Protein AF-0000000071596717 (afdb_homodimer)

Secondary structure (DSSP, 8-state):
---TT--SPPPPEEEESS--HHHHHHHHHHTS---S-EEEEEHHHHHHHHHHHHHH-TTEEEEEEGGG---HHHHHHHHHTT-EEEE-SHHHHHHHHHTT--GGGEEE--SS--HHHHHHHHHTT--EEEE-SHHHHHHHHHH-TT-EEEEEEE----EEE-GGGTS-B-TTTTHHHHHHHHHHTT-EEEEEEEE--EEE--THHHHHHHHHHHHHHHHHHHTT----EEE-------SSGGGGHHHHHHHHHHHHHH---TTSEEEE--SHHHHGGGEEEEEEEEEEEEEEETTEEEEEEEES--TTTT-SS--GGG--EE---TT-------EEEEEE-SSS-TT-EETTTS-EEE----TT-EEEE-S--SSSGGG-B-GGGPPPPEEEEEEEHHHHHHHTTSTT--GGGEEES--TTPPPPP-SPPPP---------/---TT--SPPPPEEEESS--HHHHHHHHHHTS---S-EEEEEHHHHHHHHHHHHHH-TTEEEEEEGGG---HHHHHHHHHTT-EEEE-SHHHHHHHHHTT--GGGEEE--SS--HHHHHHHHHTT--EEEE-SHHHHHHHHHH-TTPEEEEEEE----EEE-GGGTS-B-TTTTHHHHHHHHHHTT-EEEEEEEE--EEE--THHHHHHHHHHHHHHHHHHHTT----EEE-------SSGGGGHHHHHHHHHHHHHH---TTSEEEE--SHHHHGGGEEEEEEEEEEEEEEETTEEEEEEEES--TTTT-SS--GGG--EE---TT-------EEEEEE-SSS-TT-EETTTS-EEE----TT-EEEE-S--SSSGGG-B-GGGPPPPEEEEEEEHHHHHHHTTSTT--GGGEEES--TTPPPPP-SPPPP---------

Foldseek 3Di:
DCDPLLPFDAAFAAAAAPDDLVRLVQLQLVVPPADAKAKAFELVQLVLLVVLLCVLAVQAAEAAACLFPVDQVSVLSVVLVVGAHEDAFLSSLVSCVVLVDQLCSYEHEHADDDLVGLQSSVVSPHAEYEHADPVSLVSCLPRPQRHAYAYEAEFEFDADFRCNVPDHHHLVPPRVVSVVSNVVSVHAHAFYEYAHGAQTPDLVSLLVRLVSRLVVQVVCVVVVHHHAEYESEEHQDALDSCSCNVSSVVNNVSCCVSPVDSSRHHYYHYHLNNFQQRMKMKWFWAAWDWDADPNDTATETEIAAFCQAQQVDDDPLQAKAWDDRPPHDDQAFWDWYWYAYDDPDPVRTGPPVDTHIGGDDGGSTMIMGGRRGTRGRSVHHCPVPRFYHHYHYYYYPVVCVVRVPPPSDDPSSYDYPDSSNDYDDDRDDDDDPPPPPPPPD/DCDPLLPFDAAFAAAAAPDDLVRLVQLQLVVPPADAKAKAFELVQLVLLVVLLCVLAVQAAEAAACLFPVDQVSVLSVVLVVGAHEDAFLSSLVSCVVLVDQLCSYEHEHADDDLVGLQSSVVSPHAEYEHADPVSLVSCLPRPQRHAYAYEAEFEFDADFRCNVPDHHHLVPPRVVSVVSNVVSVHAHAFYEYAHGAQTPGLCSLLVRLVSRLVVQVVCVVVVHHHAEYESEEHQDALDSCSCNVSSVVNNVSCCVSPVDSSRHHYYHYYLNNFQQRMKMKWFWAAWDWDADPNDTATETEIAAFCQAQQVDDDPLQAKAWDDRPPHDDQAFWDWYWYAYDDPDPVRTGPPVDTHIGGDDGGSTMIMGGRRGTRGRSNHHCPVPRFYHYYHYYYYPVVCVVRVPPPSDDPSSYDYPDSSNDYDDDRDDDDDPPPPPPPPD

pLDDT: mean 92.22, std 11.5, range [26.64, 98.88]

Radius of gyration: 28.52 Å; Cα contacts (8 Å, |Δi|>4): 1937; chains: 2; bounding box: 76×86×67 Å

Solvent-accessible surface area (backbone atoms only — not comparable to full-atom values): 46141 Å² total; per-residue (Å²): 122,61,51,96,80,69,80,66,82,80,53,50,22,34,40,26,86,88,57,52,69,65,51,34,55,48,30,19,56,73,56,62,64,45,77,72,38,33,32,39,32,32,48,55,52,27,50,50,37,51,50,49,51,39,69,59,26,73,72,44,42,51,18,37,25,36,52,28,47,70,50,64,70,61,46,43,54,46,52,72,69,70,48,30,32,37,28,70,33,64,37,43,48,44,56,41,47,74,64,66,49,60,33,80,42,33,34,42,60,45,49,75,62,45,66,68,51,40,38,49,41,48,73,61,50,37,43,36,34,34,32,44,50,70,66,46,52,59,49,28,58,74,48,40,50,83,38,38,28,21,45,27,34,44,41,77,56,54,41,76,41,58,35,53,82,70,41,44,21,46,61,90,81,36,40,65,61,48,52,53,48,35,52,75,68,67,40,48,61,33,26,34,29,36,44,43,16,40,52,40,77,40,60,63,36,56,48,51,44,51,51,54,41,42,53,51,44,50,52,34,45,75,73,74,38,70,57,42,37,38,33,60,28,40,22,53,46,37,92,42,85,68,58,43,51,67,46,28,51,52,47,47,52,44,40,53,69,70,50,64,55,81,80,47,44,36,32,30,26,50,27,42,39,36,38,12,61,19,17,34,34,38,32,34,27,57,40,66,47,77,43,73,55,96,87,38,80,39,37,37,36,29,27,66,52,14,32,55,28,47,39,56,72,63,52,79,79,32,56,66,40,74,59,76,52,91,86,57,85,74,82,58,68,72,36,65,45,47,42,30,18,59,63,93,49,56,78,23,42,38,56,74,92,53,90,41,62,38,44,84,75,54,63,72,38,37,36,33,27,41,50,44,24,38,47,11,72,32,54,22,29,47,40,45,44,46,73,72,66,50,50,48,30,32,32,40,46,69,58,43,71,70,48,60,79,38,84,74,51,55,77,76,46,47,35,75,78,57,65,54,34,60,50,76,82,80,72,69,70,77,83,68,80,74,69,80,70,68,72,80,128,122,59,50,96,81,69,78,66,84,80,52,49,23,35,39,28,86,89,58,52,70,65,52,35,54,48,30,19,56,74,56,62,63,44,77,70,36,34,32,39,33,35,49,56,53,28,51,49,38,50,52,50,52,39,68,58,27,73,73,45,43,52,16,37,26,37,53,26,48,70,50,66,70,61,45,44,52,45,50,70,70,70,48,30,32,37,27,71,34,65,36,42,48,44,56,42,47,74,63,66,47,60,32,82,42,33,33,42,60,45,48,75,63,45,66,66,50,40,37,49,41,46,72,59,51,36,42,36,33,34,30,46,48,70,65,45,52,58,50,30,59,74,48,40,49,82,40,40,28,22,46,28,33,44,40,77,54,54,39,78,41,59,36,53,83,72,41,43,20,46,61,90,81,36,41,64,59,47,52,53,48,36,52,74,69,67,40,48,60,32,27,34,28,35,43,42,16,40,52,39,78,39,60,62,35,56,48,52,44,51,51,53,41,42,52,51,44,50,53,34,45,75,74,75,38,69,57,41,38,38,32,61,28,40,21,53,46,35,92,41,86,68,58,43,52,66,48,28,51,52,46,48,52,45,40,53,70,70,51,63,56,80,80,47,43,35,34,28,26,50,27,42,40,36,37,13,61,19,16,35,34,39,32,37,27,56,39,66,46,77,43,74,56,97,87,37,78,39,36,38,35,29,27,66,52,17,33,56,27,48,38,55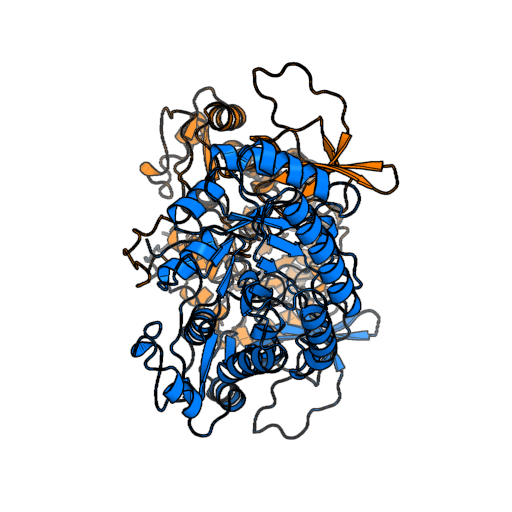,74,64,52,80,77,31,55,67,39,75,60,76,52,91,86,58,84,75,81,58,69,70,37,66,45,46,42,29,20,59,63,92,48,55,78,24,43,39,57,73,91,52,90,41,64,38,45,82,76,54,63,72,38,37,36,33,27,39,50,45,25,39,47,10,73,32,56,21,30,46,41,44,46,45,69,73,64,49,53,48,31,33,31,40,46,69,57,43,71,71,49,60,81,37,85,72,51,57,75,77,46,48,35,73,80,56,67,55,33,62,51,74,82,81,73,69,70,77,84,66,79,74,70,79,71,67,73,78,128

Sequence (882 aa):
MEGRFDKYPTSPAFVLSDKSSEDVGRAMIEGGLQKQPFFIFNMDEAFRRIQHFKDMMPRVKIFYAMKCNDTEMMLKLAISQGIGFDCASPGEIYKLRKLNVCPTRIIYAMTSKTPEQMAYARKSGVRHTTFDTSYELKKLVEHWPDARLLIRIRVDSVCKVALGDKFGCDFDKEAIDLLEEAASLGLKVVGVAFHVGSICSSPESYVTGLQHARALFDHEATAGREMKIVDIGGGFLSERTDCIDQVSKLITAAVAELFPDPSIQIISEPGRYISDSSFTMYCSINNVRRSIKDGKQMNMIYIDDGVYGCLRDVEKWHYPKKFKRSTENDTGPLEEATLWGPSCDSEDRIMQDYTILLPRCVALDWLIFPGSGAYTITVSTRFSCLEIPLIRSVVSLELWNRIKDNEVFAANDFILNPDLSTPLPSTSPPLLQNHTLYERQMEGRFDKYPTSPAFVLSDKSSEDVGRAMIEGGLQKQPFFIFNMDEAFRRIQHFKDMMPRVKIFYAMKCNDTEMMLKLAISQGIGFDCASPGEIYKLRKLNVCPTRIIYAMTSKTPEQMAYARKSGVRHTTFDTSYELKKLVEHWPDARLLIRIRVDSVCKVALGDKFGCDFDKEAIDLLEEAASLGLKVVGVAFHVGSICSSPESYVTGLQHARALFDHEATAGREMKIVDIGGGFLSERTDCIDQVSKLITAAVAELFPDPSIQIISEPGRYISDSSFTMYCSINNVRRSIKDGKQMNMIYIDDGVYGCLRDVEKWHYPKKFKRSTENDTGPLEEATLWGPSCDSEDRIMQDYTILLPRCVALDWLIFPGSGAYTITVSTRFSCLEIPLIRSVVSLELWNRIKDNEVFAANDFILNPDLSTPLPSTSPPLLQNHTLYERQ

Organism: Manduca sexta (NCBI:txid7130)

Nearest PDB structures (foldseek):
  7u6p-assembly1_B  TM=9.255E-01  e=5.017E-42  Homo sapiens
  2nv9-assembly3_F  TM=9.223E-01  e=3.407E-38  Paramecium bursaria Chlorella virus 1
  2nv9-assembly1_A  TM=9.096E-01  e=1.034E-38  Paramecium bursaria Chlorella virus 1
  2nv9-assembly1_B  TM=9.084E-01  e=2.244E-38  Paramecium bursaria Chlorella virus 1
  5gjo-assembly1_B  TM=8.537E-01  e=4.166E-37  Selenomonas ruminantium

Structure (mmCIF, N/CA/C/O backbone):
data_AF-0000000071596717-model_v1
#
loop_
_entity.id
_entity.type
_entity.pdbx_description
1 polymer 'ornithine decarboxylase'
#
loop_
_atom_site.group_PDB
_atom_site.id
_atom_site.type_symbol
_atom_site.label_atom_id
_atom_site.label_alt_id
_atom_site.label_comp_id
_atom_site.label_asym_id
_atom_site.label_entity_id
_atom_site.label_seq_id
_atom_site.pdbx_PDB_ins_code
_atom_site.Cartn_x
_atom_site.Cartn_y
_atom_site.Cartn_z
_atom_site.occupancy
_atom_site.B_iso_or_equiv
_atom_site.auth_seq_id
_atom_site.auth_comp_id
_atom_site.auth_asym_id
_atom_site.auth_atom_id
_atom_site.pdbx_PDB_model_num
ATOM 1 N N . MET A 1 1 ? 6.523 -11.078 19.172 1 27.36 1 MET A N 1
ATOM 2 C CA . MET A 1 1 ? 6.484 -10.133 18.062 1 27.36 1 MET A CA 1
ATOM 3 C C . MET A 1 1 ? 5.34 -10.469 17.109 1 27.36 1 MET A C 1
ATOM 5 O O . MET A 1 1 ? 5.375 -11.492 16.422 1 27.36 1 MET A O 1
ATOM 9 N N . GLU A 1 2 ? 4.168 -10.32 17.312 1 37.75 2 GLU A N 1
ATOM 10 C CA . GLU A 1 2 ? 3.051 -10.57 16.406 1 37.75 2 GLU A CA 1
ATOM 11 C C . GLU A 1 2 ? 3.393 -10.156 14.977 1 37.75 2 GLU A C 1
ATOM 13 O O . GLU A 1 2 ? 3.859 -9.039 14.742 1 37.75 2 GLU A O 1
ATOM 18 N N . GLY A 1 3 ? 3.715 -10.984 14 1 43.34 3 GLY A N 1
ATOM 19 C CA . GLY A 1 3 ? 4.582 -11.062 12.836 1 43.34 3 GLY A CA 1
ATOM 20 C C . GLY A 1 3 ? 4.148 -10.133 11.711 1 43.34 3 GLY A C 1
ATOM 21 O O . GLY A 1 3 ? 2.975 -9.773 11.617 1 43.34 3 GLY A O 1
ATOM 22 N N . ARG A 1 4 ? 5.074 -9.328 11.141 1 50.66 4 ARG A N 1
ATOM 23 C CA . ARG A 1 4 ? 5.125 -8.492 9.945 1 50.66 4 ARG A CA 1
ATOM 24 C C . ARG A 1 4 ? 4.262 -9.078 8.836 1 50.66 4 ARG A C 1
ATOM 26 O O . ARG A 1 4 ? 3.779 -8.352 7.965 1 50.66 4 ARG A O 1
ATOM 33 N N . PHE A 1 5 ? 4.078 -10.406 8.984 1 40.34 5 PHE A N 1
ATOM 34 C CA . PHE A 1 5 ? 3.41 -11.094 7.883 1 40.34 5 PHE A CA 1
ATOM 35 C C . PHE A 1 5 ? 1.969 -11.43 8.25 1 40.34 5 PHE A C 1
ATOM 37 O O . PHE A 1 5 ? 1.191 -11.859 7.395 1 40.34 5 PHE A O 1
ATOM 44 N N . ASP A 1 6 ? 1.531 -11.195 9.633 1 49.59 6 ASP A N 1
ATOM 45 C CA . ASP A 1 6 ? 0.146 -11.445 10.023 1 49.59 6 ASP A CA 1
ATOM 46 C C . ASP A 1 6 ? -0.703 -10.18 9.867 1 49.59 6 ASP A C 1
ATOM 48 O O . ASP A 1 6 ? -0.714 -9.328 10.758 1 49.59 6 ASP A O 1
ATOM 52 N N . LYS A 1 7 ? -1.106 -9.938 8.719 1 55.97 7 LYS A N 1
ATOM 53 C CA . LYS A 1 7 ? -1.533 -8.641 8.219 1 55.97 7 LYS A CA 1
ATOM 54 C C . LYS A 1 7 ? -2.906 -8.258 8.766 1 55.97 7 LYS A C 1
ATOM 56 O O . LYS A 1 7 ? -3.146 -7.102 9.109 1 55.97 7 LYS A O 1
ATOM 61 N N . TYR A 1 8 ? -3.865 -9.406 8.797 1 59.75 8 TYR A N 1
ATOM 62 C CA . TYR A 1 8 ? -5.238 -8.984 9.039 1 59.75 8 TYR A CA 1
ATOM 63 C C . TYR A 1 8 ? -5.863 -9.781 10.18 1 59.75 8 TYR A C 1
ATOM 65 O O . TYR A 1 8 ? -5.785 -11.008 10.195 1 59.75 8 TYR A O 1
ATOM 73 N N . PRO A 1 9 ? -6.289 -9.07 11.211 1 64.38 9 PRO A N 1
ATOM 74 C CA . PRO A 1 9 ? -7.039 -9.867 12.18 1 64.38 9 PRO A CA 1
ATOM 75 C C . PRO A 1 9 ? -8.172 -10.664 11.539 1 64.38 9 PRO A C 1
ATOM 77 O O . PRO A 1 9 ? -8.844 -10.164 10.633 1 64.38 9 PRO A O 1
ATOM 80 N N . THR A 1 10 ? -8.117 -11.922 11.758 1 73.06 10 THR A N 1
ATOM 81 C CA . THR A 1 10 ? -9.156 -12.781 11.211 1 73.06 10 THR A CA 1
ATOM 82 C C . THR A 1 10 ? -10.367 -12.82 12.141 1 73.06 10 THR A C 1
ATOM 84 O O . THR A 1 10 ? -10.219 -12.984 13.359 1 73.06 10 THR A O 1
ATOM 87 N N . SER A 1 11 ? -11.5 -12.516 11.57 1 87.25 11 SER A N 1
ATOM 88 C CA . SER A 1 11 ? -12.758 -12.68 12.289 1 87.25 11 SER A CA 1
ATOM 89 C C . SER A 1 11 ? -13.43 -14 11.938 1 87.25 11 SER A C 1
ATOM 91 O O . SER A 1 11 ? -13.367 -14.445 10.789 1 87.25 11 SER A O 1
ATOM 93 N N . PRO A 1 12 ? -14.016 -14.672 12.984 1 95.56 12 PRO A N 1
ATOM 94 C CA . PRO A 1 12 ? -14.719 -15.922 12.688 1 95.56 12 PRO A CA 1
ATOM 95 C C . PRO A 1 12 ? -15.852 -15.742 11.68 1 95.56 12 PRO A C 1
ATOM 97 O O . PRO A 1 12 ? -16.484 -14.68 11.648 1 95.56 12 PRO A O 1
ATOM 100 N N . ALA A 1 13 ? -16.078 -16.75 10.945 1 98.19 13 ALA A N 1
ATOM 101 C CA . ALA A 1 13 ? -17.141 -16.719 9.945 1 98.19 13 ALA A CA 1
ATOM 102 C C . ALA A 1 13 ? -18.5 -16.953 10.578 1 98.19 13 ALA A C 1
ATOM 104 O O . ALA A 1 13 ? -18.641 -17.828 11.445 1 98.19 13 ALA A O 1
ATOM 105 N N . PHE A 1 14 ? -19.5 -16.203 10.188 1 98.56 14 PHE A N 1
ATOM 106 C CA . PHE A 1 14 ? -20.891 -16.453 10.57 1 98.56 14 PHE A CA 1
ATOM 107 C C . PHE A 1 14 ? -21.453 -17.625 9.797 1 98.56 14 PHE A C 1
ATOM 109 O O . PHE A 1 14 ? -21.438 -17.641 8.562 1 98.56 14 PHE A O 1
ATOM 116 N N . VAL A 1 15 ? -21.938 -18.625 10.477 1 98.69 15 VAL A N 1
ATOM 117 C CA . VAL A 1 15 ? -22.672 -19.719 9.836 1 98.69 15 VAL A CA 1
ATOM 118 C C . VAL A 1 15 ? -24.141 -19.344 9.695 1 98.69 15 VAL A C 1
ATOM 120 O O . VAL A 1 15 ? -24.828 -19.094 10.688 1 98.69 15 VAL A O 1
ATOM 123 N N . LEU A 1 16 ? -24.578 -19.344 8.43 1 98.19 16 LEU A N 1
ATOM 124 C CA . LEU A 1 16 ? -25.906 -18.828 8.141 1 98.19 16 LEU A CA 1
ATOM 125 C C . LEU A 1 16 ? -26.875 -19.953 7.801 1 98.19 16 LEU A C 1
ATOM 127 O O . LEU A 1 16 ? -26.578 -20.797 6.953 1 98.19 16 LEU A O 1
ATOM 131 N N . SER A 1 17 ? -28.062 -20.094 8.312 1 94.81 17 SER A N 1
ATOM 132 C CA . SER A 1 17 ? -29.078 -21.094 7.988 1 94.81 17 SER A CA 1
ATOM 133 C C . SER A 1 17 ? -30.031 -20.594 6.922 1 94.81 17 SER A C 1
ATOM 135 O O . SER A 1 17 ? -30.328 -21.297 5.953 1 94.81 17 SER A O 1
ATOM 137 N N . ASP A 1 18 ? -30.5 -19.375 6.969 1 92.88 18 ASP A N 1
ATOM 138 C CA . ASP A 1 18 ? -31.5 -18.859 6.031 1 92.88 18 ASP A CA 1
ATOM 139 C C . ASP A 1 18 ? -31.266 -17.375 5.742 1 92.88 18 ASP A C 1
ATOM 141 O O . ASP A 1 18 ? -32.219 -16.609 5.613 1 92.88 18 ASP A O 1
ATOM 145 N N . LYS A 1 19 ? -30.078 -17.109 5.793 1 96.25 19 LYS A N 1
ATOM 146 C CA . LYS A 1 19 ? -29.719 -15.719 5.535 1 96.25 19 LYS A CA 1
ATOM 147 C C . LYS A 1 19 ? -28.625 -15.625 4.477 1 96.25 19 LYS A C 1
ATOM 149 O O . LYS A 1 19 ? -27.828 -16.547 4.316 1 96.25 19 LYS A O 1
ATOM 154 N N . SER A 1 20 ? -28.703 -14.578 3.74 1 96.06 20 SER A N 1
ATOM 155 C CA . SER A 1 20 ? -27.703 -14.32 2.717 1 96.06 20 SER A CA 1
ATOM 156 C C . SER A 1 20 ? -26.594 -13.406 3.24 1 96.06 20 SER A C 1
ATOM 158 O O . SER A 1 20 ? -26.719 -12.836 4.324 1 96.06 20 SER A O 1
ATOM 160 N N . SER A 1 21 ? -25.5 -13.352 2.467 1 96.5 21 SER A N 1
ATOM 161 C CA . SER A 1 21 ? -24.438 -12.406 2.785 1 96.5 21 SER A CA 1
ATOM 162 C C . SER A 1 21 ? -24.953 -10.977 2.795 1 96.5 21 SER A C 1
ATOM 164 O O . SER A 1 21 ? -24.516 -10.156 3.611 1 96.5 21 SER A O 1
ATOM 166 N N . GLU A 1 22 ? -25.891 -10.68 1.908 1 96.25 22 GLU A N 1
ATOM 167 C CA . GLU A 1 22 ? -26.5 -9.352 1.852 1 96.25 22 GLU A CA 1
ATOM 168 C C . GLU A 1 22 ? -27.281 -9.047 3.125 1 96.25 22 GLU A C 1
ATOM 170 O O . GLU A 1 22 ? -27.312 -7.902 3.586 1 96.25 22 GLU A O 1
ATOM 175 N N . ASP A 1 23 ? -27.922 -10.094 3.654 1 97.31 23 ASP A N 1
ATOM 176 C CA . ASP A 1 23 ? -28.641 -9.922 4.91 1 97.31 23 ASP A CA 1
ATOM 177 C C . ASP A 1 23 ? -27.703 -9.508 6.035 1 97.31 23 ASP A C 1
ATOM 179 O O . ASP A 1 23 ? -28.062 -8.703 6.898 1 97.31 23 ASP A O 1
ATOM 183 N N . VAL A 1 24 ? -26.562 -10.086 6.023 1 98.06 24 VAL A N 1
ATOM 184 C CA . VAL A 1 24 ? -25.578 -9.766 7.047 1 98.06 24 VAL A CA 1
ATOM 185 C C . VAL A 1 24 ? -25.109 -8.32 6.883 1 98.06 24 VAL A C 1
ATOM 187 O O . VAL A 1 24 ? -25.047 -7.57 7.859 1 98.06 24 VAL A O 1
ATOM 190 N N . GLY A 1 25 ? -24.766 -7.93 5.613 1 97.75 25 GLY A N 1
ATOM 191 C CA . GLY A 1 25 ? -24.406 -6.539 5.363 1 97.75 25 GLY A CA 1
ATOM 192 C C . GLY A 1 25 ? -25.484 -5.566 5.84 1 97.75 25 GLY A C 1
ATOM 193 O O . GLY A 1 25 ? -25.172 -4.566 6.488 1 97.75 25 GLY A O 1
ATOM 194 N N . ARG A 1 26 ? -26.719 -5.902 5.547 1 97.44 26 ARG A N 1
ATOM 195 C CA . ARG A 1 26 ? -27.844 -5.07 5.953 1 97.44 26 ARG A CA 1
ATOM 196 C C . ARG A 1 26 ? -27.938 -4.98 7.473 1 97.44 26 ARG A C 1
ATOM 198 O O . ARG A 1 26 ? -28.094 -3.891 8.023 1 97.44 26 ARG A O 1
ATOM 205 N N . ALA A 1 27 ? -27.844 -6.129 8.125 1 97.75 27 ALA A N 1
ATOM 206 C CA . ALA A 1 27 ? -27.953 -6.16 9.578 1 97.75 27 ALA A CA 1
ATOM 207 C C . ALA A 1 27 ? -26.844 -5.348 10.227 1 97.75 27 ALA A C 1
ATOM 209 O O . ALA A 1 27 ? -27.078 -4.625 11.203 1 97.75 27 ALA A O 1
ATOM 210 N N . MET A 1 28 ? -25.672 -5.465 9.727 1 97.25 28 MET A N 1
ATOM 211 C CA . MET A 1 28 ? -24.516 -4.754 10.281 1 97.25 28 MET A CA 1
ATOM 212 C C . MET A 1 28 ? -24.688 -3.246 10.133 1 97.25 28 MET A C 1
ATOM 214 O O . MET A 1 28 ? -24.359 -2.484 11.047 1 97.25 28 MET A O 1
ATOM 218 N N . ILE A 1 29 ? -25.172 -2.814 8.969 1 97.25 29 ILE A N 1
ATOM 219 C CA . ILE A 1 29 ? -25.328 -1.392 8.695 1 97.25 29 ILE A CA 1
ATOM 220 C C . ILE A 1 29 ? -26.531 -0.854 9.484 1 97.25 29 ILE A C 1
ATOM 222 O O . ILE A 1 29 ? -26.422 0.167 10.164 1 97.25 29 ILE A O 1
ATOM 226 N N . GLU A 1 30 ? -27.641 -1.545 9.453 1 96.75 30 GLU A N 1
ATOM 227 C CA . GLU A 1 30 ? -28.875 -1.066 10.086 1 96.75 30 GLU A CA 1
ATOM 228 C C . GLU A 1 30 ? -28.812 -1.223 11.602 1 96.75 30 GLU A C 1
ATOM 230 O O . GLU A 1 30 ? -29.531 -0.542 12.336 1 96.75 30 GLU A O 1
ATOM 235 N N . GLY A 1 31 ? -27.969 -2.199 12.031 1 95.44 31 GLY A N 1
ATOM 236 C CA . GLY A 1 31 ? -27.766 -2.326 13.461 1 95.44 31 GLY A CA 1
ATOM 237 C C . GLY A 1 31 ? -27.141 -1.096 14.086 1 95.44 31 GLY A C 1
ATOM 238 O O . GLY A 1 31 ? -27.234 -0.891 15.297 1 95.44 31 GLY A O 1
ATOM 239 N N . GLY A 1 32 ? -26.359 -0.314 13.32 1 94.12 32 GLY A N 1
ATOM 240 C CA . GLY A 1 32 ? -25.859 0.983 13.75 1 94.12 32 GLY A CA 1
ATOM 241 C C . GLY A 1 32 ? -24.531 0.903 14.484 1 94.12 32 GLY A C 1
ATOM 242 O O . GLY A 1 32 ? -23.922 1.93 14.789 1 94.12 32 GLY A O 1
ATOM 243 N N . LEU A 1 33 ? -24.062 -0.308 14.719 1 93.94 33 LEU A N 1
ATOM 244 C CA . LEU A 1 33 ? -22.859 -0.457 15.523 1 93.94 33 LEU A CA 1
ATOM 245 C C . LEU A 1 33 ? -21.609 -0.474 14.648 1 93.94 33 LEU A C 1
ATOM 247 O O . LEU A 1 33 ? -20.516 -0.121 15.102 1 93.94 33 LEU A O 1
ATOM 251 N N . GLN A 1 34 ? -21.719 -0.95 13.398 1 95.06 34 GLN A N 1
ATOM 252 C CA . GLN A 1 34 ? -20.594 -0.945 12.484 1 95.06 34 GLN A CA 1
ATOM 253 C C . GLN A 1 34 ? -20.297 0.465 11.977 1 95.06 34 GLN A C 1
ATOM 255 O O . GLN A 1 34 ? -21.156 1.104 11.367 1 95.06 34 GLN A O 1
ATOM 260 N N . LYS A 1 35 ? -19.078 0.934 12.234 1 93.38 35 LYS A N 1
ATOM 261 C CA . LYS A 1 35 ? -18.75 2.309 11.875 1 93.38 35 LYS A CA 1
ATOM 262 C C . LYS A 1 35 ? -17.703 2.35 10.766 1 93.38 35 LYS A C 1
ATOM 264 O O . LYS A 1 35 ? -17.766 3.188 9.859 1 93.38 35 LYS A O 1
ATOM 269 N N . GLN A 1 36 ? -16.75 1.454 10.789 1 94 36 GLN A N 1
ATOM 270 C CA . GLN A 1 36 ? -15.648 1.41 9.828 1 94 36 GLN A CA 1
ATOM 271 C C . GLN A 1 36 ? -16.062 0.669 8.562 1 94 36 GLN A C 1
ATOM 273 O O . GLN A 1 36 ? -17 -0.133 8.578 1 94 36 GLN A O 1
ATOM 278 N N . PRO A 1 37 ? -15.414 1.02 7.414 1 96.25 37 PRO A N 1
ATOM 279 C CA . PRO A 1 37 ? -15.648 0.197 6.227 1 96.25 37 PRO A CA 1
ATOM 280 C C . PRO A 1 37 ? -15.297 -1.273 6.445 1 96.25 37 PRO A C 1
ATOM 282 O O . PRO A 1 37 ? -14.469 -1.592 7.301 1 96.25 37 PRO A O 1
ATOM 285 N N . PHE A 1 38 ? -15.922 -2.146 5.668 1 97.06 38 PHE A N 1
ATOM 286 C CA . PHE A 1 38 ? -15.688 -3.572 5.871 1 97.06 38 PHE A CA 1
ATOM 287 C C . PHE A 1 38 ? -15.992 -4.355 4.602 1 97.06 38 PHE A C 1
ATOM 289 O O . PHE A 1 38 ? -16.625 -3.834 3.68 1 97.06 38 PHE A O 1
ATOM 296 N N . PHE A 1 39 ? -15.477 -5.578 4.566 1 97.69 39 PHE A N 1
ATOM 297 C CA . PHE A 1 39 ? -15.812 -6.547 3.525 1 97.69 39 PHE A CA 1
ATOM 298 C C . PHE A 1 39 ? -16.75 -7.617 4.062 1 97.69 39 PHE A C 1
ATOM 300 O O . PHE A 1 39 ? -16.703 -7.953 5.25 1 97.69 39 PHE A O 1
ATOM 307 N N . ILE A 1 40 ? -17.562 -8.086 3.24 1 98.31 40 ILE A N 1
ATOM 308 C CA . ILE A 1 40 ? -18.203 -9.375 3.475 1 98.31 40 ILE A CA 1
ATOM 309 C C . ILE A 1 40 ? -17.609 -10.414 2.52 1 98.31 40 ILE A C 1
ATOM 311 O O . ILE A 1 40 ? -17.578 -10.203 1.305 1 98.31 40 ILE A O 1
ATOM 315 N N . PHE A 1 41 ? -17.109 -11.43 3.07 1 98.44 41 PHE A N 1
ATOM 316 C CA . PHE A 1 41 ? -16.641 -12.57 2.295 1 98.44 41 PHE A CA 1
ATOM 317 C C . PHE A 1 41 ? -17.688 -13.68 2.279 1 98.44 41 PHE A C 1
ATOM 319 O O . PHE A 1 41 ? -17.922 -14.336 3.299 1 98.44 41 PHE A O 1
ATOM 326 N N . ASN A 1 42 ? -18.266 -13.852 1.132 1 98.69 42 ASN A N 1
ATOM 327 C CA . ASN A 1 42 ? -19.188 -14.961 0.905 1 98.69 42 ASN A CA 1
ATOM 328 C C . ASN A 1 42 ? -18.453 -16.234 0.522 1 98.69 42 ASN A C 1
ATOM 330 O O . ASN A 1 42 ? -18.172 -16.469 -0.654 1 98.69 42 ASN A O 1
ATOM 334 N N . MET A 1 43 ? -18.266 -17.109 1.472 1 98.69 43 MET A N 1
ATOM 335 C CA . MET A 1 43 ? -17.469 -18.312 1.259 1 98.69 43 MET A CA 1
ATOM 336 C C . MET A 1 43 ? -18.141 -19.234 0.255 1 98.69 43 MET A C 1
ATOM 338 O O . MET A 1 43 ? -17.469 -19.938 -0.498 1 98.69 43 MET A O 1
ATOM 342 N N . ASP A 1 44 ? -19.453 -19.25 0.227 1 98.75 44 ASP A N 1
ATOM 343 C CA . ASP A 1 44 ? -20.203 -20.094 -0.704 1 98.75 44 ASP A CA 1
ATOM 344 C C . ASP A 1 44 ? -19.922 -19.703 -2.15 1 98.75 44 ASP A C 1
ATOM 346 O O . ASP A 1 44 ? -19.828 -20.562 -3.031 1 98.75 44 ASP A O 1
ATOM 350 N N . GLU A 1 45 ? -19.828 -18.391 -2.342 1 98.44 45 GLU A N 1
ATOM 351 C CA . GLU A 1 45 ? -19.547 -17.922 -3.697 1 98.44 45 GLU A CA 1
ATOM 352 C C . GLU A 1 45 ? -18.172 -18.391 -4.18 1 98.44 45 GLU A C 1
ATOM 354 O O . GLU A 1 45 ? -18.047 -18.875 -5.305 1 98.44 45 GLU A O 1
ATOM 359 N N . ALA A 1 46 ? -17.172 -18.266 -3.406 1 98.56 46 ALA A N 1
ATOM 360 C CA . ALA A 1 46 ? -15.836 -18.75 -3.758 1 98.56 46 ALA A CA 1
ATOM 361 C C . ALA A 1 46 ? -15.844 -20.266 -3.986 1 98.56 46 ALA A C 1
ATOM 363 O O . ALA A 1 46 ? -15.234 -20.75 -4.941 1 98.56 46 ALA A O 1
ATOM 364 N N . PHE A 1 47 ? -16.562 -20.969 -3.084 1 98.69 47 PHE A N 1
ATOM 365 C CA . PHE A 1 47 ? -16.688 -22.422 -3.211 1 98.69 47 PHE A CA 1
ATOM 366 C C . PHE A 1 47 ? -17.312 -22.781 -4.547 1 98.69 47 PHE A C 1
ATOM 368 O O . PHE A 1 47 ? -16.828 -23.688 -5.242 1 98.69 47 PHE A O 1
ATOM 375 N N . ARG A 1 48 ? -18.344 -22.094 -4.898 1 98.31 48 ARG A N 1
ATOM 376 C CA . ARG A 1 48 ? -19.047 -22.359 -6.152 1 98.31 48 ARG A CA 1
ATOM 377 C C . ARG A 1 48 ? -18.141 -22.125 -7.348 1 98.31 48 ARG A C 1
ATOM 379 O O . ARG A 1 48 ? -18.172 -22.875 -8.328 1 98.31 48 ARG A O 1
ATOM 386 N N . ARG A 1 49 ? -17.344 -21.062 -7.301 1 98.5 49 ARG A N 1
ATOM 387 C CA . ARG A 1 49 ? -16.406 -20.766 -8.383 1 98.5 49 ARG A CA 1
ATOM 388 C C . ARG A 1 49 ? -15.375 -21.875 -8.539 1 98.5 49 ARG A C 1
ATOM 390 O O . ARG A 1 49 ? -15.055 -22.281 -9.656 1 98.5 49 ARG A O 1
ATOM 397 N N . ILE A 1 50 ? -14.883 -22.391 -7.445 1 98.69 50 ILE A N 1
ATOM 398 C CA . ILE A 1 50 ? -13.906 -23.469 -7.457 1 98.69 50 ILE A CA 1
ATOM 399 C C . ILE A 1 50 ? -14.531 -24.719 -8.07 1 98.69 50 ILE A C 1
ATOM 401 O O . ILE A 1 50 ? -13.945 -25.344 -8.961 1 98.69 50 ILE A O 1
ATOM 405 N N . GLN A 1 51 ? -15.711 -25.031 -7.609 1 98.56 51 GLN A N 1
ATOM 406 C CA . GLN A 1 51 ? -16.375 -26.219 -8.102 1 98.56 51 GLN A CA 1
ATOM 407 C C . GLN A 1 51 ? -16.688 -26.109 -9.594 1 98.56 51 GLN A C 1
ATOM 409 O O . GLN A 1 51 ? -16.5 -27.062 -10.344 1 98.56 51 GLN A O 1
ATOM 414 N N . HIS A 1 52 ? -17.156 -24.938 -9.969 1 98.62 52 HIS A N 1
ATOM 415 C CA . HIS A 1 52 ? -17.484 -24.734 -11.383 1 98.62 52 HIS A CA 1
ATOM 416 C C . HIS A 1 52 ? -16.234 -24.875 -12.258 1 98.62 52 HIS A C 1
ATOM 418 O O . HIS A 1 52 ? -16.297 -25.484 -13.328 1 98.62 52 HIS A O 1
ATOM 424 N N . PHE A 1 53 ? -15.141 -24.344 -11.836 1 98.5 53 PHE A N 1
ATOM 425 C CA . PHE A 1 53 ? -13.883 -24.453 -12.555 1 98.5 53 PHE A CA 1
ATOM 426 C C . PHE A 1 53 ? -13.5 -25.922 -12.742 1 98.5 53 PHE A C 1
ATOM 428 O O . PHE A 1 53 ? -13.156 -26.344 -13.852 1 98.5 53 PHE A O 1
ATOM 435 N N . LYS A 1 54 ? -13.602 -26.719 -11.703 1 98.25 54 LYS A N 1
ATOM 436 C CA . LYS A 1 54 ? -13.273 -28.141 -11.742 1 98.25 54 LYS A CA 1
ATOM 437 C C . LYS A 1 54 ? -14.188 -28.891 -12.703 1 98.25 54 LYS A C 1
ATOM 439 O O . LYS A 1 54 ? -13.742 -29.781 -13.445 1 98.25 54 LYS A O 1
ATOM 444 N N . ASP A 1 55 ? -15.43 -28.516 -12.641 1 98.19 55 ASP A N 1
ATOM 445 C CA . ASP A 1 55 ? -16.406 -29.188 -13.484 1 98.19 55 ASP A CA 1
ATOM 446 C C . ASP A 1 55 ? -16.156 -28.906 -14.961 1 98.19 55 ASP A C 1
ATOM 448 O O . ASP A 1 55 ? -16.281 -29.781 -15.805 1 98.19 55 ASP A O 1
ATOM 452 N N . MET A 1 56 ? -15.82 -27.672 -15.25 1 97.69 56 MET A N 1
ATOM 453 C CA . MET A 1 56 ? -15.656 -27.25 -16.641 1 97.69 56 MET A CA 1
ATOM 454 C C . MET A 1 56 ? -14.328 -27.75 -17.203 1 97.69 56 MET A C 1
ATOM 456 O O . MET A 1 56 ? -14.211 -27.969 -18.406 1 97.69 56 MET A O 1
ATOM 460 N N . MET A 1 57 ? -13.328 -27.969 -16.344 1 97.81 57 MET A N 1
ATOM 461 C CA . MET A 1 57 ? -12.016 -28.438 -16.766 1 97.81 57 MET A CA 1
ATOM 462 C C . MET A 1 57 ? -11.5 -29.531 -15.836 1 97.81 57 MET A C 1
ATOM 464 O O . MET A 1 57 ? -10.523 -29.312 -15.109 1 97.81 57 MET A O 1
ATOM 468 N N . PRO A 1 58 ? -11.984 -30.656 -15.945 1 97.06 58 PRO A N 1
ATOM 469 C CA . PRO A 1 58 ? -11.688 -31.719 -14.977 1 97.06 58 PRO A CA 1
ATOM 470 C C . PRO A 1 58 ? -10.227 -32.156 -15.008 1 97.06 58 PRO A C 1
ATOM 472 O O . PRO A 1 58 ? -9.703 -32.656 -14 1 97.06 58 PRO A O 1
ATOM 475 N N . ARG A 1 59 ? -9.578 -31.938 -16.125 1 97.88 59 ARG A N 1
ATOM 476 C CA . ARG A 1 59 ? -8.18 -32.344 -16.25 1 97.88 59 ARG A CA 1
ATOM 477 C C . ARG A 1 59 ? -7.242 -31.266 -15.719 1 97.88 59 ARG A C 1
ATOM 479 O O . ARG A 1 59 ? -6.043 -31.5 -15.555 1 97.88 59 ARG A O 1
ATOM 486 N N . VAL A 1 60 ? -7.777 -30.125 -15.422 1 98.38 60 VAL A N 1
ATOM 487 C CA . VAL A 1 60 ? -6.945 -29 -15.008 1 98.38 60 VAL A CA 1
ATOM 488 C C . VAL A 1 60 ? -7.004 -28.844 -13.492 1 98.38 60 VAL A C 1
ATOM 490 O O . VAL A 1 60 ? -8.07 -28.609 -12.93 1 98.38 60 VAL A O 1
ATOM 493 N N . LYS A 1 61 ? -5.895 -28.969 -12.844 1 98.31 61 LYS A N 1
ATOM 494 C CA . LYS A 1 61 ? -5.809 -28.766 -11.406 1 98.31 61 LYS A CA 1
ATOM 495 C C . LYS A 1 61 ? -5.594 -27.281 -11.07 1 98.31 61 LYS A C 1
ATOM 497 O O . LYS A 1 61 ? -4.789 -26.609 -11.711 1 98.31 61 LYS A O 1
ATOM 502 N N . ILE A 1 62 ? -6.27 -26.859 -10.094 1 98.69 62 ILE A N 1
ATOM 503 C CA . ILE A 1 62 ? -6.199 -25.453 -9.703 1 98.69 62 ILE A CA 1
ATOM 504 C C . ILE A 1 62 ? -4.996 -25.234 -8.789 1 98.69 62 ILE A C 1
ATOM 506 O O . ILE A 1 62 ? -4.828 -25.938 -7.789 1 98.69 62 ILE A O 1
ATOM 510 N N . PHE A 1 63 ? -4.211 -24.359 -9.117 1 98.75 63 PHE A N 1
ATOM 511 C CA . PHE A 1 63 ? -3.234 -23.703 -8.242 1 98.75 63 PHE A CA 1
ATOM 512 C C . PHE A 1 63 ? -3.582 -22.25 -8.023 1 98.75 63 PHE A C 1
ATOM 514 O O . PHE A 1 63 ? -3.238 -21.391 -8.852 1 98.75 63 PHE A O 1
ATOM 521 N N . TYR A 1 64 ? -4.191 -21.969 -6.941 1 98.62 64 TYR A N 1
ATOM 522 C CA . TYR A 1 64 ? -4.746 -20.641 -6.668 1 98.62 64 TYR A CA 1
ATOM 523 C C . TYR A 1 64 ? -3.645 -19.594 -6.602 1 98.62 64 TYR A C 1
ATOM 525 O O . TYR A 1 64 ? -2.707 -19.719 -5.809 1 98.62 64 TYR A O 1
ATOM 533 N N . ALA A 1 65 ? -3.758 -18.562 -7.512 1 97.94 65 ALA A N 1
ATOM 534 C CA . ALA A 1 65 ? -2.85 -17.422 -7.441 1 97.94 65 ALA A CA 1
ATOM 535 C C . ALA A 1 65 ? -3.203 -16.516 -6.266 1 97.94 65 ALA A C 1
ATOM 537 O O . ALA A 1 65 ? -3.965 -15.555 -6.422 1 97.94 65 ALA A O 1
ATOM 538 N N . MET A 1 66 ? -2.572 -16.688 -5.18 1 96.88 66 MET A N 1
ATOM 539 C CA . MET A 1 66 ? -3.043 -16.094 -3.93 1 96.88 66 MET A CA 1
ATOM 540 C C . MET A 1 66 ? -2.662 -14.625 -3.844 1 96.88 66 MET A C 1
ATOM 542 O O . MET A 1 66 ? -3.137 -13.906 -2.961 1 96.88 66 MET A O 1
ATOM 546 N N . LYS A 1 67 ? -1.839 -14.117 -4.82 1 95.38 67 LYS A N 1
ATOM 547 C CA . LYS A 1 67 ? -1.455 -12.711 -4.797 1 95.38 67 LYS A CA 1
ATOM 548 C C . LYS A 1 67 ? -2.678 -11.805 -4.91 1 95.38 67 LYS A C 1
ATOM 550 O O . LYS A 1 67 ? -2.648 -10.656 -4.469 1 95.38 67 LYS A O 1
ATOM 555 N N . CYS A 1 68 ? -3.748 -12.32 -5.527 1 95.38 68 CYS A N 1
ATOM 556 C CA . CYS A 1 68 ? -4.945 -11.508 -5.719 1 95.38 68 CYS A CA 1
ATOM 557 C C . CYS A 1 68 ? -5.703 -11.336 -4.41 1 95.38 68 CYS A C 1
ATOM 559 O O . CYS A 1 68 ? -6.41 -10.344 -4.223 1 95.38 68 CYS A O 1
ATOM 561 N N . ASN A 1 69 ? -5.648 -12.312 -3.582 1 96.94 69 ASN A N 1
ATOM 562 C CA . ASN A 1 69 ? -6.301 -12.336 -2.277 1 96.94 69 ASN A CA 1
ATOM 563 C C . ASN A 1 69 ? -5.723 -13.43 -1.38 1 96.94 69 ASN A C 1
ATOM 565 O O . ASN A 1 69 ? -5.98 -14.617 -1.592 1 96.94 69 ASN A O 1
ATOM 569 N N . ASP A 1 70 ? -4.957 -13.078 -0.427 1 95.88 70 ASP A N 1
ATOM 570 C CA . ASP A 1 70 ? -4.285 -14.047 0.438 1 95.88 70 ASP A CA 1
ATOM 571 C C . ASP A 1 70 ? -4.844 -13.992 1.858 1 95.88 70 ASP A C 1
ATOM 573 O O . ASP A 1 70 ? -4.137 -14.297 2.82 1 95.88 70 ASP A O 1
ATOM 577 N N . THR A 1 71 ? -6.086 -13.5 2.027 1 95.19 71 THR A N 1
ATOM 578 C CA . THR A 1 71 ? -6.688 -13.422 3.352 1 95.19 71 THR A CA 1
ATOM 579 C C . THR A 1 71 ? -6.902 -14.82 3.93 1 95.19 71 THR A C 1
ATOM 581 O O . THR A 1 71 ? -7.133 -15.773 3.186 1 95.19 71 THR A O 1
ATOM 584 N N . GLU A 1 72 ? -6.883 -14.961 5.172 1 95.19 72 GLU A N 1
ATOM 585 C CA . GLU A 1 72 ? -6.77 -16.25 5.852 1 95.19 72 GLU A CA 1
ATOM 586 C C . GLU A 1 72 ? -7.969 -17.141 5.551 1 95.19 72 GLU A C 1
ATOM 588 O O . GLU A 1 72 ? -7.805 -18.297 5.176 1 95.19 72 GLU A O 1
ATOM 593 N N . MET A 1 73 ? -9.203 -16.609 5.699 1 97.06 73 MET A N 1
ATOM 594 C CA . MET A 1 73 ? -10.391 -17.453 5.516 1 97.06 73 MET A CA 1
ATOM 595 C C . MET A 1 73 ? -10.516 -17.891 4.062 1 97.06 73 MET A C 1
ATOM 597 O O . MET A 1 73 ? -10.977 -19 3.787 1 97.06 73 MET A O 1
ATOM 601 N N . MET A 1 74 ? -10.117 -17.062 3.107 1 97.69 74 MET A N 1
ATOM 602 C CA . MET A 1 74 ? -10.086 -17.453 1.7 1 97.69 74 MET A CA 1
ATOM 603 C C . MET A 1 74 ? -9.109 -18.594 1.474 1 97.69 74 MET A C 1
ATOM 605 O O . MET A 1 74 ? -9.43 -19.562 0.784 1 97.69 74 MET A O 1
ATOM 609 N N . LEU A 1 75 ? -7.93 -18.469 2.07 1 97.81 75 LEU A N 1
ATOM 610 C CA . LEU A 1 75 ? -6.922 -19.516 1.931 1 97.81 75 LEU A CA 1
ATOM 611 C C . LEU A 1 75 ? -7.395 -20.812 2.576 1 97.81 75 LEU A C 1
ATOM 613 O O . LEU A 1 75 ? -7.23 -21.891 2.002 1 97.81 75 LEU A O 1
ATOM 617 N N . LYS A 1 76 ? -7.98 -20.719 3.771 1 97.94 76 LYS A N 1
ATOM 618 C CA . LYS A 1 76 ? -8.477 -21.922 4.449 1 97.94 76 LYS A CA 1
ATOM 619 C C . LYS A 1 76 ? -9.531 -22.625 3.604 1 97.94 76 LYS A C 1
ATOM 621 O O . LYS A 1 76 ? -9.508 -23.859 3.484 1 97.94 76 LYS A O 1
ATOM 626 N N . LEU A 1 77 ? -10.406 -21.812 3.047 1 98.56 77 LEU A N 1
ATOM 627 C CA . LEU A 1 77 ? -11.406 -22.406 2.164 1 98.56 77 LEU A CA 1
ATOM 628 C C . LEU A 1 77 ? -10.742 -23.109 0.985 1 98.56 77 LEU A C 1
ATOM 630 O O . LEU A 1 77 ? -11.078 -24.25 0.667 1 98.56 77 LEU A O 1
ATOM 634 N N . ALA A 1 78 ? -9.82 -22.453 0.352 1 98.5 78 ALA A N 1
ATOM 635 C CA . ALA A 1 78 ? -9.109 -23.031 -0.788 1 98.5 78 ALA A CA 1
ATOM 636 C C . ALA A 1 78 ? -8.398 -24.328 -0.398 1 98.5 78 ALA A C 1
ATOM 638 O O . ALA A 1 78 ? -8.477 -25.328 -1.114 1 98.5 78 ALA A O 1
ATOM 639 N N . ILE A 1 79 ? -7.734 -24.297 0.729 1 98.31 79 ILE A N 1
ATOM 640 C CA . ILE A 1 79 ? -7.016 -25.469 1.242 1 98.31 79 ILE A CA 1
ATOM 641 C C . ILE A 1 79 ? -7.988 -26.625 1.447 1 98.31 79 ILE A C 1
ATOM 643 O O . ILE A 1 79 ? -7.695 -27.766 1.071 1 98.31 79 ILE A O 1
ATOM 647 N N . SER A 1 80 ? -9.141 -26.359 1.995 1 98.25 80 SER A N 1
ATOM 648 C CA . SER A 1 80 ? -10.125 -27.375 2.305 1 98.25 80 SER A CA 1
ATOM 649 C C . SER A 1 80 ? -10.656 -28.047 1.036 1 98.25 80 SER A C 1
ATOM 651 O O . SER A 1 80 ? -11.211 -29.141 1.086 1 98.25 80 SER A O 1
ATOM 653 N N . GLN A 1 81 ? -10.492 -27.344 -0.095 1 98 81 GLN A N 1
ATOM 654 C CA . GLN A 1 81 ? -10.977 -27.875 -1.361 1 98 81 GLN A CA 1
ATOM 655 C C . GLN A 1 81 ? -9.898 -28.703 -2.061 1 98 81 GLN A C 1
ATOM 657 O O . GLN A 1 81 ? -10.102 -29.172 -3.182 1 98 81 GLN A O 1
ATOM 662 N N . GLY A 1 82 ? -8.695 -28.75 -1.495 1 96.62 82 GLY A N 1
ATOM 663 C CA . GLY A 1 82 ? -7.637 -29.625 -1.993 1 96.62 82 GLY A CA 1
ATOM 664 C C . GLY A 1 82 ? -6.883 -29.031 -3.168 1 96.62 82 GLY A C 1
ATOM 665 O O . GLY A 1 82 ? -6.25 -29.75 -3.938 1 96.62 82 GLY A O 1
ATOM 666 N N . ILE A 1 83 ? -6.98 -27.766 -3.371 1 96.69 83 ILE A N 1
ATOM 667 C CA . ILE A 1 83 ? -6.309 -27.188 -4.527 1 96.69 83 ILE A CA 1
ATOM 668 C C . ILE A 1 83 ? -4.871 -26.828 -4.164 1 96.69 83 ILE A C 1
ATOM 670 O O . ILE A 1 83 ? -4.496 -26.859 -2.988 1 96.69 83 ILE A O 1
ATOM 674 N N . GLY A 1 84 ? -4.016 -26.594 -5.184 1 98.31 84 GLY A N 1
ATOM 675 C CA . GLY A 1 84 ? -2.66 -26.109 -4.992 1 98.31 84 GLY A CA 1
ATOM 676 C C . GLY A 1 84 ? -2.566 -24.594 -5.004 1 98.31 84 GLY A C 1
ATOM 677 O O . GLY A 1 84 ? -3.584 -23.906 -5.102 1 98.31 84 GLY A O 1
ATOM 678 N N . PHE A 1 85 ? -1.321 -24.141 -4.883 1 98.75 85 PHE A N 1
ATOM 679 C CA . PHE A 1 85 ? -1.14 -22.703 -4.766 1 98.75 85 PHE A CA 1
ATOM 680 C C . PHE A 1 85 ? 0.03 -22.234 -5.625 1 98.75 85 PHE A C 1
ATOM 682 O O . PHE A 1 85 ? 1.089 -22.859 -5.637 1 98.75 85 PHE A O 1
ATOM 689 N N . ASP A 1 86 ? -0.24 -21.219 -6.367 1 98.12 86 ASP A N 1
ATOM 690 C CA . ASP A 1 86 ? 0.782 -20.453 -7.07 1 98.12 86 ASP A CA 1
ATOM 691 C C . ASP A 1 86 ? 1.296 -19.312 -6.207 1 98.12 86 ASP A C 1
ATOM 693 O O . ASP A 1 86 ? 0.552 -18.375 -5.902 1 98.12 86 ASP A O 1
ATOM 697 N N . CYS A 1 87 ? 2.545 -19.391 -5.809 1 98 87 CYS A N 1
ATOM 698 C CA . CYS A 1 87 ? 3.139 -18.359 -4.949 1 98 87 CYS A CA 1
ATOM 699 C C . CYS A 1 87 ? 4.148 -17.531 -5.723 1 98 87 CYS A C 1
ATOM 701 O O . CYS A 1 87 ? 4.82 -18.031 -6.625 1 98 87 CYS A O 1
ATOM 703 N N . ALA A 1 88 ? 4.23 -16.297 -5.27 1 96.06 88 ALA A N 1
ATOM 704 C CA . ALA A 1 88 ? 5.113 -15.375 -5.973 1 96.06 88 ALA A CA 1
ATOM 705 C C . ALA A 1 88 ? 6.164 -14.797 -5.027 1 96.06 88 ALA A C 1
ATOM 707 O O . ALA A 1 88 ? 6.953 -13.938 -5.418 1 96.06 88 ALA A O 1
ATOM 708 N N . SER A 1 89 ? 6.195 -15.227 -3.799 1 96.31 89 SER A N 1
ATOM 709 C CA . SER A 1 89 ? 7.168 -14.711 -2.842 1 96.31 89 SER A CA 1
ATOM 710 C C . SER A 1 89 ? 7.352 -15.664 -1.669 1 96.31 89 SER A C 1
ATOM 712 O O . SER A 1 89 ? 6.5 -16.516 -1.42 1 96.31 89 SER A O 1
ATOM 714 N N . PRO A 1 90 ? 8.461 -15.484 -0.926 1 95.81 90 PRO A N 1
ATOM 715 C CA . PRO A 1 90 ? 8.641 -16.234 0.318 1 95.81 90 PRO A CA 1
ATOM 716 C C . PRO A 1 90 ? 7.531 -15.969 1.335 1 95.81 90 PRO A C 1
ATOM 718 O O . PRO A 1 90 ? 7.137 -16.875 2.076 1 95.81 90 PRO A O 1
ATOM 721 N N . GLY A 1 91 ? 7.059 -14.742 1.34 1 95.56 91 GLY A N 1
ATOM 722 C CA . GLY A 1 91 ? 5.969 -14.414 2.246 1 95.56 91 GLY A CA 1
ATOM 723 C C . GLY A 1 91 ? 4.715 -15.234 1.993 1 95.56 91 GLY A C 1
ATOM 724 O O . GLY A 1 91 ? 4.051 -15.672 2.936 1 95.56 91 GLY A O 1
ATOM 725 N N . GLU A 1 92 ? 4.398 -15.445 0.788 1 96.81 92 GLU A N 1
ATOM 726 C CA . GLU A 1 92 ? 3.24 -16.266 0.442 1 96.81 92 GLU A CA 1
ATOM 727 C C . GLU A 1 92 ? 3.465 -17.719 0.819 1 96.81 92 GLU A C 1
ATOM 729 O O . GLU A 1 92 ? 2.568 -18.375 1.36 1 96.81 92 GLU A O 1
ATOM 734 N N . ILE A 1 93 ? 4.684 -18.219 0.539 1 97.12 93 ILE A N 1
ATOM 735 C CA . ILE A 1 93 ? 5.031 -19.578 0.933 1 97.12 93 ILE A CA 1
ATOM 736 C C . ILE A 1 93 ? 4.879 -19.734 2.445 1 97.12 93 ILE A C 1
ATOM 738 O O . ILE A 1 93 ? 4.281 -20.703 2.918 1 97.12 93 ILE A O 1
ATOM 742 N N . TYR A 1 94 ? 5.348 -18.781 3.168 1 96.12 94 TYR A N 1
ATOM 743 C CA . TYR A 1 94 ? 5.293 -18.797 4.625 1 96.12 94 TYR A CA 1
ATOM 744 C C . TYR A 1 94 ? 3.854 -18.875 5.117 1 96.12 94 TYR A C 1
ATOM 746 O O . TYR A 1 94 ? 3.543 -19.672 6.012 1 96.12 94 TYR A O 1
ATOM 754 N N . LYS A 1 95 ? 3.012 -18.078 4.535 1 94.56 95 LYS A N 1
ATOM 755 C CA . LYS A 1 95 ? 1.607 -18.062 4.934 1 94.56 95 LYS A CA 1
ATOM 756 C C . LYS A 1 95 ? 0.972 -19.438 4.77 1 94.56 95 LYS A C 1
ATOM 758 O O . LYS A 1 95 ? 0.236 -19.891 5.648 1 94.56 95 LYS A O 1
ATOM 763 N N . LEU A 1 96 ? 1.239 -20.078 3.688 1 96.94 96 LEU A N 1
ATOM 764 C CA . LEU A 1 96 ? 0.67 -21.406 3.418 1 96.94 96 LEU A CA 1
ATOM 765 C C . LEU A 1 96 ? 1.273 -22.453 4.34 1 96.94 96 LEU A C 1
ATOM 767 O O . LEU A 1 96 ? 0.564 -23.328 4.836 1 96.94 96 LEU A O 1
ATOM 771 N N . ARG A 1 97 ? 2.58 -22.328 4.539 1 95.88 97 ARG A N 1
ATOM 772 C CA . ARG A 1 97 ? 3.229 -23.281 5.438 1 95.88 97 ARG A CA 1
ATOM 773 C C . ARG A 1 97 ? 2.691 -23.141 6.859 1 95.88 97 ARG A C 1
ATOM 775 O O . ARG A 1 97 ? 2.541 -24.141 7.566 1 95.88 97 ARG A O 1
ATOM 782 N N . LYS A 1 98 ? 2.402 -21.984 7.281 1 93.31 98 LYS A N 1
ATOM 783 C CA . LYS A 1 98 ? 1.81 -21.734 8.594 1 93.31 98 LYS A CA 1
ATOM 784 C C . LYS A 1 98 ? 0.448 -22.406 8.711 1 93.31 98 LYS A C 1
ATOM 786 O O . LYS A 1 98 ? 0.055 -22.828 9.805 1 93.31 98 LYS A O 1
ATOM 791 N N . LEU A 1 99 ? -0.215 -22.547 7.586 1 94.5 99 LEU A N 1
ATOM 792 C CA . LEU A 1 99 ? -1.518 -23.203 7.555 1 94.5 99 LEU A CA 1
ATOM 793 C C . LEU A 1 99 ? -1.366 -24.703 7.285 1 94.5 99 LEU A C 1
ATOM 795 O O . LEU A 1 99 ? -2.342 -25.375 6.957 1 94.5 99 LEU A O 1
ATOM 799 N N . ASN A 1 100 ? -0.1 -25.219 7.258 1 94.19 100 ASN A N 1
ATOM 800 C CA . ASN A 1 100 ? 0.259 -26.625 7.152 1 94.19 100 ASN A CA 1
ATOM 801 C C . ASN A 1 100 ? -0.011 -27.172 5.754 1 94.19 100 ASN A C 1
ATOM 803 O O . ASN A 1 100 ? -0.365 -28.344 5.598 1 94.19 100 ASN A O 1
ATOM 807 N N . VAL A 1 101 ? 0.025 -26.344 4.82 1 96.38 101 VAL A N 1
ATOM 808 C CA . VAL A 1 101 ? -0.072 -26.812 3.445 1 96.38 101 VAL A CA 1
ATOM 809 C C . VAL A 1 101 ? 1.194 -27.594 3.072 1 96.38 101 VAL A C 1
ATOM 811 O O . VAL A 1 101 ? 2.307 -27.125 3.344 1 96.38 101 VAL A O 1
ATOM 814 N N . CYS A 1 102 ? 0.999 -28.703 2.518 1 95.06 102 CYS A N 1
ATOM 815 C CA . CYS A 1 102 ? 2.131 -29.469 2.012 1 95.06 102 CYS A CA 1
ATOM 816 C C . CYS A 1 102 ? 2.875 -28.688 0.931 1 95.06 102 CYS A C 1
ATOM 818 O O . CYS A 1 102 ? 2.264 -28.203 -0.018 1 95.06 102 CYS A O 1
ATOM 820 N N . PRO A 1 103 ? 4.18 -28.609 1.006 1 95.5 103 PRO A N 1
ATOM 821 C CA . PRO A 1 103 ? 4.941 -27.797 0.045 1 95.5 103 PRO A CA 1
ATOM 822 C C . PRO A 1 103 ? 4.82 -28.328 -1.386 1 95.5 103 PRO A C 1
ATOM 824 O O . PRO A 1 103 ? 5.02 -27.562 -2.34 1 95.5 103 PRO A O 1
ATOM 827 N N . THR A 1 104 ? 4.488 -29.562 -1.561 1 94.38 104 THR A N 1
ATOM 828 C CA . THR A 1 104 ? 4.355 -30.109 -2.9 1 94.38 104 THR A CA 1
ATOM 829 C C . THR A 1 104 ? 3.119 -29.562 -3.6 1 94.38 104 THR A C 1
ATOM 831 O O . THR A 1 104 ? 2.957 -29.719 -4.812 1 94.38 104 THR A O 1
ATOM 834 N N . ARG A 1 105 ? 2.242 -28.891 -2.834 1 96.94 105 ARG A N 1
ATOM 835 C CA . ARG A 1 105 ? 1.064 -28.25 -3.408 1 96.94 105 ARG A CA 1
ATOM 836 C C . ARG A 1 105 ? 1.354 -26.797 -3.766 1 96.94 105 ARG A C 1
ATOM 838 O O . ARG A 1 105 ? 0.443 -26.047 -4.117 1 96.94 105 ARG A O 1
ATOM 845 N N . ILE A 1 106 ? 2.611 -26.453 -3.65 1 98.19 106 ILE A N 1
ATOM 846 C CA . ILE A 1 106 ? 3.01 -25.078 -3.916 1 98.19 106 ILE A CA 1
ATOM 847 C C . ILE A 1 106 ? 3.963 -25.031 -5.109 1 98.19 106 ILE A C 1
ATOM 849 O O . ILE A 1 106 ? 4.891 -25.844 -5.199 1 98.19 106 ILE A O 1
ATOM 853 N N . ILE A 1 107 ? 3.707 -24.234 -6.035 1 98.44 107 ILE A N 1
ATOM 854 C CA . ILE A 1 107 ? 4.68 -23.891 -7.062 1 98.44 107 ILE A CA 1
ATOM 855 C C . ILE A 1 107 ? 5.145 -22.453 -6.863 1 98.44 107 ILE A C 1
ATOM 857 O O . ILE A 1 107 ? 4.328 -21.547 -6.648 1 98.44 107 ILE A O 1
ATOM 861 N N . TYR A 1 108 ? 6.438 -22.219 -6.762 1 98.12 108 TYR A N 1
ATOM 862 C CA . TYR A 1 108 ? 6.992 -20.875 -6.727 1 98.12 108 TYR A CA 1
ATOM 863 C C . TYR A 1 108 ? 7.215 -20.344 -8.133 1 98.12 108 TYR A C 1
ATOM 865 O O . TYR A 1 108 ? 8.273 -20.547 -8.727 1 98.12 108 TYR A O 1
ATOM 873 N N . ALA A 1 109 ? 6.32 -19.562 -8.625 1 95.31 109 ALA A N 1
ATOM 874 C CA . ALA A 1 109 ? 6.184 -19.328 -10.062 1 95.31 109 ALA A CA 1
ATOM 875 C C . ALA A 1 109 ? 6.938 -18.062 -10.484 1 95.31 109 ALA A C 1
ATOM 877 O O . ALA A 1 109 ? 6.871 -17.656 -11.648 1 95.31 109 ALA A O 1
ATOM 878 N N . MET A 1 110 ? 7.715 -17.484 -9.68 1 94 110 MET A N 1
ATOM 879 C CA . MET A 1 110 ? 8.5 -16.312 -10.062 1 94 110 MET A CA 1
ATOM 880 C C . MET A 1 110 ? 9.68 -16.719 -10.945 1 94 110 MET A C 1
ATOM 882 O O . MET A 1 110 ? 10.367 -17.688 -10.656 1 94 110 MET A O 1
ATOM 886 N N . THR A 1 111 ? 9.875 -15.93 -12 1 91.88 111 THR A N 1
ATOM 887 C CA . THR A 1 111 ? 10.914 -16.312 -12.945 1 91.88 111 THR A CA 1
ATOM 888 C C . THR A 1 111 ? 12.227 -15.602 -12.617 1 91.88 111 THR A C 1
ATOM 890 O O . THR A 1 111 ? 13.273 -15.93 -13.172 1 91.88 111 THR A O 1
ATOM 893 N N . SER A 1 112 ? 12.18 -14.617 -11.789 1 93.19 112 SER A N 1
ATOM 894 C CA . SER A 1 112 ? 13.367 -13.898 -11.328 1 93.19 112 SER A CA 1
ATOM 895 C C . SER A 1 112 ? 13.43 -13.852 -9.805 1 93.19 112 SER A C 1
ATOM 897 O O . SER A 1 112 ? 12.797 -13 -9.18 1 93.19 112 SER A O 1
ATOM 899 N N . LYS A 1 113 ? 14.242 -14.727 -9.289 1 95.19 113 LYS A N 1
ATOM 900 C CA . LYS A 1 113 ? 14.352 -14.867 -7.836 1 95.19 113 LYS A CA 1
ATOM 901 C C . LYS A 1 113 ? 15.75 -14.492 -7.352 1 95.19 113 LYS A C 1
ATOM 903 O O . LYS A 1 113 ? 16.734 -14.727 -8.047 1 95.19 113 LYS A O 1
ATOM 908 N N . THR A 1 114 ? 15.797 -13.938 -6.203 1 93.56 114 THR A N 1
ATOM 909 C CA . THR A 1 114 ? 17.109 -13.758 -5.578 1 93.56 114 THR A CA 1
ATOM 910 C C . THR A 1 114 ? 17.625 -15.086 -5.031 1 93.56 114 THR A C 1
ATOM 912 O O . THR A 1 114 ? 16.844 -16.016 -4.816 1 93.56 114 THR A O 1
ATOM 915 N N . PRO A 1 115 ? 18.953 -15.164 -4.801 1 94.25 115 PRO A N 1
ATOM 916 C CA . PRO A 1 115 ? 19.484 -16.359 -4.152 1 94.25 115 PRO A CA 1
ATOM 917 C C . PRO A 1 115 ? 18.797 -16.672 -2.828 1 94.25 115 PRO A C 1
ATOM 919 O O . PRO A 1 115 ? 18.531 -17.844 -2.533 1 94.25 115 PRO A O 1
ATOM 922 N N . GLU A 1 116 ? 18.484 -15.656 -2.078 1 93.5 116 GLU A N 1
ATOM 923 C CA . GLU A 1 116 ? 17.844 -15.828 -0.782 1 93.5 116 GLU A CA 1
ATOM 924 C C . GLU A 1 116 ? 16.438 -16.406 -0.941 1 93.5 116 GLU A C 1
ATOM 926 O O . GLU A 1 116 ? 16.016 -17.25 -0.155 1 93.5 116 GLU A O 1
ATOM 931 N N . GLN A 1 117 ? 15.781 -15.969 -1.944 1 95.75 117 GLN A N 1
ATOM 932 C CA . GLN A 1 117 ? 14.438 -16.469 -2.211 1 95.75 117 GLN A CA 1
ATOM 933 C C . GLN A 1 117 ? 14.461 -17.938 -2.627 1 95.75 117 GLN A C 1
ATOM 935 O O . GLN A 1 117 ? 13.617 -18.719 -2.193 1 95.75 117 GLN A O 1
ATOM 940 N N . MET A 1 118 ? 15.438 -18.312 -3.461 1 96.88 118 MET A N 1
ATOM 941 C CA . MET A 1 118 ? 15.602 -19.703 -3.879 1 96.88 118 MET A CA 1
ATOM 942 C C . MET A 1 118 ? 15.891 -20.609 -2.68 1 96.88 118 MET A C 1
ATOM 944 O O . MET A 1 118 ? 15.266 -21.656 -2.52 1 96.88 118 MET A O 1
ATOM 948 N N . ALA A 1 119 ? 16.781 -20.109 -1.88 1 95.94 119 ALA A N 1
ATOM 949 C CA . ALA A 1 119 ? 17.141 -20.875 -0.692 1 95.94 119 ALA A CA 1
ATOM 950 C C . ALA A 1 119 ? 15.945 -21.047 0.238 1 95.94 119 ALA A C 1
ATOM 952 O O . ALA A 1 119 ? 15.734 -22.109 0.805 1 95.94 119 ALA A O 1
ATOM 953 N N . TYR A 1 120 ? 15.188 -20.016 0.392 1 96 120 TYR A N 1
ATOM 954 C CA . TYR A 1 120 ? 14.016 -20.078 1.26 1 96 120 TYR A CA 1
ATOM 955 C C . TYR A 1 120 ? 13.008 -21.094 0.748 1 96 120 TYR A C 1
ATOM 957 O O . TYR A 1 120 ? 12.5 -21.906 1.516 1 96 120 TYR A O 1
ATOM 965 N N . ALA A 1 121 ? 12.711 -20.984 -0.518 1 97.5 121 ALA A N 1
ATOM 966 C CA . ALA A 1 121 ? 11.758 -21.922 -1.108 1 97.5 121 ALA A CA 1
ATOM 967 C C . ALA A 1 121 ? 12.227 -23.359 -0.949 1 97.5 121 ALA A C 1
ATOM 969 O O . ALA A 1 121 ? 11.461 -24.219 -0.517 1 97.5 121 ALA A O 1
ATOM 970 N N . ARG A 1 122 ? 13.477 -23.562 -1.242 1 97.25 122 ARG A N 1
ATOM 971 C CA . ARG A 1 122 ? 14.078 -24.891 -1.131 1 97.25 122 ARG A CA 1
ATOM 972 C C . ARG A 1 122 ? 13.969 -25.422 0.294 1 97.25 122 ARG A C 1
ATOM 974 O O . ARG A 1 122 ? 13.492 -26.547 0.509 1 97.25 122 ARG A O 1
ATOM 981 N N . LYS A 1 123 ? 14.344 -24.609 1.208 1 96.38 123 LYS A N 1
ATOM 982 C CA . LYS A 1 123 ? 14.352 -25.016 2.611 1 96.38 123 LYS A CA 1
ATOM 983 C C . LYS A 1 123 ? 12.93 -25.203 3.137 1 96.38 123 LYS A C 1
ATOM 985 O O . LYS A 1 123 ? 12.703 -25.938 4.102 1 96.38 123 LYS A O 1
ATOM 990 N N . SER A 1 124 ? 11.961 -24.594 2.496 1 96.44 124 SER A N 1
ATOM 991 C CA . SER A 1 124 ? 10.555 -24.719 2.883 1 96.44 124 SER A CA 1
ATOM 992 C C . SER A 1 124 ? 9.938 -25.984 2.311 1 96.44 124 SER A C 1
ATOM 994 O O . SER A 1 124 ? 8.781 -26.312 2.605 1 96.44 124 SER A O 1
ATOM 996 N N . GLY A 1 125 ? 10.648 -26.641 1.416 1 96.38 125 GLY A N 1
ATOM 997 C CA . GLY A 1 125 ? 10.195 -27.906 0.868 1 96.38 125 GLY A CA 1
ATOM 998 C C . GLY A 1 125 ? 9.547 -27.766 -0.496 1 96.38 125 GLY A C 1
ATOM 999 O O . GLY A 1 125 ? 9.102 -28.766 -1.082 1 96.38 125 GLY A O 1
ATOM 1000 N N . VAL A 1 126 ? 9.492 -26.578 -1.014 1 97.88 126 VAL A N 1
ATOM 1001 C CA . VAL A 1 126 ? 8.945 -26.375 -2.35 1 97.88 126 VAL A CA 1
ATOM 1002 C C . VAL A 1 126 ? 9.852 -27.031 -3.389 1 97.88 126 VAL A C 1
ATOM 1004 O O . VAL A 1 126 ? 11.078 -26.922 -3.301 1 97.88 126 VAL A O 1
ATOM 1007 N N . ARG A 1 127 ? 9.281 -27.656 -4.359 1 97.62 127 ARG A N 1
ATOM 1008 C CA . ARG A 1 127 ? 10.086 -28.422 -5.297 1 97.62 127 ARG A CA 1
ATOM 1009 C C . ARG A 1 127 ? 10.016 -27.828 -6.699 1 97.62 127 ARG A C 1
ATOM 1011 O O . ARG A 1 127 ? 10.906 -28.062 -7.523 1 97.62 127 ARG A O 1
ATOM 1018 N N . HIS A 1 128 ? 8.961 -27.188 -6.953 1 98.5 128 HIS A N 1
ATOM 1019 C CA . HIS A 1 128 ? 8.711 -26.75 -8.32 1 98.5 128 HIS A CA 1
ATOM 1020 C C . HIS A 1 128 ? 8.844 -25.234 -8.445 1 98.5 128 HIS A C 1
ATOM 1022 O O . HIS A 1 128 ? 8.398 -24.484 -7.566 1 98.5 128 HIS A O 1
ATOM 1028 N N . THR A 1 129 ? 9.477 -24.75 -9.469 1 98.56 129 THR A N 1
ATOM 1029 C CA . THR A 1 129 ? 9.602 -23.328 -9.75 1 98.56 129 THR A CA 1
ATOM 1030 C C . THR A 1 129 ? 9.719 -23.078 -11.25 1 98.56 129 THR A C 1
ATOM 1032 O O . THR A 1 129 ? 9.75 -24.031 -12.039 1 98.56 129 THR A O 1
ATOM 1035 N N . THR A 1 130 ? 9.703 -21.828 -11.664 1 98.38 130 THR A N 1
ATOM 1036 C CA . THR A 1 130 ? 9.758 -21.453 -13.07 1 98.38 130 THR A CA 1
ATOM 1037 C C . THR A 1 130 ? 11.039 -20.688 -13.383 1 98.38 130 THR A C 1
ATOM 1039 O O . THR A 1 130 ? 11.719 -20.219 -12.477 1 98.38 130 THR A O 1
ATOM 1042 N N . PHE A 1 131 ? 11.406 -20.641 -14.664 1 97.56 131 PHE A N 1
ATOM 1043 C CA . PHE A 1 131 ? 12.508 -19.844 -15.172 1 97.56 131 PHE A CA 1
ATOM 1044 C C . PHE A 1 131 ? 12.242 -19.406 -16.609 1 97.56 131 PHE A C 1
ATOM 1046 O O . PHE A 1 131 ? 11.398 -19.984 -17.297 1 97.56 131 PHE A O 1
ATOM 1053 N N . ASP A 1 132 ? 12.922 -18.312 -17.031 1 96.38 132 ASP A N 1
ATOM 1054 C CA . ASP A 1 132 ? 12.75 -17.891 -18.422 1 96.38 132 ASP A CA 1
ATOM 1055 C C . ASP A 1 132 ? 14.008 -17.219 -18.953 1 96.38 132 ASP A C 1
ATOM 1057 O O . ASP A 1 132 ? 13.992 -16.609 -20.031 1 96.38 132 ASP A O 1
ATOM 1061 N N . THR A 1 133 ? 15.133 -17.281 -18.156 1 94.5 133 THR A N 1
ATOM 1062 C CA . THR A 1 133 ? 16.391 -16.688 -18.609 1 94.5 133 THR A CA 1
ATOM 1063 C C . THR A 1 133 ? 17.562 -17.578 -18.25 1 94.5 133 THR A C 1
ATOM 1065 O O . THR A 1 133 ? 17.484 -18.406 -17.344 1 94.5 133 THR A O 1
ATOM 1068 N N . SER A 1 134 ? 18.641 -17.375 -18.969 1 95.19 134 SER A N 1
ATOM 1069 C CA . SER A 1 134 ? 19.875 -18.094 -18.703 1 95.19 134 SER A CA 1
ATOM 1070 C C . SER A 1 134 ? 20.422 -17.766 -17.328 1 95.19 134 SER A C 1
ATOM 1072 O O . SER A 1 134 ? 20.891 -18.656 -16.609 1 95.19 134 SER A O 1
ATOM 1074 N N . TYR A 1 135 ? 20.297 -16.578 -16.938 1 93.44 135 TYR A N 1
ATOM 1075 C CA . TYR A 1 135 ? 20.844 -16.172 -15.648 1 93.44 135 TYR A CA 1
ATOM 1076 C C . TYR A 1 135 ? 20.109 -16.859 -14.508 1 93.44 135 TYR A C 1
ATOM 1078 O O . TYR A 1 135 ? 20.703 -17.203 -13.484 1 93.44 135 TYR A O 1
ATOM 1086 N N . GLU A 1 136 ? 18.844 -16.969 -14.641 1 96.44 136 GLU A N 1
ATOM 1087 C CA . GLU A 1 136 ? 18.078 -17.672 -13.617 1 96.44 136 GLU A CA 1
ATOM 1088 C C . GLU A 1 136 ? 18.562 -19.109 -13.477 1 96.44 136 GLU A C 1
ATOM 1090 O O . GLU A 1 136 ? 18.656 -19.641 -12.359 1 96.44 136 GLU A O 1
ATOM 1095 N N . LEU A 1 137 ? 18.906 -19.766 -14.57 1 97.31 137 LEU A N 1
ATOM 1096 C CA . LEU A 1 137 ? 19.438 -21.125 -14.547 1 97.31 137 LEU A CA 1
ATOM 1097 C C . LEU A 1 137 ? 20.75 -21.188 -13.773 1 97.31 137 LEU A C 1
ATOM 1099 O O . LEU A 1 137 ? 20.953 -22.078 -12.953 1 97.31 137 LEU A O 1
ATOM 1103 N N . LYS A 1 138 ? 21.578 -20.234 -14.031 1 96.12 138 LYS A N 1
ATOM 1104 C CA . LYS A 1 138 ? 22.875 -20.203 -13.352 1 96.12 138 LYS A CA 1
ATOM 1105 C C . LYS A 1 138 ? 22.688 -20.047 -11.844 1 96.12 138 LYS A C 1
ATOM 1107 O O . LYS A 1 138 ? 23.406 -20.688 -11.062 1 96.12 138 LYS A O 1
ATOM 1112 N N . LYS A 1 139 ? 21.75 -19.281 -11.422 1 96.06 139 LYS A N 1
ATOM 1113 C CA . LYS A 1 139 ? 21.453 -19.141 -10.008 1 96.06 139 LYS A CA 1
ATOM 1114 C C . LYS A 1 139 ? 20.906 -20.438 -9.422 1 96.06 139 LYS A C 1
ATOM 1116 O O . LYS A 1 139 ? 21.266 -20.812 -8.305 1 96.06 139 LYS A O 1
ATOM 1121 N N . LEU A 1 140 ? 20.125 -21.047 -10.172 1 97.56 140 LEU A N 1
ATOM 1122 C CA . LEU A 1 140 ? 19.5 -22.281 -9.703 1 97.56 140 LEU A CA 1
ATOM 1123 C C . LEU A 1 140 ? 20.531 -23.359 -9.461 1 97.56 140 LEU A C 1
ATOM 1125 O O . LEU A 1 140 ? 20.422 -24.125 -8.508 1 97.56 140 LEU A O 1
ATOM 1129 N N . VAL A 1 141 ? 21.547 -23.469 -10.32 1 97.94 141 VAL A N 1
ATOM 1130 C CA . VAL A 1 141 ? 22.609 -24.453 -10.148 1 97.94 141 VAL A CA 1
ATOM 1131 C C . VAL A 1 141 ? 23.25 -24.281 -8.773 1 97.94 141 VAL A C 1
ATOM 1133 O O . VAL A 1 141 ? 23.531 -25.266 -8.086 1 97.94 141 VAL A O 1
ATOM 1136 N N . GLU A 1 142 ? 23.328 -23.078 -8.414 1 96.38 142 GLU A N 1
ATOM 1137 C CA . GLU A 1 142 ? 24.062 -22.766 -7.195 1 96.38 142 GLU A CA 1
ATOM 1138 C C . GLU A 1 142 ? 23.172 -22.859 -5.961 1 96.38 142 GLU A C 1
ATOM 1140 O O . GLU A 1 142 ? 23.625 -23.297 -4.898 1 96.38 142 GLU A O 1
ATOM 1145 N N . HIS A 1 143 ? 21.938 -22.531 -6.062 1 96.75 143 HIS A N 1
ATOM 1146 C CA . HIS A 1 143 ? 21.172 -22.281 -4.852 1 96.75 143 HIS A CA 1
ATOM 1147 C C . HIS A 1 143 ? 20 -23.25 -4.738 1 96.75 143 HIS A C 1
ATOM 1149 O O . HIS A 1 143 ? 19.406 -23.391 -3.66 1 96.75 143 HIS A O 1
ATOM 1155 N N . TRP A 1 144 ? 19.625 -23.922 -5.824 1 98 144 TRP A N 1
ATOM 1156 C CA . TRP A 1 144 ? 18.484 -24.828 -5.84 1 98 144 TRP A CA 1
ATOM 1157 C C . TRP A 1 144 ? 18.625 -25.875 -6.949 1 98 144 TRP A C 1
ATOM 1159 O O . TRP A 1 144 ? 17.734 -26.031 -7.777 1 98 144 TRP A O 1
ATOM 1169 N N . PRO A 1 145 ? 19.703 -26.641 -6.902 1 97.44 145 PRO A N 1
ATOM 1170 C CA . PRO A 1 145 ? 20.016 -27.531 -8.016 1 97.44 145 PRO A CA 1
ATOM 1171 C C . PRO A 1 145 ? 19.016 -28.672 -8.18 1 97.44 145 PRO A C 1
ATOM 1173 O O . PRO A 1 145 ? 18.906 -29.25 -9.258 1 97.44 145 PRO A O 1
ATOM 1176 N N . ASP A 1 146 ? 18.266 -29 -7.121 1 97.56 146 ASP A N 1
ATOM 1177 C CA . ASP A 1 146 ? 17.344 -30.125 -7.195 1 97.56 146 ASP A CA 1
ATOM 1178 C C . ASP A 1 146 ? 15.922 -29.656 -7.512 1 97.56 146 ASP A C 1
ATOM 1180 O O . ASP A 1 146 ? 14.977 -30.438 -7.43 1 97.56 146 ASP A O 1
ATOM 1184 N N . ALA A 1 147 ? 15.766 -28.406 -7.863 1 97.94 147 ALA A N 1
ATOM 1185 C CA . ALA A 1 147 ? 14.453 -27.875 -8.234 1 97.94 147 ALA A CA 1
ATOM 1186 C C . ALA A 1 147 ? 13.914 -28.578 -9.477 1 97.94 147 ALA A C 1
ATOM 1188 O O . ALA A 1 147 ? 14.68 -29.016 -10.336 1 97.94 147 ALA A O 1
ATOM 1189 N N . ARG A 1 148 ? 12.656 -28.812 -9.516 1 98.56 148 ARG A N 1
ATOM 1190 C CA . ARG A 1 148 ? 11.938 -29.219 -10.719 1 98.56 148 ARG A CA 1
ATOM 1191 C C . ARG A 1 148 ? 11.391 -28.016 -11.469 1 98.56 148 ARG A C 1
ATOM 1193 O O . ARG A 1 148 ? 10.523 -27.297 -10.953 1 98.56 148 ARG A O 1
ATOM 1200 N N . LEU A 1 149 ? 11.859 -27.812 -12.68 1 98.75 149 LEU A N 1
ATOM 1201 C CA . LEU A 1 149 ? 11.703 -26.516 -13.336 1 98.75 149 LEU A CA 1
ATOM 1202 C C . LEU A 1 149 ? 10.609 -26.578 -14.398 1 98.75 149 LEU A C 1
ATOM 1204 O O . LEU A 1 149 ? 10.469 -27.578 -15.094 1 98.75 149 LEU A O 1
ATOM 1208 N N . LEU A 1 150 ? 9.852 -25.531 -14.469 1 98.88 150 LEU A N 1
ATOM 1209 C CA . LEU A 1 150 ? 9.008 -25.266 -15.633 1 98.88 150 LEU A CA 1
ATOM 1210 C C . LEU A 1 150 ? 9.539 -24.062 -16.422 1 98.88 150 LEU A C 1
ATOM 1212 O O . LEU A 1 150 ? 9.773 -23 -15.844 1 98.88 150 LEU A O 1
ATOM 1216 N N . ILE A 1 151 ? 9.742 -24.219 -17.734 1 98.69 151 ILE A N 1
ATOM 1217 C CA . ILE A 1 151 ? 10.133 -23.078 -18.562 1 98.69 151 ILE A CA 1
ATOM 1218 C C . ILE A 1 151 ? 8.906 -22.203 -18.844 1 98.69 151 ILE A C 1
ATOM 1220 O O . ILE A 1 151 ? 7.859 -22.703 -19.25 1 98.69 151 ILE A O 1
ATOM 1224 N N . ARG A 1 152 ? 9.016 -20.953 -18.547 1 98 152 ARG A N 1
ATOM 1225 C CA . ARG A 1 152 ? 7.949 -20 -18.828 1 98 152 ARG A CA 1
ATOM 1226 C C . ARG A 1 152 ? 8.133 -19.375 -20.203 1 98 152 ARG A C 1
ATOM 1228 O O . ARG A 1 152 ? 9.141 -18.703 -20.453 1 98 152 ARG A O 1
ATOM 1235 N N . ILE A 1 153 ? 7.156 -19.5 -21.094 1 96.81 153 ILE A N 1
ATOM 1236 C CA . ILE A 1 153 ? 7.238 -18.938 -22.438 1 96.81 153 ILE A CA 1
ATOM 1237 C C . ILE A 1 153 ? 6.223 -17.812 -22.578 1 96.81 153 ILE A C 1
ATOM 1239 O O . ILE A 1 153 ? 5.219 -17.781 -21.875 1 96.81 153 ILE A O 1
ATOM 1243 N N . ARG A 1 154 ? 6.488 -16.938 -23.453 1 92.75 154 ARG A N 1
ATOM 1244 C CA . ARG A 1 154 ? 5.586 -15.836 -23.75 1 92.75 154 ARG A CA 1
ATOM 1245 C C . ARG A 1 154 ? 4.523 -16.25 -24.766 1 92.75 154 ARG A C 1
ATOM 1247 O O . ARG A 1 154 ? 4.82 -16.953 -25.734 1 92.75 154 ARG A O 1
ATOM 1254 N N . VAL A 1 155 ? 3.346 -15.906 -24.422 1 91.56 155 VAL A N 1
ATOM 1255 C CA . VAL A 1 155 ? 2.229 -16.078 -25.344 1 91.56 155 VAL A CA 1
ATOM 1256 C C . VAL A 1 155 ? 1.491 -14.742 -25.5 1 91.56 155 VAL A C 1
ATOM 1258 O O . VAL A 1 155 ? 1.048 -14.148 -24.516 1 91.56 155 VAL A O 1
ATOM 1261 N N . ASP A 1 156 ? 1.367 -14.281 -26.703 1 83.69 156 ASP A N 1
ATOM 1262 C CA . ASP A 1 156 ? 0.681 -13.016 -26.953 1 83.69 156 ASP A CA 1
ATOM 1263 C C . ASP A 1 156 ? -0.833 -13.18 -26.844 1 83.69 156 ASP A C 1
ATOM 1265 O O . ASP A 1 156 ? -1.37 -14.25 -27.156 1 83.69 156 ASP A O 1
ATOM 1269 N N . SER A 1 157 ? -1.425 -12.156 -26.281 1 84 157 SER A N 1
ATOM 1270 C CA . SER A 1 157 ? -2.873 -12.172 -26.094 1 84 157 SER A CA 1
ATOM 1271 C C . SER A 1 157 ? -3.445 -10.766 -26.047 1 84 157 SER A C 1
ATOM 1273 O O . SER A 1 157 ? -2.697 -9.781 -25.984 1 84 157 SER A O 1
ATOM 1275 N N . VAL A 1 158 ? -4.762 -10.719 -26.281 1 80.44 158 VAL A N 1
ATOM 1276 C CA . VAL A 1 158 ? -5.504 -9.5 -25.969 1 80.44 158 VAL A CA 1
ATOM 1277 C C . VAL A 1 158 ? -5.996 -9.547 -24.531 1 80.44 158 VAL A C 1
ATOM 1279 O O . VAL A 1 158 ? -6.855 -10.367 -24.188 1 80.44 158 VAL A O 1
ATOM 1282 N N . CYS A 1 159 ? -5.367 -8.734 -23.688 1 78.5 159 CYS A N 1
ATOM 1283 C CA . CYS A 1 159 ? -5.676 -8.75 -22.266 1 78.5 159 CYS A CA 1
ATOM 1284 C C . CYS A 1 159 ? -5.48 -7.371 -21.641 1 78.5 159 CYS A C 1
ATOM 1286 O O . CYS A 1 159 ? -4.941 -6.469 -22.281 1 78.5 159 CYS A O 1
ATOM 1288 N N . LYS A 1 160 ? -5.984 -7.184 -20.438 1 76.38 160 LYS A N 1
ATOM 1289 C CA . LYS A 1 160 ? -5.852 -5.914 -19.734 1 76.38 160 LYS A CA 1
ATOM 1290 C C . LYS A 1 160 ? -4.426 -5.715 -19.219 1 76.38 160 LYS A C 1
ATOM 1292 O O . LYS A 1 160 ? -3.879 -4.613 -19.312 1 76.38 160 LYS A O 1
ATOM 1297 N N . VAL A 1 161 ? -3.854 -6.754 -18.625 1 80.5 161 VAL A N 1
ATOM 1298 C CA . VAL A 1 161 ? -2.494 -6.723 -18.109 1 80.5 161 VAL A CA 1
ATOM 1299 C C . VAL A 1 161 ? -1.638 -7.762 -18.828 1 80.5 161 VAL A C 1
ATOM 1301 O O . VAL A 1 161 ? -1.767 -8.961 -18.578 1 80.5 161 VAL A O 1
ATOM 1304 N N . ALA A 1 162 ? -0.674 -7.227 -19.656 1 80.88 162 ALA A N 1
ATOM 1305 C CA . ALA A 1 162 ? 0.175 -8.109 -20.469 1 80.88 162 ALA A CA 1
ATOM 1306 C C . ALA A 1 162 ? 1.439 -8.492 -19.703 1 80.88 162 ALA A C 1
ATOM 1308 O O . ALA A 1 162 ? 2.438 -7.766 -19.734 1 80.88 162 ALA A O 1
ATOM 1309 N N . LEU A 1 163 ? 1.457 -9.633 -19.203 1 80.88 163 LEU A N 1
ATOM 1310 C CA . LEU A 1 163 ? 2.562 -10.102 -18.375 1 80.88 163 LEU A CA 1
ATOM 1311 C C . LEU A 1 163 ? 3.793 -10.398 -19.234 1 80.88 163 LEU A C 1
ATOM 1313 O O . LEU A 1 163 ? 4.914 -10.438 -18.719 1 80.88 163 LEU A O 1
ATOM 1317 N N . GLY A 1 164 ? 3.625 -10.578 -20.484 1 75.69 164 GLY A N 1
ATOM 1318 C CA . GLY A 1 164 ? 4.707 -10.906 -21.406 1 75.69 164 GLY A CA 1
ATOM 1319 C C . GLY A 1 164 ? 5.68 -9.766 -21.609 1 75.69 164 GLY A C 1
ATOM 1320 O O . GLY A 1 164 ? 6.785 -9.969 -22.125 1 75.69 164 GLY A O 1
ATOM 1321 N N . ASP A 1 165 ? 5.285 -8.609 -21.234 1 78.62 165 ASP A N 1
ATOM 1322 C CA . ASP A 1 165 ? 6.199 -7.473 -21.297 1 78.62 165 ASP A CA 1
ATOM 1323 C C . ASP A 1 165 ? 7.34 -7.621 -20.297 1 78.62 165 ASP A C 1
ATOM 1325 O O . ASP A 1 165 ? 8.43 -7.078 -20.5 1 78.62 165 ASP A O 1
ATOM 1329 N N . LYS A 1 166 ? 7.094 -8.414 -19.266 1 87.19 166 LYS A N 1
ATOM 1330 C CA . LYS A 1 166 ? 8.023 -8.508 -18.156 1 87.19 166 LYS A CA 1
ATOM 1331 C C . LYS A 1 166 ? 8.688 -9.883 -18.109 1 87.19 166 LYS A C 1
ATOM 1333 O O . LYS A 1 166 ? 9.859 -10.008 -17.75 1 87.19 166 LYS A O 1
ATOM 1338 N N . PHE A 1 167 ? 7.855 -10.93 -18.469 1 90 167 PHE A N 1
ATOM 1339 C CA . PHE A 1 167 ? 8.32 -12.289 -18.234 1 90 167 PHE A CA 1
ATOM 1340 C C . PHE A 1 167 ? 8.125 -13.148 -19.484 1 90 167 PHE A C 1
ATOM 1342 O O . PHE A 1 167 ? 7.453 -12.727 -20.422 1 90 167 PHE A O 1
ATOM 1349 N N . GLY A 1 168 ? 8.719 -14.336 -19.438 1 92.12 168 GLY A N 1
ATOM 1350 C CA . GLY A 1 168 ? 8.531 -15.336 -20.484 1 92.12 168 GLY A CA 1
ATOM 1351 C C . GLY A 1 168 ? 9.555 -15.234 -21.594 1 92.12 168 GLY A C 1
ATOM 1352 O O . GLY A 1 168 ? 9.727 -14.172 -22.203 1 92.12 168 GLY A O 1
ATOM 1353 N N . CYS A 1 169 ? 10.219 -16.281 -21.922 1 93.06 169 CYS A N 1
ATOM 1354 C CA . CYS A 1 169 ? 11.156 -16.312 -23.031 1 93.06 169 CYS A CA 1
ATOM 1355 C C . CYS A 1 169 ? 10.43 -16.469 -24.359 1 93.06 169 CYS A C 1
ATOM 1357 O O . CYS A 1 169 ? 9.289 -16.953 -24.391 1 93.06 169 CYS A O 1
ATOM 1359 N N . ASP A 1 170 ? 11.031 -16.031 -25.328 1 92 170 ASP A N 1
ATOM 1360 C CA . ASP A 1 170 ? 10.469 -16.172 -26.672 1 92 170 ASP A CA 1
ATOM 1361 C C . ASP A 1 170 ? 10.445 -17.641 -27.109 1 92 170 ASP A C 1
ATOM 1363 O O . ASP A 1 170 ? 11.477 -18.312 -27.078 1 92 170 ASP A O 1
ATOM 1367 N N . PHE A 1 171 ? 9.312 -18.062 -27.516 1 94.88 171 PHE A N 1
ATOM 1368 C CA . PHE A 1 171 ? 9.125 -19.453 -27.875 1 94.88 171 PHE A CA 1
ATOM 1369 C C . PHE A 1 171 ? 10.031 -19.828 -29.047 1 94.88 171 PHE A C 1
ATOM 1371 O O . PHE A 1 171 ? 10.695 -20.859 -29.016 1 94.88 171 PHE A O 1
ATOM 1378 N N . ASP A 1 172 ? 10.109 -19 -30.031 1 93.19 172 ASP A N 1
ATOM 1379 C CA . ASP A 1 172 ? 10.812 -19.328 -31.281 1 93.19 172 ASP A CA 1
ATOM 1380 C C . ASP A 1 172 ? 12.312 -19.094 -31.125 1 93.19 172 ASP A C 1
ATOM 1382 O O . ASP A 1 172 ? 13.117 -19.859 -31.672 1 93.19 172 ASP A O 1
ATOM 1386 N N . LYS A 1 173 ? 12.703 -18.188 -30.297 1 91.62 173 LYS A N 1
ATOM 1387 C CA . LYS A 1 173 ? 14.078 -17.719 -30.359 1 91.62 173 LYS A CA 1
ATOM 1388 C C . LYS A 1 173 ? 14.883 -18.172 -29.156 1 91.62 173 LYS A C 1
ATOM 1390 O O . LYS A 1 173 ? 16.109 -18.297 -29.219 1 91.62 173 LYS A O 1
ATOM 1395 N N . GLU A 1 174 ? 14.18 -18.453 -28.031 1 94.19 174 GLU A N 1
ATOM 1396 C CA . GLU A 1 174 ? 14.938 -18.594 -26.797 1 94.19 174 GLU A CA 1
ATOM 1397 C C . GLU A 1 174 ? 14.656 -19.953 -26.141 1 94.19 174 GLU A C 1
ATOM 1399 O O . GLU A 1 174 ? 15.508 -20.484 -25.438 1 94.19 174 GLU A O 1
ATOM 1404 N N . ALA A 1 175 ? 13.539 -20.516 -26.328 1 97.69 175 ALA A N 1
ATOM 1405 C CA . ALA A 1 175 ? 13.047 -21.625 -25.5 1 97.69 175 ALA A CA 1
ATOM 1406 C C . ALA A 1 175 ? 13.945 -22.859 -25.641 1 97.69 175 ALA A C 1
ATOM 1408 O O . ALA A 1 175 ? 14.391 -23.422 -24.641 1 97.69 175 ALA A O 1
ATOM 1409 N N . ILE A 1 176 ? 14.219 -23.234 -26.859 1 98.31 176 ILE A N 1
ATOM 1410 C CA . ILE A 1 176 ? 15.008 -24.438 -27.094 1 98.31 176 ILE A CA 1
ATOM 1411 C C . ILE A 1 176 ? 16.422 -24.25 -26.531 1 98.31 176 ILE A C 1
ATOM 1413 O O . ILE A 1 176 ? 16.969 -25.141 -25.891 1 98.31 176 ILE A O 1
ATOM 1417 N N . ASP A 1 177 ? 17.016 -23.062 -26.766 1 97.56 177 ASP A N 1
ATOM 1418 C CA . ASP A 1 177 ? 18.344 -22.781 -26.25 1 97.56 177 ASP A CA 1
ATOM 1419 C C . ASP A 1 177 ? 18.359 -22.875 -24.719 1 97.56 177 ASP A C 1
ATOM 1421 O O . ASP A 1 177 ? 19.328 -23.391 -24.141 1 97.56 177 ASP A O 1
ATOM 1425 N N . LEU A 1 178 ? 17.375 -22.406 -24.094 1 97.94 178 LEU A N 1
ATOM 1426 C CA . LEU A 1 178 ? 17.297 -22.453 -22.641 1 97.94 178 LEU A CA 1
ATOM 1427 C C . LEU A 1 178 ? 17.156 -23.875 -22.141 1 97.94 178 LEU A C 1
ATOM 1429 O O . LEU A 1 178 ? 17.734 -24.25 -21.125 1 97.94 178 LEU A O 1
ATOM 1433 N N . LEU A 1 179 ? 16.359 -24.672 -22.844 1 98.75 179 LEU A N 1
ATOM 1434 C CA . LEU A 1 179 ? 16.188 -26.078 -22.484 1 98.75 179 LEU A CA 1
ATOM 1435 C C . LEU A 1 179 ? 17.516 -26.828 -22.594 1 98.75 179 LEU A C 1
ATOM 1437 O O . LEU A 1 179 ? 17.875 -27.594 -21.703 1 98.75 179 LEU A O 1
ATOM 1441 N N . GLU A 1 180 ? 18.203 -26.547 -23.656 1 98.62 180 GLU A N 1
ATOM 1442 C CA . GLU A 1 180 ? 19.5 -27.188 -23.844 1 98.62 180 GLU A CA 1
ATOM 1443 C C . GLU A 1 180 ? 20.5 -26.734 -22.781 1 98.62 180 GLU A C 1
ATOM 1445 O O . GLU A 1 180 ? 21.297 -27.547 -22.312 1 98.62 180 GLU A O 1
ATOM 1450 N N . GLU A 1 181 ? 20.422 -25.484 -22.469 1 98.38 181 GLU A N 1
ATOM 1451 C CA . GLU A 1 181 ? 21.297 -24.984 -21.422 1 98.38 181 GLU A CA 1
ATOM 1452 C C . GLU A 1 181 ? 20.984 -25.641 -20.078 1 98.38 181 GLU A C 1
ATOM 1454 O O . GLU A 1 181 ? 21.891 -26.031 -19.344 1 98.38 181 GLU A O 1
ATOM 1459 N N . ALA A 1 182 ? 19.766 -25.734 -19.766 1 98.69 182 ALA A N 1
ATOM 1460 C CA . ALA A 1 182 ? 19.359 -26.375 -18.516 1 98.69 182 ALA A CA 1
ATOM 1461 C C . ALA A 1 182 ? 19.891 -27.812 -18.453 1 98.69 182 ALA A C 1
ATOM 1463 O O . ALA A 1 182 ? 20.422 -28.234 -17.422 1 98.69 182 ALA A O 1
ATOM 1464 N N . ALA A 1 183 ? 19.766 -28.516 -19.531 1 98.31 183 ALA A N 1
ATOM 1465 C CA . ALA A 1 183 ? 20.25 -29.891 -19.609 1 98.31 183 ALA A CA 1
ATOM 1466 C C . ALA A 1 183 ? 21.75 -29.953 -19.391 1 98.31 183 ALA A C 1
ATOM 1468 O O . ALA A 1 183 ? 22.25 -30.812 -18.656 1 98.31 183 ALA A O 1
ATOM 1469 N N . SER A 1 184 ? 22.438 -29.047 -20.031 1 98.19 184 SER A N 1
ATOM 1470 C CA . SER A 1 184 ? 23.891 -29.031 -19.922 1 98.19 184 SER A CA 1
ATOM 1471 C C . SER A 1 184 ? 24.328 -28.734 -18.5 1 98.19 184 SER A C 1
ATOM 1473 O O . SER A 1 184 ? 25.422 -29.156 -18.078 1 98.19 184 SER A O 1
ATOM 1475 N N . LEU A 1 185 ? 23.531 -28.078 -17.75 1 98.19 185 LEU A N 1
ATOM 1476 C CA . LEU A 1 185 ? 23.844 -27.688 -16.375 1 98.19 185 LEU A CA 1
ATOM 1477 C C . LEU A 1 185 ? 23.391 -28.734 -15.383 1 98.19 185 LEU A C 1
ATOM 1479 O O . LEU A 1 185 ? 23.594 -28.594 -14.18 1 98.19 185 LEU A O 1
ATOM 1483 N N . GLY A 1 186 ? 22.719 -29.734 -15.859 1 97.88 186 GLY A N 1
ATOM 1484 C CA . GLY A 1 186 ? 22.25 -30.812 -15.008 1 97.88 186 GLY A CA 1
ATOM 1485 C C . GLY A 1 186 ? 20.953 -30.5 -14.297 1 97.88 186 GLY A C 1
ATOM 1486 O O . GLY A 1 186 ? 20.609 -31.141 -13.297 1 97.88 186 GLY A O 1
ATOM 1487 N N . LEU A 1 187 ? 20.25 -29.5 -14.75 1 98.38 187 LEU A N 1
ATOM 1488 C CA . LEU A 1 187 ? 18.969 -29.109 -14.156 1 98.38 187 LEU A CA 1
ATOM 1489 C C . LEU A 1 187 ? 17.828 -29.875 -14.82 1 98.38 187 LEU A C 1
ATOM 1491 O O . LEU A 1 187 ? 17.891 -30.188 -16.016 1 98.38 187 LEU A O 1
ATOM 1495 N N . LYS A 1 188 ? 16.781 -30.188 -14.078 1 98.31 188 LYS A N 1
ATOM 1496 C CA . LYS A 1 188 ? 15.656 -30.953 -14.586 1 98.31 188 LYS A CA 1
ATOM 1497 C C . LYS A 1 188 ? 14.484 -30.047 -14.93 1 98.31 188 LYS A C 1
ATOM 1499 O O . LYS A 1 188 ? 13.852 -29.484 -14.039 1 98.31 188 LYS A O 1
ATOM 1504 N N . VAL A 1 189 ? 14.211 -29.938 -16.188 1 98.81 189 VAL A N 1
ATOM 1505 C CA . VAL A 1 189 ? 13.023 -29.219 -16.641 1 98.81 189 VAL A CA 1
ATOM 1506 C C . VAL A 1 189 ? 11.867 -30.219 -16.828 1 98.81 189 VAL A C 1
ATOM 1508 O O . VAL A 1 189 ? 11.93 -31.094 -17.688 1 98.81 189 VAL A O 1
ATOM 1511 N N . VAL A 1 190 ? 10.828 -30 -16 1 98.69 190 VAL A N 1
ATOM 1512 C CA . VAL A 1 190 ? 9.805 -31.031 -15.945 1 98.69 190 VAL A CA 1
ATOM 1513 C C . VAL A 1 190 ? 8.508 -30.516 -16.562 1 98.69 190 VAL A C 1
ATOM 1515 O O . VAL A 1 190 ? 7.484 -31.203 -16.547 1 98.69 190 VAL A O 1
ATOM 1518 N N . GLY A 1 191 ? 8.547 -29.266 -17.062 1 98.81 191 GLY A N 1
ATOM 1519 C CA . GLY A 1 191 ? 7.301 -28.781 -17.625 1 98.81 191 GLY A CA 1
ATOM 1520 C C . GLY A 1 191 ? 7.438 -27.438 -18.297 1 98.81 191 GLY A C 1
ATOM 1521 O O . GLY A 1 191 ? 8.547 -26.906 -18.438 1 98.81 191 GLY A O 1
ATOM 1522 N N . VAL A 1 192 ? 6.266 -26.938 -18.828 1 98.81 192 VAL A N 1
ATOM 1523 C CA . VAL A 1 192 ? 6.137 -25.656 -19.516 1 98.81 192 VAL A CA 1
ATOM 1524 C C . VAL A 1 192 ? 5.031 -24.828 -18.859 1 98.81 192 VAL A C 1
ATOM 1526 O O . VAL A 1 192 ? 3.975 -25.359 -18.516 1 98.81 192 VAL A O 1
ATOM 1529 N N . ALA A 1 193 ? 5.359 -23.562 -18.625 1 98.62 193 ALA A N 1
ATOM 1530 C CA . ALA A 1 193 ? 4.371 -22.625 -18.109 1 98.62 193 ALA A CA 1
ATOM 1531 C C . ALA A 1 193 ? 4.164 -21.453 -19.062 1 98.62 193 ALA A C 1
ATOM 1533 O O . ALA A 1 193 ? 5.109 -21 -19.703 1 98.62 193 ALA A O 1
ATOM 1534 N N . PHE A 1 194 ? 2.936 -20.984 -19.172 1 96.25 194 PHE A N 1
ATOM 1535 C CA . PHE A 1 194 ? 2.641 -19.734 -19.859 1 96.25 194 PHE A CA 1
ATOM 1536 C C . PHE A 1 194 ? 1.486 -19 -19.172 1 96.25 194 PHE A C 1
ATOM 1538 O O . PHE A 1 194 ? 0.833 -19.547 -18.297 1 96.25 194 PHE A O 1
ATOM 1545 N N . HIS A 1 195 ? 1.345 -17.766 -19.453 1 92.25 195 HIS A N 1
ATOM 1546 C CA . HIS A 1 195 ? 0.264 -16.922 -18.953 1 92.25 195 HIS A CA 1
ATOM 1547 C C . HIS A 1 195 ? -0.234 -15.969 -20.031 1 92.25 195 HIS A C 1
ATOM 1549 O O . HIS A 1 195 ? 0.566 -15.312 -20.703 1 92.25 195 HIS A O 1
ATOM 1555 N N . VAL A 1 196 ? -1.479 -15.898 -20.125 1 88.56 196 VAL A N 1
ATOM 1556 C CA . VAL A 1 196 ? -2.051 -15.133 -21.219 1 88.56 196 VAL A CA 1
ATOM 1557 C C . VAL A 1 196 ? -2.375 -13.719 -20.734 1 88.56 196 VAL A C 1
ATOM 1559 O O . VAL A 1 196 ? -2.986 -12.93 -21.469 1 88.56 196 VAL A O 1
ATOM 1562 N N . GLY A 1 197 ? -2.016 -13.375 -19.547 1 85.19 197 GLY A N 1
ATOM 1563 C CA . GLY A 1 197 ? -2.301 -12.055 -19 1 85.19 197 GLY A CA 1
ATOM 1564 C C . GLY A 1 197 ? -3.586 -12 -18.203 1 85.19 197 GLY A C 1
ATOM 1565 O O . GLY A 1 197 ? -4.371 -12.953 -18.219 1 85.19 197 GLY A O 1
ATOM 1566 N N . SER A 1 198 ? -3.742 -10.898 -17.5 1 82.38 198 SER A N 1
ATOM 1567 C CA . SER A 1 198 ? -4.945 -10.742 -16.688 1 82.38 198 SER A CA 1
ATOM 1568 C C . SER A 1 198 ? -6.117 -10.25 -17.531 1 82.38 198 SER A C 1
ATOM 1570 O O . SER A 1 198 ? -5.949 -9.398 -18.406 1 82.38 198 SER A O 1
ATOM 1572 N N . ILE A 1 199 ? -7.285 -10.805 -17.203 1 80.38 199 ILE A N 1
ATOM 1573 C CA . ILE A 1 199 ? -8.516 -10.438 -17.891 1 80.38 199 ILE A CA 1
ATOM 1574 C C . ILE A 1 199 ? -8.328 -10.578 -19.406 1 80.38 199 ILE A C 1
ATOM 1576 O O . ILE A 1 199 ? -8.344 -9.586 -20.125 1 80.38 199 ILE A O 1
ATOM 1580 N N . CYS A 1 200 ? -8.195 -11.805 -19.766 1 81.81 200 CYS A N 1
ATOM 1581 C CA . CYS A 1 200 ? -7.918 -12.125 -21.172 1 81.81 200 CYS A CA 1
ATOM 1582 C C . CYS A 1 200 ? -9.211 -12.273 -21.969 1 81.81 200 CYS A C 1
ATOM 1584 O O . CYS A 1 200 ? -10.102 -13.023 -21.562 1 81.81 200 CYS A O 1
ATOM 1586 N N . SER A 1 201 ? -9.211 -11.633 -23.078 1 78.19 201 SER A N 1
ATOM 1587 C CA . SER A 1 201 ? -10.398 -11.695 -23.938 1 78.19 201 SER A CA 1
ATOM 1588 C C . SER A 1 201 ? -10.141 -12.547 -25.172 1 78.19 201 SER A C 1
ATOM 1590 O O . SER A 1 201 ? -10.984 -12.625 -26.062 1 78.19 201 SER A O 1
ATOM 1592 N N . SER A 1 202 ? -9.008 -13.172 -25.219 1 83.19 202 SER A N 1
ATOM 1593 C CA . SER A 1 202 ? -8.672 -14 -26.375 1 83.19 202 SER A CA 1
ATOM 1594 C C . SER A 1 202 ? -8.5 -15.461 -25.969 1 83.19 202 SER A C 1
ATOM 1596 O O . SER A 1 202 ? -7.375 -15.914 -25.734 1 83.19 202 SER A O 1
ATOM 1598 N N . PRO A 1 203 ? -9.547 -16.234 -26.047 1 83.56 203 PRO A N 1
ATOM 1599 C CA . PRO A 1 203 ? -9.469 -17.625 -25.641 1 83.56 203 PRO A CA 1
ATOM 1600 C C . PRO A 1 203 ? -8.508 -18.453 -26.484 1 83.56 203 PRO A C 1
ATOM 1602 O O . PRO A 1 203 ? -7.922 -19.422 -26 1 83.56 203 PRO A O 1
ATOM 1605 N N . GLU A 1 204 ? -8.281 -18 -27.672 1 90.06 204 GLU A N 1
ATOM 1606 C CA . GLU A 1 204 ? -7.398 -18.719 -28.594 1 90.06 204 GLU A CA 1
ATOM 1607 C C . GLU A 1 204 ? -5.953 -18.688 -28.109 1 90.06 204 GLU A C 1
ATOM 1609 O O . GLU A 1 204 ? -5.145 -19.547 -28.484 1 90.06 204 GLU A O 1
ATOM 1614 N N . SER A 1 205 ? -5.68 -17.75 -27.312 1 92.31 205 SER A N 1
ATOM 1615 C CA . SER A 1 205 ? -4.32 -17.625 -26.797 1 92.31 205 SER A CA 1
ATOM 1616 C C . SER A 1 205 ? -3.955 -18.828 -25.922 1 92.31 205 SER A C 1
ATOM 1618 O O . SER A 1 205 ? -2.793 -19.234 -25.859 1 92.31 205 SER A O 1
ATOM 1620 N N . TYR A 1 206 ? -4.953 -19.422 -25.266 1 95.62 206 TYR A N 1
ATOM 1621 C CA . TYR A 1 206 ? -4.699 -20.625 -24.484 1 95.62 206 TYR A CA 1
ATOM 1622 C C . TYR A 1 206 ? -4.324 -21.797 -25.375 1 95.62 206 TYR A C 1
ATOM 1624 O O . TYR A 1 206 ? -3.43 -22.578 -25.047 1 95.62 206 TYR A O 1
ATOM 1632 N N . VAL A 1 207 ? -4.996 -21.844 -26.453 1 96.44 207 VAL A N 1
ATOM 1633 C CA . VAL A 1 207 ? -4.734 -22.922 -27.406 1 96.44 207 VAL A CA 1
ATOM 1634 C C . VAL A 1 207 ? -3.334 -22.766 -27.984 1 96.44 207 VAL A C 1
ATOM 1636 O O . VAL A 1 207 ? -2.576 -23.734 -28.062 1 96.44 207 VAL A O 1
ATOM 1639 N N . THR A 1 208 ? -3.033 -21.562 -28.344 1 96.25 208 THR A N 1
ATOM 1640 C CA . THR A 1 208 ? -1.699 -21.281 -28.859 1 96.25 208 THR A CA 1
ATOM 1641 C C . THR A 1 208 ? -0.63 -21.672 -27.844 1 96.25 208 THR A C 1
ATOM 1643 O O . THR A 1 208 ? 0.376 -22.281 -28.188 1 96.25 208 THR A O 1
ATOM 1646 N N . GLY A 1 209 ? -0.849 -21.281 -26.609 1 97.25 209 GLY A N 1
ATOM 1647 C CA . GLY A 1 209 ? 0.078 -21.656 -25.547 1 97.25 209 GLY A CA 1
ATOM 1648 C C . GLY A 1 209 ? 0.241 -23.156 -25.391 1 97.25 209 GLY A C 1
ATOM 1649 O O . GLY A 1 209 ? 1.359 -23.641 -25.234 1 97.25 209 GLY A O 1
ATOM 1650 N N . LEU A 1 210 ? -0.841 -23.859 -25.469 1 98.31 210 LEU A N 1
ATOM 1651 C CA . LEU A 1 210 ? -0.816 -25.312 -25.344 1 98.31 210 LEU A CA 1
ATOM 1652 C C . LEU A 1 210 ? -0.076 -25.938 -26.531 1 98.31 210 LEU A C 1
ATOM 1654 O O . LEU A 1 210 ? 0.653 -26.922 -26.344 1 98.31 210 LEU A O 1
ATOM 1658 N N . GLN A 1 211 ? -0.247 -25.375 -27.672 1 98.38 211 GLN A N 1
ATOM 1659 C CA . GLN A 1 211 ? 0.473 -25.859 -28.844 1 98.38 211 GLN A CA 1
ATOM 1660 C C . GLN A 1 211 ? 1.978 -25.656 -28.688 1 98.38 211 GLN A C 1
ATOM 1662 O O . GLN A 1 211 ? 2.766 -26.547 -28.984 1 98.38 211 GLN A O 1
ATOM 1667 N N . HIS A 1 212 ? 2.342 -24.484 -28.219 1 98.25 212 HIS A N 1
ATOM 1668 C CA . HIS A 1 212 ? 3.754 -24.219 -27.969 1 98.25 212 HIS A CA 1
ATOM 1669 C C . HIS A 1 212 ? 4.312 -25.172 -26.922 1 98.25 212 HIS A C 1
ATOM 1671 O O . HIS A 1 212 ? 5.422 -25.688 -27.062 1 98.25 212 HIS A O 1
ATOM 1677 N N . ALA A 1 213 ? 3.545 -25.422 -25.891 1 98.69 213 ALA A N 1
ATOM 1678 C CA . ALA A 1 213 ? 3.969 -26.344 -24.844 1 98.69 213 ALA A CA 1
ATOM 1679 C C . ALA A 1 213 ? 4.195 -27.75 -25.422 1 98.69 213 ALA A C 1
ATOM 1681 O O . ALA A 1 213 ? 5.207 -28.391 -25.125 1 98.69 213 ALA A O 1
ATOM 1682 N N . ARG A 1 214 ? 3.281 -28.188 -26.25 1 98.69 214 ARG A N 1
ATOM 1683 C CA . ARG A 1 214 ? 3.4 -29.516 -26.859 1 98.69 214 ARG A CA 1
ATOM 1684 C C . ARG A 1 214 ? 4.684 -29.625 -27.688 1 98.69 214 ARG A C 1
ATOM 1686 O O . ARG A 1 214 ? 5.391 -30.641 -27.594 1 98.69 214 ARG A O 1
ATOM 1693 N N . ALA A 1 215 ? 4.934 -28.578 -28.406 1 98.62 215 ALA A N 1
ATOM 1694 C CA . ALA A 1 215 ? 6.145 -28.578 -29.219 1 98.62 215 ALA A CA 1
ATOM 1695 C C . ALA A 1 215 ? 7.391 -28.734 -28.344 1 98.62 215 ALA A C 1
ATOM 1697 O O . ALA A 1 215 ? 8.328 -29.438 -28.719 1 98.62 215 ALA A O 1
ATOM 1698 N N . LEU A 1 216 ? 7.434 -28.109 -27.234 1 98.75 216 LEU A N 1
ATOM 1699 C CA . LEU A 1 216 ? 8.578 -28.188 -26.344 1 98.75 216 LEU A CA 1
ATOM 1700 C C . LEU A 1 216 ? 8.648 -29.547 -25.656 1 98.75 216 LEU A C 1
ATOM 1702 O O . LEU A 1 216 ? 9.734 -30.078 -25.422 1 98.75 216 LEU A O 1
ATOM 1706 N N . PHE A 1 217 ? 7.484 -30.125 -25.328 1 98.69 217 PHE A N 1
ATOM 1707 C CA . PHE A 1 217 ? 7.43 -31.484 -24.812 1 98.69 217 PHE A CA 1
ATOM 1708 C C . PHE A 1 217 ? 8.062 -32.469 -25.797 1 98.69 217 PHE A C 1
ATOM 1710 O O . PHE A 1 217 ? 8.867 -33.312 -25.422 1 98.69 217 PHE A O 1
ATOM 1717 N N . ASP A 1 218 ? 7.719 -32.312 -27.047 1 98.44 218 ASP A N 1
ATOM 1718 C CA . ASP A 1 218 ? 8.227 -33.188 -28.094 1 98.44 218 ASP A CA 1
ATOM 1719 C C . ASP A 1 218 ? 9.742 -33.031 -28.266 1 98.44 218 ASP A C 1
ATOM 1721 O O . ASP A 1 218 ? 10.461 -34 -28.438 1 98.44 218 ASP A O 1
ATOM 1725 N N . HIS A 1 219 ? 10.148 -31.797 -28.203 1 98.31 219 HIS A N 1
ATOM 1726 C CA . HIS A 1 219 ? 11.586 -31.547 -28.281 1 98.31 219 HIS A CA 1
ATOM 1727 C C . HIS A 1 219 ? 12.336 -32.281 -27.172 1 98.31 219 HIS A C 1
ATOM 1729 O O . HIS A 1 219 ? 13.352 -32.938 -27.438 1 98.31 219 HIS A O 1
ATOM 1735 N N . GLU A 1 220 ? 11.898 -32.125 -25.984 1 98.44 220 GLU A N 1
ATOM 1736 C CA . GLU A 1 220 ? 12.555 -32.75 -24.828 1 98.44 220 GLU A CA 1
ATOM 1737 C C . GLU A 1 220 ? 12.5 -34.281 -24.922 1 98.44 220 GLU A C 1
ATOM 1739 O O . GLU A 1 220 ? 13.477 -34.938 -24.609 1 98.44 220 GLU A O 1
ATOM 1744 N N . ALA A 1 221 ? 11.375 -34.781 -25.391 1 97.69 221 ALA A N 1
ATOM 1745 C CA . ALA A 1 221 ? 11.227 -36.219 -25.531 1 97.69 221 ALA A CA 1
ATOM 1746 C C . ALA A 1 221 ? 12.234 -36.781 -26.547 1 97.69 221 ALA A C 1
ATOM 1748 O O . ALA A 1 221 ? 12.828 -37.844 -26.328 1 97.69 221 ALA A O 1
ATOM 1749 N N . THR A 1 222 ? 12.367 -36.094 -27.578 1 97.88 222 THR A N 1
ATOM 1750 C CA . THR A 1 222 ? 13.305 -36.5 -28.625 1 97.88 222 THR A CA 1
ATOM 1751 C C . THR A 1 222 ? 14.727 -36.562 -28.094 1 97.88 222 THR A C 1
ATOM 1753 O O . THR A 1 222 ? 15.531 -37.406 -28.5 1 97.88 222 THR A O 1
ATOM 1756 N N . ALA A 1 223 ? 15.008 -35.719 -27.141 1 97.12 223 ALA A N 1
ATOM 1757 C CA . ALA A 1 223 ? 16.344 -35.625 -26.547 1 97.12 223 ALA A CA 1
ATOM 1758 C C . ALA A 1 223 ? 16.484 -36.625 -25.391 1 97.12 223 ALA A C 1
ATOM 1760 O O . ALA A 1 223 ? 17.516 -36.656 -24.734 1 97.12 223 ALA A O 1
ATOM 1761 N N . GLY A 1 224 ? 15.398 -37.344 -25.078 1 97.38 224 GLY A N 1
ATOM 1762 C CA . GLY A 1 224 ? 15.414 -38.344 -24.016 1 97.38 224 GLY A CA 1
ATOM 1763 C C . GLY A 1 224 ? 15.07 -37.75 -22.656 1 97.38 224 GLY A C 1
ATOM 1764 O O . GLY A 1 224 ? 15.312 -38.406 -21.625 1 97.38 224 GLY A O 1
ATOM 1765 N N . ARG A 1 225 ? 14.625 -36.531 -22.641 1 97.44 225 ARG A N 1
ATOM 1766 C CA . ARG A 1 225 ? 14.195 -35.844 -21.438 1 97.44 225 ARG A CA 1
ATOM 1767 C C . ARG A 1 225 ? 12.672 -35.719 -21.375 1 97.44 225 ARG A C 1
ATOM 1769 O O . ARG A 1 225 ? 12.023 -35.438 -22.375 1 97.44 225 ARG A O 1
ATOM 1776 N N . GLU A 1 226 ? 12.086 -36.031 -20.266 1 96 226 GLU A N 1
ATOM 1777 C CA . GLU A 1 226 ? 10.633 -36.094 -20.156 1 96 226 GLU A CA 1
ATOM 1778 C C . GLU A 1 226 ? 10.086 -34.938 -19.344 1 96 226 GLU A C 1
ATOM 1780 O O . GLU A 1 226 ? 10.633 -34.594 -18.297 1 96 226 GLU A O 1
ATOM 1785 N N . MET A 1 227 ? 9.062 -34.344 -19.828 1 98.38 227 MET A N 1
ATOM 1786 C CA . MET A 1 227 ? 8.273 -33.375 -19.109 1 98.38 227 MET A CA 1
ATOM 1787 C C . MET A 1 227 ? 6.949 -33.969 -18.641 1 98.38 227 MET A C 1
ATOM 1789 O O . MET A 1 227 ? 6.465 -34.938 -19.219 1 98.38 227 MET A O 1
ATOM 1793 N N . LYS A 1 228 ? 6.398 -33.344 -17.547 1 98.38 228 LYS A N 1
ATOM 1794 C CA . LYS A 1 228 ? 5.211 -33.969 -16.953 1 98.38 228 LYS A CA 1
ATOM 1795 C C . LYS A 1 228 ? 4.191 -32.906 -16.547 1 98.38 228 LYS A C 1
ATOM 1797 O O . LYS A 1 228 ? 3.072 -33.219 -16.141 1 98.38 228 LYS A O 1
ATOM 1802 N N . ILE A 1 229 ? 4.473 -31.641 -16.688 1 98.75 229 ILE A N 1
ATOM 1803 C CA . ILE A 1 229 ? 3.58 -30.625 -16.156 1 98.75 229 ILE A CA 1
ATOM 1804 C C . ILE A 1 229 ? 3.393 -29.516 -17.203 1 98.75 229 ILE A C 1
ATOM 1806 O O . ILE A 1 229 ? 4.363 -29.047 -17.812 1 98.75 229 ILE A O 1
ATOM 1810 N N . VAL A 1 230 ? 2.176 -29.109 -17.438 1 98.81 230 VAL A N 1
ATOM 1811 C CA . VAL A 1 230 ? 1.849 -27.906 -18.188 1 98.81 230 VAL A CA 1
ATOM 1812 C C . VAL A 1 230 ? 1.049 -26.953 -17.312 1 98.81 230 VAL A C 1
ATOM 1814 O O . VAL A 1 230 ? 0.006 -27.312 -16.766 1 98.81 230 VAL A O 1
ATOM 1817 N N . ASP A 1 231 ? 1.55 -25.766 -17.109 1 98.75 231 ASP A N 1
ATOM 1818 C CA . ASP A 1 231 ? 0.845 -24.703 -16.406 1 98.75 231 ASP A CA 1
ATOM 1819 C C . ASP A 1 231 ? 0.252 -23.688 -17.375 1 98.75 231 ASP A C 1
ATOM 1821 O O . ASP A 1 231 ? 0.984 -22.938 -18.016 1 98.75 231 ASP A O 1
ATOM 1825 N N . ILE A 1 232 ? -1.063 -23.641 -17.391 1 97.81 232 ILE A N 1
ATOM 1826 C CA . ILE A 1 232 ? -1.691 -22.812 -18.422 1 97.81 232 ILE A CA 1
ATOM 1827 C C . ILE A 1 232 ? -1.964 -21.422 -17.859 1 97.81 232 ILE A C 1
ATOM 1829 O O . ILE A 1 232 ? -2.631 -20.609 -18.516 1 97.81 232 ILE A O 1
ATOM 1833 N N . GLY A 1 233 ? -1.512 -21.125 -16.688 1 96.31 233 GLY A N 1
ATOM 1834 C CA . GLY A 1 233 ? -1.588 -19.781 -16.125 1 96.31 233 GLY A CA 1
ATOM 1835 C C . GLY A 1 233 ? -2.996 -19.375 -15.727 1 96.31 233 GLY A C 1
ATOM 1836 O O . GLY A 1 233 ? -3.801 -20.234 -15.328 1 96.31 233 GLY A O 1
ATOM 1837 N N . GLY A 1 234 ? -3.162 -18.031 -15.555 1 94.56 234 GLY A N 1
ATOM 1838 C CA . GLY A 1 234 ? -4.445 -17.453 -15.188 1 94.56 234 GLY A CA 1
ATOM 1839 C C . GLY A 1 234 ? -5.043 -16.594 -16.297 1 94.56 234 GLY A C 1
ATOM 1840 O O . GLY A 1 234 ? -4.949 -16.938 -17.469 1 94.56 234 GLY A O 1
ATOM 1841 N N . GLY A 1 235 ? -5.828 -15.609 -15.836 1 91.19 235 GLY A N 1
ATOM 1842 C CA . GLY A 1 235 ? -6.359 -14.641 -16.781 1 91.19 235 GLY A CA 1
ATOM 1843 C C . GLY A 1 235 ? -7.855 -14.781 -17 1 91.19 235 GLY A C 1
ATOM 1844 O O . GLY A 1 235 ? -8.445 -14.047 -17.797 1 91.19 235 GLY A O 1
ATOM 1845 N N . PHE A 1 236 ? -8.523 -15.594 -16.234 1 93.38 236 PHE A N 1
ATOM 1846 C CA . PHE A 1 236 ? -9.938 -15.875 -16.422 1 93.38 236 PHE A CA 1
ATOM 1847 C C . PHE A 1 236 ? -10.789 -14.711 -15.945 1 93.38 236 PHE A C 1
ATOM 1849 O O . PHE A 1 236 ? -10.5 -14.094 -14.914 1 93.38 236 PHE A O 1
ATOM 1856 N N . LEU A 1 237 ? -11.789 -14.445 -16.688 1 89.25 237 LEU A N 1
ATOM 1857 C CA . LEU A 1 237 ? -12.734 -13.391 -16.328 1 89.25 237 LEU A CA 1
ATOM 1858 C C . LEU A 1 237 ? -13.555 -13.797 -15.109 1 89.25 237 LEU A C 1
ATOM 1860 O O . LEU A 1 237 ? -13.773 -14.992 -14.867 1 89.25 237 LEU A O 1
ATOM 1864 N N . SER A 1 238 ? -14.008 -12.812 -14.406 1 90.44 238 SER A N 1
ATOM 1865 C CA . SER A 1 238 ? -14.578 -13.148 -13.109 1 90.44 238 SER A CA 1
ATOM 1866 C C . SER A 1 238 ? -15.945 -12.492 -12.922 1 90.44 238 SER A C 1
ATOM 1868 O O . SER A 1 238 ? -16.578 -12.648 -11.875 1 90.44 238 SER A O 1
ATOM 1870 N N . GLU A 1 239 ? -16.5 -11.859 -13.844 1 87 239 GLU A N 1
ATOM 1871 C CA . GLU A 1 239 ? -17.734 -11.102 -13.672 1 87 239 GLU A CA 1
ATOM 1872 C C . GLU A 1 239 ? -18.906 -12.023 -13.367 1 87 239 GLU A C 1
ATOM 1874 O O . GLU A 1 239 ? -19.766 -11.688 -12.555 1 87 239 GLU A O 1
ATOM 1879 N N . ARG A 1 240 ? -18.875 -13.094 -14.109 1 90.25 240 ARG A N 1
ATOM 1880 C CA . ARG A 1 240 ? -19.891 -14.117 -13.898 1 90.25 240 ARG A CA 1
ATOM 1881 C C . ARG A 1 240 ? -19.266 -15.508 -13.797 1 90.25 240 ARG A C 1
ATOM 1883 O O . ARG A 1 240 ? -18.172 -15.727 -14.305 1 90.25 240 ARG A O 1
ATOM 1890 N N . THR A 1 241 ? -20.016 -16.328 -13.219 1 92.69 241 THR A N 1
ATOM 1891 C CA . THR A 1 241 ? -19.531 -17.688 -13.047 1 92.69 241 THR A CA 1
ATOM 1892 C C . THR A 1 241 ? -19.281 -18.344 -14.406 1 92.69 241 THR A C 1
ATOM 1894 O O . THR A 1 241 ? -18.281 -19.062 -14.578 1 92.69 241 THR A O 1
ATOM 1897 N N . ASP A 1 242 ? -20.141 -18.047 -15.32 1 93.5 242 ASP A N 1
ATOM 1898 C CA . ASP A 1 242 ? -20.094 -18.781 -16.578 1 93.5 242 ASP A CA 1
ATOM 1899 C C . ASP A 1 242 ? -19.156 -18.094 -17.578 1 93.5 242 ASP A C 1
ATOM 1901 O O . ASP A 1 242 ? -19.078 -18.484 -18.734 1 93.5 242 ASP A O 1
ATOM 1905 N N . CYS A 1 243 ? -18.438 -17.094 -17.078 1 90.38 243 CYS A N 1
ATOM 1906 C CA . CYS A 1 243 ? -17.531 -16.359 -17.953 1 90.38 243 CYS A CA 1
ATOM 1907 C C . CYS A 1 243 ? -16.422 -17.266 -18.484 1 90.38 243 CYS A C 1
ATOM 1909 O O . CYS A 1 243 ? -15.805 -16.953 -19.516 1 90.38 243 CYS A O 1
ATOM 1911 N N . ILE A 1 244 ? -16.203 -18.453 -17.812 1 94.31 244 ILE A N 1
ATOM 1912 C CA . ILE A 1 244 ? -15.07 -19.281 -18.203 1 94.31 244 ILE A CA 1
ATOM 1913 C C . ILE A 1 244 ? -15.555 -20.422 -19.094 1 94.31 244 ILE A C 1
ATOM 1915 O O . ILE A 1 244 ? -14.758 -21.234 -19.578 1 94.31 244 ILE A O 1
ATOM 1919 N N . ASP A 1 245 ? -16.844 -20.484 -19.359 1 95.12 245 ASP A N 1
ATOM 1920 C CA . ASP A 1 245 ? -17.406 -21.656 -20.016 1 95.12 245 ASP A CA 1
ATOM 1921 C C . ASP A 1 245 ? -16.828 -21.828 -21.422 1 95.12 245 ASP A C 1
ATOM 1923 O O . ASP A 1 245 ? -16.359 -22.922 -21.781 1 95.12 245 ASP A O 1
ATOM 1927 N N . GLN A 1 246 ? -16.812 -20.797 -22.156 1 93.56 246 GLN A N 1
ATOM 1928 C CA . GLN A 1 246 ? -16.344 -20.875 -23.531 1 93.56 246 GLN A CA 1
ATOM 1929 C C . GLN A 1 246 ? -14.852 -21.219 -23.594 1 93.56 246 GLN A C 1
ATOM 1931 O O . GLN A 1 246 ? -14.438 -22.094 -24.344 1 93.56 246 GLN A O 1
ATOM 1936 N N . VAL A 1 247 ? -14.07 -20.531 -22.844 1 94.69 247 VAL A N 1
ATOM 1937 C CA . VAL A 1 247 ? -12.625 -20.766 -22.859 1 94.69 247 VAL A CA 1
ATOM 1938 C C . VAL A 1 247 ? -12.312 -22.156 -22.312 1 94.69 247 VAL A C 1
ATOM 1940 O O . VAL A 1 247 ? -11.375 -22.812 -22.781 1 94.69 247 VAL A O 1
ATOM 1943 N N . SER A 1 248 ? -13.109 -22.594 -21.375 1 96.81 248 SER A N 1
ATOM 1944 C CA . SER A 1 248 ? -12.891 -23.906 -20.797 1 96.81 248 SER A CA 1
ATOM 1945 C C . SER A 1 248 ? -13.102 -25 -21.844 1 96.81 248 SER A C 1
ATOM 1947 O O . SER A 1 248 ? -12.391 -26.016 -21.844 1 96.81 248 SER A O 1
ATOM 1949 N N . LYS A 1 249 ? -14.031 -24.828 -22.703 1 96.62 249 LYS A N 1
ATOM 1950 C CA . LYS A 1 249 ? -14.273 -25.797 -23.766 1 96.62 249 LYS A CA 1
ATOM 1951 C C . LYS A 1 249 ? -13.086 -25.875 -24.719 1 96.62 249 LYS A C 1
ATOM 1953 O O . LYS A 1 249 ? -12.688 -26.969 -25.125 1 96.62 249 LYS A O 1
ATOM 1958 N N . LEU A 1 250 ? -12.586 -24.766 -25.031 1 96.25 250 LEU A N 1
ATOM 1959 C CA . LEU A 1 250 ? -11.43 -24.719 -25.922 1 96.25 250 LEU A CA 1
ATOM 1960 C C . LEU A 1 250 ? -10.211 -25.359 -25.281 1 96.25 250 LEU A C 1
ATOM 1962 O O . LEU A 1 250 ? -9.5 -26.141 -25.922 1 96.25 250 LEU A O 1
ATOM 1966 N N . ILE A 1 251 ? -10 -25.094 -24.062 1 97.56 251 ILE A N 1
ATOM 1967 C CA . ILE A 1 251 ? -8.867 -25.641 -23.328 1 97.56 251 ILE A CA 1
ATOM 1968 C C . ILE A 1 251 ? -9.023 -27.156 -23.203 1 97.56 251 ILE A C 1
ATOM 1970 O O . ILE A 1 251 ? -8.07 -27.906 -23.453 1 97.56 251 ILE A O 1
ATOM 1974 N N . THR A 1 252 ? -10.203 -27.562 -22.812 1 97.69 252 THR A N 1
ATOM 1975 C CA . THR A 1 252 ? -10.469 -28.984 -22.656 1 97.69 252 THR A CA 1
ATOM 1976 C C . THR A 1 252 ? -10.219 -29.734 -23.953 1 97.69 252 THR A C 1
ATOM 1978 O O . THR A 1 252 ? -9.602 -30.812 -23.953 1 97.69 252 THR A O 1
ATOM 1981 N N . ALA A 1 253 ? -10.664 -29.172 -25.047 1 97.75 253 ALA A N 1
ATOM 1982 C CA . ALA A 1 253 ? -10.453 -29.781 -26.344 1 97.75 253 ALA A CA 1
ATOM 1983 C C . ALA A 1 253 ? -8.969 -29.828 -26.703 1 97.75 253 ALA A C 1
ATOM 1985 O O . ALA A 1 253 ? -8.469 -30.844 -27.188 1 97.75 253 ALA A O 1
ATOM 1986 N N . ALA A 1 254 ? -8.297 -28.766 -26.484 1 97.94 254 ALA A N 1
ATOM 1987 C CA . ALA A 1 254 ? -6.871 -28.688 -26.797 1 97.94 254 ALA A CA 1
ATOM 1988 C C . ALA A 1 254 ? -6.066 -29.656 -25.938 1 97.94 254 ALA A C 1
ATOM 1990 O O . ALA A 1 254 ? -5.141 -30.312 -26.422 1 97.94 254 ALA A O 1
ATOM 1991 N N . VAL A 1 255 ? -6.391 -29.766 -24.672 1 98.44 255 VAL A N 1
ATOM 1992 C CA . VAL A 1 255 ? -5.699 -30.672 -23.75 1 98.44 255 VAL A CA 1
ATOM 1993 C C . VAL A 1 255 ? -5.906 -32.125 -24.203 1 98.44 255 VAL A C 1
ATOM 1995 O O . VAL A 1 255 ? -4.969 -32.906 -24.203 1 98.44 255 VAL A O 1
ATOM 1998 N N . ALA A 1 256 ? -7.125 -32.438 -24.562 1 98.06 256 ALA A N 1
ATOM 1999 C CA . ALA A 1 256 ? -7.43 -33.781 -25.016 1 98.06 256 ALA A CA 1
ATOM 2000 C C . ALA A 1 256 ? -6.629 -34.125 -26.25 1 98.06 256 ALA A C 1
ATOM 2002 O O . ALA A 1 256 ? -6.184 -35.281 -26.406 1 98.06 256 ALA A O 1
ATOM 2003 N N . GLU A 1 257 ? -6.469 -33.219 -27.094 1 98.31 257 GLU A N 1
ATOM 2004 C CA . GLU A 1 257 ? -5.785 -33.438 -28.359 1 98.31 257 GLU A CA 1
ATOM 2005 C C . GLU A 1 257 ? -4.27 -33.438 -28.172 1 98.31 257 GLU A C 1
ATOM 2007 O O . GLU A 1 257 ? -3.588 -34.344 -28.656 1 98.31 257 GLU A O 1
ATOM 2012 N N . LEU A 1 258 ? -3.734 -32.5 -27.469 1 98.5 258 LEU A N 1
ATOM 2013 C CA . LEU A 1 258 ? -2.297 -32.25 -27.438 1 98.5 258 LEU A CA 1
ATOM 2014 C C . LEU A 1 258 ? -1.643 -33.031 -26.297 1 98.5 258 LEU A C 1
ATOM 2016 O O . LEU A 1 258 ? -0.451 -33.344 -26.359 1 98.5 258 LEU A O 1
ATOM 2020 N N . PHE A 1 259 ? -2.414 -33.312 -25.281 1 98.5 259 PHE A N 1
ATOM 2021 C CA . PHE A 1 259 ? -1.901 -34 -24.109 1 98.5 259 PHE A CA 1
ATOM 2022 C C . PHE A 1 259 ? -2.85 -35.125 -23.672 1 98.5 259 PHE A C 1
ATOM 2024 O O . PHE A 1 259 ? -3.346 -35.125 -22.547 1 98.5 259 PHE A O 1
ATOM 2031 N N . PRO A 1 260 ? -2.996 -36.094 -24.469 1 97.44 260 PRO A N 1
ATOM 2032 C CA . PRO A 1 260 ? -3.941 -37.156 -24.172 1 97.44 260 PRO A CA 1
ATOM 2033 C C . PRO A 1 260 ? -3.479 -38.062 -23 1 97.44 260 PRO A C 1
ATOM 2035 O O . PRO A 1 260 ? -4.293 -38.719 -22.375 1 97.44 260 PRO A O 1
ATOM 2038 N N . ASP A 1 261 ? -2.174 -38.094 -22.703 1 97.19 261 ASP A N 1
ATOM 2039 C CA . ASP A 1 261 ? -1.612 -38.875 -21.609 1 97.19 261 ASP A CA 1
ATOM 2040 C C . ASP A 1 261 ? -2.041 -38.312 -20.25 1 97.19 261 ASP A C 1
ATOM 2042 O O . ASP A 1 261 ? -1.632 -37.219 -19.875 1 97.19 261 ASP A O 1
ATOM 2046 N N . PRO A 1 262 ? -2.811 -39.062 -19.484 1 95.62 262 PRO A N 1
ATOM 2047 C CA . PRO A 1 262 ? -3.33 -38.562 -18.219 1 95.62 262 PRO A CA 1
ATOM 2048 C C . PRO A 1 262 ? -2.24 -38.406 -17.156 1 95.62 262 PRO A C 1
ATOM 2050 O O . PRO A 1 262 ? -2.48 -37.812 -16.109 1 95.62 262 PRO A O 1
ATOM 2053 N N . SER A 1 263 ? -1.108 -38.938 -17.422 1 96.5 263 SER A N 1
ATOM 2054 C CA . SER A 1 263 ? -0.018 -38.812 -16.469 1 96.5 263 SER A CA 1
ATOM 2055 C C . SER A 1 263 ? 0.602 -37.406 -16.531 1 96.5 263 SER A C 1
ATOM 2057 O O . SER A 1 263 ? 1.348 -37 -15.625 1 96.5 263 SER A O 1
ATOM 2059 N N . ILE A 1 264 ? 0.363 -36.688 -17.609 1 98.12 264 ILE A N 1
ATOM 2060 C CA . ILE A 1 264 ? 0.796 -35.312 -17.703 1 98.12 264 ILE A CA 1
ATOM 2061 C C . ILE A 1 264 ? -0.151 -34.406 -16.906 1 98.12 264 ILE A C 1
ATOM 2063 O O . ILE A 1 264 ? -1.358 -34.406 -17.156 1 98.12 264 ILE A O 1
ATOM 2067 N N . GLN A 1 265 ? 0.36 -33.75 -15.984 1 98.19 265 GLN A N 1
ATOM 2068 C CA . GLN A 1 265 ? -0.434 -32.844 -15.141 1 98.19 265 GLN A CA 1
ATOM 2069 C C . GLN A 1 265 ? -0.65 -31.5 -15.805 1 98.19 265 GLN A C 1
ATOM 2071 O O . GLN A 1 265 ? 0.307 -30.859 -16.234 1 98.19 265 GLN A O 1
ATOM 2076 N N . ILE A 1 266 ? -1.905 -31.125 -15.945 1 98.69 266 ILE A N 1
ATOM 2077 C CA . ILE A 1 266 ? -2.258 -29.781 -16.391 1 98.69 266 ILE A CA 1
ATOM 2078 C C . ILE A 1 266 ? -2.703 -28.938 -15.195 1 98.69 266 ILE A C 1
ATOM 2080 O O . ILE A 1 266 ? -3.592 -29.344 -14.438 1 98.69 266 ILE A O 1
ATOM 2084 N N . ILE A 1 267 ? -2.045 -27.797 -14.969 1 98.56 267 ILE A N 1
ATOM 2085 C CA . ILE A 1 267 ? -2.436 -26.938 -13.852 1 98.56 267 ILE A CA 1
ATOM 2086 C C . ILE A 1 267 ? -2.775 -25.547 -14.375 1 98.56 267 ILE A C 1
ATOM 2088 O O . ILE A 1 267 ? -2.414 -25.188 -15.492 1 98.56 267 ILE A O 1
ATOM 2092 N N . SER A 1 268 ? -3.535 -24.797 -13.625 1 98.25 268 SER A N 1
ATOM 2093 C CA . SER A 1 268 ? -3.922 -23.422 -13.906 1 98.25 268 SER A CA 1
ATOM 2094 C C . SER A 1 268 ? -3.854 -22.562 -12.648 1 98.25 268 SER A C 1
ATOM 2096 O O . SER A 1 268 ? -3.834 -23.078 -11.531 1 98.25 268 SER A O 1
ATOM 2098 N N . GLU A 1 269 ? -3.783 -21.266 -12.875 1 97.81 269 GLU A N 1
ATOM 2099 C CA . GLU A 1 269 ? -3.58 -20.344 -11.758 1 97.81 269 GLU A CA 1
ATOM 2100 C C . GLU A 1 269 ? -4.73 -19.344 -11.656 1 97.81 269 GLU A C 1
ATOM 2102 O O . GLU A 1 269 ? -4.504 -18.141 -11.602 1 97.81 269 GLU A O 1
ATOM 2107 N N . PRO A 1 270 ? -5.957 -19.797 -11.539 1 97.56 270 PRO A N 1
ATOM 2108 C CA . PRO A 1 270 ? -7.039 -18.812 -11.391 1 97.56 270 PRO A CA 1
ATOM 2109 C C . PRO A 1 270 ? -6.965 -18.047 -10.07 1 97.56 270 PRO A C 1
ATOM 2111 O O . PRO A 1 270 ? -6.844 -18.656 -9.008 1 97.56 270 PRO A O 1
ATOM 2114 N N . GLY A 1 271 ? -6.949 -16.734 -10.117 1 96.75 271 GLY A N 1
ATOM 2115 C CA . GLY A 1 271 ? -7.035 -15.859 -8.953 1 96.75 271 GLY A CA 1
ATOM 2116 C C . GLY A 1 271 ? -8.328 -15.07 -8.898 1 96.75 271 GLY A C 1
ATOM 2117 O O . GLY A 1 271 ? -9.273 -15.477 -8.219 1 96.75 271 GLY A O 1
ATOM 2118 N N . ARG A 1 272 ? -8.438 -14.141 -9.852 1 95.12 272 ARG A N 1
ATOM 2119 C CA . ARG A 1 272 ? -9.594 -13.25 -9.922 1 95.12 272 ARG A CA 1
ATOM 2120 C C . ARG A 1 272 ? -10.891 -14.055 -10.047 1 95.12 272 ARG A C 1
ATOM 2122 O O . ARG A 1 272 ? -11.914 -13.688 -9.469 1 95.12 272 ARG A O 1
ATOM 2129 N N . TYR A 1 273 ? -10.859 -15.07 -10.859 1 96.31 273 TYR A N 1
ATOM 2130 C CA . TYR A 1 273 ? -12.07 -15.836 -11.102 1 96.31 273 TYR A CA 1
ATOM 2131 C C . TYR A 1 273 ? -12.648 -16.375 -9.797 1 96.31 273 TYR A C 1
ATOM 2133 O O . TYR A 1 273 ? -13.867 -16.406 -9.617 1 96.31 273 TYR A O 1
ATOM 2141 N N . ILE A 1 274 ? -11.781 -16.703 -8.906 1 97.62 274 ILE A N 1
ATOM 2142 C CA . ILE A 1 274 ? -12.211 -17.375 -7.684 1 97.62 274 ILE A CA 1
ATOM 2143 C C . ILE A 1 274 ? -12.586 -16.328 -6.629 1 97.62 274 ILE A C 1
ATOM 2145 O O . ILE A 1 274 ? -13.648 -16.438 -6 1 97.62 274 ILE A O 1
ATOM 2149 N N . SER A 1 275 ? -11.812 -15.305 -6.477 1 97.12 275 SER A N 1
ATOM 2150 C CA . SER A 1 275 ? -11.922 -14.484 -5.273 1 97.12 275 SER A CA 1
ATOM 2151 C C . SER A 1 275 ? -12.727 -13.219 -5.543 1 97.12 275 SER A C 1
ATOM 2153 O O . SER A 1 275 ? -13.328 -12.648 -4.629 1 97.12 275 SER A O 1
ATOM 2155 N N . ASP A 1 276 ? -12.805 -12.75 -6.703 1 95.75 276 ASP A N 1
ATOM 2156 C CA . ASP A 1 276 ? -13.273 -11.398 -6.996 1 95.75 276 ASP A CA 1
ATOM 2157 C C . ASP A 1 276 ? -14.719 -11.203 -6.559 1 95.75 276 ASP A C 1
ATOM 2159 O O . ASP A 1 276 ? -15.008 -10.367 -5.699 1 95.75 276 ASP A O 1
ATOM 2163 N N . SER A 1 277 ? -15.602 -12.047 -7.016 1 95.12 277 SER A N 1
ATOM 2164 C CA . SER A 1 277 ? -17.031 -11.883 -6.797 1 95.12 277 SER A CA 1
ATOM 2165 C C . SER A 1 277 ? -17.438 -12.305 -5.391 1 95.12 277 SER A C 1
ATOM 2167 O O . SER A 1 277 ? -18.562 -12.039 -4.949 1 95.12 277 SER A O 1
ATOM 2169 N N . SER A 1 278 ? -16.531 -12.891 -4.668 1 97.44 278 SER A N 1
ATOM 2170 C CA . SER A 1 278 ? -16.875 -13.461 -3.365 1 97.44 278 SER A CA 1
ATOM 2171 C C . SER A 1 278 ? -16.781 -12.406 -2.264 1 97.44 278 SER A C 1
ATOM 2173 O O . SER A 1 278 ? -17.172 -12.664 -1.122 1 97.44 278 SER A O 1
ATOM 2175 N N . PHE A 1 279 ? -16.266 -11.266 -2.574 1 97.56 279 PHE A N 1
ATOM 2176 C CA . PHE A 1 279 ? -16.141 -10.195 -1.596 1 97.56 279 PHE A CA 1
ATOM 2177 C C . PHE A 1 279 ? -16.938 -8.969 -2.029 1 97.56 279 PHE A C 1
ATOM 2179 O O . PHE A 1 279 ? -16.938 -8.617 -3.211 1 97.56 279 PHE A O 1
ATOM 2186 N N . THR A 1 280 ? -17.578 -8.367 -1.107 1 97.75 280 THR A N 1
ATOM 2187 C CA . THR A 1 280 ? -18.234 -7.078 -1.268 1 97.75 280 THR A CA 1
ATOM 2188 C C . THR A 1 280 ? -17.734 -6.078 -0.227 1 97.75 280 THR A C 1
ATOM 2190 O O . THR A 1 280 ? -17.672 -6.398 0.961 1 97.75 280 THR A O 1
ATOM 2193 N N . MET A 1 281 ? -17.422 -4.934 -0.674 1 97.69 281 MET A N 1
ATOM 2194 C CA . MET A 1 281 ? -16.938 -3.904 0.242 1 97.69 281 MET A CA 1
ATOM 2195 C C . MET A 1 281 ? -18.031 -2.885 0.538 1 97.69 281 MET A C 1
ATOM 2197 O O . MET A 1 281 ? -18.797 -2.514 -0.353 1 97.69 281 MET A O 1
ATOM 2201 N N . TYR A 1 282 ? -18.141 -2.467 1.773 1 98.25 282 TYR A N 1
ATOM 2202 C CA . TYR A 1 282 ? -19.078 -1.451 2.236 1 98.25 282 TYR A CA 1
ATOM 2203 C C . TYR A 1 282 ? -18.344 -0.255 2.826 1 98.25 282 TYR A C 1
ATOM 2205 O O . TYR A 1 282 ? -17.5 -0.413 3.709 1 98.25 282 TYR A O 1
ATOM 2213 N N . CYS A 1 283 ? -18.641 0.904 2.32 1 97.62 283 CYS A N 1
ATOM 2214 C CA . CYS A 1 283 ? -18.031 2.139 2.801 1 97.62 283 CYS A CA 1
ATOM 2215 C C . CYS A 1 283 ? -19.094 3.141 3.232 1 97.62 283 CYS A C 1
ATOM 2217 O O . CYS A 1 283 ? -20.125 3.275 2.574 1 97.62 283 CYS A O 1
ATOM 2219 N N . SER A 1 284 ? -18.859 3.783 4.242 1 96.75 284 SER A N 1
ATOM 2220 C CA . SER A 1 284 ? -19.781 4.816 4.711 1 96.75 284 SER A CA 1
ATOM 2221 C C . SER A 1 284 ? -19.391 6.188 4.164 1 96.75 284 SER A C 1
ATOM 2223 O O . SER A 1 284 ? -18.219 6.461 3.928 1 96.75 284 SER A O 1
ATOM 2225 N N . ILE A 1 285 ? -20.375 6.992 3.957 1 96 285 ILE A N 1
ATOM 2226 C CA . ILE A 1 285 ? -20.172 8.367 3.516 1 96 285 ILE A CA 1
ATOM 2227 C C . ILE A 1 285 ? -19.984 9.273 4.727 1 96 285 ILE A C 1
ATOM 2229 O O . ILE A 1 285 ? -20.812 9.312 5.629 1 96 285 ILE A O 1
ATOM 2233 N N . ASN A 1 286 ? -18.859 9.945 4.711 1 94.19 286 ASN A N 1
ATOM 2234 C CA . ASN A 1 286 ? -18.516 10.836 5.82 1 94.19 286 ASN A CA 1
ATOM 2235 C C . ASN A 1 286 ? -19.031 12.25 5.59 1 94.19 286 ASN A C 1
ATOM 2237 O O . ASN A 1 286 ? -19.391 12.945 6.543 1 94.19 286 ASN A O 1
ATOM 2241 N N . ASN A 1 287 ? -18.922 12.672 4.406 1 93.75 287 ASN A N 1
ATOM 2242 C CA . ASN A 1 287 ? -19.266 14.047 4.047 1 93.75 287 ASN A CA 1
ATOM 2243 C C . ASN A 1 287 ? -19.734 14.148 2.598 1 93.75 287 ASN A C 1
ATOM 2245 O O . ASN A 1 287 ? -19.344 13.32 1.762 1 93.75 287 ASN A O 1
ATOM 2249 N N . VAL A 1 288 ? -20.641 15.07 2.352 1 93.19 288 VAL A N 1
ATOM 2250 C CA . VAL A 1 288 ? -21.078 15.414 1.001 1 93.19 288 VAL A CA 1
ATOM 2251 C C . VAL A 1 288 ? -20.953 16.922 0.783 1 93.19 288 VAL A C 1
ATOM 2253 O O . VAL A 1 288 ? -21.375 17.719 1.622 1 93.19 288 VAL A O 1
ATOM 2256 N N . ARG A 1 289 ? -20.25 17.281 -0.219 1 90.25 289 ARG A N 1
ATOM 2257 C CA . ARG A 1 289 ? -20.109 18.688 -0.606 1 90.25 289 ARG A CA 1
ATOM 2258 C C . ARG A 1 289 ? -20.75 18.938 -1.971 1 90.25 289 ARG A C 1
ATOM 2260 O O . ARG A 1 289 ? -20.438 18.25 -2.943 1 90.25 289 ARG A O 1
ATOM 2267 N N . ARG A 1 290 ? -21.625 19.875 -1.994 1 84.75 290 ARG A N 1
ATOM 2268 C CA . ARG A 1 290 ? -22.234 20.297 -3.246 1 84.75 290 ARG A CA 1
ATOM 2269 C C . ARG A 1 290 ? -21.766 21.703 -3.629 1 84.75 290 ARG A C 1
ATOM 2271 O O . ARG A 1 290 ? -21.812 22.625 -2.811 1 84.75 290 ARG A O 1
ATOM 2278 N N . SER A 1 291 ? -21.016 21.688 -4.613 1 75.12 291 SER A N 1
ATOM 2279 C CA . SER A 1 291 ? -20.516 22.984 -5.051 1 75.12 291 SER A CA 1
ATOM 2280 C C . SER A 1 291 ? -20.828 23.219 -6.523 1 75.12 291 SER A C 1
ATOM 2282 O O . SER A 1 291 ? -21.281 22.328 -7.227 1 75.12 291 SER A O 1
ATOM 2284 N N . ILE A 1 292 ? -20.859 24.469 -6.828 1 72.5 292 ILE A N 1
ATOM 2285 C CA . ILE A 1 292 ? -21.031 24.859 -8.227 1 72.5 292 ILE A CA 1
ATOM 2286 C C . ILE A 1 292 ? -19.688 25.297 -8.805 1 72.5 292 ILE A C 1
ATOM 2288 O O . ILE A 1 292 ? -19.016 26.172 -8.242 1 72.5 292 ILE A O 1
ATOM 2292 N N . LYS A 1 293 ? -19.109 24.562 -9.719 1 67.19 293 LYS A N 1
ATOM 2293 C CA . LYS A 1 293 ? -17.906 24.938 -10.461 1 67.19 293 LYS A CA 1
ATOM 2294 C C . LYS A 1 293 ? -18.203 25.062 -11.945 1 67.19 293 LYS A C 1
ATOM 2296 O O . LYS A 1 293 ? -18.719 24.125 -12.57 1 67.19 293 LYS A O 1
ATOM 2301 N N . ASP A 1 294 ? -17.828 26.281 -12.469 1 69 294 ASP A N 1
ATOM 2302 C CA . ASP A 1 294 ? -18.031 26.594 -13.883 1 69 294 ASP A CA 1
ATOM 2303 C C . ASP A 1 294 ? -19.469 26.328 -14.305 1 69 294 ASP A C 1
ATOM 2305 O O . ASP A 1 294 ? -19.719 25.719 -15.352 1 69 294 ASP A O 1
ATOM 2309 N N . GLY A 1 295 ? -20.469 26.562 -13.414 1 68.5 295 GLY A N 1
ATOM 2310 C CA . GLY A 1 295 ? -21.891 26.438 -13.711 1 68.5 295 GLY A CA 1
ATOM 2311 C C . GLY A 1 295 ? -22.406 25.016 -13.555 1 68.5 295 GLY A C 1
ATOM 2312 O O . GLY A 1 295 ? -23.594 24.75 -13.766 1 68.5 295 GLY A O 1
ATOM 2313 N N . LYS A 1 296 ? -21.562 24.125 -13.297 1 76 296 LYS A N 1
ATOM 2314 C CA . LYS A 1 296 ? -21.969 22.734 -13.133 1 76 296 LYS A CA 1
ATOM 2315 C C . LYS A 1 296 ? -21.969 22.328 -11.664 1 76 296 LYS A C 1
ATOM 2317 O O . LYS A 1 296 ? -21.047 22.688 -10.914 1 76 296 LYS A O 1
ATOM 2322 N N . GLN A 1 297 ? -23.094 21.75 -11.281 1 77.62 297 GLN A N 1
ATOM 2323 C CA . GLN A 1 297 ? -23.203 21.234 -9.922 1 77.62 297 GLN A CA 1
ATOM 2324 C C . GLN A 1 297 ? -22.266 20.031 -9.727 1 77.62 297 GLN A C 1
ATOM 2326 O O . GLN A 1 297 ? -22.312 19.078 -10.492 1 77.62 297 GLN A O 1
ATOM 2331 N N . MET A 1 298 ? -21.359 20.312 -8.805 1 81.94 298 MET A N 1
ATOM 2332 C CA . MET A 1 298 ? -20.453 19.219 -8.445 1 81.94 298 MET A CA 1
ATOM 2333 C C . MET A 1 298 ? -20.891 18.547 -7.148 1 81.94 298 MET A C 1
ATOM 2335 O O . MET A 1 298 ? -21.172 19.234 -6.16 1 81.94 298 MET A O 1
ATOM 2339 N N . ASN A 1 299 ? -21.156 17.266 -7.207 1 91.25 299 ASN A N 1
ATOM 2340 C CA . ASN A 1 299 ? -21.5 16.438 -6.055 1 91.25 299 ASN A CA 1
ATOM 2341 C C . ASN A 1 299 ? -20.297 15.617 -5.582 1 91.25 299 ASN A C 1
ATOM 2343 O O . ASN A 1 299 ? -19.984 14.578 -6.172 1 91.25 299 ASN A O 1
ATOM 2347 N N . MET A 1 300 ? -19.688 16.141 -4.551 1 94.25 300 MET A N 1
ATOM 2348 C CA . MET A 1 300 ? -18.516 15.469 -4.012 1 94.25 300 MET A CA 1
ATOM 2349 C C . MET A 1 300 ? -18.875 14.625 -2.791 1 94.25 300 MET A C 1
ATOM 2351 O O . MET A 1 300 ? -19.438 15.141 -1.825 1 94.25 300 MET A O 1
ATOM 2355 N N . ILE A 1 301 ? -18.578 13.375 -2.873 1 96.12 301 ILE A N 1
ATOM 2356 C CA . ILE A 1 301 ? -18.891 12.43 -1.806 1 96.12 301 ILE A CA 1
ATOM 2357 C C . ILE A 1 301 ? -17.594 11.906 -1.19 1 96.12 301 ILE A C 1
ATOM 2359 O O . ILE A 1 301 ? -16.719 11.398 -1.9 1 96.12 301 ILE A O 1
ATOM 2363 N N . TYR A 1 302 ? -17.453 12.086 0.097 1 96.62 302 TYR A N 1
ATOM 2364 C CA . TYR A 1 302 ? -16.281 11.633 0.833 1 96.62 302 TYR A CA 1
ATOM 2365 C C . TYR A 1 302 ? -16.578 10.336 1.583 1 96.62 302 TYR A C 1
ATOM 2367 O O . TYR A 1 302 ? -17.453 10.297 2.447 1 96.62 302 TYR A O 1
ATOM 2375 N N . ILE A 1 303 ? -15.812 9.312 1.24 1 96.69 303 ILE A N 1
ATOM 2376 C CA . ILE A 1 303 ? -16.078 8.031 1.881 1 96.69 303 ILE A CA 1
ATOM 2377 C C . ILE A 1 303 ? -14.867 7.586 2.691 1 96.69 303 ILE A C 1
ATOM 2379 O O . ILE A 1 303 ? -13.82 8.234 2.65 1 96.69 303 ILE A O 1
ATOM 2383 N N . ASP A 1 304 ? -15 6.52 3.461 1 96.5 304 ASP A N 1
ATOM 2384 C CA . ASP A 1 304 ? -14.016 6.207 4.5 1 96.5 304 ASP A CA 1
ATOM 2385 C C . ASP A 1 304 ? -13.008 5.176 4.004 1 96.5 304 ASP A C 1
ATOM 2387 O O . ASP A 1 304 ? -12.305 4.555 4.809 1 96.5 304 ASP A O 1
ATOM 2391 N N . ASP A 1 305 ? -12.906 4.879 2.721 1 96.38 305 ASP A N 1
ATOM 2392 C CA . ASP A 1 305 ? -11.789 4.219 2.051 1 96.38 305 ASP A CA 1
ATOM 2393 C C . ASP A 1 305 ? -11.531 4.832 0.674 1 96.38 305 ASP A C 1
ATOM 2395 O O . ASP A 1 305 ? -12.328 5.633 0.188 1 96.38 305 ASP A O 1
ATOM 2399 N N . GLY A 1 306 ? -10.352 4.539 0.132 1 96.81 306 GLY A N 1
ATOM 2400 C CA . GLY A 1 306 ? -10.031 5.199 -1.123 1 96.81 306 GLY A CA 1
ATOM 2401 C C . GLY A 1 306 ? -8.859 4.562 -1.848 1 96.81 306 GLY A C 1
ATOM 2402 O O . GLY A 1 306 ? -8.602 3.369 -1.688 1 96.81 306 GLY A O 1
ATOM 2403 N N . VAL A 1 307 ? -8.203 5.355 -2.613 1 95.94 307 VAL A N 1
ATOM 2404 C CA . VAL A 1 307 ? -7.133 4.918 -3.506 1 95.94 307 VAL A CA 1
ATOM 2405 C C . VAL A 1 307 ? -5.945 4.418 -2.684 1 95.94 307 VAL A C 1
ATOM 2407 O O . VAL A 1 307 ? -5.254 3.48 -3.088 1 95.94 307 VAL A O 1
ATOM 2410 N N . TYR A 1 308 ? -5.719 4.934 -1.522 1 95.19 308 TYR A N 1
ATOM 2411 C CA . TYR A 1 308 ? -4.605 4.512 -0.684 1 95.19 308 TYR A CA 1
ATOM 2412 C C . TYR A 1 308 ? -5 3.332 0.197 1 95.19 308 TYR A C 1
ATOM 2414 O O . TYR A 1 308 ? -4.156 2.762 0.895 1 95.19 308 TYR A O 1
ATOM 2422 N N . GLY A 1 309 ? -6.266 2.996 0.197 1 95 309 GLY A N 1
ATOM 2423 C CA . GLY A 1 309 ? -6.77 1.811 0.871 1 95 309 GLY A CA 1
ATOM 2424 C C . GLY A 1 309 ? -7.043 0.658 -0.077 1 95 309 GLY A C 1
ATOM 2425 O O . GLY A 1 309 ? -6.156 0.236 -0.822 1 95 309 GLY A O 1
ATOM 2426 N N . CYS A 1 310 ? -8.328 0.317 -0.166 1 95.56 310 CYS A N 1
ATOM 2427 C CA . CYS A 1 310 ? -8.656 -0.896 -0.905 1 95.56 310 CYS A CA 1
ATOM 2428 C C . CYS A 1 310 ? -9.266 -0.56 -2.262 1 95.56 310 CYS A C 1
ATOM 2430 O O . CYS A 1 310 ? -9.617 -1.458 -3.029 1 95.56 310 CYS A O 1
ATOM 2432 N N . LEU A 1 311 ? -9.32 0.724 -2.656 1 96.31 311 LEU A N 1
ATOM 2433 C CA . LEU A 1 311 ? -10.031 1.102 -3.875 1 96.31 311 LEU A CA 1
ATOM 2434 C C . LEU A 1 311 ? -9.07 1.717 -4.891 1 96.31 311 LEU A C 1
ATOM 2436 O O . LEU A 1 311 ? -9.438 2.652 -5.605 1 96.31 311 LEU A O 1
ATOM 2440 N N . ARG A 1 312 ? -7.93 1.226 -4.914 1 91.44 312 ARG A N 1
ATOM 2441 C CA . ARG A 1 312 ? -6.891 1.729 -5.805 1 91.44 312 ARG A CA 1
ATOM 2442 C C . ARG A 1 312 ? -7.16 1.321 -7.25 1 91.44 312 ARG A C 1
ATOM 2444 O O . ARG A 1 312 ? -7.129 2.158 -8.148 1 91.44 312 ARG A O 1
ATOM 2451 N N . ASP A 1 313 ? -7.336 0.034 -7.508 1 84.31 313 ASP A N 1
ATOM 2452 C CA . ASP A 1 313 ? -7.438 -0.529 -8.852 1 84.31 313 ASP A CA 1
ATOM 2453 C C . ASP A 1 313 ? -8.867 -0.954 -9.164 1 84.31 313 ASP A C 1
ATOM 2455 O O . ASP A 1 313 ? -9.109 -2.088 -9.578 1 84.31 313 ASP A O 1
ATOM 2459 N N . VAL A 1 314 ? -9.703 0.039 -9.055 1 83.69 314 VAL A N 1
ATOM 2460 C CA . VAL A 1 314 ? -11.109 -0.279 -9.281 1 83.69 314 VAL A CA 1
ATOM 2461 C C . VAL A 1 314 ? -11.406 -0.257 -10.781 1 83.69 314 VAL A C 1
ATOM 2463 O O . VAL A 1 314 ? -10.891 0.592 -11.508 1 83.69 314 VAL A O 1
ATOM 2466 N N . GLU A 1 315 ? -12.148 -1.269 -11.133 1 82.06 315 GLU A N 1
ATOM 2467 C CA . GLU A 1 315 ? -12.594 -1.44 -12.516 1 82.06 315 GLU A CA 1
ATOM 2468 C C . GLU A 1 315 ? -14.07 -1.115 -12.664 1 82.06 315 GLU A C 1
ATOM 2470 O O . GLU A 1 315 ? -14.758 -0.836 -11.68 1 82.06 315 GLU A O 1
ATOM 2475 N N . LYS A 1 316 ? -14.539 -1.153 -13.891 1 79.88 316 LYS A N 1
ATOM 2476 C CA . LYS A 1 316 ? -15.922 -0.803 -14.211 1 79.88 316 LYS A CA 1
ATOM 2477 C C . LYS A 1 316 ? -16.906 -1.696 -13.461 1 79.88 316 LYS A C 1
ATOM 2479 O O . LYS A 1 316 ? -17.984 -1.251 -13.07 1 79.88 316 LYS A O 1
ATOM 2484 N N . TRP A 1 317 ? -16.531 -2.854 -13.227 1 79.62 317 TRP A N 1
ATOM 2485 C CA . TRP A 1 317 ? -17.469 -3.777 -12.594 1 79.62 317 TRP A CA 1
ATOM 2486 C C . TRP A 1 317 ? -17.516 -3.564 -11.086 1 79.62 317 TRP A C 1
ATOM 2488 O O . TRP A 1 317 ? -18.359 -4.148 -10.391 1 79.62 317 TRP A O 1
ATOM 2498 N N . HIS A 1 318 ? -16.688 -2.77 -10.562 1 84.81 318 HIS A N 1
ATOM 2499 C CA . HIS A 1 318 ? -16.734 -2.375 -9.156 1 84.81 318 HIS A CA 1
ATOM 2500 C C . HIS A 1 318 ? -17.688 -1.191 -8.953 1 84.81 318 HIS A C 1
ATOM 2502 O O . HIS A 1 318 ? -17.734 -0.619 -7.863 1 84.81 318 HIS A O 1
ATOM 2508 N N . TYR A 1 319 ? -18.422 -0.891 -9.883 1 91 319 TYR A N 1
ATOM 2509 C CA . TYR A 1 319 ? -19.281 0.297 -9.859 1 91 319 TYR A CA 1
ATOM 2510 C C . TYR A 1 319 ? -20.062 0.376 -8.555 1 91 319 TYR A C 1
ATOM 2512 O O . TYR A 1 319 ? -20.75 -0.578 -8.18 1 91 319 TYR A O 1
ATOM 2520 N N . PRO A 1 320 ? -19.922 1.507 -7.879 1 95.06 320 PRO A N 1
ATOM 2521 C CA . PRO A 1 320 ? -20.547 1.638 -6.562 1 95.06 320 PRO A CA 1
ATOM 2522 C C . PRO A 1 320 ? -22.062 1.765 -6.652 1 95.06 320 PRO A C 1
ATOM 2524 O O . PRO A 1 320 ? -22.594 2.383 -7.586 1 95.06 320 PRO A O 1
ATOM 2527 N N . LYS A 1 321 ? -22.719 1.214 -5.66 1 94.69 321 LYS A N 1
ATOM 2528 C CA . LYS A 1 321 ? -24.156 1.359 -5.469 1 94.69 321 LYS A CA 1
ATOM 2529 C C . LYS A 1 321 ? -24.469 1.897 -4.078 1 94.69 321 LYS A C 1
ATOM 2531 O O . LYS A 1 321 ? -23.781 1.578 -3.109 1 94.69 321 LYS A O 1
ATOM 2536 N N . LYS A 1 322 ? -25.516 2.742 -4.039 1 95.94 322 LYS A N 1
ATOM 2537 C CA . LYS A 1 322 ? -25.984 3.186 -2.729 1 95.94 322 LYS A CA 1
ATOM 2538 C C . LYS A 1 322 ? -26.703 2.062 -1.992 1 95.94 322 LYS A C 1
ATOM 2540 O O . LYS A 1 322 ? -27.562 1.392 -2.564 1 95.94 322 LYS A O 1
ATOM 2545 N N . PHE A 1 323 ? -26.297 1.788 -0.822 1 95.75 323 PHE A N 1
ATOM 2546 C CA . PHE A 1 323 ? -27.016 0.845 0.027 1 95.75 323 PHE A CA 1
ATOM 2547 C C . PHE A 1 323 ? -28.422 1.346 0.324 1 95.75 323 PHE A C 1
ATOM 2549 O O . PHE A 1 323 ? -28.609 2.471 0.796 1 95.75 323 PHE A O 1
ATOM 2556 N N . LYS A 1 324 ? -29.375 0.577 0.029 1 91.75 324 LYS A N 1
ATOM 2557 C CA . LYS A 1 324 ? -30.766 0.921 0.287 1 91.75 324 LYS A CA 1
ATOM 2558 C C . LYS A 1 324 ? -31.234 0.371 1.634 1 91.75 324 LYS A C 1
ATOM 2560 O O . LYS A 1 324 ? -31.359 -0.844 1.805 1 91.75 324 LYS A O 1
ATOM 2565 N N . ARG A 1 325 ? -31.516 1.304 2.482 1 88.88 325 ARG A N 1
ATOM 2566 C CA . ARG A 1 325 ? -32.031 0.888 3.775 1 88.88 325 ARG A CA 1
ATOM 2567 C C . ARG A 1 325 ? -33.469 0.347 3.637 1 88.88 325 ARG A C 1
ATOM 2569 O O . ARG A 1 325 ? -34.188 0.725 2.715 1 88.88 325 ARG A O 1
ATOM 2576 N N . SER A 1 326 ? -33.875 -0.506 4.492 1 81.62 326 SER A N 1
ATOM 2577 C CA . SER A 1 326 ? -35.188 -1.134 4.457 1 81.62 326 SER A CA 1
ATOM 2578 C C . SER A 1 326 ? -36.281 -0.094 4.551 1 81.62 326 SER A C 1
ATOM 2580 O O . SER A 1 326 ? -37.406 -0.308 4.043 1 81.62 326 SER A O 1
ATOM 2582 N N . THR A 1 327 ? -35.906 1.016 5.074 1 79.56 327 THR A N 1
ATOM 2583 C CA . THR A 1 327 ? -36.906 2.053 5.305 1 79.56 327 THR A CA 1
ATOM 2584 C C . THR A 1 327 ? -37 2.982 4.098 1 79.56 327 THR A C 1
ATOM 2586 O O . THR A 1 327 ? -37.906 3.824 4.031 1 79.56 327 THR A O 1
ATOM 2589 N N . GLU A 1 328 ? -36.062 2.764 3.182 1 78.5 328 GLU A N 1
ATOM 2590 C CA . GLU A 1 328 ? -36.031 3.68 2.045 1 78.5 328 GLU A CA 1
ATOM 2591 C C . GLU A 1 328 ? -36.844 3.141 0.875 1 78.5 328 GLU A C 1
ATOM 2593 O O . GLU A 1 328 ? -36.781 1.952 0.555 1 78.5 328 GLU A O 1
ATOM 2598 N N . ASN A 1 329 ? -37.781 3.818 0.297 1 67.56 329 ASN A N 1
ATOM 2599 C CA . ASN A 1 329 ? -38.656 3.379 -0.797 1 67.56 329 ASN A CA 1
ATOM 2600 C C . ASN A 1 329 ? -38.031 3.691 -2.156 1 67.56 329 ASN A C 1
ATOM 2602 O O . ASN A 1 329 ? -38.125 2.881 -3.082 1 67.56 329 ASN A O 1
ATOM 2606 N N . ASP A 1 330 ? -37.75 4.977 -2.471 1 64.81 330 ASP A N 1
ATOM 2607 C CA . ASP A 1 330 ? -37.375 5.363 -3.824 1 64.81 330 ASP A CA 1
ATOM 2608 C C . ASP A 1 330 ? -35.906 5.824 -3.863 1 64.81 330 ASP A C 1
ATOM 2610 O O . ASP A 1 330 ? -35.406 6.398 -2.895 1 64.81 330 ASP A O 1
ATOM 2614 N N . THR A 1 331 ? -35.312 5.145 -4.98 1 70.56 331 THR A N 1
ATOM 2615 C CA . THR A 1 331 ? -34 5.688 -5.25 1 70.56 331 THR A CA 1
ATOM 2616 C C . THR A 1 331 ? -34.094 6.922 -6.141 1 70.56 331 THR A C 1
ATOM 2618 O O . THR A 1 331 ? -34.75 6.898 -7.176 1 70.56 331 THR A O 1
ATOM 2621 N N . GLY A 1 332 ? -34.281 8.18 -5.621 1 78.38 332 GLY A N 1
ATOM 2622 C CA . GLY A 1 332 ? -34.25 9.461 -6.316 1 78.38 332 GLY A CA 1
ATOM 2623 C C . GLY A 1 332 ? -33.469 9.43 -7.602 1 78.38 332 GLY A C 1
ATOM 2624 O O . GLY A 1 332 ? -32.938 8.375 -7.988 1 78.38 332 GLY A O 1
ATOM 2625 N N . PRO A 1 333 ? -33.562 10.406 -8.477 1 88.25 333 PRO A N 1
ATOM 2626 C CA . PRO A 1 333 ? -32.812 10.484 -9.727 1 88.25 333 PRO A CA 1
ATOM 2627 C C . PRO A 1 333 ? -31.297 10.344 -9.508 1 88.25 333 PRO A C 1
ATOM 2629 O O . PRO A 1 333 ? -30.781 10.68 -8.438 1 88.25 333 PRO A O 1
ATOM 2632 N N . LEU A 1 334 ? -30.703 9.781 -10.547 1 91.56 334 LEU A N 1
ATOM 2633 C CA . LEU A 1 334 ? -29.25 9.641 -10.516 1 91.56 334 LEU A CA 1
ATOM 2634 C C . LEU A 1 334 ? -28.562 10.961 -10.852 1 91.56 334 LEU A C 1
ATOM 2636 O O . LEU A 1 334 ? -29.016 11.695 -11.727 1 91.56 334 LEU A O 1
ATOM 2640 N N . GLU A 1 335 ? -27.594 11.219 -10.109 1 91.31 335 GLU A N 1
ATOM 2641 C CA . GLU A 1 335 ? -26.766 12.398 -10.352 1 91.31 335 GLU A CA 1
ATOM 2642 C C . GLU A 1 335 ? -25.281 12.031 -10.398 1 91.31 335 GLU A C 1
ATOM 2644 O O . GLU A 1 335 ? -24.859 11.062 -9.766 1 91.31 335 GLU A O 1
ATOM 2649 N N . GLU A 1 336 ? -24.547 12.836 -11.188 1 93.31 336 GLU A N 1
ATOM 2650 C CA . GLU A 1 336 ? -23.109 12.625 -11.25 1 93.31 336 GLU A CA 1
ATOM 2651 C C . GLU A 1 336 ? -22.438 12.922 -9.914 1 93.31 336 GLU A C 1
ATOM 2653 O O . GLU A 1 336 ? -22.797 13.891 -9.242 1 93.31 336 GLU A O 1
ATOM 2658 N N . ALA A 1 337 ? -21.516 12.094 -9.555 1 94.5 337 ALA A N 1
ATOM 2659 C CA . ALA A 1 337 ? -20.828 12.266 -8.273 1 94.5 337 ALA A CA 1
ATOM 2660 C C . ALA A 1 337 ? -19.328 12.023 -8.422 1 94.5 337 ALA A C 1
ATOM 2662 O O . ALA A 1 337 ? -18.906 11.258 -9.281 1 94.5 337 ALA A O 1
ATOM 2663 N N . THR A 1 338 ? -18.516 12.758 -7.699 1 94.88 338 THR A N 1
ATOM 2664 C CA . THR A 1 338 ? -17.094 12.492 -7.492 1 94.88 338 THR A CA 1
ATOM 2665 C C . THR A 1 338 ? -16.859 11.828 -6.141 1 94.88 338 THR A C 1
ATOM 2667 O O . THR A 1 338 ? -17.312 12.32 -5.109 1 94.88 338 THR A O 1
ATOM 2670 N N . LEU A 1 339 ? -16.172 10.75 -6.141 1 96.25 339 LEU A N 1
ATOM 2671 C CA . LEU A 1 339 ? -15.906 10.023 -4.906 1 96.25 339 LEU A CA 1
ATOM 2672 C C . LEU A 1 339 ? -14.492 10.297 -4.41 1 96.25 339 LEU A C 1
ATOM 2674 O O . LEU A 1 339 ? -13.523 10.086 -5.145 1 96.25 339 LEU A O 1
ATOM 2678 N N . TRP A 1 340 ? -14.438 10.789 -3.197 1 96.44 340 TRP A N 1
ATOM 2679 C CA . TRP A 1 340 ? -13.156 11.07 -2.555 1 96.44 340 TRP A CA 1
ATOM 2680 C C . TRP A 1 340 ? -12.906 10.109 -1.399 1 96.44 340 TRP A C 1
ATOM 2682 O O . TRP A 1 340 ? -13.812 9.82 -0.612 1 96.44 340 TRP A O 1
ATOM 2692 N N . GLY A 1 341 ? -11.648 9.609 -1.341 1 96.81 341 GLY A N 1
ATOM 2693 C CA . GLY A 1 341 ? -11.25 8.805 -0.194 1 96.81 341 GLY A CA 1
ATOM 2694 C C . GLY A 1 341 ? -10.922 9.641 1.03 1 96.81 341 GLY A C 1
ATOM 2695 O O . GLY A 1 341 ? -11.07 10.859 1.012 1 96.81 341 GLY A O 1
ATOM 2696 N N . PRO A 1 342 ? -10.461 9.016 2.059 1 95.69 342 PRO A N 1
ATOM 2697 C CA . PRO A 1 342 ? -10.359 9.672 3.365 1 95.69 342 PRO A CA 1
ATOM 2698 C C . PRO A 1 342 ? -9.039 10.414 3.549 1 95.69 342 PRO A C 1
ATOM 2700 O O . PRO A 1 342 ? -8.867 11.156 4.52 1 95.69 342 PRO A O 1
ATOM 2703 N N . SER A 1 343 ? -8.062 10.266 2.654 1 94.44 343 SER A N 1
ATOM 2704 C CA . SER A 1 343 ? -6.77 10.906 2.852 1 94.44 343 SER A CA 1
ATOM 2705 C C . SER A 1 343 ? -6.82 12.391 2.486 1 94.44 343 SER A C 1
ATOM 2707 O O . SER A 1 343 ? -7.793 12.852 1.885 1 94.44 343 SER A O 1
ATOM 2709 N N . CYS A 1 344 ? -5.793 13.133 2.854 1 91.38 344 CYS A N 1
ATOM 2710 C CA . CYS A 1 344 ? -5.711 14.562 2.547 1 91.38 344 CYS A CA 1
ATOM 2711 C C . CYS A 1 344 ? -5.203 14.781 1.128 1 91.38 344 CYS A C 1
ATOM 2713 O O . CYS A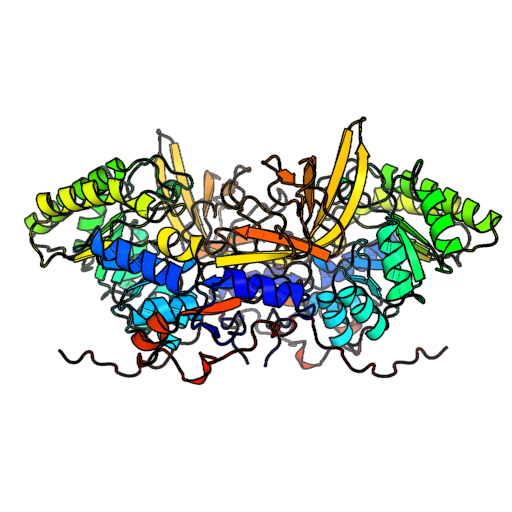 1 344 ? -5.031 15.93 0.697 1 91.38 344 CYS A O 1
ATOM 2715 N N . ASP A 1 345 ? -5.012 13.664 0.381 1 91.5 345 ASP A N 1
ATOM 2716 C CA . ASP A 1 345 ? -4.422 13.75 -0.952 1 91.5 345 ASP A CA 1
ATOM 2717 C C . ASP A 1 345 ? -5.504 13.875 -2.023 1 91.5 345 ASP A C 1
ATOM 2719 O O . ASP A 1 345 ? -6.445 13.078 -2.061 1 91.5 345 ASP A O 1
ATOM 2723 N N . SER A 1 346 ? -5.289 14.82 -2.918 1 90.19 346 SER A N 1
ATOM 2724 C CA . SER A 1 346 ? -6.27 15.023 -3.98 1 90.19 346 SER A CA 1
ATOM 2725 C C . SER A 1 346 ? -6.172 13.93 -5.043 1 90.19 346 SER A C 1
ATOM 2727 O O . SER A 1 346 ? -7.031 13.836 -5.918 1 90.19 346 SER A O 1
ATOM 2729 N N . GLU A 1 347 ? -5.176 13.07 -4.91 1 91 347 GLU A N 1
ATOM 2730 C CA . GLU A 1 347 ? -5.09 11.906 -5.785 1 91 347 GLU A CA 1
ATOM 2731 C C . GLU A 1 347 ? -5.969 10.766 -5.273 1 91 347 GLU A C 1
ATOM 2733 O O . GLU A 1 347 ? -6.172 9.773 -5.969 1 91 347 GLU A O 1
ATOM 2738 N N . ASP A 1 348 ? -6.543 11.016 -4.184 1 95.56 348 ASP A N 1
ATOM 2739 C CA . ASP A 1 348 ? -7.426 10.008 -3.596 1 95.56 348 ASP A CA 1
ATOM 2740 C C . ASP A 1 348 ? -8.836 10.109 -4.18 1 95.56 348 ASP A C 1
ATOM 2742 O O . ASP A 1 348 ? -9.812 10.172 -3.436 1 95.56 348 ASP A O 1
ATOM 2746 N N . ARG A 1 349 ? -8.945 10.188 -5.453 1 95.56 349 ARG A N 1
ATOM 2747 C CA . ARG A 1 349 ? -10.211 10.188 -6.184 1 95.56 349 ARG A CA 1
ATOM 2748 C C . ARG A 1 349 ? -10.523 8.797 -6.734 1 95.56 349 ARG A C 1
ATOM 2750 O O . ARG A 1 349 ? -9.797 8.289 -7.594 1 95.56 349 ARG A O 1
ATOM 2757 N N . ILE A 1 350 ? -11.586 8.258 -6.25 1 96.19 350 ILE A N 1
ATOM 2758 C CA . ILE A 1 350 ? -11.945 6.898 -6.633 1 96.19 350 ILE A CA 1
ATOM 2759 C C . ILE A 1 350 ? -12.586 6.906 -8.016 1 96.19 350 ILE A C 1
ATOM 2761 O O . ILE A 1 350 ? -13.445 7.742 -8.305 1 96.19 350 ILE A O 1
ATOM 2765 N N . MET A 1 351 ? -12.148 5.984 -8.93 1 93.94 351 MET A N 1
ATOM 2766 C CA . MET A 1 351 ? -12.719 5.777 -10.266 1 93.94 351 MET A CA 1
ATOM 2767 C C . MET A 1 351 ? -12.703 7.07 -11.07 1 93.94 351 MET A C 1
ATOM 2769 O O . MET A 1 351 ? -13.719 7.465 -11.641 1 93.94 351 MET A O 1
ATOM 2773 N N . GLN A 1 352 ? -11.594 7.699 -11.039 1 90.94 352 GLN A N 1
ATOM 2774 C CA . GLN A 1 352 ? -11.43 9.008 -11.664 1 90.94 352 GLN A CA 1
ATOM 2775 C C . GLN A 1 352 ? -11.695 8.938 -13.164 1 90.94 352 GLN A C 1
ATOM 2777 O O . GLN A 1 352 ? -12.148 9.914 -13.773 1 90.94 352 GLN A O 1
ATOM 2782 N N . ASP A 1 353 ? -11.586 7.762 -13.766 1 90.31 353 ASP A N 1
ATOM 2783 C CA . ASP A 1 353 ? -11.711 7.629 -15.211 1 90.31 353 ASP A CA 1
ATOM 2784 C C . ASP A 1 353 ? -13.133 7.223 -15.602 1 90.31 353 ASP A C 1
ATOM 2786 O O . ASP A 1 353 ? -13.414 6.98 -16.781 1 90.31 353 ASP A O 1
ATOM 2790 N N . TYR A 1 354 ? -14.023 7.184 -14.602 1 91.69 354 TYR A N 1
ATOM 2791 C CA . TYR A 1 354 ? -15.391 6.754 -14.859 1 91.69 354 TYR A CA 1
ATOM 2792 C C . TYR A 1 354 ? -16.391 7.805 -14.391 1 91.69 354 TYR A C 1
ATOM 2794 O O . TYR A 1 354 ? -16.141 8.523 -13.422 1 91.69 354 TYR A O 1
ATOM 2802 N N . THR A 1 355 ? -17.469 7.859 -15.125 1 92.88 355 THR A N 1
ATOM 2803 C CA . THR A 1 355 ? -18.594 8.656 -14.648 1 92.88 355 THR A CA 1
ATOM 2804 C C . THR A 1 355 ? -19.406 7.891 -13.609 1 92.88 355 THR A C 1
ATOM 2806 O O . THR A 1 355 ? -19.906 6.793 -13.891 1 92.88 355 THR A O 1
ATOM 2809 N N . ILE A 1 356 ? -19.516 8.438 -12.484 1 94 356 ILE A N 1
ATOM 2810 C CA . ILE A 1 356 ? -20.266 7.805 -11.406 1 94 356 ILE A CA 1
ATOM 2811 C C . ILE A 1 356 ? -21.625 8.477 -11.25 1 94 356 ILE A C 1
ATOM 2813 O O . ILE A 1 356 ? -21.703 9.688 -11.062 1 94 356 ILE A O 1
ATOM 2817 N N . LEU A 1 357 ? -22.656 7.695 -11.398 1 94.81 357 LEU A N 1
ATOM 2818 C CA . LEU A 1 357 ? -24.016 8.148 -11.188 1 94.81 357 LEU A CA 1
ATOM 2819 C C . LEU A 1 357 ? -24.641 7.48 -9.969 1 94.81 357 LEU A C 1
ATOM 2821 O O . LEU A 1 357 ? -24.703 6.25 -9.898 1 94.81 357 LEU A O 1
ATOM 2825 N N . LEU A 1 358 ? -25.016 8.281 -9 1 94.31 358 LEU A N 1
ATOM 2826 C CA . LEU A 1 358 ? -25.656 7.797 -7.777 1 94.31 358 LEU A CA 1
ATOM 2827 C C . LEU A 1 358 ? -26.906 8.609 -7.457 1 94.31 358 LEU A C 1
ATOM 2829 O O . LEU A 1 358 ? -27.016 9.773 -7.844 1 94.31 358 LEU A O 1
ATOM 2833 N N . PRO A 1 359 ? -27.875 7.93 -6.793 1 93.31 359 PRO A N 1
ATOM 2834 C CA . PRO A 1 359 ? -28.906 8.773 -6.203 1 93.31 359 PRO A CA 1
ATOM 2835 C C . PRO A 1 359 ? -28.359 9.758 -5.176 1 93.31 359 PRO A C 1
ATOM 2837 O O . PRO A 1 359 ? -27.172 9.68 -4.816 1 93.31 359 PRO A O 1
ATOM 2840 N N . ARG A 1 360 ? -29.156 10.625 -4.82 1 90.69 360 ARG A N 1
ATOM 2841 C CA . ARG A 1 360 ? -28.719 11.602 -3.824 1 90.69 360 ARG A CA 1
ATOM 2842 C C . ARG A 1 360 ? -28.281 10.906 -2.543 1 90.69 360 ARG A C 1
ATOM 2844 O O . ARG A 1 360 ? -29.016 10.094 -1.979 1 90.69 360 ARG A O 1
ATOM 2851 N N . CYS A 1 361 ? -27.062 11.203 -2.17 1 92.75 361 CYS A N 1
ATOM 2852 C CA . CYS A 1 361 ? -26.469 10.633 -0.965 1 92.75 361 CYS A CA 1
ATOM 2853 C C . CYS A 1 361 ? -26.328 11.688 0.128 1 92.75 361 CYS A C 1
ATOM 2855 O O . CYS A 1 361 ? -26.234 12.883 -0.162 1 92.75 361 CYS A O 1
ATOM 2857 N N . VAL A 1 362 ? -26.438 11.25 1.29 1 90.94 362 VAL A N 1
ATOM 2858 C CA . VAL A 1 362 ? -26.172 12.094 2.451 1 90.94 362 VAL A CA 1
ATOM 2859 C C . VAL A 1 362 ? -25.172 11.414 3.379 1 90.94 362 VAL A C 1
ATOM 2861 O O . VAL A 1 362 ? -24.844 10.242 3.188 1 90.94 362 VAL A O 1
ATOM 2864 N N . ALA A 1 363 ? -24.672 12.102 4.348 1 91.12 363 ALA A N 1
ATOM 2865 C CA . ALA A 1 363 ? -23.75 11.539 5.328 1 91.12 363 ALA A CA 1
ATOM 2866 C C . ALA A 1 363 ? -24.375 10.336 6.039 1 91.12 363 ALA A C 1
ATOM 2868 O O . ALA A 1 363 ? -25.578 10.336 6.328 1 91.12 363 ALA A O 1
ATOM 2869 N N . LEU A 1 364 ? -23.562 9.297 6.254 1 90.06 364 LEU A N 1
ATOM 2870 C CA . LEU A 1 364 ? -23.891 8.07 6.973 1 90.06 364 LEU A CA 1
ATOM 2871 C C . LEU A 1 364 ? -24.609 7.078 6.055 1 90.06 364 LEU A C 1
ATOM 2873 O O . LEU A 1 364 ? -24.875 5.945 6.453 1 90.06 364 LEU A O 1
ATOM 2877 N N . ASP A 1 365 ? -24.922 7.586 4.812 1 94.5 365 ASP A N 1
ATOM 2878 C CA . ASP A 1 365 ? -25.234 6.562 3.824 1 94.5 365 ASP A CA 1
ATOM 2879 C C . ASP A 1 365 ? -24.047 5.637 3.592 1 94.5 365 ASP A C 1
ATOM 2881 O O . ASP A 1 365 ? -22.922 5.957 3.975 1 94.5 365 ASP A O 1
ATOM 2885 N N . TRP A 1 366 ? -24.406 4.508 3.035 1 97.38 366 TRP A N 1
ATOM 2886 C CA . TRP A 1 366 ? -23.344 3.551 2.701 1 97.38 366 TRP A CA 1
ATOM 2887 C C . TRP A 1 366 ? -23.328 3.273 1.202 1 97.38 366 TRP A C 1
ATOM 2889 O O . TRP A 1 366 ? -24.359 3.303 0.54 1 97.38 366 TRP A O 1
ATOM 2899 N N . LEU A 1 367 ? -22.141 3.094 0.7 1 97.38 367 LEU A N 1
ATOM 2900 C CA . LEU A 1 367 ? -21.938 2.633 -0.67 1 97.38 367 LEU A CA 1
ATOM 2901 C C . LEU A 1 367 ? -21.438 1.192 -0.693 1 97.38 367 LEU A C 1
ATOM 2903 O O . LEU A 1 367 ? -20.672 0.781 0.185 1 97.38 367 LEU A O 1
ATOM 2907 N N . ILE A 1 368 ? -21.906 0.491 -1.678 1 97.62 368 ILE A N 1
ATOM 2908 C CA . ILE A 1 368 ? -21.531 -0.905 -1.877 1 97.62 368 ILE A CA 1
ATOM 2909 C C . ILE A 1 368 ? -20.641 -1.032 -3.115 1 97.62 368 ILE A C 1
ATOM 2911 O O . ILE A 1 368 ? -20.984 -0.516 -4.184 1 97.62 368 ILE A O 1
ATOM 2915 N N . PHE A 1 369 ? -19.5 -1.634 -2.951 1 97.06 369 PHE A N 1
ATOM 2916 C CA . PHE A 1 369 ? -18.625 -1.982 -4.055 1 97.06 369 PHE A CA 1
ATOM 2917 C C . PHE A 1 369 ? -18.578 -3.49 -4.266 1 97.06 369 PHE A C 1
ATOM 2919 O O . PHE A 1 369 ? -17.859 -4.203 -3.568 1 97.06 369 PHE A O 1
ATOM 2926 N N . PRO A 1 370 ? -19.266 -3.957 -5.277 1 95.62 370 PRO A N 1
ATOM 2927 C CA . PRO A 1 370 ? -19.266 -5.402 -5.52 1 95.62 370 PRO A CA 1
ATOM 2928 C C . PRO A 1 370 ? -17.969 -5.887 -6.172 1 95.62 370 PRO A C 1
ATOM 2930 O O . PRO A 1 370 ? -17.188 -5.078 -6.668 1 95.62 370 PRO A O 1
ATOM 2933 N N . GLY A 1 371 ? -17.75 -7.207 -6.16 1 94.75 371 GLY A N 1
ATOM 2934 C CA . GLY A 1 371 ? -16.609 -7.785 -6.852 1 94.75 371 GLY A CA 1
ATOM 2935 C C . GLY A 1 371 ? -15.281 -7.227 -6.379 1 94.75 371 GLY A C 1
ATOM 2936 O O . GLY A 1 371 ? -14.453 -6.812 -7.191 1 94.75 371 GLY A O 1
ATOM 2937 N N . SER A 1 372 ? -15.086 -7.152 -5.066 1 95.19 372 SER A N 1
ATOM 2938 C CA . SER A 1 372 ? -13.938 -6.465 -4.488 1 95.19 372 SER A CA 1
ATOM 2939 C C . SER A 1 372 ? -12.969 -7.457 -3.852 1 95.19 372 SER A C 1
ATOM 2941 O O . SER A 1 372 ? -12.242 -7.109 -2.916 1 95.19 372 SER A O 1
ATOM 2943 N N . GLY A 1 373 ? -12.953 -8.641 -4.379 1 96.38 373 GLY A N 1
ATOM 2944 C CA . GLY A 1 373 ? -12.148 -9.656 -3.717 1 96.38 373 GLY A CA 1
ATOM 2945 C C . GLY A 1 373 ? -10.727 -9.734 -4.246 1 96.38 373 GLY A C 1
ATOM 2946 O O . GLY A 1 373 ? -9.836 -10.258 -3.574 1 96.38 373 GLY A O 1
ATOM 2947 N N . ALA A 1 374 ? -10.508 -9.32 -5.438 1 95.81 374 ALA A N 1
ATOM 2948 C CA . ALA A 1 374 ? -9.203 -9.477 -6.059 1 95.81 374 ALA A CA 1
ATOM 2949 C C . ALA A 1 374 ? -8.484 -8.133 -6.18 1 95.81 374 ALA A C 1
ATOM 2951 O O . ALA A 1 374 ? -9.031 -7.176 -6.719 1 95.81 374 ALA A O 1
ATOM 2952 N N . TYR A 1 375 ? -7.207 -8.102 -5.672 1 94.19 375 TYR A N 1
ATOM 2953 C CA . TYR A 1 375 ? -6.301 -6.969 -5.828 1 94.19 375 TYR A CA 1
ATOM 2954 C C . TYR A 1 375 ? -6.902 -5.711 -5.215 1 94.19 375 TYR A C 1
ATOM 2956 O O . TYR A 1 375 ? -6.836 -4.629 -5.809 1 94.19 375 TYR A O 1
ATOM 2964 N N . THR A 1 376 ? -7.594 -5.848 -4.129 1 94.38 376 THR A N 1
ATOM 2965 C CA . THR A 1 376 ? -8.117 -4.73 -3.348 1 94.38 376 THR A CA 1
ATOM 2966 C C . THR A 1 376 ? -7.402 -4.629 -2.002 1 94.38 376 THR A C 1
ATOM 2968 O O . THR A 1 376 ? -6.398 -3.924 -1.876 1 94.38 376 THR A O 1
ATOM 2971 N N . ILE A 1 377 ? -7.723 -5.609 -1.144 1 93.31 377 ILE A N 1
ATOM 2972 C CA . ILE A 1 377 ? -7.137 -5.574 0.191 1 93.31 377 ILE A CA 1
ATOM 2973 C C . ILE A 1 377 ? -5.633 -5.832 0.101 1 93.31 377 ILE A C 1
ATOM 2975 O O . ILE A 1 377 ? -4.855 -5.285 0.884 1 93.31 377 ILE A O 1
ATOM 2979 N N . THR A 1 378 ? -5.168 -6.574 -0.888 1 93.44 378 THR A N 1
ATOM 2980 C CA . THR A 1 378 ? -3.773 -6.992 -0.999 1 93.44 378 THR A CA 1
ATOM 2981 C C . THR A 1 378 ? -2.898 -5.832 -1.464 1 93.44 378 THR A C 1
ATOM 2983 O O . THR A 1 378 ? -1.676 -5.867 -1.304 1 93.44 378 THR A O 1
ATOM 2986 N N . VAL A 1 379 ? -3.488 -4.793 -2.061 1 93.5 379 VAL A N 1
ATOM 2987 C CA . VAL A 1 379 ? -2.695 -3.678 -2.572 1 93.5 379 VAL A CA 1
ATOM 2988 C C . VAL A 1 379 ? -2.955 -2.43 -1.73 1 93.5 379 VAL A C 1
ATOM 2990 O O . VAL A 1 379 ? -2.609 -1.317 -2.137 1 93.5 379 VAL A O 1
ATOM 2993 N N . SER A 1 380 ? -3.578 -2.562 -0.582 1 93.12 380 SER A N 1
ATOM 2994 C CA . SER A 1 380 ? -3.816 -1.436 0.315 1 93.12 380 SER A CA 1
ATOM 2995 C C . SER A 1 380 ? -2.518 -0.949 0.948 1 93.12 380 SER A C 1
ATOM 2997 O O . SER A 1 380 ? -1.583 -1.729 1.139 1 93.12 380 SER A O 1
ATOM 2999 N N . THR A 1 381 ? -2.43 0.345 1.233 1 92.25 381 THR A N 1
ATOM 3000 C CA . THR A 1 381 ? -1.276 0.948 1.891 1 92.25 381 THR A CA 1
ATOM 3001 C C . THR A 1 381 ? -1.618 1.349 3.322 1 92.25 381 THR A C 1
ATOM 3003 O O . THR A 1 381 ? -2.764 1.21 3.756 1 92.25 381 THR A O 1
ATOM 3006 N N . ARG A 1 382 ? -0.62 1.835 4 1 84.5 382 ARG A N 1
ATOM 3007 C CA . ARG A 1 382 ? -0.804 2.406 5.332 1 84.5 382 ARG A CA 1
ATOM 3008 C C . ARG A 1 382 ? -0.59 3.916 5.312 1 84.5 382 ARG A C 1
ATOM 3010 O O . ARG A 1 382 ? -0.181 4.5 6.32 1 84.5 382 ARG A O 1
ATOM 3017 N N . PHE A 1 383 ? -0.862 4.434 4.227 1 93.69 383 PHE A N 1
ATOM 3018 C CA . PHE A 1 383 ? -0.666 5.863 4.043 1 93.69 383 PHE A CA 1
ATOM 3019 C C . PHE A 1 383 ? -1.438 6.656 5.094 1 93.69 383 PHE A C 1
ATOM 3021 O O . PHE A 1 383 ? -2.602 6.359 5.371 1 93.69 383 PHE A O 1
ATOM 3028 N N . SER A 1 384 ? -0.795 7.633 5.766 1 94.38 384 SER A N 1
ATOM 3029 C CA . SER A 1 384 ? -1.369 8.539 6.758 1 94.38 384 SER A CA 1
ATOM 3030 C C . SER A 1 384 ? -1.893 7.766 7.965 1 94.38 384 SER A C 1
ATOM 3032 O O . SER A 1 384 ? -2.773 8.25 8.68 1 94.38 384 SER A O 1
ATOM 3034 N N . CYS A 1 385 ? -1.406 6.438 8.109 1 93.31 385 CYS A N 1
ATOM 3035 C CA . CYS A 1 385 ? -1.797 5.582 9.227 1 93.31 385 CYS A CA 1
ATOM 3036 C C . CYS A 1 385 ? -3.293 5.289 9.195 1 93.31 385 CYS A C 1
ATOM 3038 O O . CYS A 1 385 ? -3.932 5.188 10.242 1 93.31 385 CYS A O 1
ATOM 3040 N N . LEU A 1 386 ? -3.814 5.305 8.016 1 92.38 386 LEU A N 1
ATOM 3041 C CA . LEU A 1 386 ? -5.227 4.969 7.863 1 92.38 386 LEU A CA 1
ATOM 3042 C C . LEU A 1 386 ? -5.449 3.473 8.07 1 92.38 386 LEU A C 1
ATOM 3044 O O . LEU A 1 386 ? -4.578 2.66 7.75 1 92.38 386 LEU A O 1
ATOM 3048 N N . GLU A 1 387 ? -6.578 3.156 8.531 1 88.19 387 GLU A N 1
ATOM 3049 C CA . GLU A 1 387 ? -6.898 1.771 8.867 1 88.19 387 GLU A CA 1
ATOM 3050 C C . GLU A 1 387 ? -7.293 0.984 7.621 1 88.19 387 GLU A C 1
ATOM 3052 O O . GLU A 1 387 ? -7.781 1.56 6.645 1 88.19 387 GLU A O 1
ATOM 3057 N N . ILE A 1 388 ? -7.102 -0.294 7.648 1 90.75 388 ILE A N 1
ATOM 3058 C CA . ILE A 1 388 ? -7.52 -1.22 6.598 1 90.75 388 ILE A CA 1
ATOM 3059 C C . ILE A 1 388 ? -8.805 -1.93 7.02 1 90.75 388 ILE A C 1
ATOM 3061 O O . ILE A 1 388 ? -8.906 -2.42 8.148 1 90.75 388 ILE A O 1
ATOM 3065 N N . PRO A 1 389 ? -9.789 -1.996 6.18 1 94.25 389 PRO A N 1
ATOM 3066 C CA . PRO A 1 389 ? -11.062 -2.631 6.523 1 94.25 389 PRO A CA 1
ATOM 3067 C C . PRO A 1 389 ? -10.898 -4.098 6.922 1 94.25 389 PRO A C 1
ATOM 3069 O O . PRO A 1 389 ? -10.055 -4.801 6.367 1 94.25 389 PRO A O 1
ATOM 3072 N N . LEU A 1 390 ? -11.727 -4.551 7.848 1 95.56 390 LEU A N 1
ATOM 3073 C CA . LEU A 1 390 ? -11.766 -5.953 8.25 1 95.56 390 LEU A CA 1
ATOM 3074 C C . LEU A 1 390 ? -12.781 -6.727 7.41 1 95.56 390 LEU A C 1
ATOM 3076 O O . LEU A 1 390 ? -13.523 -6.133 6.625 1 95.56 390 LEU A O 1
ATOM 3080 N N . ILE A 1 391 ? -12.742 -8.016 7.559 1 97.31 391 ILE A N 1
ATOM 3081 C CA . ILE A 1 391 ? -13.555 -8.898 6.723 1 97.31 391 ILE A CA 1
ATOM 3082 C C . ILE A 1 391 ? -14.523 -9.695 7.594 1 97.31 391 ILE A C 1
ATOM 3084 O O . ILE A 1 391 ? -14.102 -10.359 8.539 1 97.31 391 ILE A O 1
ATOM 3088 N N . ARG A 1 392 ? -15.789 -9.539 7.359 1 97.81 392 ARG A N 1
ATOM 3089 C CA . ARG A 1 392 ? -16.812 -10.438 7.883 1 97.81 392 ARG A CA 1
ATOM 3090 C C . ARG A 1 392 ? -17.047 -11.609 6.934 1 97.81 392 ARG A C 1
ATOM 3092 O O . ARG A 1 392 ? -17.672 -11.453 5.887 1 97.81 392 ARG A O 1
ATOM 3099 N N . SER A 1 393 ? -16.562 -12.773 7.34 1 98.38 393 SER A N 1
ATOM 3100 C CA . SER A 1 393 ? -16.812 -13.969 6.539 1 98.38 393 SER A CA 1
ATOM 3101 C C . SER A 1 393 ? -18.156 -14.594 6.887 1 98.38 393 SER A C 1
ATOM 3103 O O . SER A 1 393 ? -18.547 -14.609 8.055 1 98.38 393 SER A O 1
ATOM 3105 N N . VAL A 1 394 ? -18.797 -15.055 5.891 1 98.69 394 VAL A N 1
ATOM 3106 C CA . VAL A 1 394 ? -20.062 -15.758 6.094 1 98.69 394 VAL A CA 1
ATOM 3107 C C . VAL A 1 394 ? -20.062 -17.062 5.305 1 98.69 394 VAL A C 1
ATOM 3109 O O . VAL A 1 394 ? -19.469 -17.141 4.227 1 98.69 394 VAL A O 1
ATOM 3112 N N . VAL A 1 395 ? -20.734 -18.078 5.801 1 98.75 395 VAL A N 1
ATOM 3113 C CA . VAL A 1 395 ? -20.812 -19.391 5.176 1 98.75 395 VAL A CA 1
ATOM 3114 C C . VAL A 1 395 ? -22.188 -20 5.453 1 98.75 395 VAL A C 1
ATOM 3116 O O . VAL A 1 395 ? -22.734 -19.844 6.547 1 98.75 395 VAL A O 1
ATOM 3119 N N . SER A 1 396 ? -22.75 -20.625 4.496 1 98.56 396 SER A N 1
ATOM 3120 C CA . SER A 1 396 ? -24.016 -21.312 4.711 1 98.56 396 SER A CA 1
ATOM 3121 C C . SER A 1 396 ? -23.844 -22.531 5.629 1 98.56 396 SER A C 1
ATOM 3123 O O . SER A 1 396 ? -22.766 -23.094 5.715 1 98.56 396 SER A O 1
ATOM 3125 N N . LEU A 1 397 ? -24.922 -22.891 6.238 1 98.06 397 LEU A N 1
ATOM 3126 C CA . LEU A 1 397 ? -24.938 -24.094 7.059 1 98.06 397 LEU A CA 1
ATOM 3127 C C . LEU A 1 397 ? -24.547 -25.312 6.234 1 98.06 397 LEU A C 1
ATOM 3129 O O . LEU A 1 397 ? -23.828 -26.188 6.719 1 98.06 397 LEU A O 1
ATOM 3133 N N . GLU A 1 398 ? -24.984 -25.375 5.074 1 98 398 GLU A N 1
ATOM 3134 C CA . GLU A 1 398 ? -24.688 -26.5 4.188 1 98 398 GLU A CA 1
ATOM 3135 C C . GLU A 1 398 ? -23.203 -26.609 3.92 1 98 398 GLU A C 1
ATOM 3137 O O . GLU A 1 398 ? -22.609 -27.688 4.098 1 98 398 GLU A O 1
ATOM 3142 N N . LEU A 1 399 ? -22.594 -25.531 3.482 1 98.5 399 LEU A N 1
ATOM 3143 C CA . LEU A 1 399 ? -21.172 -25.578 3.195 1 98.5 399 LEU A CA 1
ATOM 3144 C C . LEU A 1 399 ? -20.359 -25.797 4.473 1 98.5 399 LEU A C 1
ATOM 3146 O O . LEU A 1 399 ? -19.375 -26.531 4.469 1 98.5 399 LEU A O 1
ATOM 3150 N N . TRP A 1 400 ? -20.781 -25.156 5.535 1 98.5 400 TRP A N 1
ATOM 3151 C CA . TRP A 1 400 ? -20.094 -25.344 6.816 1 98.5 400 TRP A CA 1
ATOM 3152 C C . TRP A 1 400 ? -20.047 -26.828 7.195 1 98.5 400 TRP A C 1
ATOM 3154 O O . TRP A 1 400 ? -19 -27.328 7.613 1 98.5 400 TRP A O 1
ATOM 3164 N N . ASN A 1 401 ? -21.125 -27.5 7.008 1 98.12 401 ASN A N 1
ATOM 3165 C CA . ASN A 1 401 ? -21.203 -28.922 7.324 1 98.12 401 ASN A CA 1
ATOM 3166 C C . ASN A 1 401 ? -20.219 -29.734 6.48 1 98.12 401 ASN A C 1
ATOM 3168 O O . ASN A 1 401 ? -19.688 -30.75 6.934 1 98.12 401 ASN A O 1
ATOM 3172 N N . ARG A 1 402 ? -19.953 -29.234 5.379 1 97.81 402 ARG A N 1
ATOM 3173 C CA . ARG A 1 402 ? -19.078 -29.938 4.449 1 97.81 402 ARG A CA 1
ATOM 3174 C C . ARG A 1 402 ? -17.609 -29.719 4.801 1 97.81 402 ARG A C 1
ATOM 3176 O O . ARG A 1 402 ? -16.766 -30.594 4.566 1 97.81 402 ARG A O 1
ATOM 3183 N N . ILE A 1 403 ? -17.297 -28.531 5.387 1 98.12 403 ILE A N 1
ATOM 3184 C CA . ILE A 1 403 ? -15.875 -28.188 5.434 1 98.12 403 ILE A CA 1
ATOM 3185 C C . ILE A 1 403 ? -15.406 -28.125 6.887 1 98.12 403 ILE A C 1
ATOM 3187 O O . ILE A 1 403 ? -14.203 -28.094 7.156 1 98.12 403 ILE A O 1
ATOM 3191 N N . LYS A 1 404 ? -16.25 -28.125 7.883 1 97 404 LYS A N 1
ATOM 3192 C CA . LYS A 1 404 ? -15.938 -27.828 9.281 1 97 404 LYS A CA 1
ATOM 3193 C C . LYS A 1 404 ? -14.938 -28.844 9.836 1 97 404 LYS A C 1
ATOM 3195 O O . LYS A 1 404 ? -14.195 -28.531 10.766 1 97 404 LYS A O 1
ATOM 3200 N N . ASP A 1 405 ? -14.922 -30.078 9.266 1 97.12 405 ASP A N 1
ATOM 3201 C CA . ASP A 1 405 ? -14.094 -31.141 9.836 1 97.12 405 ASP A CA 1
ATOM 3202 C C . ASP A 1 405 ? -12.711 -31.156 9.195 1 97.12 405 ASP A C 1
ATOM 3204 O O . ASP A 1 405 ? -11.844 -31.922 9.609 1 97.12 405 ASP A O 1
ATOM 3208 N N . ASN A 1 406 ? -12.547 -30.328 8.164 1 97.44 406 ASN A N 1
ATOM 3209 C CA . ASN A 1 406 ? -11.203 -30.219 7.605 1 97.44 406 ASN A CA 1
ATOM 3210 C C . ASN A 1 406 ? -10.219 -29.656 8.633 1 97.44 406 ASN A C 1
ATOM 3212 O O . ASN A 1 406 ? -10.547 -28.734 9.383 1 97.44 406 ASN A O 1
ATOM 3216 N N . GLU A 1 407 ? -9.023 -30.156 8.656 1 96.31 407 GLU A N 1
ATOM 3217 C CA . GLU A 1 407 ? -8.023 -29.859 9.68 1 96.31 407 GLU A CA 1
ATOM 3218 C C . GLU A 1 407 ? -7.594 -28.406 9.633 1 96.31 407 GLU A C 1
ATOM 3220 O O . GLU A 1 407 ? -7.051 -27.875 10.602 1 96.31 407 GLU A O 1
ATOM 3225 N N . VAL A 1 408 ? -7.84 -27.734 8.555 1 96.88 408 VAL A N 1
ATOM 3226 C CA . VAL A 1 408 ? -7.355 -26.359 8.414 1 96.88 408 VAL A CA 1
ATOM 3227 C C . VAL A 1 408 ? -8.211 -25.422 9.266 1 96.88 408 VAL A C 1
ATOM 3229 O O . VAL A 1 408 ? -7.77 -24.328 9.609 1 96.88 408 VAL A O 1
ATOM 3232 N N . PHE A 1 409 ? -9.406 -25.859 9.586 1 97.25 409 PHE A N 1
ATOM 3233 C CA . PHE A 1 409 ? -10.305 -25.016 10.359 1 97.25 409 PHE A CA 1
ATOM 3234 C C . PHE A 1 409 ? -10.25 -25.375 11.836 1 97.25 409 PHE A C 1
ATOM 3236 O O . PHE A 1 409 ? -10.141 -26.547 12.195 1 97.25 409 PHE A O 1
ATOM 3243 N N . ALA A 1 410 ? -10.297 -24.359 12.625 1 95.31 410 ALA A N 1
ATOM 3244 C CA . ALA A 1 410 ? -10.531 -24.516 14.062 1 95.31 410 ALA A CA 1
ATOM 3245 C C . ALA A 1 410 ? -11.984 -24.219 14.414 1 95.31 410 ALA A C 1
ATOM 3247 O O . ALA A 1 410 ? -12.711 -23.594 13.641 1 95.31 410 ALA A O 1
ATOM 3248 N N . ALA A 1 411 ? -12.367 -24.719 15.562 1 93.62 411 ALA A N 1
ATOM 3249 C CA . ALA A 1 411 ? -13.742 -24.5 16 1 93.62 411 ALA A CA 1
ATOM 3250 C C . ALA A 1 411 ? -14.055 -23.016 16.125 1 93.62 411 ALA A C 1
ATOM 3252 O O . ALA A 1 411 ? -15.148 -22.562 15.766 1 93.62 411 ALA A O 1
ATOM 3253 N N . ASN A 1 412 ? -13.148 -22.281 16.562 1 94.62 412 ASN A N 1
ATOM 3254 C CA . ASN A 1 412 ? -13.375 -20.859 16.797 1 94.62 412 ASN A CA 1
ATOM 3255 C C . ASN A 1 412 ? -13.289 -20.047 15.5 1 94.62 412 ASN A C 1
ATOM 3257 O O . ASN A 1 412 ? -13.391 -18.828 15.516 1 94.62 412 ASN A O 1
ATOM 3261 N N . ASP A 1 413 ? -13.148 -20.734 14.383 1 97.06 413 ASP A N 1
ATOM 3262 C CA . ASP A 1 413 ? -13.188 -20.062 13.086 1 97.06 413 ASP A CA 1
ATOM 3263 C C . ASP A 1 413 ? -14.625 -19.734 12.68 1 97.06 413 ASP A C 1
ATOM 3265 O O . ASP A 1 413 ? -14.852 -18.984 11.727 1 97.06 413 ASP A O 1
ATOM 3269 N N . PHE A 1 414 ? -15.57 -20.344 13.422 1 98.12 414 PHE A N 1
ATOM 3270 C CA . PHE A 1 414 ? -16.969 -20.203 13.039 1 98.12 414 PHE A CA 1
ATOM 3271 C C . PHE A 1 414 ? -17.828 -19.781 14.234 1 98.12 414 PHE A C 1
ATOM 3273 O O . PHE A 1 414 ? -17.516 -20.141 15.375 1 98.12 414 PHE A O 1
ATOM 3280 N N . ILE A 1 415 ? -18.828 -19.016 13.977 1 97.94 415 ILE A N 1
ATOM 3281 C CA . ILE A 1 415 ? -19.844 -18.672 14.953 1 97.94 415 ILE A CA 1
ATOM 3282 C C . ILE A 1 415 ? -21.203 -19.203 14.492 1 97.94 415 ILE A C 1
ATOM 3284 O O . ILE A 1 415 ? -21.719 -18.766 13.461 1 97.94 415 ILE A O 1
ATOM 3288 N N . LEU A 1 416 ? -21.734 -20.094 15.18 1 96.44 416 LEU A N 1
ATOM 3289 C CA . LEU A 1 416 ? -23.062 -20.625 14.906 1 96.44 416 LEU A CA 1
ATOM 3290 C C . LEU A 1 416 ? -24.141 -19.703 15.469 1 96.44 416 LEU A C 1
ATOM 3292 O O . LEU A 1 416 ? -23.984 -19.141 16.547 1 96.44 416 LEU A O 1
ATOM 3296 N N . ASN A 1 417 ? -25.234 -19.547 14.805 1 93.12 417 ASN A N 1
ATOM 3297 C CA . ASN A 1 417 ? -26.375 -18.734 15.211 1 93.12 417 ASN A CA 1
ATOM 3298 C C . ASN A 1 417 ? -25.922 -17.344 15.641 1 93.12 417 ASN A C 1
ATOM 3300 O O . ASN A 1 417 ? -26.266 -16.891 16.734 1 93.12 417 ASN A O 1
ATOM 3304 N N . PRO A 1 418 ? -25.266 -16.703 14.758 1 96.19 418 PRO A N 1
ATOM 3305 C CA . PRO A 1 418 ? -24.734 -15.383 15.117 1 96.19 418 PRO A CA 1
ATOM 3306 C C . PRO A 1 418 ? -25.812 -14.305 15.18 1 96.19 418 PRO A C 1
ATOM 3308 O O . PRO A 1 418 ? -26.844 -14.422 14.5 1 96.19 418 PRO A O 1
ATOM 3311 N N . ASP A 1 419 ? -25.547 -13.344 16.016 1 97 419 ASP A N 1
ATOM 3312 C CA . ASP A 1 419 ? -26.234 -12.07 15.836 1 97 419 ASP A CA 1
ATOM 3313 C C . ASP A 1 419 ? -25.672 -11.32 14.625 1 97 419 ASP A C 1
ATOM 3315 O O . ASP A 1 419 ? -24.562 -10.812 14.672 1 97 419 ASP A O 1
ATOM 3319 N N . LEU A 1 420 ? -26.469 -11.227 13.617 1 97.06 420 LEU A N 1
ATOM 3320 C CA . LEU A 1 420 ? -26.016 -10.719 12.328 1 97.06 420 LEU A CA 1
ATOM 3321 C C . LEU A 1 420 ? -25.578 -9.266 12.438 1 97.06 420 LEU A C 1
ATOM 3323 O O . LEU A 1 420 ? -24.812 -8.773 11.609 1 97.06 420 LEU A O 1
ATOM 3327 N N . SER A 1 421 ? -26.062 -8.578 13.43 1 96.81 421 SER A N 1
ATOM 3328 C CA . SER A 1 421 ? -25.781 -7.156 13.562 1 96.81 421 SER A CA 1
ATOM 3329 C C . SER A 1 421 ? -24.484 -6.914 14.312 1 96.81 421 SER A C 1
ATOM 3331 O O . SER A 1 421 ? -24.031 -5.773 14.453 1 96.81 421 SER A O 1
ATOM 3333 N N . THR A 1 422 ? -23.875 -8.039 14.828 1 96.75 422 THR A N 1
ATOM 3334 C CA . THR A 1 422 ? -22.641 -7.895 15.578 1 96.75 422 THR A CA 1
ATOM 3335 C C . THR A 1 422 ? -21.562 -7.203 14.734 1 96.75 422 THR A C 1
ATOM 3337 O O . THR A 1 422 ? -21.234 -7.66 13.641 1 96.75 422 THR A O 1
ATOM 3340 N N . PRO A 1 423 ? -21.062 -6.102 15.211 1 96.12 423 PRO A N 1
ATOM 3341 C CA . PRO A 1 423 ? -20.031 -5.402 14.43 1 96.12 423 PRO A CA 1
ATOM 3342 C C . PRO A 1 423 ? -18.688 -6.109 14.453 1 96.12 423 PRO A C 1
ATOM 3344 O O . PRO A 1 423 ? -18.453 -6.969 15.305 1 96.12 423 PRO A O 1
ATOM 3347 N N . LEU A 1 424 ? -17.844 -5.828 13.523 1 95.62 424 LEU A N 1
ATOM 3348 C CA . LEU A 1 424 ? -16.438 -6.184 13.594 1 95.62 424 LEU A CA 1
ATOM 3349 C C . LEU A 1 424 ? -15.711 -5.328 14.625 1 95.62 424 LEU A C 1
ATOM 3351 O O . LEU A 1 424 ? -16.188 -4.25 14.992 1 95.62 424 LEU A O 1
ATOM 3355 N N . PRO A 1 425 ? -14.57 -5.824 15.109 1 91.25 425 PRO A N 1
ATOM 3356 C CA . PRO A 1 425 ? -13.805 -4.996 16.047 1 91.25 425 PRO A CA 1
ATOM 3357 C C . PRO A 1 425 ? -13.367 -3.664 15.438 1 91.25 425 PRO A C 1
ATOM 3359 O O . PRO A 1 425 ? -13.141 -3.578 14.227 1 91.25 425 PRO A O 1
ATOM 3362 N N . SER A 1 426 ? -13.266 -2.645 16.266 1 89.75 426 SER A N 1
ATOM 3363 C CA . SER A 1 426 ? -12.805 -1.344 15.789 1 89.75 426 SER A CA 1
ATOM 3364 C C . SER A 1 426 ? -11.352 -1.408 15.312 1 89.75 426 SER A C 1
ATOM 3366 O O . SER A 1 426 ? -10.516 -2.053 15.953 1 89.75 426 SER A O 1
ATOM 3368 N N . THR A 1 427 ? -11.117 -0.757 14.227 1 88.62 427 THR A N 1
ATOM 3369 C CA . THR A 1 427 ? -9.75 -0.676 13.719 1 88.62 427 THR A CA 1
ATOM 3370 C C . THR A 1 427 ? -9.094 0.63 14.156 1 88.62 427 THR A C 1
ATOM 3372 O O . THR A 1 427 ? -7.945 0.901 13.797 1 88.62 427 THR A O 1
ATOM 3375 N N . SER A 1 428 ? -9.758 1.484 14.906 1 88.69 428 SER A N 1
ATOM 3376 C CA . SER A 1 428 ? -9.195 2.713 15.445 1 88.69 428 SER A CA 1
ATOM 3377 C C . SER A 1 428 ? -8.102 2.414 16.469 1 88.69 428 SER A C 1
ATOM 3379 O O . SER A 1 428 ? -8.164 1.415 17.188 1 88.69 428 SER A O 1
ATOM 3381 N N . PRO A 1 429 ? -7.078 3.303 16.484 1 91.06 429 PRO A N 1
ATOM 3382 C CA . PRO A 1 429 ? -6.059 3.088 17.516 1 91.06 429 PRO A CA 1
ATOM 3383 C C . PRO A 1 429 ? -6.609 3.215 18.938 1 91.06 429 PRO A C 1
ATOM 3385 O O . PRO A 1 429 ? -7.602 3.912 19.156 1 91.06 429 PRO A O 1
ATOM 3388 N N . PRO A 1 430 ? -6.031 2.549 19.891 1 90.56 430 PRO A N 1
ATOM 3389 C CA . PRO A 1 430 ? -6.477 2.707 21.281 1 90.56 430 PRO A CA 1
ATOM 3390 C C . PRO A 1 430 ? -6.176 4.098 21.828 1 90.56 430 PRO A C 1
ATOM 3392 O O . PRO A 1 430 ? -5.215 4.742 21.406 1 90.56 430 PRO A O 1
ATOM 3395 N N . LEU A 1 431 ? -7.016 4.52 22.719 1 91.81 431 LEU A N 1
ATOM 3396 C CA . LEU A 1 431 ? -6.773 5.777 23.422 1 91.81 431 LEU A CA 1
ATOM 3397 C C . LEU A 1 431 ? -5.695 5.609 24.484 1 91.81 431 LEU A C 1
ATOM 3399 O O . LEU A 1 431 ? -5.75 4.68 25.297 1 91.81 431 LEU A O 1
ATOM 3403 N N . LEU A 1 432 ? -4.672 6.363 24.359 1 88.38 432 LEU A N 1
ATOM 3404 C CA . LEU A 1 432 ? -3.611 6.316 25.359 1 88.38 432 LEU A CA 1
ATOM 3405 C C . LEU A 1 432 ? -3.934 7.23 26.531 1 88.38 432 LEU A C 1
ATOM 3407 O O . LEU A 1 432 ? -4.516 8.305 26.344 1 88.38 432 LEU A O 1
ATOM 3411 N N . GLN A 1 433 ? -4.059 6.645 27.781 1 70.06 433 GLN A N 1
ATOM 3412 C CA . GLN A 1 433 ? -4.383 7.402 28.984 1 70.06 433 GLN A CA 1
ATOM 3413 C C . GLN A 1 433 ? -3.479 8.625 29.125 1 70.06 433 GLN A C 1
ATOM 3415 O O . GLN A 1 433 ? -2.297 8.57 28.781 1 70.06 433 GLN A O 1
ATOM 3420 N N . ASN A 1 434 ? -4.047 9.781 28.969 1 58.47 434 ASN A N 1
ATOM 3421 C CA . ASN A 1 434 ? -3.4 11.078 29.109 1 58.47 434 ASN A CA 1
ATOM 3422 C C . ASN A 1 434 ? -2.459 11.102 30.312 1 58.47 434 ASN A C 1
ATOM 3424 O O . ASN A 1 434 ? -2.855 10.75 31.422 1 58.47 434 ASN A O 1
ATOM 3428 N N . HIS A 1 435 ? -1.249 10.711 30.156 1 48.94 435 HIS A N 1
ATOM 3429 C CA . HIS A 1 435 ? -0.472 11.227 31.281 1 48.94 435 HIS A CA 1
ATOM 3430 C C . HIS A 1 435 ? -0.645 12.734 31.422 1 48.94 435 HIS A C 1
ATOM 3432 O O . HIS A 1 435 ? -0.764 13.445 30.422 1 48.94 435 HIS A O 1
ATOM 3438 N N . THR A 1 436 ? -1.295 13.211 32.344 1 43.19 436 THR A N 1
ATOM 3439 C CA . THR A 1 436 ? -1.482 14.578 32.812 1 43.19 436 THR A CA 1
ATOM 3440 C C . THR A 1 436 ? -0.317 15.461 32.375 1 43.19 436 THR A C 1
ATOM 3442 O O . THR A 1 436 ? 0.759 15.422 32.969 1 43.19 436 THR A O 1
ATOM 3445 N N . LEU A 1 437 ? 0.242 15.43 31.266 1 42.31 437 LEU A N 1
ATOM 3446 C CA . LEU A 1 437 ? 1.278 16.453 31.172 1 42.31 437 LEU A CA 1
ATOM 3447 C C . LEU A 1 437 ? 0.671 17.844 31.234 1 42.31 437 LEU A C 1
ATOM 3449 O O . LEU A 1 437 ? 0.047 18.312 30.281 1 42.31 437 LEU A O 1
ATOM 3453 N N . TYR A 1 438 ? 0.043 18.234 32.25 1 35.72 438 TYR A N 1
ATOM 3454 C CA . TYR A 1 438 ? -0.226 19.641 32.594 1 35.72 438 TYR A CA 1
ATOM 3455 C C . TYR A 1 438 ? 0.922 20.531 32.125 1 35.72 438 TYR A C 1
ATOM 3457 O O . TYR A 1 438 ? 2.078 20.297 32.5 1 35.72 438 TYR A O 1
ATOM 3465 N N . GLU A 1 439 ? 0.955 20.984 30.922 1 36.19 439 GLU A N 1
ATOM 3466 C CA . GLU A 1 439 ? 1.829 22.141 30.734 1 36.19 439 GLU A CA 1
ATOM 3467 C C . GLU A 1 439 ? 1.898 22.984 32 1 36.19 439 GLU A C 1
ATOM 3469 O O . GLU A 1 439 ? 0.871 23.281 32.625 1 36.19 439 GLU A O 1
ATOM 3474 N N . ARG A 1 440 ? 2.871 22.922 32.781 1 31.66 440 ARG A N 1
ATOM 3475 C CA . ARG A 1 440 ? 3.131 24.031 33.719 1 31.66 440 ARG A CA 1
ATOM 3476 C C . ARG A 1 440 ? 2.85 25.375 33.031 1 31.66 440 ARG A C 1
ATOM 3478 O O . ARG A 1 440 ? 3.414 25.688 31.984 1 31.66 440 ARG A O 1
ATOM 3485 N N . GLN A 1 441 ? 1.693 26.109 33.156 1 26.86 441 GLN A N 1
ATOM 3486 C CA . GLN A 1 441 ? 1.603 27.562 32.969 1 26.86 441 GLN A CA 1
ATOM 3487 C C . GLN A 1 441 ? 2.893 28.25 33.406 1 26.86 441 GLN A C 1
ATOM 3489 O O . GLN A 1 441 ? 3.449 27.953 34.469 1 26.86 441 GLN A O 1
ATOM 3494 N N . MET B 1 1 ? -0.197 -8.383 21.406 1 27.83 1 MET B N 1
ATOM 3495 C CA . MET B 1 1 ? -0.516 -8.141 20 1 27.83 1 MET B CA 1
ATOM 3496 C C . MET B 1 1 ? 0.358 -7.035 19.422 1 27.83 1 MET B C 1
ATOM 3498 O O . MET B 1 1 ? 0.245 -5.875 19.828 1 27.83 1 MET B O 1
ATOM 3502 N N . GLU B 1 2 ? 1.511 -7.145 19.141 1 38.25 2 GLU B N 1
ATOM 3503 C CA . GLU B 1 2 ? 2.357 -6.117 18.531 1 38.25 2 GLU B CA 1
ATOM 3504 C C . GLU B 1 2 ? 1.592 -5.316 17.5 1 38.25 2 GLU B C 1
ATOM 3506 O O . GLU B 1 2 ? 0.927 -5.887 16.625 1 38.25 2 GLU B O 1
ATOM 3511 N N . GLY B 1 3 ? 1.161 -4.105 17.656 1 43.03 3 GLY B N 1
ATOM 3512 C CA . GLY B 1 3 ? 0.071 -3.252 17.203 1 43.03 3 GLY B CA 1
ATOM 3513 C C . GLY B 1 3 ? 0.108 -2.975 15.719 1 43.03 3 GLY B C 1
ATOM 3514 O O . GLY B 1 3 ? 1.172 -3.021 15.094 1 43.03 3 GLY B O 1
ATOM 3515 N N . ARG B 1 4 ? -1.021 -3.17 15.008 1 50.28 4 ARG B N 1
ATOM 3516 C CA . ARG B 1 4 ? -1.43 -2.82 13.648 1 50.28 4 ARG B CA 1
ATOM 3517 C C . ARG B 1 4 ? -0.785 -1.513 13.203 1 50.28 4 ARG B C 1
ATOM 3519 O O . ARG B 1 4 ? -0.601 -1.281 12.008 1 50.28 4 ARG B O 1
ATOM 3526 N N . PHE B 1 5 ? -0.413 -0.743 14.242 1 39.78 5 PHE B N 1
ATOM 3527 C CA . PHE B 1 5 ? 0.057 0.602 13.93 1 39.78 5 PHE B CA 1
ATOM 3528 C C . PHE B 1 5 ? 1.572 0.691 14.07 1 39.78 5 PHE B C 1
ATOM 3530 O O . PHE B 1 5 ? 2.176 1.697 13.695 1 39.78 5 PHE B O 1
ATOM 3537 N N . ASP B 1 6 ? 2.309 -0.466 14.641 1 49.34 6 ASP B N 1
ATOM 3538 C CA . ASP B 1 6 ? 3.766 -0.446 14.75 1 49.34 6 ASP B CA 1
ATOM 3539 C C . ASP B 1 6 ? 4.414 -1.09 13.523 1 49.34 6 ASP B C 1
ATOM 3541 O O . ASP B 1 6 ? 4.52 -2.316 13.445 1 49.34 6 ASP B O 1
ATOM 3545 N N . LYS B 1 7 ? 4.543 -0.352 12.539 1 55.47 7 LYS B N 1
ATOM 3546 C CA . LYS B 1 7 ? 4.703 -0.795 11.156 1 55.47 7 LYS B CA 1
ATOM 3547 C C . LYS B 1 7 ? 6.105 -1.339 10.914 1 55.47 7 LYS B C 1
ATOM 3549 O O . LYS B 1 7 ? 6.277 -2.338 10.211 1 55.47 7 LYS B O 1
ATOM 3554 N N . TYR B 1 8 ? 7.172 -0.529 11.508 1 58.59 8 TYR B N 1
ATOM 3555 C CA . TYR B 1 8 ? 8.5 -0.871 11.023 1 58.59 8 TYR B CA 1
ATOM 3556 C C . TYR B 1 8 ? 9.469 -1.103 12.18 1 58.59 8 TYR B C 1
ATOM 3558 O O . TYR B 1 8 ? 9.5 -0.32 13.133 1 58.59 8 TYR B O 1
ATOM 3566 N N . PRO B 1 9 ? 10.086 -2.289 12.211 1 63.97 9 PRO B N 1
ATOM 3567 C CA . PRO B 1 9 ? 11.141 -2.365 13.227 1 63.97 9 PRO B CA 1
ATOM 3568 C C . PRO B 1 9 ? 12.133 -1.207 13.125 1 63.97 9 PRO B C 1
ATOM 3570 O O . PRO B 1 9 ? 12.508 -0.797 12.023 1 63.97 9 PRO B O 1
ATOM 3573 N N . THR B 1 10 ? 12.234 -0.522 14.203 1 73.31 10 THR B N 1
ATOM 3574 C CA . THR B 1 10 ? 13.188 0.575 14.25 1 73.31 10 THR B CA 1
ATOM 3575 C C . THR B 1 10 ? 14.594 0.053 14.555 1 73.31 10 THR B C 1
ATOM 3577 O O . THR B 1 10 ? 14.773 -0.775 15.445 1 73.31 10 THR B O 1
ATOM 3580 N N . SER B 1 11 ? 15.523 0.433 13.695 1 87.19 11 SER B N 1
ATOM 3581 C CA . SER B 1 11 ? 16.922 0.145 13.953 1 87.19 11 SER B CA 1
ATOM 3582 C C . SER B 1 11 ? 17.625 1.346 14.578 1 87.19 11 SER B C 1
ATOM 3584 O O . SER B 1 11 ? 17.344 2.492 14.242 1 87.19 11 SER B O 1
ATOM 3586 N N . PRO B 1 12 ? 18.516 1.051 15.586 1 95.5 12 PRO B N 1
ATOM 3587 C CA . PRO B 1 12 ? 19.266 2.164 16.188 1 95.5 12 PRO B CA 1
ATOM 3588 C C . PRO B 1 12 ? 20.094 2.936 15.164 1 95.5 12 PRO B C 1
ATOM 3590 O O . PRO B 1 12 ? 20.578 2.352 14.195 1 95.5 12 PRO B O 1
ATOM 3593 N N . ALA B 1 13 ? 20.234 4.168 15.422 1 98.19 13 ALA B N 1
ATOM 3594 C CA . ALA B 1 13 ? 21.016 5.023 14.539 1 98.19 13 ALA B CA 1
ATOM 3595 C C . ALA B 1 13 ? 22.516 4.855 14.789 1 98.19 13 ALA B C 1
ATOM 3597 O O . ALA B 1 13 ? 22.953 4.781 15.938 1 98.19 13 ALA B O 1
ATOM 3598 N N . PHE B 1 14 ? 23.312 4.762 13.75 1 98.56 14 PHE B N 1
ATOM 3599 C CA . PHE B 1 14 ? 24.766 4.789 13.852 1 98.56 14 PHE B CA 1
ATOM 3600 C C . PHE B 1 14 ? 25.266 6.199 14.133 1 98.56 14 PHE B C 1
ATOM 3602 O O . PHE B 1 14 ? 24.953 7.133 13.391 1 98.56 14 PHE B O 1
ATOM 3609 N N . VAL B 1 15 ? 26 6.375 15.18 1 98.69 15 VAL B N 1
ATOM 3610 C CA . VAL B 1 15 ? 26.672 7.645 15.438 1 98.69 15 VAL B CA 1
ATOM 3611 C C . VAL B 1 15 ? 28.016 7.676 14.711 1 98.69 15 VAL B C 1
ATOM 3613 O O . VAL B 1 15 ? 28.891 6.84 14.977 1 98.69 15 VAL B O 1
ATOM 3616 N N . LEU B 1 16 ? 28.141 8.68 13.844 1 98.19 16 LEU B N 1
ATOM 3617 C CA . LEU B 1 16 ? 29.297 8.711 12.961 1 98.19 16 LEU B CA 1
ATOM 3618 C C . LEU B 1 16 ? 30.281 9.797 13.383 1 98.19 16 LEU B C 1
ATOM 3620 O O . LEU B 1 16 ? 29.891 10.953 13.586 1 98.19 16 LEU B O 1
ATOM 3624 N N . SER B 1 17 ? 31.562 9.633 13.5 1 94.81 17 SER B N 1
ATOM 3625 C CA . SER B 1 17 ? 32.562 10.633 13.828 1 94.81 17 SER B CA 1
ATOM 3626 C C . SER B 1 17 ? 33.188 11.227 12.57 1 94.81 17 SER B C 1
ATOM 3628 O O . SER B 1 17 ? 33.312 12.445 12.453 1 94.81 17 SER B O 1
ATOM 3630 N N . ASP B 1 18 ? 33.531 10.453 11.57 1 92.94 18 ASP B N 1
ATOM 3631 C CA . ASP B 1 18 ? 34.219 10.953 10.375 1 92.94 18 ASP B CA 1
ATOM 3632 C C . ASP B 1 18 ? 33.75 10.188 9.133 1 92.94 18 ASP B C 1
ATOM 3634 O O . ASP B 1 18 ? 34.562 9.898 8.25 1 92.94 18 ASP B O 1
ATOM 3638 N N . LYS B 1 19 ? 32.562 9.852 9.242 1 96.25 19 LYS B N 1
ATOM 3639 C CA . LYS B 1 19 ? 32 9.109 8.125 1 96.25 19 LYS B CA 1
ATOM 3640 C C . LYS B 1 19 ? 30.688 9.719 7.664 1 96.25 19 LYS B C 1
ATOM 3642 O O . LYS B 1 19 ? 29.984 10.344 8.453 1 96.25 19 LYS B O 1
ATOM 3647 N N . SER B 1 20 ? 30.484 9.617 6.402 1 96.12 20 SER B N 1
ATOM 3648 C CA . SER B 1 20 ? 29.25 10.117 5.824 1 96.12 20 SER B CA 1
ATOM 3649 C C . SER B 1 20 ? 28.203 9.008 5.711 1 96.12 20 SER B C 1
ATOM 3651 O O . SER B 1 20 ? 28.516 7.832 5.914 1 96.12 20 SER B O 1
ATOM 3653 N N . SER B 1 21 ? 26.953 9.438 5.453 1 96.5 21 SER B N 1
ATOM 3654 C CA . SER B 1 21 ? 25.891 8.469 5.188 1 96.5 21 SER B CA 1
ATOM 3655 C C . SER B 1 21 ? 26.234 7.594 3.986 1 96.5 21 SER B C 1
ATOM 3657 O O . SER B 1 21 ? 25.922 6.402 3.971 1 96.5 21 SER B O 1
ATOM 3659 N N . GLU B 1 22 ? 26.906 8.18 3 1 96.31 22 GLU B N 1
ATOM 3660 C CA . GLU B 1 22 ? 27.328 7.43 1.818 1 96.31 22 GLU B CA 1
ATOM 3661 C C . GLU B 1 22 ? 28.344 6.359 2.18 1 96.31 22 GLU B C 1
ATOM 3663 O O . GLU B 1 22 ? 28.359 5.273 1.593 1 96.31 22 GLU B O 1
ATOM 3668 N N . ASP B 1 23 ? 29.203 6.707 3.143 1 97.38 23 ASP B N 1
ATOM 3669 C CA . ASP B 1 23 ? 30.188 5.727 3.613 1 97.38 23 ASP B CA 1
ATOM 3670 C C . ASP B 1 23 ? 29.484 4.504 4.211 1 97.38 23 ASP B C 1
ATOM 3672 O O . ASP B 1 23 ? 29.953 3.377 4.043 1 97.38 23 ASP B O 1
ATOM 3676 N N . VAL B 1 24 ? 28.453 4.758 4.906 1 98.06 24 VAL B N 1
ATOM 3677 C CA . VAL B 1 24 ? 27.703 3.67 5.523 1 98.06 24 VAL B CA 1
ATOM 3678 C C . VAL B 1 24 ? 27.062 2.807 4.441 1 98.06 24 VAL B C 1
ATOM 3680 O O . VAL B 1 24 ? 27.141 1.577 4.484 1 98.06 24 VAL B O 1
ATOM 3683 N N . GLY B 1 25 ? 26.375 3.469 3.443 1 97.75 25 GLY B N 1
ATOM 3684 C CA . GLY B 1 25 ? 25.828 2.721 2.322 1 97.75 25 GLY B CA 1
ATOM 3685 C C . GLY B 1 25 ? 26.859 1.854 1.625 1 97.75 25 GLY B C 1
ATOM 3686 O O . GLY B 1 25 ? 26.594 0.684 1.336 1 97.75 25 GLY B O 1
ATOM 3687 N N . ARG B 1 26 ? 28.031 2.438 1.416 1 97.44 26 ARG B N 1
ATOM 3688 C CA . ARG B 1 26 ? 29.125 1.718 0.77 1 97.44 26 ARG B CA 1
ATOM 3689 C C . ARG B 1 26 ? 29.562 0.521 1.606 1 97.44 26 ARG B C 1
ATOM 3691 O O . ARG B 1 26 ? 29.719 -0.583 1.084 1 97.44 26 ARG B O 1
ATOM 3698 N N . ALA B 1 27 ? 29.75 0.763 2.895 1 97.75 27 ALA B N 1
ATOM 3699 C CA . ALA B 1 27 ? 30.203 -0.306 3.779 1 97.75 27 ALA B CA 1
ATOM 3700 C C . ALA B 1 27 ? 29.188 -1.446 3.824 1 97.75 27 ALA B C 1
ATOM 3702 O O . ALA B 1 27 ? 29.562 -2.621 3.818 1 97.75 27 ALA B O 1
ATOM 3703 N N . MET B 1 28 ? 27.953 -1.126 3.889 1 97.25 28 MET B N 1
ATOM 3704 C CA . MET B 1 28 ? 26.906 -2.133 3.961 1 97.25 28 MET B CA 1
ATOM 3705 C C . MET B 1 28 ? 26.859 -2.971 2.686 1 97.25 28 MET B C 1
ATOM 3707 O O . MET B 1 28 ? 26.688 -4.188 2.744 1 97.25 28 MET B O 1
ATOM 3711 N N . ILE B 1 29 ? 27 -2.312 1.532 1 97.19 29 ILE B N 1
ATOM 3712 C CA . ILE B 1 29 ? 26.938 -3.006 0.25 1 97.19 29 ILE B CA 1
ATOM 3713 C C . ILE B 1 29 ? 28.219 -3.816 0.043 1 97.19 29 ILE B C 1
ATOM 3715 O O . ILE B 1 29 ? 28.156 -5.004 -0.286 1 97.19 29 ILE B O 1
ATOM 3719 N N . GLU B 1 30 ? 29.359 -3.223 0.292 1 96.81 30 GLU B N 1
ATOM 3720 C CA . GLU B 1 30 ? 30.641 -3.871 0.023 1 96.81 30 GLU B CA 1
ATOM 3721 C C . GLU B 1 30 ? 30.953 -4.926 1.08 1 96.81 30 GLU B C 1
ATOM 3723 O O . GLU B 1 30 ? 31.75 -5.832 0.84 1 96.81 30 GLU B O 1
ATOM 3728 N N . GLY B 1 31 ? 30.359 -4.723 2.279 1 95.44 31 GLY B N 1
ATOM 3729 C CA . GLY B 1 31 ? 30.516 -5.75 3.297 1 95.44 31 GLY B CA 1
ATOM 3730 C C . GLY B 1 31 ? 29.906 -7.086 2.896 1 95.44 31 GLY B C 1
ATOM 3731 O O . GLY B 1 31 ? 30.266 -8.125 3.457 1 95.44 31 GLY B O 1
ATOM 3732 N N . GLY B 1 32 ? 28.906 -7.09 2 1 94.12 32 GLY B N 1
ATOM 3733 C CA . GLY B 1 32 ? 28.375 -8.305 1.397 1 94.12 32 GLY B CA 1
ATOM 3734 C C . GLY B 1 32 ? 27.281 -8.961 2.221 1 94.12 32 GLY B C 1
ATOM 3735 O O . GLY B 1 32 ? 26.641 -9.914 1.771 1 94.12 32 GLY B O 1
ATOM 3736 N N . LEU B 1 33 ? 27.016 -8.406 3.4 1 93.88 33 LEU B N 1
ATOM 3737 C CA . LEU B 1 33 ? 26.062 -9.055 4.293 1 93.88 33 LEU B CA 1
ATOM 3738 C C . LEU B 1 33 ? 24.656 -8.523 4.07 1 93.88 33 LEU B C 1
ATOM 3740 O O . LEU B 1 33 ? 23.672 -9.219 4.34 1 93.88 33 LEU B O 1
ATOM 3744 N N . GLN B 1 34 ? 24.516 -7.262 3.637 1 95 34 GLN B N 1
ATOM 3745 C CA . GLN B 1 34 ? 23.203 -6.695 3.344 1 95 34 GLN B CA 1
ATOM 3746 C C . GLN B 1 34 ? 22.641 -7.254 2.039 1 95 34 GLN B C 1
ATOM 3748 O O . GLN B 1 34 ? 23.266 -7.109 0.981 1 95 34 GLN B O 1
ATOM 3753 N N . LYS B 1 35 ? 21.469 -7.891 2.141 1 93.31 35 LYS B N 1
ATOM 3754 C CA . LYS B 1 35 ? 20.922 -8.539 0.956 1 93.31 35 LYS B CA 1
ATOM 3755 C C . LYS B 1 35 ? 19.641 -7.844 0.498 1 93.31 35 LYS B C 1
ATOM 3757 O O . LYS B 1 35 ? 19.391 -7.703 -0.703 1 93.31 35 LYS B O 1
ATOM 3762 N N . GLN B 1 36 ? 18.828 -7.391 1.41 1 94 36 GLN B N 1
ATOM 3763 C CA . GLN B 1 36 ? 17.547 -6.75 1.116 1 94 36 GLN B CA 1
ATOM 3764 C C . GLN B 1 36 ? 17.734 -5.27 0.799 1 94 36 GLN B C 1
ATOM 3766 O O . GLN B 1 36 ? 18.734 -4.668 1.187 1 94 36 GLN B O 1
ATOM 3771 N N . PRO B 1 37 ? 16.781 -4.699 -0.007 1 96.19 37 PRO B N 1
ATOM 3772 C CA . PRO B 1 37 ? 16.828 -3.244 -0.168 1 96.19 37 PRO B CA 1
ATOM 3773 C C . PRO B 1 37 ? 16.703 -2.498 1.159 1 96.19 37 PRO B C 1
ATOM 3775 O O . PRO B 1 37 ? 16.141 -3.029 2.121 1 96.19 37 PRO B O 1
ATOM 3778 N N . PHE B 1 38 ? 17.219 -1.273 1.196 1 97.06 38 PHE B N 1
ATOM 3779 C CA . PHE B 1 38 ? 17.188 -0.534 2.453 1 97.06 38 PHE B CA 1
ATOM 3780 C C . PHE B 1 38 ? 17.281 0.967 2.197 1 97.06 38 PHE B C 1
ATOM 3782 O O . PHE B 1 38 ? 17.609 1.396 1.091 1 97.06 38 PHE B O 1
ATOM 3789 N N . PHE B 1 39 ? 16.906 1.726 3.221 1 97.62 39 PHE B N 1
ATOM 3790 C CA . PHE B 1 39 ? 17.094 3.172 3.24 1 97.62 39 PHE B CA 1
ATOM 3791 C C . PHE B 1 39 ? 18.25 3.561 4.16 1 97.62 39 PHE B C 1
ATOM 3793 O O . PHE B 1 39 ? 18.516 2.871 5.145 1 97.62 39 PHE B O 1
ATOM 3800 N N . ILE B 1 40 ? 18.891 4.586 3.824 1 98.31 40 ILE B N 1
ATOM 3801 C CA . ILE B 1 40 ? 19.703 5.309 4.797 1 98.31 40 ILE B CA 1
ATOM 3802 C C . ILE B 1 40 ? 19.031 6.637 5.141 1 98.31 40 ILE B C 1
ATOM 3804 O O . ILE B 1 40 ? 18.688 7.414 4.25 1 98.31 40 ILE B O 1
ATOM 3808 N N . PHE B 1 41 ? 18.781 6.809 6.363 1 98.38 41 PHE B N 1
ATOM 3809 C CA . PHE B 1 41 ? 18.266 8.078 6.867 1 98.38 41 PHE B CA 1
ATOM 3810 C C . PHE B 1 41 ? 19.391 8.922 7.449 1 98.38 41 PHE B C 1
ATOM 3812 O O . PHE B 1 41 ? 19.938 8.602 8.508 1 98.38 41 PHE B O 1
ATOM 3819 N N . ASN B 1 42 ? 19.719 9.961 6.738 1 98.69 42 ASN B N 1
ATOM 3820 C CA . ASN B 1 42 ? 20.672 10.945 7.219 1 98.69 42 ASN B CA 1
ATOM 3821 C C . ASN B 1 42 ? 20.016 11.977 8.125 1 98.69 42 ASN B C 1
ATOM 3823 O O . ASN B 1 42 ? 19.484 12.984 7.648 1 98.69 42 ASN B O 1
ATOM 3827 N N . MET B 1 43 ? 20.141 11.805 9.422 1 98.69 43 MET B N 1
ATOM 3828 C CA . MET B 1 43 ? 19.453 12.656 10.391 1 98.69 43 MET B CA 1
ATOM 3829 C C . MET B 1 43 ? 19.984 14.086 10.32 1 98.69 43 MET B C 1
ATOM 3831 O O . MET B 1 43 ? 19.234 15.039 10.547 1 98.69 43 MET B O 1
ATOM 3835 N N . ASP B 1 44 ? 21.25 14.258 9.992 1 98.75 44 ASP B N 1
ATOM 3836 C CA . ASP B 1 44 ? 21.844 15.586 9.883 1 98.75 44 ASP B CA 1
ATOM 3837 C C . ASP B 1 44 ? 21.188 16.391 8.766 1 98.75 44 ASP B C 1
ATOM 3839 O O . ASP B 1 44 ? 20.984 17.609 8.898 1 98.75 44 ASP B O 1
ATOM 3843 N N . GLU B 1 45 ? 20.891 15.688 7.684 1 98.44 45 GLU B N 1
ATOM 3844 C CA . GLU B 1 45 ? 20.25 16.375 6.566 1 98.44 45 GLU B CA 1
ATOM 3845 C C . GLU B 1 45 ? 18.875 16.906 6.957 1 98.44 45 GLU B C 1
ATOM 3847 O O . GLU B 1 45 ? 18.531 18.047 6.66 1 98.44 45 GLU B O 1
ATOM 3852 N N . ALA B 1 46 ? 18.078 16.125 7.578 1 98.56 46 ALA B N 1
ATOM 3853 C CA . ALA B 1 46 ? 16.75 16.547 8.047 1 98.56 46 ALA B CA 1
ATOM 3854 C C . ALA B 1 46 ? 16.875 17.703 9.047 1 98.56 46 ALA B C 1
ATOM 3856 O O . ALA B 1 46 ? 16.109 18.672 8.984 1 98.56 46 ALA B O 1
ATOM 3857 N N . PHE B 1 47 ? 17.844 17.547 9.969 1 98.69 47 PHE B N 1
ATOM 3858 C CA . PHE B 1 47 ? 18.109 18.594 10.953 1 98.69 47 PHE B CA 1
ATOM 3859 C C . PHE B 1 47 ? 18.438 19.922 10.266 1 98.69 47 PHE B C 1
ATOM 3861 O O . PHE B 1 47 ? 17.906 20.969 10.633 1 98.69 47 PHE B O 1
ATOM 3868 N N . ARG B 1 48 ? 19.281 19.844 9.273 1 98.31 48 ARG B N 1
ATOM 3869 C CA . ARG B 1 48 ? 19.688 21.047 8.539 1 98.31 48 ARG B CA 1
ATOM 3870 C C . ARG B 1 48 ? 18.5 21.688 7.848 1 98.31 48 ARG B C 1
ATOM 3872 O O . ARG B 1 48 ? 18.391 22.922 7.809 1 98.31 48 ARG B O 1
ATOM 3879 N N . ARG B 1 49 ? 17.625 20.891 7.27 1 98.5 49 ARG B N 1
ATOM 3880 C CA . ARG B 1 49 ? 16.438 21.406 6.602 1 98.5 49 ARG B CA 1
ATOM 3881 C C . ARG B 1 49 ? 15.523 22.125 7.59 1 98.5 49 ARG B C 1
ATOM 3883 O O . ARG B 1 49 ? 14.992 23.203 7.293 1 98.5 49 ARG B O 1
ATOM 3890 N N . ILE B 1 50 ? 15.367 21.578 8.766 1 98.69 50 ILE B N 1
ATOM 3891 C CA . ILE B 1 50 ? 14.539 22.172 9.805 1 98.69 50 ILE B CA 1
ATOM 3892 C C . ILE B 1 50 ? 15.133 23.516 10.234 1 98.69 50 ILE B C 1
ATOM 3894 O O . ILE B 1 50 ? 14.422 24.531 10.289 1 98.69 50 ILE B O 1
ATOM 3898 N N . GLN B 1 51 ? 16.406 23.5 10.461 1 98.5 51 GLN B N 1
ATOM 3899 C CA . GLN B 1 51 ? 17.078 24.719 10.906 1 98.5 51 GLN B CA 1
ATOM 3900 C C . GLN B 1 51 ? 17 25.797 9.836 1 98.5 51 GLN B C 1
ATOM 3902 O O . GLN B 1 51 ? 16.75 26.969 10.141 1 98.5 51 GLN B O 1
ATOM 3907 N N . HIS B 1 52 ? 17.234 25.391 8.594 1 98.62 52 HIS B N 1
ATOM 3908 C CA . HIS B 1 52 ? 17.203 26.359 7.508 1 98.62 52 HIS B CA 1
ATOM 3909 C C . HIS B 1 52 ? 15.812 26.969 7.367 1 98.62 52 HIS B C 1
ATOM 3911 O O . HIS B 1 52 ? 15.68 28.172 7.152 1 98.62 52 HIS B O 1
ATOM 3917 N N . PHE B 1 53 ? 14.797 26.188 7.492 1 98.44 53 PHE B N 1
ATOM 3918 C CA . PHE B 1 53 ? 13.422 26.672 7.438 1 98.44 53 PHE B CA 1
ATOM 3919 C C . PHE B 1 53 ? 13.164 27.703 8.523 1 98.44 53 PHE B C 1
ATOM 3921 O O . PHE B 1 53 ? 12.617 28.781 8.242 1 98.44 53 PHE B O 1
ATOM 3928 N N . LYS B 1 54 ? 13.594 27.453 9.734 1 98.25 54 LYS B N 1
ATOM 3929 C CA . LYS B 1 54 ? 13.43 28.359 10.867 1 98.25 54 LYS B CA 1
ATOM 3930 C C . LYS B 1 54 ? 14.164 29.672 10.625 1 98.25 54 LYS B C 1
ATOM 3932 O O . LYS B 1 54 ? 13.648 30.75 10.945 1 98.25 54 LYS B O 1
ATOM 3937 N N . ASP B 1 55 ? 15.336 29.516 10.086 1 98.19 55 ASP B N 1
ATOM 3938 C CA . ASP B 1 55 ? 16.156 30.703 9.844 1 98.19 55 ASP B CA 1
ATOM 3939 C C . ASP B 1 55 ? 15.531 31.609 8.789 1 98.19 55 ASP B C 1
ATOM 3941 O O . ASP B 1 55 ? 15.555 32.844 8.914 1 98.19 55 ASP B O 1
ATOM 3945 N N . MET B 1 56 ? 15 30.984 7.77 1 97.62 56 MET B N 1
ATOM 3946 C CA . MET B 1 56 ? 14.469 31.75 6.641 1 97.62 56 MET B CA 1
ATOM 3947 C C . MET B 1 56 ? 13.109 32.344 6.988 1 97.62 56 MET B C 1
ATOM 3949 O O . MET B 1 56 ? 12.742 33.406 6.449 1 97.62 56 MET B O 1
ATOM 3953 N N . MET B 1 57 ? 12.375 31.719 7.902 1 97.81 57 MET B N 1
ATOM 3954 C CA . MET B 1 57 ? 11.055 32.188 8.305 1 97.81 57 MET B CA 1
ATOM 3955 C C . MET B 1 57 ? 10.898 32.156 9.82 1 97.81 57 MET B C 1
ATOM 3957 O O . MET B 1 57 ? 10.109 31.359 10.344 1 97.81 57 MET B O 1
ATOM 3961 N N . PRO B 1 58 ? 11.477 33 10.5 1 97 58 PRO B N 1
ATOM 3962 C CA . PRO B 1 58 ? 11.539 32.938 11.961 1 97 58 PRO B CA 1
ATOM 3963 C C . PRO B 1 58 ? 10.164 33.062 12.617 1 97 58 PRO B C 1
ATOM 3965 O O . PRO B 1 58 ? 9.953 32.562 13.719 1 97 58 PRO B O 1
ATOM 3968 N N . ARG B 1 59 ? 9.242 33.688 11.922 1 97.88 59 ARG B N 1
ATOM 3969 C CA . ARG B 1 59 ? 7.906 33.906 12.484 1 97.88 59 ARG B CA 1
ATOM 3970 C C . ARG B 1 59 ? 7.012 32.688 12.227 1 97.88 59 ARG B C 1
ATOM 3972 O O . ARG B 1 59 ? 5.922 32.594 12.797 1 97.88 59 ARG B O 1
ATOM 3979 N N . VAL B 1 60 ? 7.469 31.797 11.422 1 98.38 60 VAL B N 1
ATOM 3980 C CA . VAL B 1 60 ? 6.641 30.672 11.016 1 98.38 60 VAL B CA 1
ATOM 3981 C C . VAL B 1 60 ? 7.039 29.422 11.812 1 98.38 60 VAL B C 1
ATOM 3983 O O . VAL B 1 60 ? 8.18 28.969 11.727 1 98.38 60 VAL B O 1
ATOM 3986 N N . LYS B 1 61 ? 6.133 28.891 12.562 1 98.31 61 LYS B N 1
ATOM 3987 C CA . LYS B 1 61 ? 6.371 27.672 13.305 1 98.31 61 LYS B CA 1
ATOM 3988 C C . LYS B 1 61 ? 6.082 26.438 12.445 1 98.31 61 LYS B C 1
ATOM 3990 O O . LYS B 1 61 ? 5.074 26.391 11.734 1 98.31 61 LYS B O 1
ATOM 3995 N N . ILE B 1 62 ? 6.918 25.484 12.555 1 98.69 62 ILE B N 1
ATOM 3996 C CA . ILE B 1 62 ? 6.785 24.281 11.75 1 98.69 62 ILE B CA 1
ATOM 3997 C C . ILE B 1 62 ? 5.816 23.312 12.43 1 98.69 62 ILE B C 1
ATOM 3999 O O . ILE B 1 62 ? 5.969 23 13.609 1 98.69 62 ILE B O 1
ATOM 4003 N N . PHE B 1 63 ? 4.891 22.906 11.742 1 98.81 63 PHE B N 1
ATOM 4004 C CA . PHE B 1 63 ? 4.086 21.719 12.023 1 98.81 63 PHE B CA 1
ATOM 4005 C C . PHE B 1 63 ? 4.305 20.656 10.953 1 98.81 63 PHE B C 1
ATOM 4007 O O . PHE B 1 63 ? 3.662 20.688 9.906 1 98.81 63 PHE B O 1
ATOM 4014 N N . TYR B 1 64 ? 5.137 19.734 11.25 1 98.69 64 TYR B N 1
ATOM 4015 C CA . TYR B 1 64 ? 5.59 18.734 10.289 1 98.69 64 TYR B CA 1
ATOM 4016 C C . TYR B 1 64 ? 4.43 17.891 9.797 1 98.69 64 TYR B C 1
ATOM 4018 O O . TYR B 1 64 ? 3.727 17.266 10.594 1 98.69 64 TYR B O 1
ATOM 4026 N N . ALA B 1 65 ? 4.184 17.938 8.438 1 97.88 65 ALA B N 1
ATOM 4027 C CA . ALA B 1 65 ? 3.203 17.047 7.832 1 97.88 65 ALA B CA 1
ATOM 4028 C C . ALA B 1 65 ? 3.725 15.609 7.785 1 97.88 65 ALA B C 1
ATOM 4030 O O . ALA B 1 65 ? 4.293 15.18 6.777 1 97.88 65 ALA B O 1
ATOM 4031 N N . MET B 1 66 ? 3.393 14.82 8.742 1 96.94 66 MET B N 1
ATOM 4032 C CA . MET B 1 66 ? 4.078 13.547 8.945 1 96.94 66 MET B CA 1
ATOM 4033 C C . MET B 1 66 ? 3.564 12.484 7.98 1 96.94 66 MET B C 1
ATOM 4035 O O . MET B 1 66 ? 4.148 11.406 7.871 1 96.94 66 MET B O 1
ATOM 4039 N N . LYS B 1 67 ? 2.49 12.797 7.203 1 95.31 67 LYS B N 1
ATOM 4040 C CA . LYS B 1 67 ? 1.968 11.828 6.246 1 95.31 67 LYS B CA 1
ATOM 4041 C C . LYS B 1 67 ? 3.02 11.461 5.199 1 95.31 67 LYS B C 1
ATOM 4043 O O . LYS B 1 67 ? 2.975 10.375 4.617 1 95.31 67 LYS B O 1
ATOM 4048 N N . CYS B 1 68 ? 3.957 12.383 4.949 1 95.44 68 CYS B N 1
ATOM 4049 C CA . CYS B 1 68 ? 4.973 12.133 3.934 1 95.44 68 CYS B CA 1
ATOM 4050 C C . CYS B 1 68 ? 6 11.125 4.422 1 95.44 68 CYS B C 1
ATOM 4052 O O . CYS B 1 68 ? 6.617 10.422 3.619 1 95.44 68 CYS B O 1
ATOM 4054 N N . ASN B 1 69 ? 6.246 11.125 5.684 1 96.94 69 ASN B N 1
ATOM 4055 C CA . ASN B 1 69 ? 7.188 10.227 6.34 1 96.94 69 ASN B CA 1
ATOM 4056 C C . ASN B 1 69 ? 6.965 10.188 7.852 1 96.94 69 ASN B C 1
ATOM 4058 O O . ASN B 1 69 ? 7.297 11.141 8.555 1 96.94 69 ASN B O 1
ATOM 4062 N N . ASP B 1 70 ? 6.414 9.156 8.352 1 95.75 70 ASP B N 1
ATOM 4063 C CA . ASP B 1 70 ? 6.082 9.047 9.766 1 95.75 70 ASP B CA 1
ATOM 4064 C C . ASP B 1 70 ? 6.949 7.996 10.453 1 95.75 70 ASP B C 1
ATOM 4066 O O . ASP B 1 70 ? 6.527 7.383 11.438 1 95.75 70 ASP B O 1
ATOM 4070 N N . THR B 1 71 ? 8.133 7.699 9.898 1 95.12 71 THR B N 1
ATOM 4071 C CA . THR B 1 71 ? 9.023 6.719 10.508 1 95.12 71 THR B CA 1
ATOM 4072 C C . THR B 1 71 ? 9.523 7.203 11.867 1 95.12 71 THR B C 1
ATOM 4074 O O . THR B 1 71 ? 9.664 8.406 12.086 1 95.12 71 THR B O 1
ATOM 4077 N N . GLU B 1 72 ? 9.812 6.348 12.727 1 95.12 72 GLU B N 1
ATOM 4078 C CA . GLU B 1 72 ? 10.008 6.648 14.141 1 95.12 72 GLU B CA 1
ATOM 4079 C C . GLU B 1 72 ? 11.195 7.59 14.352 1 95.12 72 GLU B C 1
ATOM 4081 O O . GLU B 1 72 ? 11.07 8.609 15.039 1 95.12 72 GLU B O 1
ATOM 4086 N N . MET B 1 73 ? 12.359 7.285 13.758 1 97 73 MET B N 1
ATOM 4087 C CA . MET B 1 73 ? 13.547 8.094 14 1 97 73 MET B CA 1
ATOM 4088 C C . MET B 1 73 ? 13.383 9.492 13.414 1 97 73 MET B C 1
ATOM 4090 O O . MET B 1 73 ? 13.883 10.469 13.977 1 97 73 MET B O 1
ATOM 4094 N N . MET B 1 74 ? 12.664 9.633 12.297 1 97.69 74 MET B N 1
ATOM 4095 C CA . MET B 1 74 ? 12.352 10.945 11.742 1 97.69 74 MET B CA 1
ATOM 4096 C C . MET B 1 74 ? 11.477 11.75 12.703 1 97.69 74 MET B C 1
ATOM 4098 O O . MET B 1 74 ? 11.727 12.93 12.93 1 97.69 74 MET B O 1
ATOM 4102 N N . LEU B 1 75 ? 10.477 11.078 13.25 1 97.81 75 LEU B N 1
ATOM 4103 C CA . LEU B 1 75 ? 9.586 11.742 14.195 1 97.81 75 LEU B CA 1
ATOM 4104 C C . LEU B 1 75 ? 10.336 12.148 15.461 1 97.81 75 LEU B C 1
ATOM 4106 O O . LEU B 1 75 ? 10.156 13.258 15.969 1 97.81 75 LEU B O 1
ATOM 4110 N N . LYS B 1 76 ? 11.172 11.25 15.977 1 97.94 76 LYS B N 1
ATOM 4111 C CA . LYS B 1 76 ? 11.945 11.562 17.172 1 97.94 76 LYS B CA 1
ATOM 4112 C C . LYS B 1 76 ? 12.836 12.773 16.953 1 97.94 76 LYS B C 1
ATOM 4114 O O . LYS B 1 76 ? 12.922 13.656 17.812 1 97.94 76 LYS B O 1
ATOM 4119 N N . LEU B 1 77 ? 13.453 12.773 15.789 1 98.56 77 LEU B N 1
ATOM 4120 C CA . LEU B 1 77 ? 14.273 13.938 15.461 1 98.56 77 LEU B CA 1
ATOM 4121 C C . LEU B 1 77 ? 13.43 15.203 15.43 1 98.56 77 LEU B C 1
ATOM 4123 O O . LEU B 1 77 ? 13.812 16.219 16.016 1 98.56 77 LEU B O 1
ATOM 4127 N N . ALA B 1 78 ? 12.328 15.156 14.773 1 98.56 78 ALA B N 1
ATOM 4128 C CA . ALA B 1 78 ? 11.438 16.312 14.672 1 98.56 78 ALA B CA 1
ATOM 4129 C C . ALA B 1 78 ? 10.984 16.766 16.062 1 98.56 78 ALA B C 1
ATOM 4131 O O . ALA B 1 78 ? 10.992 17.969 16.359 1 98.56 78 ALA B O 1
ATOM 4132 N N . ILE B 1 79 ? 10.602 15.828 16.891 1 98.31 79 ILE B N 1
ATOM 4133 C CA . ILE B 1 79 ? 10.164 16.109 18.25 1 98.31 79 ILE B CA 1
ATOM 4134 C C . ILE B 1 79 ? 11.281 16.812 19.016 1 98.31 79 ILE B C 1
ATOM 4136 O O . ILE B 1 79 ? 11.039 17.797 19.719 1 98.31 79 ILE B O 1
ATOM 4140 N N . SER B 1 80 ? 12.492 16.359 18.875 1 98.25 80 SER B N 1
ATOM 4141 C CA . SER B 1 80 ? 13.633 16.891 19.609 1 98.25 80 SER B CA 1
ATOM 4142 C C . SER B 1 80 ? 13.914 18.328 19.203 1 98.25 80 SER B C 1
ATOM 4144 O O . SER B 1 80 ? 14.586 19.062 19.938 1 98.25 80 SER B O 1
ATOM 4146 N N . GLN B 1 81 ? 13.422 18.719 18.031 1 98 81 GLN B N 1
ATOM 4147 C CA . GLN B 1 81 ? 13.648 20.078 17.547 1 98 81 GLN B CA 1
ATOM 4148 C C . GLN B 1 81 ? 12.531 21.016 18 1 98 81 GLN B C 1
ATOM 4150 O O . GLN B 1 81 ? 12.508 22.188 17.625 1 98 81 GLN B O 1
ATOM 4155 N N . GLY B 1 82 ? 11.508 20.484 18.656 1 96.62 82 GLY B N 1
ATOM 4156 C CA . GLY B 1 82 ? 10.461 21.312 19.266 1 96.62 82 GLY B CA 1
ATOM 4157 C C . GLY B 1 82 ? 9.391 21.734 18.266 1 96.62 82 GLY B C 1
ATOM 4158 O O . GLY B 1 82 ? 8.68 22.703 18.5 1 96.62 82 GLY B O 1
ATOM 4159 N N . ILE B 1 83 ? 9.289 21.078 17.188 1 96.69 83 ILE B N 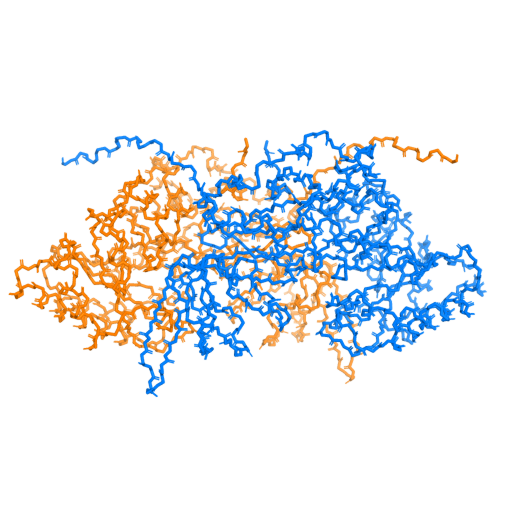1
ATOM 4160 C CA . ILE B 1 83 ? 8.305 21.5 16.188 1 96.69 83 ILE B CA 1
ATOM 4161 C C . ILE B 1 83 ? 6.961 20.844 16.484 1 96.69 83 ILE B C 1
ATOM 4163 O O . ILE B 1 83 ? 6.879 19.938 17.312 1 96.69 83 ILE B O 1
ATOM 4167 N N . GLY B 1 84 ? 5.875 21.375 15.883 1 98.38 84 GLY B N 1
ATOM 4168 C CA . GLY B 1 84 ? 4.559 20.75 15.945 1 98.38 84 GLY B CA 1
ATOM 4169 C C . GLY B 1 84 ? 4.301 19.781 14.82 1 98.38 84 GLY B C 1
ATOM 4170 O O . GLY B 1 84 ? 5.188 19.516 14.008 1 98.38 84 GLY B O 1
ATOM 4171 N N . PHE B 1 85 ? 3.082 19.25 14.852 1 98.75 85 PHE B N 1
ATOM 4172 C CA . PHE B 1 85 ? 2.771 18.203 13.875 1 98.75 85 PHE B CA 1
ATOM 4173 C C . PHE B 1 85 ? 1.389 18.422 13.273 1 98.75 85 PHE B C 1
ATOM 4175 O O . PHE B 1 85 ? 0.434 18.734 13.992 1 98.75 85 PHE B O 1
ATOM 4182 N N . ASP B 1 86 ? 1.355 18.391 11.984 1 98.19 86 ASP B N 1
ATOM 4183 C CA . ASP B 1 86 ? 0.117 18.312 11.219 1 98.19 86 ASP B CA 1
ATOM 4184 C C . ASP B 1 86 ? -0.308 16.859 11 1 98.19 86 ASP B C 1
ATOM 4186 O O . ASP B 1 86 ? 0.375 16.109 10.305 1 98.19 86 ASP B O 1
ATOM 4190 N N . CYS B 1 87 ? -1.408 16.469 11.602 1 98 87 CYS B N 1
ATOM 4191 C CA . CYS B 1 87 ? -1.892 15.102 11.492 1 98 87 CYS B CA 1
ATOM 4192 C C . CYS B 1 87 ? -3.141 15.023 10.625 1 98 87 CYS B C 1
ATOM 4194 O O . CYS B 1 87 ? -3.945 15.961 10.609 1 98 87 CYS B O 1
ATOM 4196 N N . ALA B 1 88 ? -3.248 13.875 10 1 96.12 88 ALA B N 1
ATOM 4197 C CA . ALA B 1 88 ? -4.367 13.703 9.078 1 96.12 88 ALA B CA 1
ATOM 4198 C C . ALA B 1 88 ? -5.223 12.508 9.469 1 96.12 88 ALA B C 1
ATOM 4200 O O . ALA B 1 88 ? -6.18 12.156 8.773 1 96.12 88 ALA B O 1
ATOM 4201 N N . SER B 1 89 ? -4.91 11.852 10.547 1 96.31 89 SER B N 1
ATOM 4202 C CA . SER B 1 89 ? -5.68 10.688 10.969 1 96.31 89 SER B CA 1
ATOM 4203 C C . SER B 1 89 ? -5.477 10.398 12.453 1 96.31 89 SER B C 1
ATOM 4205 O O . SER B 1 89 ? -4.5 10.859 13.055 1 96.31 89 SER B O 1
ATOM 4207 N N . PRO B 1 90 ? -6.395 9.594 13.039 1 95.81 90 PRO B N 1
ATOM 4208 C CA . PRO B 1 90 ? -6.188 9.125 14.414 1 95.81 90 PRO B CA 1
ATOM 4209 C C . PRO B 1 90 ? -4.91 8.305 14.562 1 95.81 90 PRO B C 1
ATOM 4211 O O . PRO B 1 90 ? -4.25 8.367 15.609 1 95.81 90 PRO B O 1
ATOM 4214 N N . GLY B 1 91 ? -4.59 7.562 13.523 1 95.56 91 GLY B N 1
ATOM 4215 C CA . GLY B 1 91 ? -3.359 6.789 13.578 1 95.56 91 GLY B CA 1
ATOM 4216 C C . GLY B 1 91 ? -2.121 7.648 13.742 1 95.56 91 GLY B C 1
ATOM 4217 O O . GLY B 1 91 ? -1.207 7.289 14.492 1 95.56 91 GLY B O 1
ATOM 4218 N N . GLU B 1 92 ? -2.072 8.734 13.094 1 96.81 92 GLU B N 1
ATOM 4219 C CA . GLU B 1 92 ? -0.947 9.656 13.227 1 96.81 92 GLU B CA 1
ATOM 4220 C C . GLU B 1 92 ? -0.913 10.289 14.617 1 96.81 92 GLU B C 1
ATOM 4222 O O . GLU B 1 92 ? 0.152 10.398 15.227 1 96.81 92 GLU B O 1
ATOM 4227 N N . ILE B 1 93 ? -2.104 10.672 15.109 1 97.12 93 ILE B N 1
ATOM 4228 C CA . ILE B 1 93 ? -2.197 11.211 16.453 1 97.12 93 ILE B CA 1
ATOM 4229 C C . ILE B 1 93 ? -1.675 10.188 17.469 1 97.12 93 ILE B C 1
ATOM 4231 O O . ILE B 1 93 ? -0.881 10.516 18.344 1 97.12 93 ILE B O 1
ATOM 4235 N N . TYR B 1 94 ? -2.059 8.969 17.297 1 96.19 94 TYR B N 1
ATOM 4236 C CA . TYR B 1 94 ? -1.662 7.883 18.188 1 96.19 94 TYR B CA 1
ATOM 4237 C C . TYR B 1 94 ? -0.146 7.727 18.203 1 96.19 94 TYR B C 1
ATOM 4239 O O . TYR B 1 94 ? 0.452 7.598 19.281 1 96.19 94 TYR B O 1
ATOM 4247 N N . LYS B 1 95 ? 0.437 7.746 17.047 1 94.56 95 LYS B N 1
ATOM 4248 C CA . LYS B 1 95 ? 1.885 7.586 16.938 1 94.56 95 LYS B CA 1
ATOM 4249 C C . LYS B 1 95 ? 2.611 8.672 17.734 1 94.56 95 LYS B C 1
ATOM 4251 O O . LYS B 1 95 ? 3.582 8.383 18.438 1 94.56 95 LYS B O 1
ATOM 4256 N N . LEU B 1 96 ? 2.174 9.883 17.625 1 96.94 96 LEU B N 1
ATOM 4257 C CA . LEU B 1 96 ? 2.805 11 18.312 1 96.94 96 LEU B CA 1
ATOM 4258 C C . LEU B 1 96 ? 2.559 10.914 19.828 1 96.94 96 LEU B C 1
ATOM 4260 O O . LEU B 1 96 ? 3.457 11.188 20.625 1 96.94 96 LEU B O 1
ATOM 4264 N N . ARG B 1 97 ? 1.333 10.523 20.156 1 95.94 97 ARG B N 1
ATOM 4265 C CA . ARG B 1 97 ? 1.025 10.383 21.578 1 95.94 97 ARG B CA 1
ATOM 4266 C C . ARG B 1 97 ? 1.865 9.281 22.219 1 95.94 97 ARG B C 1
ATOM 4268 O O . ARG B 1 97 ? 2.287 9.398 23.359 1 95.94 97 ARG B O 1
ATOM 4275 N N . LYS B 1 98 ? 2.117 8.25 21.516 1 93.38 98 LYS B N 1
ATOM 4276 C CA . LYS B 1 98 ? 2.971 7.16 21.984 1 93.38 98 LYS B CA 1
ATOM 4277 C C . LYS B 1 98 ? 4.391 7.652 22.25 1 93.38 98 LYS B C 1
ATOM 4279 O O . LYS B 1 98 ? 5.078 7.141 23.141 1 93.38 98 LYS B O 1
ATOM 4284 N N . LEU B 1 99 ? 4.773 8.672 21.516 1 94.5 99 LEU B N 1
ATOM 4285 C CA . LEU B 1 99 ? 6.098 9.258 21.688 1 94.5 99 LEU B CA 1
ATOM 4286 C C . LEU B 1 99 ? 6.051 10.414 22.688 1 94.5 99 LEU B C 1
ATOM 4288 O O . LEU B 1 99 ? 6.988 11.203 22.781 1 94.5 99 LEU B O 1
ATOM 4292 N N . ASN B 1 100 ? 4.887 10.625 23.375 1 94.25 100 ASN B N 1
ATOM 4293 C CA . ASN B 1 100 ? 4.668 11.57 24.453 1 94.25 100 ASN B CA 1
ATOM 4294 C C . ASN B 1 100 ? 4.66 13.008 23.953 1 94.25 100 ASN B C 1
ATOM 4296 O O . ASN B 1 100 ? 5.094 13.922 24.656 1 94.25 100 ASN B O 1
ATOM 4300 N N . VAL B 1 101 ? 4.309 13.188 22.766 1 96.38 101 VAL B N 1
ATOM 4301 C CA . VAL B 1 101 ? 4.129 14.539 22.266 1 96.38 101 VAL B CA 1
ATOM 4302 C C . VAL B 1 101 ? 2.904 15.18 22.922 1 96.38 101 VAL B C 1
ATOM 4304 O O . VAL B 1 101 ? 1.843 14.555 23 1 96.38 101 VAL B O 1
ATOM 4307 N N . CYS B 1 102 ? 3.086 16.344 23.359 1 95.06 102 CYS B N 1
ATOM 4308 C CA . CYS B 1 102 ? 1.958 17.094 23.906 1 95.06 102 CYS B CA 1
ATOM 4309 C C . CYS B 1 102 ? 0.897 17.328 22.828 1 95.06 102 CYS B C 1
ATOM 4311 O O . CYS B 1 102 ? 1.209 17.797 21.734 1 95.06 102 CYS B O 1
ATOM 4313 N N . PRO B 1 103 ? -0.358 17.062 23.125 1 95.56 103 PRO B N 1
ATOM 4314 C CA . PRO B 1 103 ? -1.41 17.188 22.109 1 95.56 103 PRO B CA 1
ATOM 4315 C C . PRO B 1 103 ? -1.576 18.625 21.609 1 95.56 103 PRO B C 1
ATOM 4317 O O . PRO B 1 103 ? -2.076 18.828 20.5 1 95.56 103 PRO B O 1
ATOM 4320 N N . THR B 1 104 ? -1.156 19.594 22.344 1 94.5 104 THR B N 1
ATOM 4321 C CA . THR B 1 104 ? -1.287 20.984 21.922 1 94.5 104 THR B CA 1
ATOM 4322 C C . THR B 1 104 ? -0.32 21.281 20.781 1 94.5 104 THR B C 1
ATOM 4324 O O . THR B 1 104 ? -0.437 22.328 20.125 1 94.5 104 THR B O 1
ATOM 4327 N N . ARG B 1 105 ? 0.639 20.375 20.531 1 96.94 105 ARG B N 1
ATOM 4328 C CA . ARG B 1 105 ? 1.568 20.531 19.422 1 96.94 105 ARG B CA 1
ATOM 4329 C C . ARG B 1 105 ? 1.042 19.828 18.172 1 96.94 105 ARG B C 1
ATOM 4331 O O . ARG B 1 105 ? 1.751 19.719 17.172 1 96.94 105 ARG B O 1
ATOM 4338 N N . ILE B 1 106 ? -0.183 19.375 18.281 1 98.19 106 ILE B N 1
ATOM 4339 C CA . ILE B 1 106 ? -0.786 18.641 17.172 1 98.19 106 ILE B CA 1
ATOM 4340 C C . ILE B 1 106 ? -1.991 19.406 16.641 1 98.19 106 ILE B C 1
ATOM 4342 O O . ILE B 1 106 ? -2.82 19.891 17.422 1 98.19 106 ILE B O 1
ATOM 4346 N N . ILE B 1 107 ? -2.051 19.641 15.414 1 98.44 107 ILE B N 1
ATOM 4347 C CA . ILE B 1 107 ? -3.273 20.078 14.75 1 98.44 107 ILE B CA 1
ATOM 4348 C C . ILE B 1 107 ? -3.836 18.953 13.891 1 98.44 107 ILE B C 1
ATOM 4350 O O . ILE B 1 107 ? -3.098 18.297 13.148 1 98.44 107 ILE B O 1
ATOM 4354 N N . TYR B 1 108 ? -5.078 18.578 14.102 1 98.12 108 TYR B N 1
ATOM 4355 C CA . TYR B 1 108 ? -5.758 17.609 13.234 1 98.12 108 TYR B CA 1
ATOM 4356 C C . TYR B 1 108 ? -6.355 18.312 12.016 1 98.12 108 TYR B C 1
ATOM 4358 O O . TYR B 1 108 ? -7.496 18.781 12.062 1 98.12 108 TYR B O 1
ATOM 4366 N N . ALA B 1 109 ? -5.699 18.266 10.906 1 95.38 109 ALA B N 1
ATOM 4367 C CA . ALA B 1 109 ? -5.926 19.219 9.82 1 95.38 109 ALA B CA 1
ATOM 4368 C C . ALA B 1 109 ? -6.891 18.641 8.789 1 95.38 109 ALA B C 1
ATOM 4370 O O . ALA B 1 109 ? -7.145 19.266 7.754 1 95.38 109 ALA B O 1
ATOM 4371 N N . MET B 1 110 ? -7.512 17.562 9.023 1 93.88 110 MET B N 1
ATOM 4372 C CA . MET B 1 110 ? -8.492 17.016 8.094 1 93.88 110 MET B CA 1
ATOM 4373 C C . MET B 1 110 ? -9.789 17.812 8.133 1 93.88 110 MET B C 1
ATOM 4375 O O . MET B 1 110 ? -10.289 18.141 9.211 1 93.88 110 MET B O 1
ATOM 4379 N N . THR B 1 111 ? -10.312 18.094 6.938 1 91.38 111 THR B N 1
ATOM 4380 C CA . THR B 1 111 ? -11.508 18.922 6.895 1 91.38 111 THR B CA 1
ATOM 4381 C C . THR B 1 111 ? -12.766 18.078 6.875 1 91.38 111 THR B C 1
ATOM 4383 O O . THR B 1 111 ? -13.875 18.594 7.043 1 91.38 111 THR B O 1
ATOM 4386 N N . SER B 1 112 ? -12.641 16.828 6.625 1 92.94 112 SER B N 1
ATOM 4387 C CA . SER B 1 112 ? -13.758 15.883 6.641 1 92.94 112 SER B CA 1
ATOM 4388 C C . SER B 1 112 ? -13.469 14.695 7.551 1 92.94 112 SER B C 1
ATOM 4390 O O . SER B 1 112 ? -12.82 13.734 7.141 1 92.94 112 SER B O 1
ATOM 4392 N N . LYS B 1 113 ? -14.031 14.781 8.727 1 95.06 113 LYS B N 1
ATOM 4393 C CA . LYS B 1 113 ? -13.781 13.773 9.75 1 95.06 113 LYS B CA 1
ATOM 4394 C C . LYS B 1 113 ? -15.062 13.008 10.086 1 95.06 113 LYS B C 1
ATOM 4396 O O . LYS B 1 113 ? -16.156 13.578 10.078 1 95.06 113 LYS B O 1
ATOM 4401 N N . THR B 1 114 ? -14.898 11.781 10.383 1 93.5 114 THR B N 1
ATOM 4402 C CA . THR B 1 114 ? -16.031 11.047 10.938 1 93.5 114 THR B CA 1
ATOM 4403 C C . THR B 1 114 ? -16.25 11.43 12.398 1 93.5 114 THR B C 1
ATOM 4405 O O . THR B 1 114 ? -15.352 11.961 13.055 1 93.5 114 THR B O 1
ATOM 4408 N N . PRO B 1 115 ? -17.469 11.156 12.906 1 94.19 115 PRO B N 1
ATOM 4409 C CA . PRO B 1 115 ? -17.703 11.375 14.336 1 94.19 115 PRO B CA 1
ATOM 4410 C C . PRO B 1 115 ? -16.688 10.656 15.219 1 94.19 115 PRO B C 1
ATOM 4412 O O . PRO B 1 115 ? -16.234 11.211 16.219 1 94.19 115 PRO B O 1
ATOM 4415 N N . GLU B 1 116 ? -16.328 9.461 14.828 1 93.44 116 GLU B N 1
ATOM 4416 C CA . GLU B 1 116 ? -15.375 8.672 15.594 1 93.44 116 GLU B CA 1
ATOM 4417 C C . GLU B 1 116 ? -13.992 9.312 15.594 1 93.44 116 GLU B C 1
ATOM 4419 O O . GLU B 1 116 ? -13.297 9.312 16.625 1 93.44 116 GLU B O 1
ATOM 4424 N N . GLN B 1 117 ? -13.648 9.859 14.5 1 95.69 117 GLN B N 1
ATOM 4425 C CA . GLN B 1 117 ? -12.352 10.531 14.391 1 95.69 117 GLN B CA 1
ATOM 4426 C C . GLN B 1 117 ? -12.312 11.789 15.258 1 95.69 117 GLN B C 1
ATOM 4428 O O . GLN B 1 117 ? -11.312 12.07 15.914 1 95.69 117 GLN B O 1
ATOM 4433 N N . MET B 1 118 ? -13.414 12.562 15.273 1 96.88 118 MET B N 1
ATOM 4434 C CA . MET B 1 118 ? -13.516 13.758 16.109 1 96.88 118 MET B CA 1
ATOM 4435 C C . MET B 1 118 ? -13.414 13.398 17.594 1 96.88 118 MET B C 1
ATOM 4437 O O . MET B 1 118 ? -12.656 14.023 18.328 1 96.88 118 MET B O 1
ATOM 4441 N N . ALA B 1 119 ? -14.133 12.367 17.906 1 95.94 119 ALA B N 1
ATOM 4442 C CA . ALA B 1 119 ? -14.117 11.922 19.297 1 95.94 119 ALA B CA 1
ATOM 4443 C C . ALA B 1 119 ? -12.727 11.461 19.703 1 95.94 119 ALA B C 1
ATOM 4445 O O . ALA B 1 119 ? -12.273 11.75 20.828 1 95.94 119 ALA B O 1
ATOM 4446 N N . TYR B 1 120 ? -12.07 10.773 18.844 1 95.94 120 TYR B N 1
ATOM 4447 C CA . TYR B 1 120 ? -10.734 10.281 19.141 1 95.94 120 TYR B CA 1
ATOM 4448 C C . TYR B 1 120 ? -9.766 11.438 19.359 1 95.94 120 TYR B C 1
ATOM 4450 O O . TYR B 1 120 ? -9 11.445 20.328 1 95.94 120 TYR B O 1
ATOM 4458 N N . ALA B 1 121 ? -9.789 12.359 18.453 1 97.5 121 ALA B N 1
ATOM 4459 C CA . ALA B 1 121 ? -8.906 13.516 18.562 1 97.5 121 ALA B CA 1
ATOM 4460 C C . ALA B 1 121 ? -9.164 14.273 19.859 1 97.5 121 ALA B C 1
ATOM 4462 O O . ALA B 1 121 ? -8.227 14.586 20.609 1 97.5 121 ALA B O 1
ATOM 4463 N N . ARG B 1 122 ? -10.414 14.492 20.141 1 97.25 122 ARG B N 1
ATOM 4464 C CA . ARG B 1 122 ? -10.82 15.195 21.344 1 97.25 122 ARG B CA 1
ATOM 4465 C C . ARG B 1 122 ? -10.32 14.477 22.594 1 97.25 122 ARG B C 1
ATOM 4467 O O . ARG B 1 122 ? -9.688 15.086 23.469 1 97.25 122 ARG B O 1
ATOM 4474 N N . LYS B 1 123 ? -10.555 13.219 22.625 1 96.38 123 LYS B N 1
ATOM 4475 C CA . LYS B 1 123 ? -10.188 12.422 23.797 1 96.38 123 LYS B CA 1
ATOM 4476 C C . LYS B 1 123 ? -8.672 12.297 23.922 1 96.38 123 LYS B C 1
ATOM 4478 O O . LYS B 1 123 ? -8.148 12.07 25.016 1 96.38 123 LYS B O 1
ATOM 4483 N N . SER B 1 124 ? -7.953 12.492 22.844 1 96.44 124 SER B N 1
ATOM 4484 C CA . SER B 1 124 ? -6.496 12.438 22.844 1 96.44 124 SER B CA 1
ATOM 4485 C C . SER B 1 124 ? -5.895 13.758 23.312 1 96.44 124 SER B C 1
ATOM 4487 O O . SER B 1 124 ? -4.676 13.875 23.469 1 96.44 124 SER B O 1
ATOM 4489 N N . GLY B 1 125 ? -6.719 14.789 23.422 1 96.38 125 GLY B N 1
ATOM 4490 C CA . GLY B 1 125 ? -6.27 16.062 23.938 1 96.38 125 GLY B CA 1
ATOM 4491 C C . GLY B 1 125 ? -5.98 17.078 22.844 1 96.38 125 GLY B C 1
ATOM 4492 O O . GLY B 1 125 ? -5.582 18.219 23.141 1 96.38 125 GLY B O 1
ATOM 4493 N N . VAL B 1 126 ? -6.184 16.703 21.609 1 97.88 126 VAL B N 1
ATOM 4494 C CA . VAL B 1 126 ? -5.988 17.641 20.516 1 97.88 126 VAL B CA 1
ATOM 4495 C C . VAL B 1 126 ? -7.039 18.75 20.594 1 97.88 126 VAL B C 1
ATOM 4497 O O . VAL B 1 126 ? -8.211 18.484 20.859 1 97.88 126 VAL B O 1
ATOM 4500 N N . ARG B 1 127 ? -6.652 19.953 20.344 1 97.62 127 ARG B N 1
ATOM 4501 C CA . ARG B 1 127 ? -7.566 21.078 20.531 1 97.62 127 ARG B CA 1
ATOM 4502 C C . ARG B 1 127 ? -7.895 21.75 19.219 1 97.62 127 ARG B C 1
ATOM 4504 O O . ARG B 1 127 ? -8.922 22.422 19.094 1 97.62 127 ARG B O 1
ATOM 4511 N N . HIS B 1 128 ? -7 21.641 18.312 1 98.5 128 HIS B N 1
ATOM 4512 C CA . HIS B 1 128 ? -7.133 22.422 17.094 1 98.5 128 HIS B CA 1
ATOM 4513 C C . HIS B 1 128 ? -7.457 21.531 15.906 1 98.5 128 HIS B C 1
ATOM 4515 O O . HIS B 1 128 ?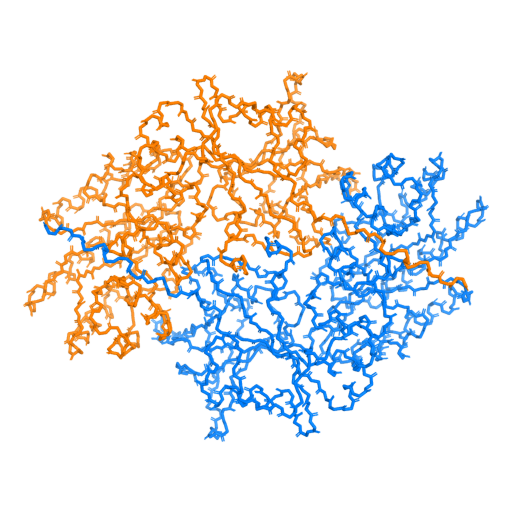 -6.906 20.438 15.773 1 98.5 128 HIS B O 1
ATOM 4521 N N . THR B 1 129 ? -8.367 21.906 15.07 1 98.56 129 THR B N 1
ATOM 4522 C CA . THR B 1 129 ? -8.711 21.203 13.852 1 98.56 129 THR B CA 1
ATOM 4523 C C . THR B 1 129 ? -9.203 22.156 12.781 1 98.56 129 THR B C 1
ATOM 4525 O O . THR B 1 129 ? -9.312 23.359 13.023 1 98.56 129 THR B O 1
ATOM 4528 N N . THR B 1 130 ? -9.438 21.656 11.57 1 98.38 130 THR B N 1
ATOM 4529 C CA . THR B 1 130 ? -9.859 22.484 10.445 1 98.38 130 THR B CA 1
ATOM 4530 C C . THR B 1 130 ? -11.258 22.078 9.977 1 98.38 130 THR B C 1
ATOM 4532 O O . THR B 1 130 ? -11.758 21.016 10.328 1 98.38 130 THR B O 1
ATOM 4535 N N . PHE B 1 131 ? -11.914 22.984 9.25 1 97.56 131 PHE B N 1
ATOM 4536 C CA . PHE B 1 131 ? -13.195 22.734 8.586 1 97.56 131 PHE B CA 1
ATOM 4537 C C . PHE B 1 131 ? -13.32 23.562 7.316 1 97.56 131 PHE B C 1
ATOM 4539 O O . PHE B 1 131 ? -12.602 24.547 7.141 1 97.56 131 PHE B O 1
ATOM 4546 N N . ASP B 1 132 ? -14.203 23.094 6.391 1 96.38 132 ASP B N 1
ATOM 4547 C CA . ASP B 1 132 ? -14.406 23.891 5.188 1 96.38 132 ASP B CA 1
ATOM 4548 C C . ASP B 1 132 ? -15.828 23.719 4.652 1 96.38 132 ASP B C 1
ATOM 4550 O O . ASP B 1 132 ? -16.125 24.141 3.527 1 96.38 132 ASP B O 1
ATOM 4554 N N . THR B 1 133 ? -16.719 23.031 5.453 1 94.38 133 THR B N 1
ATOM 4555 C CA . THR B 1 133 ? -18.094 22.844 5.023 1 94.38 133 THR B CA 1
ATOM 4556 C C . THR B 1 133 ? -19.047 23.031 6.199 1 94.38 133 THR B C 1
ATOM 4558 O O . THR B 1 133 ? -18.656 22.891 7.359 1 94.38 133 THR B O 1
ATOM 4561 N N . SER B 1 134 ? -20.281 23.312 5.855 1 95.12 134 SER B N 1
ATOM 4562 C CA . SER B 1 134 ? -21.344 23.438 6.848 1 95.12 134 SER B CA 1
ATOM 4563 C C . SER B 1 134 ? -21.578 22.125 7.574 1 95.12 134 SER B C 1
ATOM 4565 O O . SER B 1 134 ? -21.766 22.109 8.797 1 95.12 134 SER B O 1
ATOM 4567 N N . TYR B 1 135 ? -21.484 21.078 6.883 1 93.31 135 TYR B N 1
ATOM 4568 C CA . TYR B 1 135 ? -21.75 19.781 7.504 1 93.31 135 TYR B CA 1
ATOM 4569 C C . TYR B 1 135 ? -20.688 19.453 8.539 1 93.31 135 TYR B C 1
ATOM 4571 O O . TYR B 1 135 ? -20.984 18.844 9.57 1 93.31 135 TYR B O 1
ATOM 4579 N N . GLU B 1 136 ? -19.5 19.75 8.234 1 96.38 136 GLU B N 1
ATOM 4580 C CA . GLU B 1 136 ? -18.438 19.531 9.219 1 96.38 136 GLU B CA 1
ATOM 4581 C C . GLU B 1 136 ? -18.719 20.297 10.508 1 96.38 136 GLU B C 1
ATOM 4583 O O . GLU B 1 136 ? -18.484 19.781 11.602 1 96.38 136 GLU B O 1
ATOM 4588 N N . LEU B 1 137 ? -19.234 21.5 10.406 1 97.31 137 LEU B N 1
ATOM 4589 C CA . LEU B 1 137 ? -19.594 22.312 11.57 1 97.31 137 LEU B CA 1
ATOM 4590 C C . LEU B 1 137 ? -20.672 21.609 12.406 1 97.31 137 LEU B C 1
ATOM 4592 O O . LEU B 1 137 ? -20.562 21.562 13.633 1 97.31 137 LEU B O 1
ATOM 4596 N N . LYS B 1 138 ? -21.625 21.109 11.727 1 96.06 138 LYS B N 1
ATOM 4597 C CA . LYS B 1 138 ? -22.719 20.422 12.43 1 96.06 138 LYS B CA 1
ATOM 4598 C C . LYS B 1 138 ? -22.203 19.203 13.195 1 96.06 138 LYS B C 1
ATOM 4600 O O . LYS B 1 138 ? -22.625 18.953 14.32 1 96.06 138 LYS B O 1
ATOM 4605 N N . LYS B 1 139 ? -21.281 18.5 12.633 1 96 139 LYS B N 1
ATOM 4606 C CA . LYS B 1 139 ? -20.672 17.375 13.32 1 96 139 LYS B CA 1
ATOM 4607 C C . LYS B 1 139 ? -19.875 17.828 14.531 1 96 139 LYS B C 1
ATOM 4609 O O . LYS B 1 139 ? -19.906 17.188 15.578 1 96 139 LYS B O 1
ATOM 4614 N N . LEU B 1 140 ? -19.219 18.875 14.352 1 97.56 140 LEU B N 1
ATOM 4615 C CA . LEU B 1 140 ? -18.375 19.391 15.414 1 97.56 140 LEU B CA 1
ATOM 4616 C C . LEU B 1 140 ? -19.203 19.797 16.625 1 97.56 140 LEU B C 1
ATOM 4618 O O . LEU B 1 140 ? -18.781 19.578 17.766 1 97.56 140 LEU B O 1
ATOM 4622 N N . VAL B 1 141 ? -20.359 20.391 16.422 1 97.94 141 VAL B N 1
ATOM 4623 C CA . VAL B 1 141 ? -21.234 20.781 17.531 1 97.94 141 VAL B CA 1
ATOM 4624 C C . VAL B 1 141 ? -21.562 19.547 18.391 1 97.94 141 VAL B C 1
ATOM 4626 O O . VAL B 1 141 ? -21.562 19.641 19.609 1 97.94 141 VAL B O 1
ATOM 4629 N N . GLU B 1 142 ? -21.672 18.5 17.719 1 96.38 142 GLU B N 1
ATOM 4630 C CA . GLU B 1 142 ? -22.141 17.281 18.391 1 96.38 142 GLU B CA 1
ATOM 4631 C C . GLU B 1 142 ? -20.969 16.516 19.016 1 96.38 142 GLU B C 1
ATOM 4633 O O . GLU B 1 142 ? -21.109 15.945 20.094 1 96.38 142 GLU B O 1
ATOM 4638 N N . HIS B 1 143 ? -19.844 16.531 18.406 1 96.75 143 HIS B N 1
ATOM 4639 C CA . HIS B 1 143 ? -18.828 15.539 18.781 1 96.75 143 HIS B CA 1
ATOM 4640 C C . HIS B 1 143 ? -17.562 16.203 19.312 1 96.75 143 HIS B C 1
ATOM 4642 O O . HIS B 1 143 ? -16.734 15.555 19.938 1 96.75 143 HIS B O 1
ATOM 4648 N N . TRP B 1 144 ? -17.391 17.516 19.078 1 98.06 144 TRP B N 1
ATOM 4649 C CA . TRP B 1 144 ? -16.188 18.234 19.484 1 98.06 144 TRP B CA 1
ATOM 4650 C C . TRP B 1 144 ? -16.484 19.734 19.625 1 98.06 144 TRP B C 1
ATOM 4652 O O . TRP B 1 144 ? -15.797 20.562 19.031 1 98.06 144 TRP B O 1
ATOM 4662 N N . PRO B 1 145 ? -17.422 20.078 20.484 1 97.44 145 PRO B N 1
ATOM 4663 C CA . PRO B 1 145 ? -17.891 21.453 20.547 1 97.44 145 PRO B CA 1
ATOM 4664 C C . PRO B 1 145 ? -16.844 22.422 21.062 1 97.44 145 PRO B C 1
ATOM 4666 O O . PRO B 1 145 ? -16.922 23.625 20.828 1 97.44 145 PRO B O 1
ATOM 4669 N N . ASP B 1 146 ? -15.82 21.922 21.781 1 97.56 146 ASP B N 1
ATOM 4670 C CA . ASP B 1 146 ? -14.828 22.812 22.375 1 97.56 146 ASP B CA 1
ATOM 4671 C C . ASP B 1 146 ? -13.586 22.906 21.484 1 97.56 146 ASP B C 1
ATOM 4673 O O . ASP B 1 146 ? -12.562 23.438 21.906 1 97.56 146 ASP B O 1
ATOM 4677 N N . ALA B 1 147 ? -13.656 22.359 20.281 1 97.94 147 ALA B N 1
ATOM 4678 C CA . ALA B 1 147 ? -12.539 22.453 19.359 1 97.94 147 ALA B CA 1
ATOM 4679 C C . ALA B 1 147 ? -12.227 23.906 19 1 97.94 147 ALA B C 1
ATOM 4681 O O . ALA B 1 147 ? -13.125 24.75 18.984 1 97.94 147 ALA B O 1
ATOM 4682 N N . ARG B 1 148 ? -11 24.234 18.859 1 98.56 148 ARG B N 1
ATOM 4683 C CA . ARG B 1 148 ? -10.547 25.484 18.266 1 98.56 148 ARG B CA 1
ATOM 4684 C C . ARG B 1 148 ? -10.328 25.328 16.766 1 98.56 148 ARG B C 1
ATOM 4686 O O . ARG B 1 148 ? -9.445 24.578 16.328 1 98.56 148 ARG B O 1
ATOM 4693 N N . LEU B 1 149 ? -11.094 26.047 15.969 1 98.75 149 LEU B N 1
ATOM 4694 C CA . LEU B 1 149 ? -11.234 25.734 14.555 1 98.75 149 LEU B CA 1
ATOM 4695 C C . LEU B 1 149 ? -10.422 26.688 13.695 1 98.75 149 LEU B C 1
ATOM 4697 O O . LEU B 1 149 ? -10.344 27.891 14 1 98.75 149 LEU B O 1
ATOM 4701 N N . LEU B 1 150 ? -9.828 26.172 12.688 1 98.88 150 LEU B N 1
ATOM 4702 C CA . LEU B 1 150 ? -9.312 26.953 11.578 1 98.88 150 LEU B CA 1
ATOM 4703 C C . LEU B 1 150 ? -10.141 26.719 10.32 1 98.88 150 LEU B C 1
ATOM 4705 O O . LEU B 1 150 ? -10.359 25.578 9.914 1 98.88 150 LEU B O 1
ATOM 4709 N N . ILE B 1 151 ? -10.641 27.781 9.68 1 98.69 151 ILE B N 1
ATOM 4710 C CA . ILE B 1 151 ? -11.336 27.641 8.398 1 98.69 151 ILE B CA 1
ATOM 4711 C C . ILE B 1 151 ? -10.32 27.438 7.281 1 98.69 151 ILE B C 1
ATOM 4713 O O . ILE B 1 151 ? -9.344 28.188 7.164 1 98.69 151 ILE B O 1
ATOM 4717 N N . ARG B 1 152 ? -10.492 26.375 6.539 1 98 152 ARG B N 1
ATOM 4718 C CA . ARG B 1 152 ? -9.633 26.094 5.395 1 98 152 ARG B CA 1
ATOM 4719 C C . ARG B 1 152 ? -10.203 26.703 4.117 1 98 152 ARG B C 1
ATOM 4721 O O . ARG B 1 152 ? -11.312 26.359 3.703 1 98 152 ARG B O 1
ATOM 4728 N N . ILE B 1 153 ? -9.453 27.578 3.453 1 96.88 153 ILE B N 1
ATOM 4729 C CA . ILE B 1 153 ? -9.906 28.219 2.227 1 96.88 153 ILE B CA 1
ATOM 4730 C C . ILE B 1 153 ? -9.094 27.703 1.042 1 96.88 153 ILE B C 1
ATOM 4732 O O . ILE B 1 153 ? -7.953 27.266 1.212 1 96.88 153 ILE B O 1
ATOM 4736 N N . ARG B 1 154 ? -9.656 27.766 -0.085 1 92.81 154 ARG B N 1
ATOM 4737 C CA . ARG B 1 154 ? -8.984 27.375 -1.317 1 92.81 154 ARG B CA 1
ATOM 4738 C C . ARG B 1 154 ? -8.148 28.516 -1.871 1 92.81 154 ARG B C 1
ATOM 4740 O O . ARG B 1 154 ? -8.594 29.672 -1.873 1 92.81 154 ARG B O 1
ATOM 4747 N N . VAL B 1 155 ? -6.957 28.188 -2.207 1 91.62 155 VAL B N 1
ATOM 4748 C CA . VAL B 1 155 ? -6.082 29.125 -2.912 1 91.62 155 VAL B CA 1
ATOM 4749 C C . VAL B 1 155 ? -5.559 28.469 -4.188 1 91.62 155 VAL B C 1
ATOM 4751 O O . VAL B 1 155 ? -4.957 27.391 -4.141 1 91.62 155 VAL B O 1
ATOM 4754 N N . ASP B 1 156 ? -5.777 29.078 -5.297 1 84.06 156 ASP B N 1
ATOM 4755 C CA . ASP B 1 156 ? -5.312 28.531 -6.566 1 84.06 156 ASP B CA 1
ATOM 4756 C C . ASP B 1 156 ? -3.809 28.719 -6.73 1 84.06 156 ASP B C 1
ATOM 4758 O O . ASP B 1 156 ? -3.248 29.703 -6.25 1 84.06 156 ASP B O 1
ATOM 4762 N N . SER B 1 157 ? -3.213 27.703 -7.301 1 84.31 157 SER B N 1
ATOM 4763 C CA . SER B 1 157 ? -1.77 27.75 -7.512 1 84.31 157 SER B CA 1
ATOM 4764 C C . SER B 1 157 ? -1.359 26.859 -8.68 1 84.31 157 SER B C 1
ATOM 4766 O O . SER B 1 157 ? -2.174 26.094 -9.203 1 84.31 157 SER B O 1
ATOM 4768 N N . VAL B 1 158 ? -0.151 27.156 -9.18 1 80.75 158 VAL B N 1
ATOM 4769 C CA . VAL B 1 158 ? 0.501 26.219 -10.086 1 80.75 158 VAL B CA 1
ATOM 4770 C C . VAL B 1 158 ? 1.326 25.203 -9.289 1 80.75 158 VAL B C 1
ATOM 4772 O O . VAL B 1 158 ? 2.324 25.578 -8.656 1 80.75 158 VAL B O 1
ATOM 4775 N N . CYS B 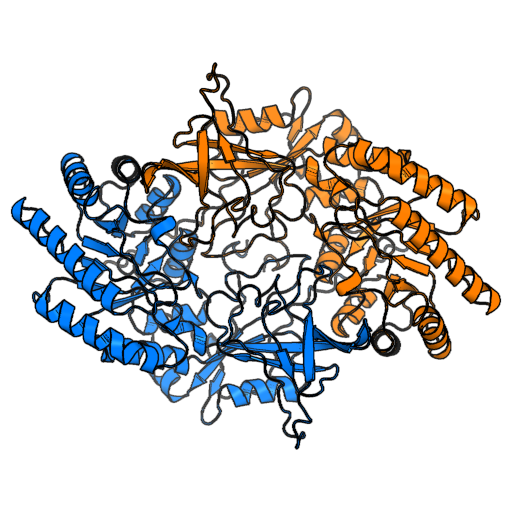1 159 ? 0.827 23.969 -9.234 1 78.5 159 CYS B N 1
ATOM 4776 C CA . CYS B 1 159 ? 1.465 22.938 -8.422 1 78.5 159 CYS B CA 1
ATOM 4777 C C . CYS B 1 159 ? 1.269 21.562 -9.039 1 78.5 159 CYS B C 1
ATOM 4779 O O . CYS B 1 159 ? 0.5 21.406 -9.992 1 78.5 159 CYS B O 1
ATOM 4781 N N . LYS B 1 160 ? 2.018 20.594 -8.57 1 76.81 160 LYS B N 1
ATOM 4782 C CA . LYS B 1 160 ? 1.919 19.219 -9.062 1 76.81 160 LYS B CA 1
ATOM 4783 C C . LYS B 1 160 ? 0.642 18.547 -8.57 1 76.81 160 LYS B C 1
ATOM 4785 O O . LYS B 1 160 ? -0.023 17.828 -9.32 1 76.81 160 LYS B O 1
ATOM 4790 N N . VAL B 1 161 ? 0.341 18.719 -7.293 1 80.38 161 VAL B N 1
ATOM 4791 C CA . VAL B 1 161 ? -0.85 18.141 -6.672 1 80.38 161 VAL B CA 1
ATOM 4792 C C . VAL B 1 161 ? -1.734 19.266 -6.125 1 80.38 161 VAL B C 1
ATOM 4794 O O . VAL B 1 161 ? -1.422 19.875 -5.098 1 80.38 161 VAL B O 1
ATOM 4797 N N . ALA B 1 162 ? -2.92 19.453 -6.805 1 80.88 162 ALA B N 1
ATOM 4798 C CA . ALA B 1 162 ? -3.834 20.531 -6.43 1 80.88 162 ALA B CA 1
ATOM 4799 C C . ALA B 1 162 ? -4.832 20.047 -5.379 1 80.88 162 ALA B C 1
ATOM 4801 O O . ALA B 1 162 ? -5.879 19.484 -5.715 1 80.88 162 ALA B O 1
ATOM 4802 N N . LEU B 1 163 ? -4.609 20.422 -4.211 1 80.81 163 LEU B N 1
ATOM 4803 C CA . LEU B 1 163 ? -5.43 19.969 -3.09 1 80.81 163 LEU B CA 1
ATOM 4804 C C . LEU B 1 163 ? -6.785 20.672 -3.1 1 80.81 163 LEU B C 1
ATOM 4806 O O . LEU B 1 163 ? -7.746 20.172 -2.496 1 80.81 163 LEU B O 1
ATOM 4810 N N . GLY B 1 164 ? -6.895 21.75 -3.77 1 76.94 164 GLY B N 1
ATOM 4811 C CA . GLY B 1 164 ? -8.117 22.531 -3.824 1 76.94 164 GLY B CA 1
ATOM 4812 C C . GLY B 1 164 ? -9.234 21.844 -4.586 1 76.94 164 GLY B C 1
ATOM 4813 O O . GLY B 1 164 ? -10.398 22.25 -4.48 1 76.94 164 GLY B O 1
ATOM 4814 N N . ASP B 1 165 ? -8.906 20.859 -5.32 1 79 165 ASP B N 1
ATOM 4815 C CA . ASP B 1 165 ? -9.93 20.078 -6.008 1 79 165 ASP B CA 1
ATOM 4816 C C . ASP B 1 165 ? -10.773 19.281 -5.012 1 79 165 ASP B C 1
ATOM 4818 O O . ASP B 1 165 ? -11.938 18.969 -5.285 1 79 165 ASP B O 1
ATOM 4822 N N . LYS B 1 166 ? -10.195 19.062 -3.842 1 87.25 166 LYS B N 1
ATOM 4823 C CA . LYS B 1 166 ? -10.82 18.172 -2.863 1 87.25 166 LYS B CA 1
ATOM 4824 C C . LYS B 1 166 ? -11.289 18.953 -1.639 1 87.25 166 LYS B C 1
ATOM 4826 O O . LYS B 1 166 ? -12.32 18.625 -1.047 1 87.25 166 LYS B O 1
ATOM 4831 N N . PHE B 1 167 ? -10.461 19.984 -1.272 1 90.06 167 PHE B N 1
ATOM 4832 C CA . PHE B 1 167 ? -10.711 20.641 0.008 1 90.06 167 PHE B CA 1
ATOM 4833 C C . PHE B 1 167 ? -10.719 22.156 -0.15 1 90.06 167 PHE B C 1
ATOM 4835 O O . PHE B 1 167 ? -10.344 22.672 -1.202 1 90.06 167 PHE B O 1
ATOM 4842 N N . GLY B 1 168 ? -11.164 22.828 0.913 1 92.19 168 GLY B N 1
ATOM 4843 C CA . GLY B 1 168 ? -11.117 24.281 0.992 1 92.19 168 GLY B CA 1
ATOM 4844 C C . GLY B 1 168 ? -12.383 24.938 0.481 1 92.19 168 GLY B C 1
ATOM 4845 O O . GLY B 1 168 ? -12.805 24.703 -0.653 1 92.19 168 GLY B O 1
ATOM 4846 N N . CYS B 1 169 ? -12.984 25.781 1.239 1 93.12 169 CYS B N 1
ATOM 4847 C CA . CYS B 1 169 ? -14.148 26.547 0.807 1 93.12 169 CYS B CA 1
ATOM 4848 C C . CYS B 1 169 ? -13.734 27.719 -0.059 1 93.12 169 CYS B C 1
ATOM 4850 O O . CYS B 1 169 ? -12.594 28.188 0.011 1 93.12 169 CYS B O 1
ATOM 4852 N N . ASP B 1 170 ? -14.594 28.109 -0.84 1 92.06 170 ASP B N 1
ATOM 4853 C CA . ASP B 1 170 ? -14.344 29.281 -1.686 1 92.06 170 ASP B CA 1
ATOM 4854 C C . ASP B 1 170 ? -14.266 30.547 -0.851 1 92.06 170 ASP B C 1
ATOM 4856 O O . ASP B 1 170 ? -15.172 30.844 -0.075 1 92.06 170 ASP B O 1
ATOM 4860 N N . PHE B 1 171 ? -13.219 31.25 -1.051 1 94.88 171 PHE B N 1
ATOM 4861 C CA . PHE B 1 171 ? -12.977 32.469 -0.265 1 94.88 171 PHE B CA 1
ATOM 4862 C C . PHE B 1 171 ? -14.078 33.5 -0.489 1 94.88 171 PHE B C 1
ATOM 4864 O O . PHE B 1 171 ? -14.602 34.062 0.469 1 94.88 171 PHE B O 1
ATOM 4871 N N . ASP B 1 172 ? -14.492 33.688 -1.689 1 93.12 172 ASP B N 1
ATOM 4872 C CA . ASP B 1 172 ? -15.422 34.75 -2.047 1 93.12 172 ASP B CA 1
ATOM 4873 C C . ASP B 1 172 ? -16.859 34.312 -1.772 1 93.12 172 ASP B C 1
ATOM 4875 O O . ASP B 1 172 ? -17.688 35.125 -1.345 1 93.12 172 ASP B O 1
ATOM 4879 N N . LYS B 1 173 ? -17.125 33.062 -1.85 1 91.69 173 LYS B N 1
ATOM 4880 C CA . LYS B 1 173 ? -18.531 32.656 -1.927 1 91.69 173 LYS B CA 1
ATOM 4881 C C . LYS B 1 173 ? -18.969 31.938 -0.649 1 91.69 173 LYS B C 1
ATOM 4883 O O . LYS B 1 173 ? -20.156 31.922 -0.31 1 91.69 173 LYS B O 1
ATOM 4888 N N . GLU B 1 174 ? -18 31.344 0.069 1 94.25 174 GLU B N 1
ATOM 4889 C CA . GLU B 1 174 ? -18.422 30.422 1.119 1 94.25 174 GLU B CA 1
ATOM 4890 C C . GLU B 1 174 ? -17.844 30.828 2.473 1 94.25 174 GLU B C 1
ATOM 4892 O O . GLU B 1 174 ? -18.438 30.562 3.516 1 94.25 174 GLU B O 1
ATOM 4897 N N . ALA B 1 175 ? -16.75 31.469 2.533 1 97.69 175 ALA B N 1
ATOM 4898 C CA . ALA B 1 175 ? -15.953 31.625 3.752 1 97.69 175 ALA B CA 1
ATOM 4899 C C . ALA B 1 175 ? -16.719 32.406 4.805 1 97.69 175 ALA B C 1
ATOM 4901 O O . ALA B 1 175 ? -16.844 31.984 5.953 1 97.69 175 ALA B O 1
ATOM 4902 N N . ILE B 1 176 ? -17.234 33.531 4.41 1 98.31 176 ILE B N 1
ATOM 4903 C CA . ILE B 1 176 ? -17.922 34.406 5.355 1 98.31 176 ILE B CA 1
ATOM 4904 C C . ILE B 1 176 ? -19.172 33.719 5.891 1 98.31 176 ILE B C 1
ATOM 4906 O O . ILE B 1 176 ? -19.438 33.75 7.09 1 98.31 176 ILE B O 1
ATOM 4910 N N . ASP B 1 177 ? -19.922 33.062 4.996 1 97.56 177 ASP B N 1
ATOM 4911 C CA . ASP B 1 177 ? -21.109 32.312 5.418 1 97.56 177 ASP B CA 1
ATOM 4912 C C . ASP B 1 177 ? -20.766 31.234 6.434 1 97.56 177 ASP B C 1
ATOM 4914 O O . ASP B 1 177 ? -21.5 31.031 7.402 1 97.56 177 ASP B O 1
ATOM 4918 N N . LEU B 1 178 ? -19.719 30.578 6.223 1 97.94 178 LEU B N 1
ATOM 4919 C CA . LEU B 1 178 ? -19.281 29.516 7.125 1 97.94 178 LEU B CA 1
ATOM 4920 C C . LEU B 1 178 ? -18.875 30.078 8.477 1 97.94 178 LEU B C 1
ATOM 4922 O O . LEU B 1 178 ? -19.156 29.484 9.516 1 97.94 178 LEU B O 1
ATOM 4926 N N . LEU B 1 179 ? -18.172 31.219 8.461 1 98.75 179 LEU B N 1
ATOM 4927 C CA . LEU B 1 179 ? -17.781 31.859 9.703 1 98.75 179 LEU B CA 1
ATOM 4928 C C . LEU B 1 179 ? -19 32.281 10.516 1 98.75 179 LEU B C 1
ATOM 4930 O O . LEU B 1 179 ? -19.047 32.062 11.727 1 98.75 179 LEU B O 1
ATOM 4934 N N . GLU B 1 180 ? -19.953 32.844 9.812 1 98.62 180 GLU B N 1
ATOM 4935 C CA . GLU B 1 180 ? -21.172 33.25 10.484 1 98.62 180 GLU B CA 1
ATOM 4936 C C . GLU B 1 180 ? -21.938 32.031 11.031 1 98.62 180 GLU B C 1
ATOM 4938 O O . GLU B 1 180 ? -22.516 32.094 12.117 1 98.62 180 GLU B O 1
ATOM 4943 N N . GLU B 1 181 ? -21.938 31 10.258 1 98.38 181 GLU B N 1
ATOM 4944 C CA . GLU B 1 181 ? -22.578 29.766 10.727 1 98.38 181 GLU B CA 1
ATOM 4945 C C . GLU B 1 181 ? -21.891 29.219 11.961 1 98.38 181 GLU B C 1
ATOM 4947 O O . GLU B 1 181 ? -22.547 28.812 12.922 1 98.38 181 GLU B O 1
ATOM 4952 N N . ALA B 1 182 ? -20.625 29.188 11.945 1 98.69 182 ALA B N 1
ATOM 4953 C CA . ALA B 1 182 ? -19.875 28.703 13.102 1 98.69 182 ALA B CA 1
ATOM 4954 C C . ALA B 1 182 ? -20.203 29.516 14.352 1 98.69 182 ALA B C 1
ATOM 4956 O O . ALA B 1 182 ? -20.422 28.953 15.43 1 98.69 182 ALA B O 1
ATOM 4957 N N . ALA B 1 183 ? -20.266 30.812 14.188 1 98.31 183 ALA B N 1
ATOM 4958 C CA . ALA B 1 183 ? -20.594 31.703 15.297 1 98.31 183 ALA B CA 1
ATOM 4959 C C . ALA B 1 183 ? -22 31.422 15.836 1 98.31 183 ALA B C 1
ATOM 4961 O O . ALA B 1 183 ? -22.203 31.359 17.047 1 98.31 183 ALA B O 1
ATOM 4962 N N . SER B 1 184 ? -22.906 31.234 14.922 1 98.19 184 SER B N 1
ATOM 4963 C CA . SER B 1 184 ? -24.281 30.984 15.32 1 98.19 184 SER B CA 1
ATOM 4964 C C . SER B 1 184 ? -24.406 29.656 16.062 1 98.19 184 SER B C 1
ATOM 4966 O O . SER B 1 184 ? -25.312 29.5 16.891 1 98.19 184 SER B O 1
ATOM 4968 N N . LEU B 1 185 ? -23.516 28.75 15.828 1 98.19 185 LEU B N 1
ATOM 4969 C CA . LEU B 1 185 ? -23.547 27.438 16.438 1 98.19 185 LEU B CA 1
ATOM 4970 C C . LEU B 1 185 ? -22.75 27.422 17.75 1 98.19 185 LEU B C 1
ATOM 4972 O O . LEU B 1 185 ? -22.688 26.391 18.422 1 98.19 185 LEU B O 1
ATOM 4976 N N . GLY B 1 186 ? -22.094 28.5 18.047 1 97.88 186 GLY B N 1
ATOM 4977 C CA . GLY B 1 186 ? -21.328 28.609 19.281 1 97.88 186 GLY B CA 1
ATOM 4978 C C . GLY B 1 186 ? -19.938 28 19.172 1 97.88 186 GLY B C 1
ATOM 4979 O O . GLY B 1 186 ? -19.312 27.703 20.188 1 97.88 186 GLY B O 1
ATOM 4980 N N . LEU B 1 187 ? -19.484 27.781 17.969 1 98.44 187 LEU B N 1
ATOM 4981 C CA . LEU B 1 187 ? -18.156 27.234 17.734 1 98.44 187 LEU B CA 1
ATOM 4982 C C . LEU B 1 187 ? -17.125 28.344 17.641 1 98.44 187 LEU B C 1
ATOM 4984 O O . LEU B 1 187 ? -17.422 29.438 17.172 1 98.44 187 LEU B O 1
ATOM 4988 N N . LYS B 1 188 ? -15.914 28.094 18.078 1 98.31 188 LYS B N 1
ATOM 4989 C CA . LYS B 1 188 ? -14.859 29.109 18.078 1 98.31 188 LYS B CA 1
ATOM 4990 C C . LYS B 1 188 ? -13.906 28.906 16.906 1 98.31 188 LYS B C 1
ATOM 4992 O O . LYS B 1 188 ? -13.141 27.938 16.875 1 98.31 188 LYS B O 1
ATOM 4997 N N . VAL B 1 189 ? -13.961 29.812 16 1 98.81 189 VAL B N 1
ATOM 4998 C CA . VAL B 1 189 ? -12.992 29.828 14.906 1 98.81 189 VAL B CA 1
ATOM 4999 C C . VAL B 1 189 ? -11.812 30.734 15.273 1 98.81 189 VAL B C 1
ATOM 5001 O O . VAL B 1 189 ? -11.984 31.938 15.43 1 98.81 189 VAL B O 1
ATOM 5004 N N . VAL B 1 190 ? -10.633 30.094 15.352 1 98.69 190 VAL B N 1
ATOM 5005 C CA . VAL B 1 190 ? -9.516 30.844 15.93 1 98.69 190 VAL B CA 1
ATOM 5006 C C . VAL B 1 190 ? -8.469 31.109 14.852 1 98.69 190 VAL B C 1
ATOM 5008 O O . VAL B 1 190 ? -7.402 31.656 15.141 1 98.69 190 VAL B O 1
ATOM 5011 N N . GLY B 1 191 ? -8.758 30.688 13.617 1 98.81 191 GLY B N 1
ATOM 5012 C CA . GLY B 1 191 ? -7.742 30.938 12.609 1 98.81 191 GLY B CA 1
ATOM 5013 C C . GLY B 1 191 ? -8.188 30.562 11.211 1 98.81 191 GLY B C 1
ATOM 5014 O O . GLY B 1 191 ? -9.352 30.203 10.992 1 98.81 191 GLY B O 1
ATOM 5015 N N . VAL B 1 192 ? -7.234 30.766 10.242 1 98.81 192 VAL B N 1
ATOM 5016 C CA . VAL B 1 192 ? -7.414 30.469 8.82 1 98.81 192 VAL B CA 1
ATOM 5017 C C . VAL B 1 192 ? -6.289 29.562 8.336 1 98.81 192 VAL B C 1
ATOM 5019 O O . VAL B 1 192 ? -5.125 29.766 8.703 1 98.81 192 VAL B O 1
ATOM 5022 N N . ALA B 1 193 ? -6.688 28.547 7.605 1 98.62 193 ALA B N 1
ATOM 5023 C CA . ALA B 1 193 ? -5.711 27.641 6.984 1 98.62 193 ALA B CA 1
ATOM 5024 C C . ALA B 1 193 ? -5.867 27.641 5.469 1 98.62 193 ALA B C 1
ATOM 5026 O O . ALA B 1 193 ? -6.984 27.719 4.949 1 98.62 193 ALA B O 1
ATOM 5027 N N . PHE B 1 194 ? -4.762 27.547 4.75 1 96.38 194 PHE B N 1
ATOM 5028 C CA . PHE B 1 194 ? -4.781 27.281 3.314 1 96.38 194 PHE B CA 1
ATOM 5029 C C . PHE B 1 194 ? -3.586 26.438 2.904 1 96.38 194 PHE B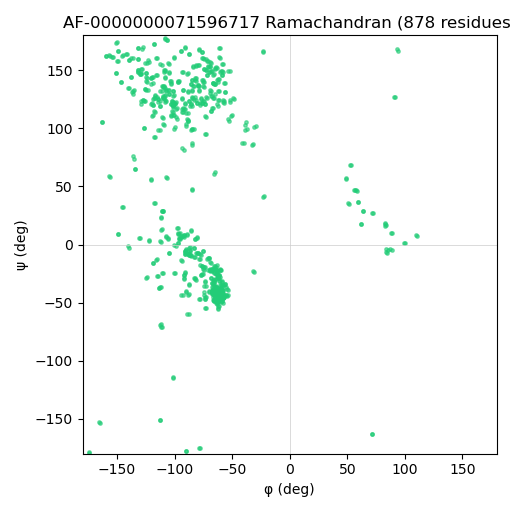 C 1
ATOM 5031 O O . PHE B 1 194 ? -2.686 26.188 3.709 1 96.38 194 PHE B O 1
ATOM 5038 N N . HIS B 1 195 ? -3.654 25.844 1.771 1 92.31 195 HIS B N 1
ATOM 5039 C CA . HIS B 1 195 ? -2.586 25.047 1.182 1 92.31 195 HIS B CA 1
ATOM 5040 C C . HIS B 1 195 ? -2.473 25.297 -0.318 1 92.31 195 HIS B C 1
ATOM 5042 O O . HIS B 1 195 ? -3.48 25.297 -1.03 1 92.31 195 HIS B O 1
ATOM 5048 N N . VAL B 1 196 ? -1.299 25.469 -0.726 1 88.69 196 VAL B N 1
ATOM 5049 C CA . VAL B 1 196 ? -1.1 25.875 -2.115 1 88.69 196 VAL B CA 1
ATOM 5050 C C . VAL B 1 196 ? -0.834 24.641 -2.973 1 88.69 196 VAL B C 1
ATOM 5052 O O . VAL B 1 196 ? -0.521 24.75 -4.16 1 88.69 196 VAL B O 1
ATOM 5055 N N . GLY B 1 197 ? -0.92 23.469 -2.416 1 85.25 197 GLY B N 1
ATOM 5056 C CA . GLY B 1 197 ? -0.665 22.234 -3.154 1 85.25 197 GLY B CA 1
ATOM 5057 C C . GLY B 1 197 ? 0.762 21.75 -3.012 1 85.25 197 GLY B C 1
ATOM 5058 O O . GLY B 1 197 ? 1.628 22.469 -2.51 1 85.25 197 GLY B O 1
ATOM 5059 N N . SER B 1 198 ? 0.954 20.516 -3.428 1 82.38 198 SER B N 1
ATOM 5060 C CA . SER B 1 198 ? 2.291 19.938 -3.334 1 82.38 198 SER B CA 1
ATOM 5061 C C . SER B 1 198 ? 3.17 20.375 -4.496 1 82.38 198 SER B C 1
ATOM 5063 O O . SER B 1 198 ? 2.707 20.469 -5.637 1 82.38 198 SER B O 1
ATOM 5065 N N . ILE B 1 199 ? 4.438 20.641 -4.16 1 80.44 199 ILE B N 1
ATOM 5066 C CA . ILE B 1 199 ? 5.422 21.062 -5.148 1 80.44 199 ILE B CA 1
ATOM 5067 C C . ILE B 1 199 ? 4.898 22.266 -5.918 1 80.44 199 ILE B C 1
ATOM 5069 O O . ILE B 1 199 ? 4.633 22.188 -7.121 1 80.44 199 ILE B O 1
ATOM 5073 N N . CYS B 1 200 ? 4.824 23.328 -5.191 1 81.88 200 CYS B N 1
ATOM 5074 C CA . CYS B 1 200 ? 4.258 24.562 -5.734 1 81.88 200 CYS B CA 1
ATOM 5075 C C . CYS B 1 200 ? 5.328 25.406 -6.422 1 81.88 200 CYS B C 1
ATOM 5077 O O . CYS B 1 200 ? 6.375 25.672 -5.832 1 81.88 200 CYS B O 1
ATOM 5079 N N . SER B 1 201 ? 4.996 25.828 -7.602 1 78.38 201 SER B N 1
ATOM 5080 C CA . SER B 1 201 ? 5.941 26.641 -8.359 1 78.38 201 SER B CA 1
ATOM 5081 C C . SER B 1 201 ? 5.488 28.094 -8.422 1 78.38 201 SER B C 1
ATOM 5083 O O . SER B 1 201 ? 6.094 28.906 -9.117 1 78.38 201 SER B O 1
ATOM 5085 N N . SER B 1 202 ? 4.453 28.422 -7.699 1 83.44 202 SER B N 1
ATOM 5086 C CA . SER B 1 202 ? 3.949 29.781 -7.691 1 83.44 202 SER B CA 1
ATOM 5087 C C . SER B 1 202 ? 4.035 30.391 -6.297 1 83.44 202 SER B C 1
ATOM 5089 O O . SER B 1 202 ? 3.055 30.391 -5.551 1 83.44 202 SER B O 1
ATOM 5091 N N . PRO B 1 203 ? 5.121 31.062 -6.02 1 83.75 203 PRO B N 1
ATOM 5092 C CA . PRO B 1 203 ? 5.305 31.625 -4.684 1 83.75 203 PRO B CA 1
ATOM 5093 C C . PRO B 1 203 ? 4.27 32.719 -4.355 1 83.75 203 PRO B C 1
ATOM 5095 O O . PRO B 1 203 ? 3.928 32.906 -3.186 1 83.75 203 PRO B O 1
ATOM 5098 N N . GLU B 1 204 ? 3.719 33.281 -5.359 1 90.25 204 GLU B N 1
ATOM 5099 C CA . GLU B 1 204 ? 2.74 34.375 -5.16 1 90.25 204 GLU B CA 1
ATOM 5100 C C . GLU B 1 204 ? 1.454 33.812 -4.543 1 90.25 204 GLU B C 1
ATOM 5102 O O . GLU B 1 204 ? 0.681 34.562 -3.947 1 90.25 204 GLU B O 1
ATOM 5107 N N . SER B 1 205 ? 1.259 32.594 -4.711 1 92.44 205 SER B N 1
ATOM 5108 C CA . SER B 1 205 ? 0.052 31.969 -4.164 1 92.44 205 SER B CA 1
ATOM 5109 C C . SER B 1 205 ? 0.04 32.031 -2.643 1 92.44 205 SER B C 1
ATOM 5111 O O . SER B 1 205 ? -1.024 32.125 -2.027 1 92.44 205 SER B O 1
ATOM 5113 N N . TYR B 1 206 ? 1.223 32.031 -2.035 1 95.69 206 TYR B N 1
ATOM 5114 C CA . TYR B 1 206 ? 1.299 32.188 -0.586 1 95.69 206 TYR B CA 1
ATOM 5115 C C . TYR B 1 206 ? 0.854 33.562 -0.157 1 95.69 206 TYR B C 1
ATOM 5117 O O . TYR B 1 206 ? 0.153 33.719 0.846 1 95.69 206 TYR B O 1
ATOM 5125 N N . VAL B 1 207 ? 1.257 34.5 -0.927 1 96.44 207 VAL B N 1
ATOM 5126 C CA . VAL B 1 207 ? 0.9 35.875 -0.629 1 96.44 207 VAL B CA 1
ATOM 5127 C C . VAL B 1 207 ? -0.608 36.062 -0.778 1 96.44 207 VAL B C 1
ATOM 5129 O O . VAL B 1 207 ? -1.252 36.656 0.083 1 96.44 207 VAL B O 1
ATOM 5132 N N . THR B 1 208 ? -1.119 35.5 -1.827 1 96.31 208 THR B N 1
ATOM 5133 C CA . THR B 1 208 ? -2.561 35.594 -2.041 1 96.31 208 THR B CA 1
ATOM 5134 C C . THR B 1 208 ? -3.309 34.938 -0.876 1 96.31 208 THR B C 1
ATOM 5136 O O . THR B 1 208 ? -4.297 35.5 -0.385 1 96.31 208 THR B O 1
ATOM 5139 N N . GLY B 1 209 ? -2.846 33.781 -0.465 1 97.25 209 GLY B N 1
ATOM 5140 C CA . GLY B 1 209 ? -3.451 33.125 0.676 1 97.25 209 GLY B CA 1
ATOM 5141 C C . GLY B 1 209 ? -3.4 33.938 1.947 1 97.25 209 GLY B C 1
ATOM 5142 O O . GLY B 1 209 ? -4.387 34.031 2.682 1 97.25 209 GLY B O 1
ATOM 5143 N N . LEU B 1 210 ? -2.295 34.594 2.172 1 98.31 210 LEU B N 1
ATOM 5144 C CA . LEU B 1 210 ? -2.129 35.438 3.35 1 98.31 210 LEU B CA 1
ATOM 5145 C C . LEU B 1 210 ? -3.051 36.656 3.285 1 98.31 210 LEU B C 1
ATOM 5147 O O . LEU B 1 210 ? -3.602 37.062 4.305 1 98.31 210 LEU B O 1
ATOM 5151 N N . GLN B 1 211 ? -3.221 37.156 2.117 1 98.38 211 GLN B N 1
ATOM 5152 C CA . GLN B 1 211 ? -4.141 38.281 1.935 1 98.38 211 GLN B CA 1
ATOM 5153 C C . GLN B 1 211 ? -5.578 37.875 2.232 1 98.38 211 GLN B C 1
ATOM 5155 O O . GLN B 1 211 ? -6.312 38.594 2.908 1 98.38 211 GLN B O 1
ATOM 5160 N N . HIS B 1 212 ? -5.949 36.719 1.732 1 98.25 212 HIS B N 1
ATOM 5161 C CA . HIS B 1 212 ? -7.277 36.188 2.023 1 98.25 212 HIS B CA 1
ATOM 5162 C C . HIS B 1 212 ? -7.465 35.969 3.52 1 98.25 212 HIS B C 1
ATOM 5164 O O . HIS B 1 212 ? -8.516 36.281 4.078 1 98.25 212 HIS B O 1
ATOM 5170 N N . ALA B 1 213 ? -6.453 35.406 4.133 1 98.69 213 ALA B N 1
ATOM 5171 C CA . ALA B 1 213 ? -6.512 35.188 5.574 1 98.69 213 ALA B CA 1
ATOM 5172 C C . ALA B 1 213 ? -6.711 36.5 6.336 1 98.69 213 ALA B C 1
ATOM 5174 O O . ALA B 1 213 ? -7.547 36.562 7.238 1 98.69 213 ALA B O 1
ATOM 5175 N N . ARG B 1 214 ? -5.977 37.531 5.949 1 98.69 214 ARG B N 1
ATOM 5176 C CA . ARG B 1 214 ? -6.094 38.812 6.605 1 98.69 214 ARG B CA 1
ATOM 5177 C C . ARG B 1 214 ? -7.512 39.375 6.496 1 98.69 214 ARG B C 1
ATOM 5179 O O . ARG B 1 214 ? -8.062 39.875 7.473 1 98.69 214 ARG B O 1
ATOM 5186 N N . ALA B 1 215 ? -8.039 39.188 5.32 1 98.62 215 ALA B N 1
ATOM 5187 C CA . ALA B 1 215 ? -9.406 39.688 5.105 1 98.62 215 ALA B CA 1
ATOM 5188 C C . ALA B 1 215 ? -10.383 38.969 6.047 1 98.62 215 ALA B C 1
ATOM 5190 O O . ALA B 1 215 ? -11.297 39.625 6.582 1 98.62 215 ALA B O 1
ATOM 5191 N N . LEU B 1 216 ? -10.219 37.75 6.277 1 98.75 216 LEU B N 1
ATOM 5192 C CA . LEU B 1 216 ? -11.109 37 7.156 1 98.75 216 LEU B CA 1
ATOM 5193 C C . LEU B 1 216 ? -10.859 37.344 8.617 1 98.75 216 LEU B C 1
ATOM 5195 O O . LEU B 1 216 ? -11.797 37.375 9.422 1 98.75 216 LEU B O 1
ATOM 5199 N N . PHE B 1 217 ? -9.594 37.594 8.977 1 98.69 217 PHE B N 1
ATOM 5200 C CA . PHE B 1 217 ? -9.266 38.094 10.305 1 98.69 217 PHE B CA 1
ATOM 5201 C C . PHE B 1 217 ? -10.008 39.406 10.586 1 98.69 217 PHE B C 1
ATOM 5203 O O . PHE B 1 217 ? -10.602 39.562 11.656 1 98.69 217 PHE B O 1
ATOM 5210 N N . ASP B 1 218 ? -9.992 40.281 9.617 1 98.44 218 ASP B N 1
ATOM 5211 C CA . ASP B 1 218 ? -10.641 41.562 9.766 1 98.44 218 ASP B CA 1
ATOM 5212 C C . ASP B 1 218 ? -12.156 41.406 9.898 1 98.44 218 ASP B C 1
ATOM 5214 O O . ASP B 1 218 ? -12.781 42.094 10.711 1 98.44 218 ASP B O 1
ATOM 5218 N N . HIS B 1 219 ? -12.672 40.531 9.117 1 98.25 219 HIS B N 1
ATOM 5219 C CA . HIS B 1 219 ? -14.102 40.281 9.211 1 98.25 219 HIS B CA 1
ATOM 5220 C C . HIS B 1 219 ? -14.484 39.812 10.617 1 98.25 219 HIS B C 1
ATOM 5222 O O . HIS B 1 219 ? -15.445 40.312 11.195 1 98.25 219 HIS B O 1
ATOM 5228 N N . GLU B 1 220 ? -13.797 38.875 11.125 1 98.44 220 GLU B N 1
ATOM 5229 C CA . GLU B 1 220 ? -14.086 38.344 12.453 1 98.44 220 GLU B CA 1
ATOM 5230 C C . GLU B 1 220 ? -13.883 39.406 13.531 1 98.44 220 GLU B C 1
ATOM 5232 O O . GLU B 1 220 ? -14.672 39.469 14.477 1 98.44 220 GLU B O 1
ATOM 5237 N N . ALA B 1 221 ? -12.844 40.188 13.375 1 97.62 221 ALA B N 1
ATOM 5238 C CA . ALA B 1 221 ? -12.578 41.25 14.344 1 97.62 221 ALA B CA 1
ATOM 5239 C C . ALA B 1 221 ? -13.727 42.281 14.383 1 97.62 221 ALA B C 1
ATOM 5241 O O . ALA B 1 221 ? -14.125 42.719 15.453 1 97.62 221 ALA B O 1
ATOM 5242 N N . THR B 1 222 ? -14.18 42.594 13.266 1 97.88 222 THR B N 1
ATOM 5243 C CA . THR B 1 222 ? -15.281 43.531 13.164 1 97.88 222 THR B CA 1
ATOM 5244 C C . THR B 1 222 ? -16.531 43 13.867 1 97.88 222 THR B C 1
ATOM 5246 O O . THR B 1 222 ? -17.297 43.781 14.438 1 97.88 222 THR B O 1
ATOM 5249 N N . ALA B 1 223 ? -16.672 41.719 13.859 1 97.06 223 ALA B N 1
ATOM 5250 C CA . ALA B 1 223 ? -17.828 41.062 14.477 1 97.06 223 ALA B CA 1
ATOM 5251 C C . ALA B 1 223 ? -17.578 40.812 15.961 1 97.06 223 ALA B C 1
ATOM 5253 O O . ALA B 1 223 ? -18.422 40.219 16.641 1 97.06 223 ALA B O 1
ATOM 5254 N N . GLY B 1 224 ? -16.391 41.156 16.469 1 97.31 224 GLY B N 1
ATOM 5255 C CA . GLY B 1 224 ? -16.047 41 17.859 1 97.31 224 GLY B CA 1
ATOM 5256 C C . GLY B 1 224 ? -15.453 39.625 18.172 1 97.31 224 GLY B C 1
ATOM 5257 O O . GLY B 1 224 ? -15.375 39.219 19.328 1 97.31 224 GLY B O 1
ATOM 5258 N N . ARG B 1 225 ? -15.156 38.875 17.125 1 97.38 225 ARG B N 1
ATOM 5259 C CA . ARG B 1 225 ? -14.531 37.562 17.234 1 97.38 225 ARG B CA 1
ATOM 5260 C C . ARG B 1 225 ? -13.055 37.625 16.844 1 97.38 225 ARG B C 1
ATOM 5262 O O . ARG B 1 225 ? -12.711 38.219 15.828 1 97.38 225 ARG B O 1
ATOM 5269 N N . GLU B 1 226 ? -12.18 37.062 17.594 1 95.88 226 GLU B N 1
ATOM 5270 C CA . GLU B 1 226 ? -10.742 37.188 17.359 1 95.88 226 GLU B CA 1
ATOM 5271 C C . GLU B 1 226 ? -10.141 35.875 16.859 1 95.88 226 GLU B C 1
ATOM 5273 O O . GLU B 1 226 ? -10.453 34.812 17.391 1 95.88 226 GLU B O 1
ATOM 5278 N N . MET B 1 227 ? -9.344 36 15.891 1 98.38 227 MET B N 1
ATOM 5279 C CA . MET B 1 227 ? -8.523 34.875 15.406 1 98.38 227 MET B CA 1
ATOM 5280 C C . MET B 1 227 ? -7.07 35.062 15.828 1 98.38 227 MET B C 1
ATOM 5282 O O . MET B 1 227 ? -6.629 36.188 16.094 1 98.38 227 MET B O 1
ATOM 5286 N N . LYS B 1 228 ? -6.352 33.906 15.898 1 98.38 228 LYS B N 1
ATOM 5287 C CA . LYS B 1 228 ? -4.996 34 16.438 1 98.38 228 LYS B CA 1
ATOM 5288 C C . LYS B 1 228 ? -4.035 33.094 15.648 1 98.38 228 LYS B C 1
ATOM 5290 O O . LYS B 1 228 ? -2.822 33.156 15.875 1 98.38 228 LYS B O 1
ATOM 5295 N N . ILE B 1 229 ? -4.484 32.375 14.672 1 98.75 229 ILE B N 1
ATOM 5296 C CA . ILE B 1 229 ? -3.611 31.406 14.016 1 98.75 229 ILE B CA 1
ATOM 5297 C C . ILE B 1 229 ? -3.799 31.5 12.5 1 98.75 229 ILE B C 1
ATOM 5299 O O . ILE B 1 229 ? -4.93 31.547 12.008 1 98.75 229 ILE B O 1
ATOM 5303 N N . VAL B 1 230 ? -2.723 31.562 11.766 1 98.81 230 VAL B N 1
ATOM 5304 C CA . VAL B 1 230 ? -2.717 31.391 10.312 1 98.81 230 VAL B CA 1
ATOM 5305 C C . VAL B 1 230 ? -1.843 30.188 9.945 1 98.81 230 VAL B C 1
ATOM 5307 O O . VAL B 1 230 ? -0.667 30.141 10.312 1 98.81 230 VAL B O 1
ATOM 5310 N N . ASP B 1 231 ? -2.41 29.234 9.289 1 98.75 231 ASP B N 1
ATOM 5311 C CA . ASP B 1 231 ? -1.682 28.094 8.75 1 98.75 231 ASP B CA 1
ATOM 5312 C C . ASP B 1 231 ? -1.452 28.234 7.246 1 98.75 231 ASP B C 1
ATOM 5314 O O . ASP B 1 231 ? -2.395 28.141 6.457 1 98.75 231 ASP B O 1
ATOM 5318 N N . ILE B 1 232 ? -0.188 28.344 6.879 1 97.81 232 ILE B N 1
ATOM 5319 C CA . ILE B 1 232 ? 0.085 28.672 5.484 1 97.81 232 ILE B CA 1
ATOM 5320 C C . ILE B 1 232 ? 0.326 27.375 4.699 1 97.81 232 ILE B C 1
ATOM 5322 O O . ILE B 1 232 ? 0.729 27.422 3.535 1 97.81 232 ILE B O 1
ATOM 5326 N N . GLY B 1 233 ? 0.131 26.25 5.312 1 96.38 233 GLY B N 1
ATOM 5327 C CA . GLY B 1 233 ? 0.192 24.969 4.629 1 96.38 233 GLY B CA 1
ATOM 5328 C C . GLY B 1 233 ? 1.602 24.562 4.234 1 96.38 233 GLY B C 1
ATOM 5329 O O . GLY B 1 233 ? 2.564 24.906 4.922 1 96.38 233 GLY B O 1
ATOM 5330 N N . GLY B 1 234 ? 1.652 23.562 3.275 1 94.56 234 GLY B N 1
ATOM 5331 C CA . GLY B 1 234 ? 2.912 23.062 2.752 1 94.56 234 GLY B CA 1
ATOM 5332 C C . GLY B 1 234 ? 3.137 23.406 1.293 1 94.56 234 GLY B C 1
ATOM 5333 O O . GLY B 1 234 ? 2.811 24.516 0.858 1 94.56 234 GLY B O 1
ATOM 5334 N N . GLY B 1 235 ? 3.887 22.531 0.648 1 91.31 235 GLY B N 1
ATOM 5335 C CA . GLY B 1 235 ? 4.066 22.688 -0.788 1 91.31 235 GLY B CA 1
ATOM 5336 C C . GLY B 1 235 ? 5.473 23.094 -1.174 1 91.31 235 GLY B C 1
ATOM 5337 O O . GLY B 1 235 ? 5.766 23.297 -2.355 1 91.31 235 GLY B O 1
ATOM 5338 N N . PHE B 1 236 ? 6.391 23.125 -0.257 1 93.56 236 PHE B N 1
ATOM 5339 C CA . PHE B 1 236 ? 7.746 23.609 -0.489 1 93.56 236 PHE B CA 1
ATOM 5340 C C . PHE B 1 236 ? 8.555 22.594 -1.285 1 93.56 236 PHE B C 1
ATOM 5342 O O . PHE B 1 236 ? 8.453 21.391 -1.051 1 93.56 236 PHE B O 1
ATOM 5349 N N . LEU B 1 237 ? 9.32 23.078 -2.176 1 89.56 237 LEU B N 1
ATOM 5350 C CA . LEU B 1 237 ? 10.203 22.234 -2.967 1 89.56 237 LEU B CA 1
ATOM 5351 C C . LEU B 1 237 ? 11.328 21.672 -2.105 1 89.56 237 LEU B C 1
ATOM 5353 O O . LEU B 1 237 ? 11.727 22.281 -1.113 1 89.56 237 LEU B O 1
ATOM 5357 N N . SER B 1 238 ? 11.805 20.547 -2.523 1 90.62 238 SER B N 1
ATOM 5358 C CA . SER B 1 238 ? 12.703 19.844 -1.608 1 90.62 238 SER B CA 1
ATOM 5359 C C . SER B 1 238 ? 13.992 19.438 -2.307 1 90.62 238 SER B C 1
ATOM 5361 O O . SER B 1 238 ? 14.867 18.812 -1.693 1 90.62 238 SER B O 1
ATOM 5363 N N . GLU B 1 239 ? 14.242 19.781 -3.48 1 86.94 239 GLU B N 1
ATOM 5364 C CA . GLU B 1 239 ? 15.391 19.297 -4.238 1 86.94 239 GLU B CA 1
ATOM 5365 C C . GLU B 1 239 ? 16.703 19.797 -3.629 1 86.94 239 GLU B C 1
ATOM 5367 O O . GLU B 1 239 ? 17.688 19.062 -3.588 1 86.94 239 GLU B O 1
ATOM 5372 N N . ARG B 1 240 ? 16.609 21.047 -3.268 1 90.12 240 ARG B N 1
ATOM 5373 C CA . ARG B 1 240 ? 17.766 21.656 -2.604 1 90.12 240 ARG B CA 1
ATOM 5374 C C . ARG B 1 240 ? 17.328 22.406 -1.345 1 90.12 240 ARG B C 1
ATOM 5376 O O . ARG B 1 240 ? 16.172 22.812 -1.224 1 90.12 240 ARG B O 1
ATOM 5383 N N . THR B 1 241 ? 18.281 22.594 -0.546 1 92.5 241 THR B N 1
ATOM 5384 C CA . THR B 1 241 ? 18 23.281 0.704 1 92.5 241 THR B CA 1
ATOM 5385 C C . THR B 1 241 ? 17.516 24.703 0.431 1 92.5 241 THR B C 1
ATOM 5387 O O . THR B 1 241 ? 16.594 25.188 1.092 1 92.5 241 THR B O 1
ATOM 5390 N N . ASP B 1 242 ? 18.094 25.297 -0.565 1 93.38 242 ASP B N 1
ATOM 5391 C CA . ASP B 1 242 ? 17.828 26.719 -0.781 1 93.38 242 ASP B CA 1
ATOM 5392 C C . ASP B 1 242 ? 16.625 26.922 -1.683 1 93.38 242 ASP B C 1
ATOM 5394 O O . ASP B 1 242 ? 16.312 28.047 -2.07 1 93.38 242 ASP B O 1
ATOM 5398 N N . CYS B 1 243 ? 15.922 25.844 -1.962 1 90.12 243 CYS B N 1
ATOM 5399 C CA . CYS B 1 243 ? 14.758 25.922 -2.842 1 90.12 243 CYS B CA 1
ATOM 5400 C C . CYS B 1 243 ? 13.672 26.797 -2.223 1 90.12 243 CYS B C 1
ATOM 5402 O O . CYS B 1 243 ? 12.805 27.312 -2.93 1 90.12 243 CYS B O 1
ATOM 5404 N N . ILE B 1 244 ? 13.734 27.016 -0.853 1 94.31 244 ILE B N 1
ATOM 5405 C CA . ILE B 1 244 ? 12.648 27.719 -0.199 1 94.31 244 ILE B CA 1
ATOM 5406 C C . ILE B 1 244 ? 13.031 29.188 -0.009 1 94.31 244 ILE B C 1
ATOM 5408 O O . ILE B 1 244 ? 12.234 29.984 0.483 1 94.31 244 ILE B O 1
ATOM 5412 N N . ASP B 1 245 ? 14.234 29.562 -0.42 1 95.19 245 ASP B N 1
ATOM 5413 C CA . ASP B 1 245 ? 14.75 30.891 -0.078 1 95.19 245 ASP B CA 1
ATOM 5414 C C . ASP B 1 245 ? 13.867 31.984 -0.665 1 95.19 245 ASP B C 1
ATOM 5416 O O . ASP B 1 245 ? 13.461 32.906 0.046 1 95.19 245 ASP B O 1
ATOM 5420 N N . GLN B 1 246 ? 13.562 31.875 -1.901 1 93.69 246 GLN B N 1
ATOM 5421 C CA . GLN B 1 246 ? 12.789 32.906 -2.57 1 93.69 246 GLN B CA 1
ATOM 5422 C C . GLN B 1 246 ? 11.375 33 -1.999 1 93.69 246 GLN B C 1
ATOM 5424 O O . GLN B 1 246 ? 10.898 34.094 -1.697 1 93.69 246 GLN B O 1
ATOM 5429 N N . VAL B 1 247 ? 10.727 31.922 -1.854 1 94.75 247 VAL B N 1
ATOM 5430 C CA . VAL B 1 247 ? 9.352 31.922 -1.355 1 94.75 247 VAL B CA 1
ATOM 5431 C C . VAL B 1 247 ? 9.328 32.375 0.103 1 94.75 247 VAL B C 1
ATOM 5433 O O . VAL B 1 247 ? 8.391 33.031 0.539 1 94.75 247 VAL B O 1
ATOM 5436 N N . SER B 1 248 ? 10.375 32.031 0.821 1 96.81 248 SER B N 1
ATOM 5437 C CA . SER B 1 248 ? 10.453 32.406 2.223 1 96.81 248 SER B CA 1
ATOM 5438 C C . SER B 1 248 ? 10.523 33.938 2.365 1 96.81 248 SER B C 1
ATOM 5440 O O . SER B 1 248 ? 9.953 34.5 3.295 1 96.81 248 SER B O 1
ATOM 5442 N N . LYS B 1 249 ? 11.203 34.562 1.478 1 96.62 249 LYS B N 1
ATOM 5443 C CA . LYS B 1 249 ? 11.297 36.031 1.505 1 96.62 249 LYS B CA 1
ATOM 5444 C C . LYS B 1 249 ? 9.938 36.656 1.263 1 96.62 249 LYS B C 1
ATOM 5446 O O . LYS B 1 249 ? 9.57 37.625 1.935 1 96.62 249 LYS B O 1
ATOM 5451 N N . LEU B 1 250 ? 9.25 36.125 0.36 1 96.31 250 LEU B N 1
ATOM 5452 C CA . LEU B 1 250 ? 7.918 36.656 0.046 1 96.31 250 LEU B CA 1
ATOM 5453 C C . LEU B 1 250 ? 6.969 36.438 1.221 1 96.31 250 LEU B C 1
ATOM 5455 O O . LEU B 1 250 ? 6.211 37.344 1.576 1 96.31 250 LEU B O 1
ATOM 5459 N N . ILE B 1 251 ? 7.023 35.312 1.804 1 97.56 251 ILE B N 1
ATOM 5460 C CA . ILE B 1 251 ? 6.164 35 2.938 1 97.56 251 ILE B CA 1
ATOM 5461 C C . ILE B 1 251 ? 6.504 35.906 4.117 1 97.56 251 ILE B C 1
ATOM 5463 O O . ILE B 1 251 ? 5.613 36.469 4.754 1 97.56 251 ILE B O 1
ATOM 5467 N N . THR B 1 252 ? 7.785 36 4.375 1 97.75 252 THR B N 1
ATOM 5468 C CA . THR B 1 252 ? 8.234 36.812 5.496 1 97.75 252 THR B CA 1
ATOM 5469 C C . THR B 1 252 ? 7.773 38.25 5.332 1 97.75 252 THR B C 1
ATOM 5471 O O . THR B 1 252 ? 7.297 38.875 6.285 1 97.75 252 THR B O 1
ATOM 5474 N N . ALA B 1 253 ? 7.883 38.781 4.129 1 97.81 253 ALA B N 1
ATOM 5475 C CA . ALA B 1 253 ? 7.441 40.125 3.85 1 97.81 253 ALA B CA 1
ATOM 5476 C C . ALA B 1 253 ? 5.93 40.281 4.023 1 97.81 253 ALA B C 1
ATOM 5478 O O . ALA B 1 253 ? 5.449 41.25 4.609 1 97.81 253 ALA B O 1
ATOM 5479 N N . ALA B 1 254 ? 5.211 39.344 3.506 1 97.94 254 ALA B N 1
ATOM 5480 C CA . ALA B 1 254 ? 3.752 39.375 3.59 1 97.94 254 ALA B CA 1
ATOM 5481 C C . ALA B 1 254 ? 3.283 39.25 5.039 1 97.94 254 ALA B C 1
ATOM 5483 O O . ALA B 1 254 ? 2.346 39.938 5.449 1 97.94 254 ALA B O 1
ATOM 5484 N N . VAL B 1 255 ? 3.914 38.406 5.812 1 98.44 255 VAL B N 1
ATOM 5485 C CA . VAL B 1 255 ? 3.562 38.219 7.215 1 98.44 255 VAL B CA 1
ATOM 5486 C C . VAL B 1 255 ? 3.816 39.5 7.988 1 98.44 255 VAL B C 1
ATOM 5488 O O . VAL B 1 255 ? 2.998 39.906 8.82 1 98.44 255 VAL B O 1
ATOM 5491 N N . ALA B 1 256 ? 4.934 40.125 7.73 1 98.06 256 ALA B N 1
ATOM 5492 C CA . ALA B 1 256 ? 5.273 41.375 8.406 1 98.06 256 ALA B CA 1
ATOM 5493 C C . ALA B 1 256 ? 4.242 42.438 8.102 1 98.06 256 ALA B C 1
ATOM 5495 O O . ALA B 1 256 ? 3.9 43.25 8.977 1 98.06 256 ALA B O 1
ATOM 5496 N N . GLU B 1 257 ? 3.795 42.469 6.922 1 98.31 257 GLU B N 1
ATOM 5497 C CA . GLU B 1 257 ? 2.857 43.5 6.477 1 98.31 257 GLU B CA 1
ATOM 5498 C C . GLU B 1 257 ? 1.441 43.188 6.961 1 98.31 257 GLU B C 1
ATOM 5500 O O . GLU B 1 257 ? 0.769 44.062 7.508 1 98.31 257 GLU B O 1
ATOM 5505 N N . LEU B 1 258 ? 0.987 42 6.812 1 98.5 258 LEU B N 1
ATOM 5506 C CA . LEU B 1 258 ? -0.418 41.656 6.988 1 98.5 258 LEU B CA 1
ATOM 5507 C C . LEU B 1 258 ? -0.693 41.219 8.422 1 98.5 258 LEU B C 1
ATOM 5509 O O . LEU B 1 258 ? -1.824 41.312 8.906 1 98.5 258 LEU B O 1
ATOM 5513 N N . PHE B 1 259 ? 0.326 40.719 9.078 1 98.5 259 PHE B N 1
ATOM 5514 C CA . PHE B 1 259 ? 0.186 40.219 10.438 1 98.5 259 PHE B CA 1
ATOM 5515 C C . PHE B 1 259 ? 1.326 40.719 11.32 1 98.5 259 PHE B C 1
ATOM 5517 O O . PHE B 1 259 ? 2.074 39.906 11.891 1 98.5 259 PHE B O 1
ATOM 5524 N N . PRO B 1 260 ? 1.389 41.969 11.523 1 97.44 260 PRO B N 1
ATOM 5525 C CA . PRO B 1 260 ? 2.494 42.531 12.297 1 97.44 260 PRO B CA 1
ATOM 5526 C C . PRO B 1 260 ? 2.422 42.156 13.781 1 97.44 260 PRO B C 1
ATOM 5528 O O . PRO B 1 260 ? 3.436 42.219 14.484 1 97.44 260 PRO B O 1
ATOM 5531 N N . ASP B 1 261 ? 1.244 41.812 14.312 1 97.19 261 ASP B N 1
ATOM 5532 C CA . ASP B 1 261 ? 1.051 41.438 15.711 1 97.19 261 ASP B CA 1
ATOM 5533 C C . ASP B 1 261 ? 1.723 40.094 16.016 1 97.19 261 ASP B C 1
ATOM 5535 O O . ASP B 1 261 ? 1.302 39.062 15.516 1 97.19 261 ASP B O 1
ATOM 5539 N N . PRO B 1 262 ? 2.721 40.094 16.859 1 95.62 262 PRO B N 1
ATOM 5540 C CA . PRO B 1 262 ? 3.467 38.844 17.141 1 95.62 262 PRO B CA 1
ATOM 5541 C C . PRO B 1 262 ? 2.645 37.844 17.922 1 95.62 262 PRO B C 1
ATOM 5543 O O . PRO B 1 262 ? 3.061 36.688 18.062 1 95.62 262 PRO B O 1
ATOM 5546 N N . SER B 1 263 ? 1.546 38.25 18.422 1 96.44 263 SER B N 1
ATOM 5547 C CA . SER B 1 263 ? 0.704 37.312 19.172 1 96.44 263 SER B CA 1
ATOM 5548 C C . SER B 1 263 ? -0.065 36.406 18.219 1 96.44 263 SER B C 1
ATOM 5550 O O . SER B 1 263 ? -0.614 35.375 18.656 1 96.44 263 SER B O 1
ATOM 5552 N N . ILE B 1 264 ? -0.173 36.781 16.984 1 98.12 264 ILE B N 1
ATOM 5553 C CA . ILE B 1 264 ? -0.77 35.906 15.969 1 98.12 264 ILE B CA 1
ATOM 5554 C C . ILE B 1 264 ? 0.234 34.844 15.555 1 98.12 264 ILE B C 1
ATOM 5556 O O . ILE B 1 264 ? 1.341 35.156 15.109 1 98.12 264 ILE B O 1
ATOM 5560 N N . GLN B 1 265 ? -0.113 33.656 15.719 1 98.19 265 GLN B N 1
ATOM 5561 C CA . GLN B 1 265 ? 0.755 32.531 15.383 1 98.19 265 GLN B CA 1
ATOM 5562 C C . GLN B 1 265 ? 0.655 32.188 13.898 1 98.19 265 GLN B C 1
ATOM 5564 O O . GLN B 1 265 ? -0.444 31.984 13.375 1 98.19 265 GLN B O 1
ATOM 5569 N N . ILE B 1 266 ? 1.796 32.188 13.234 1 98.69 266 ILE B N 1
ATOM 5570 C CA . ILE B 1 266 ? 1.88 31.688 11.867 1 98.69 266 ILE B CA 1
ATOM 5571 C C . ILE B 1 266 ? 2.498 30.297 11.852 1 98.69 266 ILE B C 1
ATOM 5573 O O . ILE B 1 266 ? 3.58 30.094 12.406 1 98.69 266 ILE B O 1
ATOM 5577 N N . ILE B 1 267 ? 1.789 29.312 11.289 1 98.56 267 ILE B N 1
ATOM 5578 C CA . ILE B 1 267 ? 2.332 27.953 11.227 1 98.56 267 ILE B CA 1
ATOM 5579 C C . ILE B 1 267 ? 2.387 27.484 9.773 1 98.56 267 ILE B C 1
ATOM 5581 O O . ILE B 1 267 ? 1.73 28.062 8.906 1 98.56 267 ILE B O 1
ATOM 5585 N N . SER B 1 268 ? 3.219 26.547 9.492 1 98.25 268 SER B N 1
ATOM 5586 C CA . SER B 1 268 ? 3.373 25.906 8.188 1 98.25 268 SER B CA 1
ATOM 5587 C C . SER B 1 268 ? 3.506 24.391 8.32 1 98.25 268 SER B C 1
ATOM 5589 O O . SER B 1 268 ? 3.812 23.891 9.398 1 98.25 268 SER B O 1
ATOM 5591 N N . GLU B 1 269 ? 3.236 23.719 7.215 1 97.81 269 GLU B N 1
ATOM 5592 C CA . GLU B 1 269 ? 3.199 22.266 7.25 1 97.81 269 GLU B CA 1
ATOM 5593 C C . GLU B 1 269 ? 4.223 21.656 6.289 1 97.81 269 GLU B C 1
ATOM 5595 O O . GLU B 1 269 ? 3.881 20.812 5.457 1 97.81 269 GLU B O 1
ATOM 5600 N N . PRO B 1 270 ? 5.488 22 6.402 1 97.62 270 PRO B N 1
ATOM 5601 C CA . PRO B 1 270 ? 6.461 21.375 5.504 1 97.62 270 PRO B CA 1
ATOM 5602 C C . PRO B 1 270 ? 6.613 19.875 5.75 1 97.62 270 PRO B C 1
ATOM 5604 O O . PRO B 1 270 ? 6.797 19.453 6.895 1 97.62 270 PRO B O 1
ATOM 5607 N N . GLY B 1 271 ? 6.449 19.062 4.719 1 96.75 271 GLY B N 1
ATOM 5608 C CA . GLY B 1 271 ? 6.703 17.625 4.746 1 96.75 271 GLY B CA 1
ATOM 5609 C C . GLY B 1 271 ? 7.883 17.219 3.885 1 96.75 271 GLY B C 1
ATOM 5610 O O . GLY B 1 271 ? 9 17.078 4.383 1 96.75 271 GLY B O 1
ATOM 5611 N N . ARG B 1 272 ? 7.668 17.344 2.568 1 95.19 272 ARG B N 1
ATOM 5612 C CA . ARG B 1 272 ? 8.68 16.953 1.587 1 95.19 272 ARG B CA 1
ATOM 5613 C C . ARG B 1 272 ? 9.984 17.719 1.813 1 95.19 272 ARG B C 1
ATOM 5615 O O . ARG B 1 272 ? 11.07 17.156 1.642 1 95.19 272 ARG B O 1
ATOM 5622 N N . TYR B 1 273 ? 9.867 18.984 2.088 1 96.31 273 TYR B N 1
ATOM 5623 C CA . TYR B 1 273 ? 11.07 19.797 2.234 1 96.31 273 TYR B CA 1
ATOM 5624 C C . TYR B 1 273 ? 11.992 19.219 3.303 1 96.31 273 TYR B C 1
ATOM 5626 O O . TYR B 1 273 ? 13.219 19.25 3.156 1 96.31 273 TYR B O 1
ATOM 5634 N N . ILE B 1 274 ? 11.391 18.656 4.305 1 97.56 274 ILE B N 1
ATOM 5635 C CA . ILE B 1 274 ? 12.172 18.203 5.453 1 97.56 274 ILE B CA 1
ATOM 5636 C C . ILE B 1 274 ? 12.672 16.781 5.223 1 97.56 274 ILE B C 1
ATOM 5638 O O . ILE B 1 274 ? 13.852 16.484 5.434 1 97.56 274 ILE B O 1
ATOM 5642 N N . SER B 1 275 ? 11.844 15.93 4.715 1 97.06 275 SER B N 1
ATOM 5643 C CA . SER B 1 275 ? 12.148 14.5 4.805 1 97.06 275 SER B CA 1
ATOM 5644 C C . SER B 1 275 ? 12.711 13.977 3.488 1 97.06 275 SER B C 1
ATOM 5646 O O . SER B 1 275 ? 13.445 12.984 3.475 1 97.06 275 SER B O 1
ATOM 5648 N N . ASP B 1 276 ? 12.469 14.547 2.412 1 95.75 276 ASP B N 1
ATOM 5649 C CA . ASP B 1 276 ? 12.703 13.953 1.099 1 95.75 276 ASP B CA 1
ATOM 5650 C C . ASP B 1 276 ? 14.188 13.664 0.883 1 95.75 276 ASP B C 1
ATOM 5652 O O . ASP B 1 276 ? 14.57 12.508 0.702 1 95.75 276 ASP B O 1
ATOM 5656 N N . SER B 1 277 ? 15.016 14.656 1.026 1 94.94 277 SER B N 1
ATOM 5657 C CA . SER B 1 277 ? 16.438 14.555 0.696 1 94.94 277 SER B CA 1
ATOM 5658 C C . SER B 1 277 ? 17.203 13.805 1.784 1 94.94 277 SER B C 1
ATOM 5660 O O . SER B 1 277 ? 18.359 13.43 1.591 1 94.94 277 SER B O 1
ATOM 5662 N N . SER B 1 278 ? 16.562 13.531 2.883 1 97.38 278 SER B N 1
ATOM 5663 C CA . SER B 1 278 ? 17.266 12.953 4.023 1 97.38 278 SER B CA 1
ATOM 5664 C C . SER B 1 278 ? 17.312 11.43 3.928 1 97.38 278 SER B C 1
ATOM 5666 O O . SER B 1 278 ? 17.969 10.773 4.727 1 97.38 278 SER B O 1
ATOM 5668 N N . PHE B 1 279 ? 16.625 10.875 2.99 1 97.5 279 PHE B N 1
ATOM 5669 C CA . PHE B 1 279 ? 16.609 9.43 2.807 1 97.5 279 PHE B CA 1
ATOM 5670 C C . PHE B 1 279 ? 17.125 9.055 1.427 1 97.5 279 PHE B C 1
ATOM 5672 O O . PHE B 1 279 ? 16.828 9.719 0.437 1 97.5 279 PHE B O 1
ATOM 5679 N N . THR B 1 280 ? 17.906 8.047 1.387 1 97.75 280 THR B N 1
ATOM 5680 C CA . THR B 1 280 ? 18.375 7.41 0.156 1 97.75 280 THR B CA 1
ATOM 5681 C C . THR B 1 280 ? 18.016 5.926 0.153 1 97.75 280 THR B C 1
ATOM 5683 O O . THR B 1 280 ? 18.266 5.223 1.138 1 97.75 280 THR B O 1
ATOM 5686 N N . MET B 1 281 ? 17.484 5.484 -0.918 1 97.69 281 MET B N 1
ATOM 5687 C CA . MET B 1 281 ? 17.109 4.074 -1.024 1 97.69 281 MET B CA 1
ATOM 5688 C C . MET B 1 281 ? 18.125 3.314 -1.873 1 97.69 281 MET B C 1
ATOM 5690 O O . MET B 1 281 ? 18.625 3.834 -2.875 1 97.69 281 MET B O 1
ATOM 5694 N N . TYR B 1 282 ? 18.484 2.127 -1.456 1 98.25 282 TYR B N 1
ATOM 5695 C CA . TYR B 1 282 ? 19.391 1.226 -2.166 1 98.25 282 TYR B CA 1
ATOM 5696 C C . TYR B 1 282 ? 18.672 -0.072 -2.535 1 98.25 282 TYR B C 1
ATOM 5698 O O . TYR B 1 282 ? 18.094 -0.732 -1.677 1 98.25 282 TYR B O 1
ATOM 5706 N N . CYS B 1 283 ? 18.719 -0.416 -3.791 1 97.62 283 CYS B N 1
ATOM 5707 C CA . CYS B 1 283 ? 18.109 -1.645 -4.289 1 97.62 283 CYS B CA 1
ATOM 5708 C C . CYS B 1 283 ? 19.125 -2.496 -5.035 1 97.62 283 CYS B C 1
ATOM 5710 O O . CYS B 1 283 ? 19.953 -1.972 -5.777 1 97.62 283 CYS B O 1
ATOM 5712 N N . SER B 1 284 ? 19.062 -3.697 -4.855 1 96.75 284 SER B N 1
ATOM 5713 C CA . SER B 1 284 ? 19.953 -4.613 -5.566 1 96.75 284 SER B CA 1
ATOM 5714 C C . SER B 1 284 ? 19.297 -5.133 -6.844 1 96.75 284 SER B C 1
ATOM 5716 O O . SER B 1 284 ? 18.078 -5.262 -6.918 1 96.75 284 SER B O 1
ATOM 5718 N N . ILE B 1 285 ? 20.109 -5.387 -7.82 1 96.06 285 ILE B N 1
ATOM 5719 C CA . ILE B 1 285 ? 19.656 -5.965 -9.078 1 96.06 285 ILE B CA 1
ATOM 5720 C C . ILE B 1 285 ? 19.656 -7.488 -8.977 1 96.06 285 ILE B C 1
ATOM 5722 O O . ILE B 1 285 ? 20.672 -8.102 -8.656 1 96.06 285 ILE B O 1
ATOM 5726 N N . ASN B 1 286 ? 18.5 -8.031 -9.234 1 94.19 286 ASN B N 1
ATOM 5727 C CA . ASN B 1 286 ? 18.328 -9.477 -9.141 1 94.19 286 ASN B CA 1
ATOM 5728 C C . ASN B 1 286 ? 18.625 -10.164 -10.477 1 94.19 286 ASN B C 1
ATOM 5730 O O . ASN B 1 286 ? 19.109 -11.297 -10.508 1 94.19 286 ASN B O 1
ATOM 5734 N N . ASN B 1 287 ? 18.188 -9.555 -11.5 1 93.75 287 ASN B N 1
ATOM 5735 C CA . ASN B 1 287 ? 18.281 -10.133 -12.836 1 93.75 287 ASN B CA 1
ATOM 5736 C C . ASN B 1 287 ? 18.375 -9.047 -13.906 1 93.75 287 ASN B C 1
ATOM 5738 O O . ASN B 1 287 ? 17.906 -7.926 -13.711 1 93.75 287 ASN B O 1
ATOM 5742 N N . VAL B 1 288 ? 19.094 -9.359 -14.977 1 93.19 288 VAL B N 1
ATOM 5743 C CA . VAL B 1 288 ? 19.156 -8.516 -16.156 1 93.19 288 VAL B CA 1
ATOM 5744 C C . VAL B 1 288 ? 18.812 -9.336 -17.406 1 93.19 288 VAL B C 1
ATOM 5746 O O . VAL B 1 288 ? 19.344 -10.43 -17.594 1 93.19 288 VAL B O 1
ATOM 5749 N N . ARG B 1 289 ? 17.859 -8.891 -18.109 1 90.06 289 ARG B N 1
ATOM 5750 C CA . ARG B 1 289 ? 17.484 -9.516 -19.375 1 90.06 289 ARG B CA 1
ATOM 5751 C C . ARG B 1 289 ? 17.75 -8.578 -20.547 1 90.06 289 ARG B C 1
ATOM 5753 O O . ARG B 1 289 ? 17.281 -7.434 -20.547 1 90.06 289 ARG B O 1
ATOM 5760 N N . ARG B 1 290 ? 18.484 -9.07 -21.469 1 84.5 290 ARG B N 1
ATOM 5761 C CA . ARG B 1 290 ? 18.734 -8.328 -22.703 1 84.5 290 ARG B CA 1
ATOM 5762 C C . ARG B 1 290 ? 18.031 -8.992 -23.875 1 84.5 290 ARG B C 1
ATOM 5764 O O . ARG B 1 290 ? 18.156 -10.195 -24.094 1 84.5 290 ARG B O 1
ATOM 5771 N N . SER B 1 291 ? 17.062 -8.312 -24.266 1 74.94 291 SER B N 1
ATOM 5772 C CA . SER B 1 291 ? 16.312 -8.867 -25.391 1 74.94 291 SER B CA 1
ATOM 5773 C C . SER B 1 291 ? 16.25 -7.879 -26.562 1 74.94 291 SER B C 1
ATOM 5775 O O . SER B 1 291 ? 16.625 -6.715 -26.406 1 74.94 291 SER B O 1
ATOM 5777 N N . ILE B 1 292 ? 16.062 -8.445 -27.703 1 72.31 292 ILE B N 1
ATOM 5778 C CA . ILE B 1 292 ? 15.859 -7.617 -28.875 1 72.31 292 ILE B CA 1
ATOM 5779 C C . ILE B 1 292 ? 14.383 -7.609 -29.25 1 72.31 292 ILE B C 1
ATOM 5781 O O . ILE B 1 292 ? 13.773 -8.672 -29.422 1 72.31 292 ILE B O 1
ATOM 5785 N N . LYS B 1 293 ? 13.695 -6.512 -29.094 1 67.19 293 LYS B N 1
ATOM 5786 C CA . LYS B 1 293 ? 12.32 -6.324 -29.562 1 67.19 293 LYS B CA 1
ATOM 5787 C C . LYS B 1 293 ? 12.242 -5.246 -30.641 1 67.19 293 LYS B C 1
ATOM 5789 O O . LYS B 1 293 ? 12.695 -4.117 -30.422 1 67.19 293 LYS B O 1
ATOM 5794 N N . ASP B 1 294 ? 11.617 -5.676 -31.781 1 68.62 294 ASP B N 1
ATOM 5795 C CA . ASP B 1 294 ? 11.445 -4.785 -32.938 1 68.62 294 ASP B CA 1
ATOM 5796 C C . ASP B 1 294 ? 12.773 -4.137 -33.312 1 68.62 294 ASP B C 1
ATOM 5798 O O . ASP B 1 294 ? 12.828 -2.932 -33.562 1 68.62 294 ASP B O 1
ATOM 5802 N N . GLY B 1 295 ? 13.906 -4.855 -33.188 1 68.56 295 GLY B N 1
ATOM 5803 C CA . GLY B 1 295 ? 15.219 -4.402 -33.594 1 68.56 295 GLY B CA 1
ATOM 5804 C C . GLY B 1 295 ? 15.922 -3.549 -32.562 1 68.56 295 GLY B C 1
ATOM 5805 O O . GLY B 1 295 ? 17.047 -3.104 -32.781 1 68.56 295 GLY B O 1
ATOM 5806 N N . LYS B 1 296 ? 15.25 -3.279 -31.531 1 75.19 296 LYS B N 1
ATOM 5807 C CA . LYS B 1 296 ? 15.852 -2.455 -30.484 1 75.19 296 LYS B CA 1
ATOM 5808 C C . LYS B 1 296 ? 16.25 -3.299 -29.281 1 75.19 296 LYS B C 1
ATOM 5810 O O . LYS B 1 296 ? 15.5 -4.195 -28.859 1 75.19 296 LYS B O 1
ATOM 5815 N N . GLN B 1 297 ? 17.5 -3.088 -28.906 1 77.5 297 GLN B N 1
ATOM 5816 C CA . GLN B 1 297 ? 17.969 -3.766 -27.703 1 77.5 297 GLN B CA 1
ATOM 5817 C C . GLN B 1 297 ? 17.25 -3.248 -26.453 1 77.5 297 GLN B C 1
ATOM 5819 O O . GLN B 1 297 ? 17.219 -2.039 -26.219 1 77.5 297 GLN B O 1
ATOM 5824 N N . MET B 1 298 ? 16.562 -4.211 -25.891 1 81.69 298 MET B N 1
ATOM 5825 C CA . MET B 1 298 ? 15.891 -3.875 -24.625 1 81.69 298 MET B CA 1
ATOM 5826 C C . MET B 1 298 ? 16.688 -4.387 -23.438 1 81.69 298 MET B C 1
ATOM 5828 O O . MET B 1 298 ? 17.094 -5.551 -23.406 1 81.69 298 MET B O 1
ATOM 5832 N N . ASN B 1 299 ? 17.094 -3.469 -22.562 1 91.12 299 ASN B N 1
ATOM 5833 C CA . ASN B 1 299 ? 17.766 -3.791 -21.312 1 91.12 299 ASN B CA 1
ATOM 5834 C C . ASN B 1 299 ? 16.812 -3.75 -20.125 1 91.12 299 ASN B C 1
ATOM 5836 O O . ASN B 1 299 ? 16.5 -2.674 -19.625 1 91.12 299 ASN B O 1
ATOM 5840 N N . MET B 1 300 ? 16.422 -4.938 -19.75 1 94.19 300 MET B N 1
ATOM 5841 C CA . MET B 1 300 ? 15.484 -5.047 -18.641 1 94.19 300 MET B CA 1
ATOM 5842 C C . MET B 1 300 ? 16.219 -5.391 -17.344 1 94.19 300 MET B C 1
ATOM 5844 O O . MET B 1 300 ? 16.922 -6.391 -17.281 1 94.19 300 MET B O 1
ATOM 5848 N N . ILE B 1 301 ? 16.062 -4.543 -16.375 1 96.06 301 ILE B N 1
ATOM 5849 C CA . ILE B 1 301 ? 16.703 -4.707 -15.086 1 96.06 301 ILE B CA 1
ATOM 5850 C C . ILE B 1 301 ? 15.656 -4.984 -14.008 1 96.06 301 ILE B C 1
ATOM 5852 O O . ILE B 1 301 ? 14.703 -4.219 -13.852 1 96.06 301 ILE B O 1
ATOM 5856 N N . TYR B 1 302 ? 15.812 -6.086 -13.328 1 96.62 302 TYR B N 1
ATOM 5857 C CA . TYR B 1 302 ? 14.906 -6.48 -12.258 1 96.62 302 TYR B CA 1
ATOM 5858 C C . TYR B 1 302 ? 15.508 -6.18 -10.891 1 96.62 302 TYR B C 1
ATOM 5860 O O . TYR B 1 302 ? 16.562 -6.719 -10.539 1 96.62 302 TYR B O 1
ATOM 5868 N N . ILE B 1 303 ? 14.797 -5.34 -10.141 1 96.75 303 ILE B N 1
ATOM 5869 C CA . ILE B 1 303 ? 15.359 -4.965 -8.844 1 96.75 303 ILE B CA 1
ATOM 5870 C C . ILE B 1 303 ? 14.43 -5.43 -7.73 1 96.75 303 ILE B C 1
ATOM 5872 O O . ILE B 1 303 ? 13.336 -5.941 -7.996 1 96.75 303 ILE B O 1
ATOM 5876 N N . ASP B 1 304 ? 14.852 -5.301 -6.484 1 96.56 304 ASP B N 1
ATOM 5877 C CA . ASP B 1 304 ? 14.188 -5.992 -5.383 1 96.56 304 ASP B CA 1
ATOM 5878 C C . ASP B 1 304 ? 13.211 -5.07 -4.664 1 96.56 304 ASP B C 1
ATOM 5880 O O . ASP B 1 304 ? 12.781 -5.359 -3.547 1 96.56 304 ASP B O 1
ATOM 5884 N N . ASP B 1 305 ? 12.828 -3.926 -5.203 1 96.5 305 ASP B N 1
ATOM 5885 C CA . ASP B 1 305 ? 11.664 -3.117 -4.848 1 96.5 305 ASP B CA 1
ATOM 5886 C C . ASP B 1 305 ? 11.031 -2.498 -6.09 1 96.5 305 ASP B C 1
ATOM 5888 O O . ASP B 1 305 ? 11.602 -2.551 -7.18 1 96.5 305 ASP B O 1
ATOM 5892 N N . GLY B 1 306 ? 9.789 -2.035 -5.918 1 96.88 306 GLY B N 1
ATOM 5893 C CA . GLY B 1 306 ? 9.109 -1.548 -7.109 1 96.88 306 GLY B CA 1
ATOM 5894 C C . GLY B 1 306 ? 7.879 -0.722 -6.793 1 96.88 306 GLY B C 1
ATOM 5895 O O . GLY B 1 306 ? 7.793 -0.105 -5.73 1 96.88 306 GLY B O 1
ATOM 5896 N N . VAL B 1 307 ? 6.977 -0.715 -7.707 1 96.06 307 VAL B N 1
ATOM 5897 C CA . VAL B 1 307 ? 5.781 0.122 -7.672 1 96.06 307 VAL B CA 1
ATOM 5898 C C . VAL B 1 307 ? 4.887 -0.304 -6.508 1 96.06 307 VAL B C 1
ATOM 5900 O O . VAL B 1 307 ? 4.23 0.532 -5.883 1 96.06 307 VAL B O 1
ATOM 5903 N N . TYR B 1 308 ? 4.883 -1.541 -6.133 1 95.25 308 TYR B N 1
ATOM 5904 C CA . TYR B 1 308 ? 4.047 -2.023 -5.039 1 95.25 308 TYR B CA 1
ATOM 5905 C C . TYR B 1 308 ? 4.77 -1.883 -3.703 1 95.25 308 TYR B C 1
ATOM 5907 O O . TYR B 1 308 ? 4.184 -2.133 -2.646 1 95.25 308 TYR B O 1
ATOM 5915 N N . GLY B 1 309 ? 6.031 -1.532 -3.75 1 95.12 309 GLY B N 1
ATOM 5916 C CA . GLY B 1 309 ? 6.809 -1.222 -2.561 1 95.12 309 GLY B CA 1
ATOM 5917 C C . GLY B 1 309 ? 6.973 0.268 -2.328 1 95.12 309 GLY B C 1
ATOM 5918 O O . GLY B 1 309 ? 5.984 1 -2.238 1 95.12 309 GLY B O 1
ATOM 5919 N N . CYS B 1 310 ? 8.234 0.701 -2.439 1 95.69 310 CYS B N 1
ATOM 5920 C CA . CYS B 1 310 ? 8.508 2.078 -2.051 1 95.69 310 CYS B CA 1
ATOM 5921 C C . CYS B 1 310 ? 8.734 2.957 -3.275 1 95.69 310 CYS B C 1
ATOM 5923 O O . CYS B 1 310 ? 8.992 4.156 -3.146 1 95.69 310 CYS B O 1
ATOM 5925 N N . LEU B 1 311 ? 8.562 2.436 -4.5 1 96.38 311 LEU B N 1
ATOM 5926 C CA . LEU B 1 311 ? 8.914 3.193 -5.695 1 96.38 311 LEU B CA 1
ATOM 5927 C C . LEU B 1 311 ? 7.684 3.459 -6.555 1 96.38 311 LEU B C 1
ATOM 5929 O O . LEU B 1 311 ? 7.766 3.436 -7.785 1 96.38 311 LEU B O 1
ATOM 5933 N N . ARG B 1 312 ? 6.629 3.672 -5.934 1 91.5 312 ARG B N 1
ATOM 5934 C CA . ARG B 1 312 ? 5.359 3.908 -6.613 1 91.5 312 ARG B CA 1
ATOM 5935 C C . ARG B 1 312 ? 5.328 5.297 -7.246 1 91.5 312 ARG B C 1
ATOM 5937 O O . ARG B 1 312 ? 4.992 5.441 -8.422 1 91.5 312 ARG B O 1
ATOM 5944 N N . ASP B 1 313 ? 5.574 6.328 -6.465 1 84.38 313 ASP B N 1
ATOM 5945 C CA . ASP B 1 313 ? 5.418 7.723 -6.875 1 84.38 313 ASP B CA 1
ATOM 5946 C C . ASP B 1 313 ? 6.777 8.383 -7.09 1 84.38 313 ASP B C 1
ATOM 5948 O O . ASP B 1 313 ? 7.043 9.461 -6.539 1 84.38 313 ASP B O 1
ATOM 5952 N N . VAL B 1 314 ? 7.5 7.758 -7.969 1 83.56 314 VAL B N 1
ATOM 5953 C CA . VAL B 1 314 ? 8.836 8.289 -8.203 1 83.56 314 VAL B CA 1
ATOM 5954 C C . VAL B 1 314 ? 8.773 9.438 -9.203 1 83.56 314 VAL B C 1
ATOM 5956 O O . VAL B 1 314 ? 8.008 9.391 -10.164 1 83.56 314 VAL B O 1
ATOM 5959 N N . GLU B 1 315 ? 9.516 10.438 -8.828 1 82.12 315 GLU B N 1
ATOM 5960 C CA . GLU B 1 315 ? 9.633 11.648 -9.641 1 82.12 315 GLU B CA 1
ATOM 5961 C C . GLU B 1 315 ? 10.992 11.719 -10.336 1 82.12 315 GLU B C 1
ATOM 5963 O O . GLU B 1 315 ? 11.859 10.859 -10.102 1 82.12 315 GLU B O 1
ATOM 5968 N N . LYS B 1 316 ? 11.164 12.719 -11.156 1 79.75 316 LYS B N 1
ATOM 5969 C CA . LYS B 1 316 ? 12.383 12.891 -11.945 1 79.75 316 LYS B CA 1
ATOM 5970 C C . LYS B 1 316 ? 13.609 13 -11.039 1 79.75 316 LYS B C 1
ATOM 5972 O O . LYS B 1 316 ? 14.695 12.539 -11.391 1 79.75 316 LYS B O 1
ATOM 5977 N N . TRP B 1 317 ? 13.438 13.539 -9.93 1 79.44 317 TRP B N 1
ATOM 5978 C CA . TRP B 1 317 ? 14.594 13.766 -9.07 1 79.44 317 TRP B CA 1
ATOM 5979 C C . TRP B 1 317 ? 14.969 12.492 -8.32 1 79.44 317 TRP B C 1
ATOM 5981 O O . TRP B 1 317 ? 16 12.438 -7.648 1 79.44 317 TRP B O 1
ATOM 5991 N N . HIS B 1 318 ? 14.203 11.477 -8.406 1 84.75 318 HIS B N 1
ATOM 5992 C CA . HIS B 1 318 ? 14.539 10.164 -7.859 1 84.75 318 HIS B CA 1
ATOM 5993 C C . HIS B 1 318 ? 15.359 9.352 -8.852 1 84.75 318 HIS B C 1
ATOM 5995 O O . HIS B 1 318 ? 15.609 8.164 -8.633 1 84.75 318 HIS B O 1
ATOM 6001 N N . TYR B 1 319 ? 15.82 9.953 -9.828 1 91 319 TYR B N 1
ATOM 6002 C CA . TYR B 1 319 ? 16.516 9.258 -10.914 1 91 319 TYR B CA 1
ATOM 6003 C C . TYR B 1 319 ? 17.578 8.305 -10.359 1 91 319 TYR B C 1
ATOM 6005 O O . TYR B 1 319 ? 18.422 8.719 -9.57 1 91 319 TYR B O 1
ATOM 6013 N N . PRO B 1 320 ? 17.469 7.047 -10.781 1 95.06 320 PRO B N 1
ATOM 6014 C CA . PRO B 1 320 ? 18.375 6.043 -10.227 1 95.06 320 PRO B CA 1
ATOM 6015 C C . PRO B 1 320 ? 19.812 6.195 -10.727 1 95.06 320 PRO B C 1
ATOM 6017 O O . PRO B 1 320 ? 20.031 6.559 -11.891 1 95.06 320 PRO B O 1
ATOM 6020 N N . LYS B 1 321 ? 20.734 5.887 -9.859 1 94.75 321 LYS B N 1
ATOM 6021 C CA . LYS B 1 321 ? 22.156 5.809 -10.188 1 94.75 321 LYS B CA 1
ATOM 6022 C C . LYS B 1 321 ? 22.719 4.441 -9.82 1 94.75 321 LYS B C 1
ATOM 6024 O O . LYS B 1 321 ? 22.328 3.84 -8.82 1 94.75 321 LYS B O 1
ATOM 6029 N N . LYS B 1 322 ? 23.641 3.977 -10.695 1 95.88 322 LYS B N 1
ATOM 6030 C CA . LYS B 1 322 ? 24.359 2.75 -10.336 1 95.88 322 LYS B CA 1
ATOM 6031 C C . LYS B 1 322 ? 25.359 3 -9.211 1 95.88 322 LYS B C 1
ATOM 6033 O O . LYS B 1 322 ? 26.125 3.963 -9.258 1 95.88 322 LYS B O 1
ATOM 6038 N N . PHE B 1 323 ? 25.266 2.246 -8.18 1 95.75 323 PHE B N 1
ATOM 6039 C CA . PHE B 1 323 ? 26.266 2.297 -7.121 1 95.75 323 PHE B CA 1
ATOM 6040 C C . PHE B 1 323 ? 27.641 1.909 -7.648 1 95.75 323 PHE B C 1
ATOM 6042 O O . PHE B 1 323 ? 27.812 0.847 -8.25 1 95.75 323 PHE B O 1
ATOM 6049 N N . LYS B 1 324 ? 28.562 2.74 -7.477 1 91.75 324 LYS B N 1
ATOM 6050 C CA . LYS B 1 324 ? 29.938 2.482 -7.906 1 91.75 324 LYS B CA 1
ATOM 6051 C C . LYS B 1 324 ? 30.75 1.867 -6.781 1 91.75 324 LYS B C 1
ATOM 6053 O O . LYS B 1 324 ? 31.047 2.533 -5.785 1 91.75 324 LYS B O 1
ATOM 6058 N N . ARG B 1 325 ? 31.125 0.653 -7.035 1 88.75 325 ARG B N 1
ATOM 6059 C CA . ARG B 1 325 ? 31.984 -0.001 -6.059 1 88.75 325 ARG B CA 1
ATOM 6060 C C . ARG B 1 325 ? 33.375 0.61 -6.07 1 88.75 325 ARG B C 1
ATOM 6062 O O . ARG B 1 325 ? 33.844 1.14 -7.09 1 88.75 325 ARG B O 1
ATOM 6069 N N . SER B 1 326 ? 34.062 0.549 -5.004 1 81.62 326 SER B N 1
ATOM 6070 C CA . SER B 1 326 ? 35.406 1.125 -4.859 1 81.62 326 SER B CA 1
ATOM 6071 C C . SER B 1 326 ? 36.375 0.504 -5.852 1 81.62 326 SER B C 1
ATOM 6073 O O . SER B 1 326 ? 37.344 1.147 -6.262 1 81.62 326 SER B O 1
ATOM 6075 N N . THR B 1 327 ? 36 -0.64 -6.27 1 79.5 327 THR B N 1
ATOM 6076 C CA . THR B 1 327 ? 36.906 -1.374 -7.148 1 79.5 327 THR B CA 1
ATOM 6077 C C . THR B 1 327 ? 36.625 -1.054 -8.609 1 79.5 327 THR B C 1
ATOM 6079 O O . THR B 1 327 ? 37.375 -1.452 -9.5 1 79.5 327 THR B O 1
ATOM 6082 N N . GLU B 1 328 ? 35.531 -0.325 -8.789 1 78.75 328 GLU B N 1
ATOM 6083 C CA . GLU B 1 328 ? 35.125 -0.065 -10.164 1 78.75 328 GLU B CA 1
ATOM 6084 C C . GLU B 1 328 ? 35.688 1.258 -10.664 1 78.75 328 GLU B C 1
ATOM 6086 O O . GLU B 1 328 ? 35.688 2.26 -9.945 1 78.75 328 GLU B O 1
ATOM 6091 N N . ASN B 1 329 ? 36.406 1.371 -11.742 1 67.5 329 ASN B N 1
ATOM 6092 C CA . ASN B 1 329 ? 37 2.578 -12.289 1 67.5 329 ASN B CA 1
ATOM 6093 C C . ASN B 1 329 ? 36.062 3.328 -13.211 1 67.5 329 ASN B C 1
ATOM 6095 O O . ASN B 1 329 ? 36 4.559 -13.195 1 67.5 329 ASN B O 1
ATOM 6099 N N . ASP B 1 330 ? 35.594 2.701 -14.305 1 64.69 330 ASP B N 1
ATOM 6100 C CA . ASP B 1 330 ? 34.844 3.426 -15.344 1 64.69 330 ASP B CA 1
ATOM 6101 C C . ASP B 1 330 ? 33.375 3.008 -15.367 1 64.69 330 ASP B C 1
ATOM 6103 O O . ASP B 1 330 ? 33.062 1.853 -15.086 1 64.69 330 ASP B O 1
ATOM 6107 N N . THR B 1 331 ? 32.625 4.219 -15.391 1 70.5 331 THR B N 1
ATOM 6108 C CA . THR B 1 331 ? 31.219 3.938 -15.648 1 70.5 331 THR B CA 1
ATOM 6109 C C . THR B 1 331 ? 30.953 3.828 -17.141 1 70.5 331 THR B C 1
ATOM 6111 O O . THR B 1 331 ? 31.375 4.695 -17.922 1 70.5 331 THR B O 1
ATOM 6114 N N . GLY B 1 332 ? 31.125 2.639 -17.844 1 78.31 332 GLY B N 1
ATOM 6115 C CA . GLY B 1 332 ? 30.797 2.334 -19.219 1 78.31 332 GLY B CA 1
ATOM 6116 C C . GLY B 1 332 ? 29.719 3.234 -19.797 1 78.31 332 GLY B C 1
ATOM 6117 O O . GLY B 1 332 ? 29.25 4.145 -19.109 1 78.31 332 GLY B O 1
ATOM 6118 N N . PRO B 1 333 ? 29.5 3.277 -21.094 1 88.12 333 PRO B N 1
ATOM 6119 C C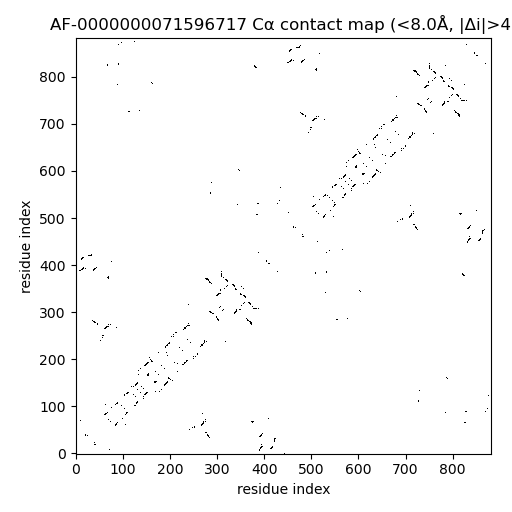A . PRO B 1 333 ? 28.469 4.078 -21.75 1 88.12 333 PRO B CA 1
ATOM 6120 C C . PRO B 1 333 ? 27.078 3.842 -21.141 1 88.12 333 PRO B C 1
ATOM 6122 O O . PRO B 1 333 ? 26.797 2.754 -20.625 1 88.12 333 PRO B O 1
ATOM 6125 N N . LEU B 1 334 ? 26.328 4.922 -21.219 1 91.5 334 LEU B N 1
ATOM 6126 C CA . LEU B 1 334 ? 24.938 4.824 -20.734 1 91.5 334 LEU B CA 1
ATOM 6127 C C . LEU B 1 334 ? 24.062 4.156 -21.781 1 91.5 334 LEU B C 1
ATOM 6129 O O . LEU B 1 334 ? 24.203 4.398 -22.984 1 91.5 334 LEU B O 1
ATOM 6133 N N . GLU B 1 335 ? 23.266 3.318 -21.297 1 91.19 335 GLU B N 1
ATOM 6134 C CA . GLU B 1 335 ? 22.281 2.652 -22.141 1 91.19 335 GLU B CA 1
ATOM 6135 C C . GLU B 1 335 ? 20.875 2.76 -21.531 1 91.19 335 GLU B C 1
ATOM 6137 O O . GLU B 1 335 ? 20.719 2.855 -20.312 1 91.19 335 GLU B O 1
ATOM 6142 N N . GLU B 1 336 ? 19.891 2.744 -22.469 1 93.31 336 GLU B N 1
ATOM 6143 C CA . GLU B 1 336 ? 18.5 2.771 -22 1 93.31 336 GLU B CA 1
ATOM 6144 C C . GLU B 1 336 ? 18.156 1.492 -21.25 1 93.31 336 GLU B C 1
ATOM 6146 O O . GLU B 1 336 ? 18.547 0.398 -21.656 1 93.31 336 GLU B O 1
ATOM 6151 N N . ALA B 1 337 ? 17.438 1.66 -20.188 1 94.38 337 ALA B N 1
ATOM 6152 C CA . ALA B 1 337 ? 17.062 0.51 -19.359 1 94.38 337 ALA B CA 1
ATOM 6153 C C . ALA B 1 337 ? 15.609 0.606 -18.922 1 94.38 337 ALA B C 1
ATOM 6155 O O . ALA B 1 337 ? 15.078 1.705 -18.75 1 94.38 337 ALA B O 1
ATOM 6156 N N . THR B 1 338 ? 14.914 -0.509 -18.828 1 94.81 338 THR B N 1
ATOM 6157 C CA . THR B 1 338 ? 13.625 -0.651 -18.172 1 94.81 338 THR B CA 1
ATOM 6158 C C . THR B 1 338 ? 13.789 -1.273 -16.797 1 94.81 338 THR B C 1
ATOM 6160 O O . THR B 1 338 ? 14.406 -2.328 -16.641 1 94.81 338 THR B O 1
ATOM 6163 N N . LEU B 1 339 ? 13.242 -0.647 -15.812 1 96.25 339 LEU B N 1
ATOM 6164 C CA . LEU B 1 339 ? 13.359 -1.147 -14.445 1 96.25 339 LEU B CA 1
ATOM 6165 C C . LEU B 1 339 ? 12.078 -1.854 -14.016 1 96.25 339 LEU B C 1
ATOM 6167 O O . LEU B 1 339 ? 10.992 -1.271 -14.078 1 96.25 339 LEU B O 1
ATOM 6171 N N . TRP B 1 340 ? 12.258 -3.102 -13.648 1 96.38 340 TRP B N 1
ATOM 6172 C CA . TRP B 1 340 ? 11.141 -3.912 -13.164 1 96.38 340 TRP B CA 1
ATOM 6173 C C . TRP B 1 340 ? 11.281 -4.195 -11.672 1 96.38 340 TRP B C 1
ATOM 6175 O O . TRP B 1 340 ? 12.375 -4.516 -11.195 1 96.38 340 TRP B O 1
ATOM 6185 N N . GLY B 1 341 ? 10.141 -4.047 -10.953 1 96.81 341 GLY B N 1
ATOM 6186 C CA . GLY B 1 341 ? 10.117 -4.441 -9.555 1 96.81 341 GLY B CA 1
ATOM 6187 C C . GLY B 1 341 ? 9.992 -5.941 -9.359 1 96.81 341 GLY B C 1
ATOM 6188 O O . GLY B 1 341 ? 9.984 -6.703 -10.336 1 96.81 341 GLY B O 1
ATOM 6189 N N . PRO B 1 342 ? 9.859 -6.367 -8.148 1 95.75 342 PRO B N 1
ATOM 6190 C CA . PRO B 1 342 ? 10 -7.789 -7.82 1 95.75 342 PRO B CA 1
ATOM 6191 C C . PRO B 1 342 ? 8.68 -8.555 -7.957 1 95.75 342 PRO B C 1
ATOM 6193 O O . PRO B 1 342 ? 8.672 -9.781 -7.883 1 95.75 342 PRO B O 1
ATOM 6196 N N . SER B 1 343 ? 7.547 -7.895 -8.164 1 94.56 343 SER B N 1
ATOM 6197 C CA . SER B 1 343 ? 6.273 -8.602 -8.219 1 94.56 343 SER B CA 1
ATOM 6198 C C . SER B 1 343 ? 6.078 -9.281 -9.57 1 94.56 343 SER B C 1
ATOM 6200 O O . SER B 1 343 ? 6.82 -9.008 -10.523 1 94.56 343 SER B O 1
ATOM 6202 N N . CYS B 1 344 ? 5.09 -10.148 -9.672 1 91.44 344 CYS B N 1
ATOM 6203 C CA . CYS B 1 344 ? 4.781 -10.852 -10.914 1 91.44 344 CYS B CA 1
ATOM 6204 C C . CYS B 1 344 ? 3.926 -9.984 -11.828 1 91.44 344 CYS B C 1
ATOM 6206 O O . CYS B 1 344 ? 3.531 -10.414 -12.914 1 91.44 344 CYS B O 1
ATOM 6208 N N . ASP B 1 345 ? 3.689 -8.719 -11.398 1 91.75 345 ASP B N 1
ATOM 6209 C CA . ASP B 1 345 ? 2.795 -7.832 -12.141 1 91.75 345 ASP B CA 1
ATOM 6210 C C . ASP B 1 345 ? 3.568 -6.98 -13.141 1 91.75 345 ASP B C 1
ATOM 6212 O O . ASP B 1 345 ? 4.559 -6.336 -12.789 1 91.75 345 ASP B O 1
ATOM 6216 N N . SER B 1 346 ? 3.051 -6.926 -14.352 1 90.38 346 SER B N 1
ATOM 6217 C CA . SER B 1 346 ? 3.717 -6.148 -15.383 1 90.38 346 SER B CA 1
ATOM 6218 C C . SER B 1 346 ? 3.49 -4.652 -15.188 1 90.38 346 SER B C 1
ATOM 6220 O O . SER B 1 346 ? 4.117 -3.83 -15.859 1 90.38 346 SER B O 1
ATOM 6222 N N . GLU B 1 347 ? 2.658 -4.312 -14.211 1 91.06 347 GLU B N 1
ATOM 6223 C CA . GLU B 1 347 ? 2.492 -2.908 -13.844 1 91.06 347 GLU B CA 1
ATOM 6224 C C . GLU B 1 347 ? 3.588 -2.457 -12.883 1 91.06 347 GLU B C 1
ATOM 6226 O O . GLU B 1 347 ? 3.723 -1.266 -12.602 1 91.06 347 GLU B O 1
ATOM 6231 N N . ASP B 1 348 ? 4.379 -3.369 -12.539 1 95.56 348 ASP B N 1
ATOM 6232 C CA . ASP B 1 348 ? 5.477 -3.066 -11.625 1 95.56 348 ASP B CA 1
ATOM 6233 C C . ASP B 1 348 ? 6.688 -2.529 -12.383 1 95.56 348 ASP B C 1
ATOM 6235 O O . ASP B 1 348 ? 7.809 -3.016 -12.203 1 95.56 348 ASP B O 1
ATOM 6239 N N . ARG B 1 349 ? 6.488 -1.609 -13.266 1 95.5 349 ARG B N 1
ATOM 6240 C CA . ARG B 1 349 ? 7.535 -0.916 -14.008 1 95.5 349 ARG B CA 1
ATOM 6241 C C . ARG B 1 349 ? 7.859 0.431 -13.367 1 95.5 349 ARG B C 1
ATOM 6243 O O . ARG B 1 349 ? 7.012 1.326 -13.328 1 95.5 349 ARG B O 1
ATOM 6250 N N . ILE B 1 350 ? 9.062 0.543 -12.922 1 96.25 350 ILE B N 1
ATOM 6251 C CA . ILE B 1 350 ? 9.477 1.75 -12.211 1 96.25 350 ILE B CA 1
ATOM 6252 C C . ILE B 1 350 ? 9.766 2.865 -13.211 1 96.25 350 ILE B C 1
ATOM 6254 O O . ILE B 1 350 ? 10.438 2.639 -14.227 1 96.25 350 ILE B O 1
ATOM 6258 N N . MET B 1 351 ? 9.234 4.098 -12.977 1 94 351 MET B N 1
ATOM 6259 C CA . MET B 1 351 ? 9.484 5.301 -13.758 1 94 351 MET B CA 1
ATOM 6260 C C . MET B 1 351 ? 9.141 5.078 -15.227 1 94 351 MET B C 1
ATOM 6262 O O . MET B 1 351 ? 9.945 5.371 -16.109 1 94 351 MET B O 1
ATOM 6266 N N . GLN B 1 352 ? 8.008 4.516 -15.43 1 90.94 352 GLN B N 1
ATOM 6267 C CA . GLN B 1 352 ? 7.559 4.129 -16.766 1 90.94 352 GLN B CA 1
ATOM 6268 C C . GLN B 1 352 ? 7.461 5.34 -17.688 1 90.94 352 GLN B C 1
ATOM 6270 O O . GLN B 1 352 ? 7.652 5.223 -18.906 1 90.94 352 GLN B O 1
ATOM 6275 N N . ASP B 1 353 ? 7.348 6.531 -17.141 1 90.38 353 ASP B N 1
ATOM 6276 C CA . ASP B 1 353 ? 7.145 7.727 -17.938 1 90.38 353 ASP B CA 1
ATOM 6277 C C . ASP B 1 353 ? 8.469 8.445 -18.219 1 90.38 353 ASP B C 1
ATOM 6279 O O . ASP B 1 353 ? 8.484 9.516 -18.812 1 90.38 353 ASP B O 1
ATOM 6283 N N . TYR B 1 354 ? 9.555 7.812 -17.781 1 91.69 354 TYR B N 1
ATOM 6284 C CA . TYR B 1 354 ? 10.859 8.438 -17.938 1 91.69 354 TYR B CA 1
ATOM 6285 C C . TYR B 1 354 ? 11.82 7.516 -18.688 1 91.69 354 TYR B C 1
ATOM 6287 O O . TYR B 1 354 ? 11.727 6.289 -18.578 1 91.69 354 TYR B O 1
ATOM 6295 N N . THR B 1 355 ? 12.695 8.148 -19.438 1 92.88 355 THR B N 1
ATOM 6296 C CA . THR B 1 355 ? 13.805 7.398 -20.016 1 92.88 355 THR B CA 1
ATOM 6297 C C . THR B 1 355 ? 14.914 7.203 -18.984 1 92.88 355 THR B C 1
ATOM 6299 O O . THR B 1 355 ? 15.445 8.18 -18.453 1 92.88 355 THR B O 1
ATOM 6302 N N . ILE B 1 356 ? 15.219 6.008 -18.734 1 94 356 ILE B N 1
ATOM 6303 C CA . ILE B 1 356 ? 16.266 5.688 -17.781 1 94 356 ILE B CA 1
ATOM 6304 C C . ILE B 1 356 ? 17.547 5.285 -18.516 1 94 356 ILE B C 1
ATOM 6306 O O . ILE B 1 356 ? 17.531 4.367 -19.328 1 94 356 ILE B O 1
ATOM 6310 N N . LEU B 1 357 ? 18.594 6.02 -18.266 1 94.81 357 LEU B N 1
ATOM 6311 C CA . LEU B 1 357 ? 19.906 5.719 -18.812 1 94.81 357 LEU B CA 1
ATOM 6312 C C . LEU B 1 357 ? 20.875 5.297 -17.703 1 94.81 357 LEU B C 1
ATOM 6314 O O . LEU B 1 357 ? 21.094 6.043 -16.734 1 94.81 357 LEU B O 1
ATOM 6318 N N . LEU B 1 358 ? 21.375 4.094 -17.797 1 94.25 358 LEU B N 1
ATOM 6319 C CA . LEU B 1 358 ? 22.328 3.553 -16.828 1 94.25 358 LEU B CA 1
ATOM 6320 C C . LEU B 1 358 ? 23.516 2.928 -17.547 1 94.25 358 LEU B C 1
ATOM 6322 O O . LEU B 1 358 ? 23.406 2.477 -18.688 1 94.25 358 LEU B O 1
ATOM 6326 N N . PRO B 1 359 ? 24.688 2.973 -16.844 1 93.31 359 PRO B N 1
ATOM 6327 C CA . PRO B 1 359 ? 25.734 2.098 -17.375 1 93.31 359 PRO B CA 1
ATOM 6328 C C . PRO B 1 359 ? 25.344 0.624 -17.359 1 93.31 359 PRO B C 1
ATOM 6330 O O . PRO B 1 359 ? 24.297 0.267 -16.797 1 93.31 359 PRO B O 1
ATOM 6333 N N . ARG B 1 360 ? 26.094 -0.117 -17.984 1 90.56 360 ARG B N 1
ATOM 6334 C CA . ARG B 1 360 ? 25.812 -1.548 -18.016 1 90.56 360 ARG B CA 1
ATOM 6335 C C . ARG B 1 360 ? 25.75 -2.121 -16.609 1 90.56 360 ARG B C 1
ATOM 6337 O O . ARG B 1 360 ? 26.688 -1.942 -15.82 1 90.56 360 ARG B O 1
ATOM 6344 N N . CYS B 1 361 ? 24.641 -2.725 -16.312 1 92.75 361 CYS B N 1
ATOM 6345 C CA . CYS B 1 361 ? 24.422 -3.334 -15 1 92.75 361 CYS B CA 1
ATOM 6346 C C . CYS B 1 361 ? 24.438 -4.855 -15.102 1 92.75 361 CYS B C 1
ATOM 6348 O O . CYS B 1 361 ? 24.141 -5.414 -16.156 1 92.75 361 CYS B O 1
ATOM 6350 N N . VAL B 1 362 ? 24.859 -5.441 -14.086 1 90.94 362 VAL B N 1
ATOM 6351 C CA . VAL B 1 362 ? 24.797 -6.895 -13.961 1 90.94 362 VAL B CA 1
ATOM 6352 C C . VAL B 1 362 ? 24.125 -7.27 -12.641 1 90.94 362 VAL B C 1
ATOM 6354 O O . VAL B 1 362 ? 23.875 -6.41 -11.789 1 90.94 362 VAL B O 1
ATOM 6357 N N . ALA B 1 363 ? 23.781 -8.5 -12.461 1 91.38 363 ALA B N 1
ATOM 6358 C CA . ALA B 1 363 ? 23.188 -8.984 -11.219 1 91.38 363 ALA B CA 1
ATOM 6359 C C . ALA B 1 363 ? 24.094 -8.68 -10.023 1 91.38 363 ALA B C 1
ATOM 6361 O O . ALA B 1 363 ? 25.328 -8.766 -10.133 1 91.38 363 ALA B O 1
ATOM 6362 N N . LEU B 1 364 ? 23.484 -8.25 -8.906 1 90.19 364 LEU B N 1
ATOM 6363 C CA . LEU B 1 364 ? 24.109 -7.969 -7.617 1 90.19 364 LEU B CA 1
ATOM 6364 C C . LEU B 1 364 ? 24.688 -6.555 -7.594 1 90.19 364 LEU B C 1
ATOM 6366 O O . LEU B 1 364 ? 25.172 -6.098 -6.559 1 90.19 364 LEU B O 1
ATOM 6370 N N . ASP B 1 365 ? 24.641 -5.906 -8.82 1 94.56 365 ASP B N 1
ATOM 6371 C CA . ASP B 1 365 ? 24.812 -4.465 -8.719 1 94.56 365 ASP B CA 1
ATOM 6372 C C . ASP B 1 365 ? 23.719 -3.824 -7.879 1 94.56 365 ASP B C 1
ATOM 6374 O O . ASP B 1 365 ? 22.672 -4.445 -7.629 1 94.56 365 ASP B O 1
ATOM 6378 N N . TRP B 1 366 ? 24.047 -2.641 -7.438 1 97.38 366 TRP B N 1
ATOM 6379 C CA . TRP B 1 366 ? 23.062 -1.888 -6.672 1 97.38 366 TRP B CA 1
ATOM 6380 C C . TRP B 1 366 ? 22.703 -0.579 -7.371 1 97.38 366 TRP B C 1
ATOM 6382 O O . TRP B 1 366 ? 23.547 0.015 -8.047 1 97.38 366 TRP B O 1
ATOM 6392 N N . LEU B 1 367 ? 21.469 -0.208 -7.262 1 97.31 367 LEU B N 1
ATOM 6393 C CA . LEU B 1 367 ? 21 1.103 -7.703 1 97.31 367 LEU B CA 1
ATOM 6394 C C . LEU B 1 367 ? 20.672 1.994 -6.512 1 97.31 367 LEU B C 1
ATOM 6396 O O . LEU B 1 367 ? 20.188 1.511 -5.484 1 97.31 367 LEU B O 1
ATOM 6400 N N . ILE B 1 368 ? 20.969 3.244 -6.688 1 97.62 368 ILE B N 1
ATOM 6401 C CA . ILE B 1 368 ? 20.719 4.254 -5.664 1 97.62 368 ILE B CA 1
ATOM 6402 C C . ILE B 1 368 ? 19.578 5.176 -6.117 1 97.62 368 ILE B C 1
ATOM 6404 O O . ILE B 1 368 ? 19.594 5.684 -7.238 1 97.62 368 ILE B O 1
ATOM 6408 N N . PHE B 1 369 ? 18.578 5.309 -5.293 1 97 369 PHE B N 1
ATOM 6409 C CA . PHE B 1 369 ? 17.5 6.273 -5.492 1 97 369 PHE B CA 1
ATOM 6410 C C . PHE B 1 369 ? 17.594 7.402 -4.473 1 97 369 PHE B C 1
ATOM 6412 O O . PHE B 1 369 ? 17.141 7.254 -3.336 1 97 369 PHE B O 1
ATOM 6419 N N . PRO B 1 370 ? 18.078 8.547 -4.902 1 95.56 370 PRO B N 1
ATOM 6420 C CA . PRO B 1 370 ? 18.172 9.664 -3.955 1 95.56 370 PRO B CA 1
ATOM 6421 C C . PRO B 1 370 ? 16.828 10.32 -3.682 1 95.56 370 PRO B C 1
ATOM 6423 O O . PRO B 1 370 ? 15.852 10.086 -4.406 1 95.56 370 PRO B O 1
ATOM 6426 N N . GLY B 1 371 ? 16.766 11.141 -2.617 1 94.75 371 GLY B N 1
ATOM 6427 C CA . GLY B 1 371 ? 15.555 11.906 -2.332 1 94.75 371 GLY B CA 1
ATOM 6428 C C . GLY B 1 371 ? 14.328 11.047 -2.145 1 94.75 371 GLY B C 1
ATOM 6429 O O . GLY B 1 371 ? 13.281 11.297 -2.754 1 94.75 371 GLY B O 1
ATOM 6430 N N . SER B 1 372 ? 14.445 9.977 -1.357 1 95.19 372 SER B N 1
ATOM 6431 C CA . SER B 1 372 ? 13.398 8.969 -1.25 1 95.19 372 SER B CA 1
ATOM 6432 C C . SER B 1 372 ? 12.719 9.016 0.117 1 95.19 372 SER B C 1
ATOM 6434 O O . SER B 1 372 ? 12.203 8.008 0.597 1 95.19 372 SER B O 1
ATOM 6436 N N . GLY B 1 373 ? 12.719 10.188 0.691 1 96.44 373 GLY B N 1
ATOM 6437 C CA . GLY B 1 373 ? 12.211 10.25 2.055 1 96.44 373 GLY B CA 1
ATOM 6438 C C . GLY B 1 373 ? 10.727 10.539 2.127 1 96.44 373 GLY B C 1
ATOM 6439 O O . GLY B 1 373 ? 10.086 10.273 3.145 1 96.44 373 GLY B O 1
ATOM 6440 N N . ALA B 1 374 ? 10.18 11.141 1.138 1 95.94 374 ALA B N 1
ATOM 6441 C CA . ALA B 1 374 ? 8.781 11.562 1.187 1 95.94 374 ALA B CA 1
ATOM 6442 C C . ALA B 1 374 ? 7.918 10.703 0.268 1 95.94 374 ALA B C 1
ATOM 6444 O O . ALA B 1 374 ? 8.219 10.555 -0.919 1 95.94 374 ALA B O 1
ATOM 6445 N N . TYR B 1 375 ? 6.801 10.164 0.853 1 94.19 375 TYR B N 1
ATOM 6446 C CA . TYR B 1 375 ? 5.766 9.445 0.112 1 94.19 375 TYR B CA 1
ATOM 6447 C C . TYR B 1 375 ? 6.352 8.234 -0.609 1 94.19 375 TYR B C 1
ATOM 6449 O O . TYR B 1 375 ? 6.031 7.984 -1.773 1 94.19 375 TYR B O 1
ATOM 6457 N N . THR B 1 376 ? 7.297 7.582 -0.011 1 94.44 376 THR B N 1
ATOM 6458 C CA . THR B 1 376 ? 7.859 6.332 -0.503 1 94.44 376 THR B CA 1
ATOM 6459 C C . THR B 1 376 ? 7.48 5.172 0.412 1 94.44 376 THR B C 1
ATOM 6461 O O . THR B 1 376 ? 6.465 4.508 0.194 1 94.44 376 THR B O 1
ATOM 6464 N N . ILE B 1 377 ? 8.102 5.18 1.605 1 93.19 377 ILE B N 1
ATOM 6465 C CA . ILE B 1 377 ? 7.852 4.082 2.533 1 93.19 377 ILE B CA 1
ATOM 6466 C C . ILE B 1 377 ? 6.41 4.148 3.029 1 93.19 377 ILE B C 1
ATOM 6468 O O . ILE B 1 377 ? 5.781 3.117 3.279 1 93.19 377 ILE B O 1
ATOM 6472 N N . THR B 1 378 ? 5.809 5.324 3.09 1 93.31 378 THR B N 1
ATOM 6473 C CA . THR B 1 378 ? 4.484 5.523 3.67 1 93.31 378 THR B CA 1
ATOM 6474 C C . THR B 1 378 ? 3.396 5.031 2.719 1 93.31 378 THR B C 1
ATOM 6476 O O . THR B 1 378 ? 2.26 4.805 3.135 1 93.31 378 THR B O 1
ATOM 6479 N N . VAL B 1 379 ? 3.709 4.871 1.435 1 93.44 379 VAL B N 1
ATOM 6480 C CA . VAL B 1 379 ? 2.695 4.453 0.471 1 93.44 379 VAL B CA 1
ATOM 6481 C C . VAL B 1 379 ? 3.002 3.041 -0.019 1 93.44 379 VAL B C 1
ATOM 6483 O O . VAL B 1 379 ? 2.443 2.59 -1.022 1 93.44 379 VAL B O 1
ATOM 6486 N N . SER B 1 380 ? 3.891 2.334 0.623 1 93.12 380 SER B N 1
ATOM 6487 C CA . SER B 1 380 ? 4.203 0.955 0.264 1 93.12 380 SER B CA 1
ATOM 6488 C C . SER B 1 380 ? 3.043 0.022 0.591 1 93.12 380 SER B C 1
ATOM 6490 O O . SER B 1 380 ? 2.277 0.276 1.524 1 93.12 380 SER B O 1
ATOM 6492 N N . THR B 1 381 ? 2.877 -1.036 -0.198 1 92.19 381 THR B N 1
ATOM 6493 C CA . THR B 1 381 ? 1.849 -2.047 0.019 1 92.19 381 THR B CA 1
ATOM 6494 C C . THR B 1 381 ? 2.467 -3.352 0.514 1 92.19 381 THR B C 1
ATOM 6496 O O . THR B 1 381 ? 3.689 -3.461 0.63 1 92.19 381 THR B O 1
ATOM 6499 N N . ARG B 1 382 ? 1.604 -4.297 0.787 1 84.25 382 ARG B N 1
ATOM 6500 C CA . ARG B 1 382 ? 2.031 -5.652 1.124 1 84.25 382 ARG B CA 1
ATOM 6501 C C . ARG B 1 382 ? 1.656 -6.637 0.02 1 84.25 382 ARG B C 1
ATOM 6503 O O . ARG B 1 382 ? 1.436 -7.82 0.283 1 84.25 382 ARG B O 1
ATOM 6510 N N . PHE B 1 383 ? 1.615 -6.109 -1.099 1 93.81 383 PHE B N 1
ATOM 6511 C CA . PHE B 1 383 ? 1.226 -6.918 -2.248 1 93.81 383 PHE B CA 1
ATOM 6512 C C . PHE B 1 383 ? 2.131 -8.141 -2.385 1 93.81 383 PHE B C 1
ATOM 6514 O O . PHE B 1 383 ? 3.352 -8.023 -2.262 1 93.81 383 PHE B O 1
ATOM 6521 N N . SER B 1 384 ? 1.557 -9.352 -2.566 1 94.38 384 SER B N 1
ATOM 6522 C CA . SER B 1 384 ? 2.246 -10.617 -2.775 1 94.38 384 SER B CA 1
ATOM 6523 C C . SER B 1 384 ? 3.123 -10.977 -1.581 1 94.38 384 SER B C 1
ATOM 6525 O O . SER B 1 384 ? 4.094 -11.719 -1.719 1 94.38 384 SER B O 1
ATOM 6527 N N . CYS B 1 385 ? 2.832 -10.281 -0.374 1 93.5 385 CYS B N 1
ATOM 6528 C CA . CYS B 1 385 ? 3.568 -10.523 0.861 1 93.5 385 CYS B CA 1
ATOM 6529 C C . CYS B 1 385 ? 5.035 -10.148 0.707 1 93.5 385 CYS B C 1
ATOM 6531 O O . CYS B 1 385 ? 5.914 -10.797 1.276 1 93.5 385 CYS B O 1
ATOM 6533 N N . LEU B 1 386 ? 5.266 -9.203 -0.146 1 92.5 386 LEU B N 1
ATOM 6534 C CA . LEU B 1 386 ? 6.633 -8.719 -0.317 1 92.5 386 LEU B CA 1
ATOM 6535 C C . LEU B 1 386 ? 7.062 -7.879 0.881 1 92.5 386 LEU B C 1
ATOM 6537 O O . LEU B 1 386 ? 6.238 -7.215 1.508 1 92.5 386 LEU B O 1
ATOM 6541 N N . GLU B 1 387 ? 8.289 -7.902 1.135 1 88.44 387 GLU B N 1
ATOM 6542 C CA . GLU B 1 387 ? 8.828 -7.227 2.311 1 88.44 387 GLU B CA 1
ATOM 6543 C C . GLU B 1 387 ? 9.008 -5.73 2.055 1 88.44 387 GLU B C 1
ATOM 6545 O O . GLU B 1 387 ? 9.18 -5.309 0.909 1 88.44 387 GLU B O 1
ATOM 6550 N N . ILE B 1 388 ? 8.977 -4.949 3.08 1 90.81 388 ILE B N 1
ATOM 6551 C CA . ILE B 1 388 ? 9.227 -3.514 3.045 1 90.81 388 ILE B CA 1
ATOM 6552 C C . ILE B 1 388 ? 10.648 -3.23 3.535 1 90.81 388 ILE B C 1
ATOM 6554 O O . ILE B 1 388 ? 11.07 -3.758 4.566 1 90.81 388 ILE B O 1
ATOM 6558 N N . PRO B 1 389 ? 11.406 -2.439 2.844 1 94.19 389 PRO B N 1
ATOM 6559 C CA . PRO B 1 389 ? 12.789 -2.152 3.234 1 94.19 389 PRO B CA 1
ATOM 6560 C C . PRO B 1 389 ? 12.891 -1.526 4.625 1 94.19 389 PRO B C 1
ATOM 6562 O O . PRO B 1 389 ? 12.023 -0.743 5.02 1 94.19 389 PRO B O 1
ATOM 6565 N N . LEU B 1 390 ? 13.953 -1.843 5.34 1 95.5 390 LEU B N 1
ATOM 6566 C CA . LEU B 1 390 ? 14.25 -1.235 6.633 1 95.5 390 LEU B CA 1
ATOM 6567 C C . LEU B 1 390 ? 15.117 0.008 6.469 1 95.5 390 LEU B C 1
ATOM 6569 O O . LEU B 1 390 ? 15.578 0.302 5.367 1 95.5 390 LEU B O 1
ATOM 6573 N N . ILE B 1 391 ? 15.25 0.728 7.543 1 97.25 391 ILE B N 1
ATOM 6574 C CA . ILE B 1 391 ? 15.93 2.018 7.504 1 97.25 391 ILE B CA 1
ATOM 6575 C C . ILE B 1 391 ? 17.156 1.98 8.414 1 97.25 391 ILE B C 1
ATOM 6577 O O . ILE B 1 391 ? 17.047 1.648 9.594 1 97.25 391 ILE B O 1
ATOM 6581 N N . ARG B 1 392 ? 18.312 2.197 7.855 1 97.75 392 ARG B N 1
ATOM 6582 C CA . ARG B 1 392 ? 19.516 2.498 8.617 1 97.75 392 ARG B CA 1
ATOM 6583 C C . ARG B 1 392 ? 19.656 3.996 8.875 1 97.75 392 ARG B C 1
ATOM 6585 O O . ARG B 1 392 ? 19.984 4.758 7.969 1 97.75 392 ARG B O 1
ATOM 6592 N N . SER B 1 393 ? 19.406 4.383 10.117 1 98.31 393 SER B N 1
ATOM 6593 C CA . SER B 1 393 ? 19.594 5.785 10.477 1 98.31 393 SER B CA 1
ATOM 6594 C C . SER B 1 393 ? 21.047 6.078 10.844 1 98.31 393 SER B C 1
ATOM 6596 O O . SER B 1 393 ? 21.703 5.25 11.469 1 98.31 393 SER B O 1
ATOM 6598 N N . VAL B 1 394 ? 21.484 7.207 10.43 1 98.69 394 VAL B N 1
ATOM 6599 C CA . VAL B 1 394 ? 22.828 7.648 10.789 1 98.69 394 VAL B CA 1
ATOM 6600 C C . VAL B 1 394 ? 22.781 9.086 11.297 1 98.69 394 VAL B C 1
ATOM 6602 O O . VAL B 1 394 ? 21.969 9.883 10.844 1 98.69 394 VAL B O 1
ATOM 6605 N N . VAL B 1 395 ? 23.656 9.43 12.195 1 98.75 395 VAL B N 1
ATOM 6606 C CA . VAL B 1 395 ? 23.734 10.758 12.789 1 98.75 395 VAL B CA 1
ATOM 6607 C C . VAL B 1 395 ? 25.203 11.094 13.102 1 98.75 395 VAL B C 1
ATOM 6609 O O . VAL B 1 395 ? 25.969 10.227 13.516 1 98.75 395 VAL B O 1
ATOM 6612 N N . SER B 1 396 ? 25.594 12.289 12.859 1 98.56 396 SER B N 1
ATOM 6613 C CA . SER B 1 396 ? 26.953 12.703 13.203 1 98.56 396 SER B CA 1
ATOM 6614 C C . SER B 1 396 ? 27.141 12.773 14.719 1 98.56 396 SER B C 1
ATOM 6616 O O . SER B 1 396 ? 26.172 12.953 15.461 1 98.56 396 SER B O 1
ATOM 6618 N N . LEU B 1 397 ? 28.359 12.672 15.109 1 98.06 397 LEU B N 1
ATOM 6619 C CA . LEU B 1 397 ? 28.703 12.828 16.516 1 98.06 397 LEU B CA 1
ATOM 6620 C C . LEU B 1 397 ? 28.266 14.203 17.031 1 98.06 397 LEU B C 1
ATOM 6622 O O . LEU B 1 397 ? 27.781 14.32 18.156 1 98.06 397 LEU B O 1
ATOM 6626 N N . GLU B 1 398 ? 28.422 15.156 16.25 1 98 398 GLU B N 1
ATOM 6627 C CA . GLU B 1 398 ? 28.047 16.516 16.625 1 98 398 GLU B CA 1
ATOM 6628 C C . GLU B 1 398 ? 26.547 16.625 16.906 1 98 398 GLU B C 1
ATOM 6630 O O . GLU B 1 398 ? 26.156 17.125 17.969 1 98 398 GLU B O 1
ATOM 6635 N N . LEU B 1 399 ? 25.75 16.188 15.969 1 98.56 399 LEU B N 1
ATOM 6636 C CA . LEU B 1 399 ? 24.312 16.281 16.172 1 98.56 399 LEU B CA 1
ATOM 6637 C C . LEU B 1 399 ? 23.859 15.359 17.312 1 98.56 399 LEU B C 1
ATOM 6639 O O . LEU B 1 399 ? 22.984 15.734 18.094 1 98.56 399 LEU B O 1
ATOM 6643 N N . TRP B 1 400 ? 24.453 14.195 17.375 1 98.5 400 TRP B N 1
ATOM 6644 C CA . TRP B 1 400 ? 24.125 13.273 18.469 1 98.5 400 TRP B CA 1
ATOM 6645 C C . TRP B 1 400 ? 24.328 13.938 19.828 1 98.5 400 TRP B C 1
ATOM 6647 O O . TRP B 1 400 ? 23.484 13.828 20.703 1 98.5 400 TRP B O 1
ATOM 6657 N N . ASN B 1 401 ? 25.406 14.641 19.969 1 98.12 401 ASN B N 1
ATOM 6658 C CA . ASN B 1 401 ? 25.703 15.328 21.219 1 98.12 401 ASN B CA 1
ATOM 6659 C C . ASN B 1 401 ? 24.641 16.375 21.547 1 98.12 401 ASN B C 1
ATOM 6661 O O . ASN B 1 401 ? 24.375 16.641 22.719 1 98.12 401 ASN B O 1
ATOM 6665 N N . ARG B 1 402 ? 24.062 16.844 20.562 1 97.81 402 ARG B N 1
ATOM 6666 C CA . ARG B 1 402 ? 23.078 17.906 20.734 1 97.81 402 ARG B CA 1
ATOM 6667 C C . ARG B 1 402 ? 21.719 17.344 21.125 1 97.81 402 ARG B C 1
ATOM 6669 O O . ARG B 1 402 ? 20.938 17.984 21.844 1 97.81 402 ARG B O 1
ATOM 6676 N N . ILE B 1 403 ? 21.406 16.094 20.672 1 98.19 403 ILE B N 1
ATOM 6677 C CA . ILE B 1 403 ? 20.016 15.688 20.781 1 98.19 403 ILE B CA 1
ATOM 6678 C C . ILE B 1 403 ? 19.906 14.5 21.734 1 98.19 403 ILE B C 1
ATOM 6680 O O . ILE B 1 403 ? 18.797 14.133 22.141 1 98.19 403 ILE B O 1
ATOM 6684 N N . LYS B 1 404 ? 20.969 13.828 22.125 1 97.06 404 LYS B N 1
ATOM 6685 C CA . LYS B 1 404 ? 20.953 12.555 22.844 1 97.06 404 LYS B CA 1
ATOM 6686 C C . LYS B 1 404 ? 20.234 12.68 24.172 1 97.06 404 LYS B C 1
ATOM 6688 O O . LYS B 1 404 ? 19.703 11.695 24.688 1 97.06 404 LYS B O 1
ATOM 6693 N N . ASP B 1 405 ? 20.234 13.898 24.766 1 97.19 405 ASP B N 1
ATOM 6694 C CA . ASP B 1 405 ? 19.688 14.062 26.109 1 97.19 405 ASP B CA 1
ATOM 6695 C C . ASP B 1 405 ? 18.203 14.406 26.062 1 97.19 405 ASP B C 1
ATOM 6697 O O . ASP B 1 405 ? 17.531 14.484 27.094 1 97.19 405 ASP B O 1
ATOM 6701 N N . ASN B 1 406 ? 17.688 14.641 24.844 1 97.5 406 ASN B N 1
ATOM 6702 C CA . ASN B 1 406 ? 16.25 14.836 24.719 1 97.5 406 ASN B CA 1
ATOM 6703 C C . ASN B 1 406 ? 15.477 13.594 25.156 1 97.5 406 ASN B C 1
ATOM 6705 O O . ASN B 1 406 ? 15.875 12.469 24.844 1 97.5 406 ASN B O 1
ATOM 6709 N N . GLU B 1 407 ? 14.391 13.758 25.844 1 96.31 407 GLU B N 1
ATOM 6710 C CA . GLU B 1 407 ? 13.633 12.688 26.484 1 96.31 407 GLU B CA 1
ATOM 6711 C C . GLU B 1 407 ? 13.047 11.734 25.453 1 96.31 407 GLU B C 1
ATOM 6713 O O . GLU B 1 407 ? 12.695 10.594 25.781 1 96.31 407 GLU B O 1
ATOM 6718 N N . VAL B 1 408 ? 12.953 12.141 24.234 1 96.94 408 VAL B N 1
ATOM 6719 C CA . VAL B 1 408 ? 12.297 11.312 23.219 1 96.94 408 VAL B CA 1
ATOM 6720 C C . VAL B 1 408 ? 13.219 10.156 22.828 1 96.94 408 VAL B C 1
ATOM 6722 O O . VAL B 1 408 ? 12.758 9.141 22.312 1 96.94 408 VAL B O 1
ATOM 6725 N N . PHE B 1 409 ? 14.508 10.336 23.062 1 97.25 409 PHE B N 1
ATOM 6726 C CA . PHE B 1 409 ? 15.469 9.305 22.688 1 97.25 409 PHE B CA 1
ATOM 6727 C C . PHE B 1 409 ? 15.805 8.406 23.875 1 97.25 409 PHE B C 1
ATOM 6729 O O . PHE B 1 409 ? 15.906 8.883 25 1 97.25 409 PHE B O 1
ATOM 6736 N N . ALA B 1 410 ? 15.922 7.168 23.578 1 95.31 410 ALA B N 1
ATOM 6737 C CA . ALA B 1 410 ? 16.5 6.211 24.516 1 95.31 410 ALA B CA 1
ATOM 6738 C C . ALA B 1 410 ? 17.953 5.914 24.156 1 95.31 410 ALA B C 1
ATOM 6740 O O . ALA B 1 410 ? 18.406 6.176 23.047 1 95.31 410 ALA B O 1
ATOM 6741 N N . ALA B 1 411 ? 18.656 5.391 25.141 1 93.62 411 ALA B N 1
ATOM 6742 C CA . ALA B 1 411 ? 20.062 5.074 24.922 1 93.62 411 ALA B CA 1
ATOM 6743 C C . ALA B 1 411 ? 20.219 4.055 23.797 1 93.62 411 ALA B C 1
ATOM 6745 O O . ALA B 1 411 ? 21.141 4.156 22.984 1 93.62 411 ALA B O 1
ATOM 6746 N N . ASN B 1 412 ? 19.359 3.158 23.719 1 94.62 412 ASN B N 1
ATOM 6747 C CA . ASN B 1 412 ? 19.469 2.086 22.734 1 94.62 412 ASN B CA 1
ATOM 6748 C C . ASN B 1 412 ? 18.984 2.537 21.359 1 94.62 412 ASN B C 1
ATOM 6750 O O . ASN B 1 412 ? 18.953 1.742 20.422 1 94.62 412 ASN B O 1
ATOM 6754 N N . ASP B 1 413 ? 18.672 3.803 21.219 1 97.06 413 ASP B N 1
ATOM 6755 C CA . ASP B 1 413 ? 18.328 4.352 19.922 1 97.06 413 ASP B CA 1
ATOM 6756 C C . ASP B 1 413 ? 19.578 4.613 19.078 1 97.06 413 ASP B C 1
ATOM 6758 O O . ASP B 1 413 ? 19.484 4.871 17.875 1 97.06 413 ASP B O 1
ATOM 6762 N N . PHE B 1 414 ? 20.734 4.543 19.766 1 98.06 414 PHE B N 1
ATOM 6763 C CA . PHE B 1 414 ? 21.984 4.902 19.109 1 98.06 414 PHE B CA 1
ATOM 6764 C C . PHE B 1 414 ? 23.047 3.828 19.312 1 98.06 414 PHE B C 1
ATOM 6766 O O . PHE B 1 414 ? 23.062 3.166 20.359 1 98.06 414 PHE B O 1
ATOM 6773 N N . ILE B 1 415 ? 23.875 3.646 18.344 1 97.94 415 ILE B N 1
ATOM 6774 C CA . ILE B 1 415 ? 25.047 2.795 18.438 1 97.94 415 ILE B CA 1
ATOM 6775 C C . ILE B 1 415 ? 26.312 3.635 18.234 1 97.94 415 ILE B C 1
ATOM 6777 O O . ILE B 1 415 ? 26.516 4.195 17.156 1 97.94 415 ILE B O 1
ATOM 6781 N N . LEU B 1 416 ? 27.094 3.738 19.203 1 96.44 416 LEU B N 1
ATOM 6782 C CA . LEU B 1 416 ? 28.359 4.441 19.125 1 96.44 416 LEU B CA 1
ATOM 6783 C C . LEU B 1 416 ? 29.438 3.545 18.516 1 96.44 416 LEU B C 1
ATOM 6785 O O . LEU B 1 416 ? 29.469 2.342 18.781 1 96.44 416 LEU B O 1
ATOM 6789 N N . ASN B 1 417 ? 30.312 4.074 17.734 1 93.19 417 ASN B N 1
ATOM 6790 C CA . ASN B 1 417 ? 31.406 3.365 17.094 1 93.19 417 ASN B CA 1
ATOM 6791 C C . ASN B 1 417 ? 30.938 2.092 16.406 1 93.19 417 ASN B C 1
ATOM 6793 O O . ASN B 1 417 ? 31.453 1.006 16.656 1 93.19 417 ASN B O 1
ATOM 6797 N N . PRO B 1 418 ? 30.016 2.273 15.531 1 96.25 418 PRO B N 1
ATOM 6798 C CA . PRO B 1 418 ? 29.438 1.094 14.883 1 96.25 418 PRO B CA 1
ATOM 6799 C C . PRO B 1 418 ? 30.375 0.47 13.852 1 96.25 418 PRO B C 1
ATOM 6801 O O . PRO B 1 418 ? 31.219 1.164 13.281 1 96.25 418 PRO B O 1
ATOM 6804 N N . ASP B 1 419 ? 30.203 -0.818 13.711 1 97 419 ASP B N 1
ATOM 6805 C CA . ASP B 1 419 ? 30.672 -1.428 12.469 1 97 419 ASP B CA 1
ATOM 6806 C C . ASP B 1 419 ? 29.766 -1.064 11.297 1 97 419 ASP B C 1
ATOM 6808 O O . ASP B 1 419 ? 28.641 -1.557 11.203 1 97 419 ASP B O 1
ATOM 6812 N N . LEU B 1 420 ? 30.281 -0.263 10.422 1 97.06 420 LEU B N 1
ATOM 6813 C CA . LEU B 1 420 ? 29.484 0.331 9.359 1 97.06 420 LEU B CA 1
ATOM 6814 C C . LEU B 1 420 ? 28.922 -0.744 8.43 1 97.06 420 LEU B C 1
ATOM 6816 O O . LEU B 1 420 ? 27.938 -0.518 7.734 1 97.06 420 LEU B O 1
ATOM 6820 N N . SER B 1 421 ? 29.562 -1.872 8.398 1 96.81 421 SER B N 1
ATOM 6821 C CA . SER B 1 421 ? 29.156 -2.924 7.469 1 96.81 421 SER B CA 1
ATOM 6822 C C . SER B 1 421 ? 28.062 -3.795 8.055 1 96.81 421 SER B C 1
ATOM 6824 O O . SER B 1 421 ? 27.531 -4.68 7.371 1 96.81 421 SER B O 1
ATOM 6826 N N . THR B 1 422 ? 27.719 -3.529 9.352 1 96.75 422 THR B N 1
ATOM 6827 C CA . THR B 1 422 ? 26.688 -4.332 10 1 96.75 422 THR B CA 1
ATOM 6828 C C . THR B 1 422 ? 25.375 -4.258 9.211 1 96.75 422 THR B C 1
ATOM 6830 O O . THR B 1 422 ? 24.859 -3.168 8.969 1 96.75 422 THR B O 1
ATOM 6833 N N . PRO B 1 423 ? 24.859 -5.391 8.797 1 96.06 423 PRO B N 1
ATOM 6834 C CA . PRO B 1 423 ? 23.609 -5.363 8.031 1 96.06 423 PRO B CA 1
ATOM 6835 C C . PRO B 1 423 ? 22.391 -5.074 8.906 1 96.06 423 PRO B C 1
ATOM 6837 O O . PRO B 1 423 ? 22.469 -5.195 10.133 1 96.06 423 PRO B O 1
ATOM 6840 N N . LEU B 1 424 ? 21.344 -4.633 8.32 1 95.56 424 LEU B N 1
ATOM 6841 C CA . LEU B 1 424 ? 20.047 -4.613 8.969 1 95.56 424 LEU B CA 1
ATOM 6842 C C . LEU B 1 424 ? 19.484 -6.023 9.117 1 95.56 424 LEU B C 1
ATOM 6844 O O . LEU B 1 424 ? 19.906 -6.941 8.406 1 95.56 424 LEU B O 1
ATOM 6848 N N . PRO B 1 425 ? 18.562 -6.191 10.055 1 91.12 425 PRO B N 1
ATOM 6849 C CA . PRO B 1 425 ? 17.953 -7.516 10.188 1 91.12 425 PRO B CA 1
ATOM 6850 C C . PRO B 1 425 ? 17.234 -7.961 8.906 1 91.12 425 PRO B C 1
ATOM 6852 O O . PRO B 1 425 ? 16.719 -7.125 8.156 1 91.12 425 PRO B O 1
ATOM 6855 N N . SER B 1 426 ? 17.219 -9.266 8.672 1 89.75 426 SER B N 1
ATOM 6856 C CA . SER B 1 426 ? 16.516 -9.797 7.508 1 89.75 426 SER B CA 1
ATOM 6857 C C . SER B 1 426 ? 15.008 -9.562 7.613 1 89.75 426 SER B C 1
ATOM 6859 O O . SER B 1 426 ? 14.422 -9.711 8.688 1 89.75 426 SER B O 1
ATOM 6861 N N . THR B 1 427 ? 14.445 -9.18 6.516 1 88.69 427 THR B N 1
ATOM 6862 C CA . THR B 1 427 ? 12.992 -9 6.473 1 88.69 427 THR B CA 1
ATOM 6863 C C . THR B 1 427 ? 12.312 -10.234 5.902 1 88.69 427 THR B C 1
ATOM 6865 O O . THR B 1 427 ? 11.094 -10.266 5.754 1 88.69 427 THR B O 1
ATOM 6868 N N . SER B 1 428 ? 13.039 -11.273 5.551 1 88.75 428 SER B N 1
ATOM 6869 C CA . SER B 1 428 ? 12.484 -12.547 5.086 1 88.75 428 SER B CA 1
ATOM 6870 C C . SER B 1 428 ? 11.703 -13.242 6.191 1 88.75 428 SER B C 1
ATOM 6872 O O . SER B 1 428 ? 12.055 -13.141 7.371 1 88.75 428 SER B O 1
ATOM 6874 N N . PRO B 1 429 ? 10.633 -13.961 5.766 1 91.19 429 PRO B N 1
ATOM 6875 C CA . PRO B 1 429 ? 9.914 -14.711 6.797 1 91.19 429 PRO B CA 1
ATOM 6876 C C . PRO B 1 429 ? 10.766 -15.805 7.434 1 91.19 429 PRO B C 1
ATOM 6878 O O . PRO B 1 429 ? 11.703 -16.312 6.805 1 91.19 429 PRO B O 1
ATOM 6881 N N . PRO B 1 430 ? 10.5 -16.172 8.656 1 90.56 430 PRO B N 1
ATOM 6882 C CA . PRO B 1 430 ? 11.242 -17.266 9.273 1 90.56 430 PRO B CA 1
ATOM 6883 C C . PRO B 1 430 ? 10.93 -18.625 8.641 1 90.56 430 PRO B C 1
ATOM 6885 O O . PRO B 1 430 ? 9.836 -18.828 8.125 1 90.56 430 PRO B O 1
ATOM 6888 N N . LEU B 1 431 ? 11.906 -19.469 8.664 1 91.81 431 LEU B N 1
ATOM 6889 C CA . LEU B 1 431 ? 11.703 -20.844 8.188 1 91.81 431 LEU B CA 1
ATOM 6890 C C . LEU B 1 431 ? 10.93 -21.656 9.219 1 91.81 431 LEU B C 1
ATOM 6892 O O . LEU B 1 431 ? 11.281 -21.656 10.406 1 91.81 431 LEU B O 1
ATOM 6896 N N . LEU B 1 432 ? 9.836 -22.172 8.805 1 88.56 432 LEU B N 1
ATOM 6897 C CA . LEU B 1 432 ? 9.055 -23.016 9.703 1 88.56 432 LEU B CA 1
ATOM 6898 C C . LEU B 1 432 ? 9.539 -24.453 9.648 1 88.56 432 LEU B C 1
ATOM 6900 O O . LEU B 1 432 ? 9.938 -24.938 8.586 1 88.56 432 LEU B O 1
ATOM 6904 N N . GLN B 1 433 ? 10.008 -25 10.82 1 70.31 433 GLN B N 1
ATOM 6905 C CA . GLN B 1 433 ? 10.523 -26.359 10.906 1 70.31 433 GLN B CA 1
ATOM 6906 C C . GLN B 1 433 ? 9.547 -27.359 10.297 1 70.31 433 GLN B C 1
ATOM 6908 O O . GLN B 1 433 ? 8.328 -27.188 10.398 1 70.31 433 GLN B O 1
ATOM 6913 N N . ASN B 1 434 ? 9.922 -27.922 9.18 1 58.47 434 ASN B N 1
ATOM 6914 C CA . ASN B 1 434 ? 9.188 -28.953 8.445 1 58.47 434 ASN B CA 1
ATOM 6915 C C . ASN B 1 434 ? 8.562 -29.969 9.391 1 58.47 434 ASN B C 1
ATOM 6917 O O . ASN B 1 434 ? 9.25 -30.547 10.234 1 58.47 434 ASN B O 1
ATOM 6921 N N . HIS B 1 435 ? 7.391 -29.734 9.883 1 49.22 435 HIS B N 1
ATOM 6922 C CA . HIS B 1 435 ? 6.844 -31 10.359 1 49.22 435 HIS B CA 1
ATOM 6923 C C . HIS B 1 435 ? 6.883 -32.062 9.273 1 49.22 435 HIS B C 1
ATOM 6925 O O . HIS B 1 435 ? 6.68 -31.766 8.094 1 49.22 435 HIS B O 1
ATOM 6931 N N . THR B 1 436 ? 7.68 -32.969 9.312 1 43.31 436 THR B N 1
ATOM 6932 C CA . THR B 1 436 ? 7.824 -34.188 8.516 1 43.31 436 THR B CA 1
ATOM 6933 C C . THR B 1 436 ? 6.496 -34.562 7.863 1 43.31 436 THR B C 1
ATOM 6935 O O . THR B 1 436 ? 5.617 -35.125 8.516 1 43.31 436 THR B O 1
ATOM 6938 N N . LEU B 1 437 ? 5.699 -33.781 7.332 1 42.69 437 LEU B N 1
ATOM 6939 C CA . LEU B 1 437 ? 4.555 -34.469 6.738 1 42.69 437 LEU B CA 1
ATOM 6940 C C . LEU B 1 437 ? 4.996 -35.344 5.57 1 42.69 437 LEU B C 1
ATOM 6942 O O . LEU B 1 437 ? 5.297 -34.844 4.488 1 42.69 437 LEU B O 1
ATOM 6946 N N . TYR B 1 438 ? 5.793 -36.281 5.715 1 36.06 438 TYR B N 1
ATOM 6947 C CA . TYR B 1 438 ? 5.973 -37.406 4.781 1 36.06 438 TYR B CA 1
ATOM 6948 C C . TYR B 1 438 ? 4.66 -37.75 4.094 1 36.06 438 TYR B C 1
ATOM 6950 O O . TYR B 1 438 ? 3.65 -38 4.758 1 36.06 438 TYR B O 1
ATOM 6958 N N . GLU B 1 439 ? 4.312 -37.125 3.023 1 36.44 439 GLU B N 1
ATOM 6959 C CA . GLU B 1 439 ? 3.303 -37.844 2.232 1 36.44 439 GLU B CA 1
ATOM 6960 C C . GLU B 1 439 ? 3.412 -39.344 2.4 1 36.44 439 GLU B C 1
ATOM 6962 O O . GLU B 1 439 ? 4.512 -39.906 2.363 1 36.44 439 GLU B O 1
ATOM 6967 N N . ARG B 1 440 ? 2.623 -40 3.137 1 32.16 440 ARG B N 1
ATOM 6968 C CA . ARG B 1 440 ? 2.445 -41.406 2.916 1 32.16 440 ARG B CA 1
ATOM 6969 C C . ARG B 1 440 ? 2.461 -41.75 1.427 1 32.16 440 ARG B C 1
ATOM 6971 O O . ARG B 1 440 ? 1.683 -41.188 0.653 1 32.16 440 ARG B O 1
ATOM 6978 N N . GLN B 1 441 ? 3.527 -42.25 0.72 1 26.64 441 GLN B N 1
ATOM 6979 C CA . GLN B 1 441 ? 3.424 -43 -0.519 1 26.64 441 GLN B CA 1
ATOM 6980 C C . GLN B 1 441 ? 2.15 -43.844 -0.542 1 26.64 441 GLN B C 1
ATOM 6982 O O . GLN B 1 441 ? 1.81 -44.5 0.45 1 26.64 441 GLN B 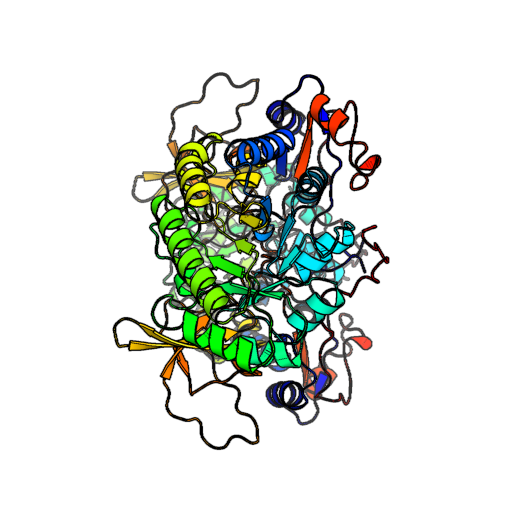O 1
#

InterPro domains:
  IPR000183 Ornithine/DAP/Arg decarboxylase [PR01179] (64-82)
  IPR000183 Ornithine/DAP/Arg decarboxylase [PR01179] (84-96)
  IPR000183 Ornithine/DAP/Arg decarboxylase [PR01179] (186-199)
  IPR000183 Ornithine/DAP/Arg decarboxylase [PR01179] (266-285)
  IPR000183 Ornithine/DAP/Arg decarboxylase [PR01179] (373-386)
  IPR002433 Ornithine decarboxylase [PR01182] (36-60)
  IPR002433 Ornithine decarboxylase [PR01182] (62-89)
  IPR002433 Ornithine decarboxylase [PR01182] (106-130)
  IPR002433 Ornithine decarboxylase [PR01182] (136-158)
  IPR002433 Ornithine decarboxylase [PR01182] (305-318)
  IPR002433 Ornithine decarboxylase [PR01182] (338-348)
  IPR002433 Ornithine decarboxylase [PTHR11482] (34-389)
  IPR009006 Alanine racemase/group IV decarboxylase, C-terminal [G3DSA:2.40.37.10] (34-396)
  IPR009006 Alanine racemase/group IV decarboxylase, C-terminal [SSF50621] (252-394)
  IPR022644 Orn/DAP/Arg decarboxylase 2, N-terminal [PF02784] (47-275)
  IPR022653 Orn/DAP/Arg decarboxylase 2, pyridoxal-phosphate binding site [PS00878] (64-82)
  IPR029066 PLP-binding barrel [G3DSA:3.20.20.10] (46-274)
  IPR029066 PLP-binding barrel [SSF51419] (36-277)